Protein AF-0000000084958353 (afdb_homodimer)

Structure (mmCIF, N/CA/C/O backbone):
data_AF-0000000084958353-model_v1
#
loop_
_entity.id
_entity.type
_entity.pdbx_description
1 polymer 'ABC transporter domain-containing protein'
#
loop_
_atom_site.group_PDB
_atom_site.id
_atom_site.type_symbol
_atom_site.label_atom_id
_atom_site.label_alt_id
_atom_site.label_comp_id
_atom_site.label_asym_id
_atom_site.label_entity_id
_atom_site.label_seq_id
_atom_site.pdbx_PDB_ins_code
_atom_site.Cartn_x
_atom_site.Cartn_y
_atom_site.Cartn_z
_atom_site.occupancy
_atom_site.B_iso_or_equiv
_atom_site.auth_seq_id
_atom_site.auth_comp_id
_atom_site.auth_asym_id
_atom_site.auth_atom_id
_atom_site.pdbx_PDB_model_num
ATOM 1 N N . MET A 1 1 ? 24.359 51.625 -3.945 1 32.47 1 MET A N 1
ATOM 2 C CA . MET A 1 1 ? 23 51.406 -3.453 1 32.47 1 MET A CA 1
ATOM 3 C C . MET A 1 1 ? 22.641 49.906 -3.5 1 32.47 1 MET A C 1
ATOM 5 O O . MET A 1 1 ? 21.969 49.406 -2.605 1 32.47 1 MET A O 1
ATOM 9 N N . VAL A 1 2 ? 22.938 49.281 -4.781 1 44.91 2 VAL A N 1
ATOM 10 C CA . VAL A 1 2 ? 22.734 47.844 -4.957 1 44.91 2 VAL A CA 1
ATOM 11 C C . VAL A 1 2 ? 23.562 47.094 -3.928 1 44.91 2 VAL A C 1
ATOM 13 O O . VAL A 1 2 ? 23.188 46 -3.502 1 44.91 2 VAL A O 1
ATOM 16 N N . GLN A 1 3 ? 24.656 47.688 -3.506 1 50.81 3 GLN A N 1
ATOM 17 C CA . GLN A 1 3 ? 25.547 47.062 -2.529 1 50.81 3 GLN A CA 1
ATOM 18 C C . GLN A 1 3 ? 24.938 47.094 -1.131 1 50.81 3 GLN A C 1
ATOM 20 O O . GLN A 1 3 ? 25.344 46.344 -0.255 1 50.81 3 GLN A O 1
ATOM 25 N N . GLN A 1 4 ? 23.719 47.781 -1.031 1 69.06 4 GLN A N 1
ATOM 26 C CA . GLN A 1 4 ? 23.266 48 0.332 1 69.06 4 GLN A CA 1
ATOM 27 C C . GLN A 1 4 ? 21.984 47.219 0.619 1 69.06 4 GLN A C 1
ATOM 29 O O . GLN A 1 4 ? 21.578 47.062 1.776 1 69.06 4 GLN A O 1
ATOM 34 N N . GLU A 1 5 ? 21.469 46.5 -0.441 1 89.44 5 GLU A N 1
ATOM 35 C CA . GLU A 1 5 ? 20.219 45.812 -0.2 1 89.44 5 GLU A CA 1
ATOM 36 C C . GLU A 1 5 ? 20.406 44.281 -0.247 1 89.44 5 GLU A C 1
ATOM 38 O O . GLU A 1 5 ? 21.188 43.781 -1.059 1 89.44 5 GLU A O 1
ATOM 43 N N . ALA A 1 6 ? 19.812 43.656 0.636 1 93.81 6 ALA A N 1
ATOM 44 C CA . ALA A 1 6 ? 19.922 42.188 0.728 1 93.81 6 ALA A CA 1
ATOM 45 C C . ALA A 1 6 ? 18.953 41.5 -0.22 1 93.81 6 ALA A C 1
ATOM 47 O O . ALA A 1 6 ? 19.281 40.5 -0.832 1 93.81 6 ALA A O 1
ATOM 48 N N . VAL A 1 7 ? 17.719 42.031 -0.412 1 95.75 7 VAL A N 1
ATOM 49 C CA . VAL A 1 7 ? 16.703 41.469 -1.285 1 95.75 7 VAL A CA 1
ATOM 50 C C . VAL A 1 7 ? 16 42.594 -2.064 1 95.75 7 VAL A C 1
ATOM 52 O O . VAL A 1 7 ? 15.609 43.594 -1.487 1 95.75 7 VAL A O 1
ATOM 55 N N . ILE A 1 8 ? 15.977 42.469 -3.389 1 94.56 8 ILE A N 1
ATOM 56 C CA . ILE A 1 8 ? 15.297 43.438 -4.254 1 94.56 8 ILE A CA 1
ATOM 57 C C . ILE A 1 8 ? 14.336 42.688 -5.184 1 94.56 8 ILE A C 1
ATOM 59 O O . ILE A 1 8 ? 14.734 41.781 -5.914 1 94.56 8 ILE A O 1
ATOM 63 N N . VAL A 1 9 ? 13.086 43.031 -5.066 1 94.25 9 VAL A N 1
ATOM 64 C CA . VAL A 1 9 ? 12.055 42.5 -5.953 1 94.25 9 VAL A CA 1
ATOM 65 C C . VAL A 1 9 ? 11.445 43.625 -6.777 1 94.25 9 VAL A C 1
ATOM 67 O O . VAL A 1 9 ? 11.023 44.656 -6.23 1 94.25 9 VAL A O 1
ATOM 70 N N . ARG A 1 10 ? 11.453 43.438 -8.102 1 93.25 10 ARG A N 1
ATOM 71 C CA . ARG A 1 10 ? 10.922 44.469 -8.977 1 93.25 10 ARG A CA 1
ATOM 72 C C . ARG A 1 10 ? 9.906 43.906 -9.953 1 93.25 10 ARG A C 1
ATOM 74 O O . ARG A 1 10 ? 10.211 42.969 -10.703 1 93.25 10 ARG A O 1
ATOM 81 N N . ASN A 1 11 ? 8.727 44.469 -9.914 1 92.69 11 ASN A N 1
ATOM 82 C CA . ASN A 1 11 ? 7.637 44.156 -10.82 1 92.69 11 ASN A CA 1
ATOM 83 C C . ASN A 1 11 ? 7.422 42.656 -10.922 1 92.69 11 ASN A C 1
ATOM 85 O O . ASN A 1 11 ? 7.402 42.094 -12.023 1 92.69 11 ASN A O 1
ATOM 89 N N . ALA A 1 12 ? 7.367 42.031 -9.836 1 92.94 12 ALA A N 1
ATOM 90 C CA . ALA A 1 12 ? 7.242 40.594 -9.797 1 92.94 12 ALA A CA 1
ATOM 91 C C . ALA A 1 12 ? 5.824 40.156 -10.156 1 92.94 12 ALA A C 1
ATOM 93 O O . ALA A 1 12 ? 4.848 40.688 -9.617 1 92.94 12 ALA A O 1
ATOM 94 N N . ILE A 1 13 ? 5.703 39.219 -11.141 1 92.38 13 ILE A N 1
ATOM 95 C CA . ILE A 1 13 ? 4.434 38.625 -11.539 1 92.38 13 ILE A CA 1
ATOM 96 C C . ILE A 1 13 ? 4.539 37.094 -11.445 1 92.38 13 ILE A C 1
ATOM 98 O O . ILE A 1 13 ? 5.496 36.5 -11.945 1 92.38 13 ILE A O 1
ATOM 102 N N . LYS A 1 14 ? 3.691 36.469 -10.727 1 91.06 14 LYS A N 1
ATOM 103 C CA . LYS A 1 14 ? 3.643 35.031 -10.594 1 91.06 14 LYS A CA 1
ATOM 104 C C . LYS A 1 14 ? 2.217 34.5 -10.75 1 91.06 14 LYS A C 1
ATOM 106 O O . LYS A 1 14 ? 1.288 35.031 -10.125 1 91.06 14 LYS A O 1
ATOM 111 N N . ARG A 1 15 ? 1.996 33.5 -11.68 1 87.06 15 ARG A N 1
ATOM 112 C CA . ARG A 1 15 ? 0.717 32.844 -11.922 1 87.06 15 ARG A CA 1
ATOM 113 C C . ARG A 1 15 ? 0.838 31.328 -11.734 1 87.06 15 ARG A C 1
ATOM 115 O O . ARG A 1 15 ? 1.839 30.719 -12.133 1 87.06 15 ARG A O 1
ATOM 122 N N . TYR A 1 16 ? -0.049 30.766 -10.945 1 77.56 16 TYR A N 1
ATOM 123 C CA . TYR A 1 16 ? -0.088 29.297 -10.867 1 77.56 16 TYR A CA 1
ATOM 124 C C . TYR A 1 16 ? -0.883 28.719 -12.023 1 77.56 16 TYR A C 1
ATOM 126 O O . TYR A 1 16 ? -1.568 29.438 -12.75 1 77.56 16 TYR A O 1
ATOM 134 N N . GLU A 1 17 ? -0.631 27.422 -12.461 1 63.28 17 GLU A N 1
ATOM 135 C CA . GLU A 1 17 ? -1.143 26.719 -13.625 1 63.28 17 GLU A CA 1
ATOM 136 C C . GLU A 1 17 ? -2.635 26.969 -13.82 1 63.28 17 GLU A C 1
ATOM 138 O O . GLU A 1 17 ? -3.113 27.062 -14.953 1 63.28 17 GLU A O 1
ATOM 143 N N . LYS A 1 18 ? -3.357 27.125 -12.828 1 56.97 18 LYS A N 1
ATOM 144 C CA . LYS A 1 18 ? -4.789 27.266 -13.086 1 56.97 18 LYS A CA 1
ATOM 145 C C . LYS A 1 18 ? -5.184 28.734 -13.227 1 56.97 18 LYS A C 1
ATOM 147 O O . LYS A 1 18 ? -6.359 29.078 -13.102 1 56.97 18 LYS A O 1
ATOM 152 N N . GLY A 1 19 ? -4.266 29.453 -13.305 1 66.12 19 GLY A N 1
ATOM 153 C CA . GLY A 1 19 ? -4.504 30.844 -13.688 1 66.12 19 GLY A CA 1
ATOM 154 C C . GLY A 1 19 ? -4.648 31.781 -12.5 1 66.12 19 GLY A C 1
ATOM 155 O O . GLY A 1 19 ? -5.082 32.906 -12.648 1 66.12 19 GLY A O 1
ATOM 156 N N . GLN A 1 20 ? -4.297 31.312 -11.375 1 73.06 20 GLN A N 1
ATOM 157 C CA . GLN A 1 20 ? -4.465 32.219 -10.234 1 73.06 20 GLN A CA 1
ATOM 158 C C . GLN A 1 20 ? -3.277 33.156 -10.094 1 73.06 20 GLN A C 1
ATOM 160 O O . GLN A 1 20 ? -2.133 32.719 -9.961 1 73.06 20 GLN A O 1
ATOM 165 N N . LEU A 1 21 ? -3.59 34.406 -10.328 1 81.81 21 LEU A N 1
ATOM 166 C CA . LEU A 1 21 ? -2.574 35.438 -10.195 1 81.81 21 LEU A CA 1
ATOM 167 C C . LEU A 1 21 ? -2.199 35.656 -8.734 1 81.81 21 LEU A C 1
ATOM 169 O O . LEU A 1 21 ? -3.062 35.969 -7.902 1 81.81 21 LEU A O 1
ATOM 173 N N . VAL A 1 22 ? -0.914 35.438 -8.359 1 84.06 22 VAL A N 1
ATOM 174 C CA . VAL A 1 22 ? -0.455 35.594 -6.984 1 84.06 22 VAL A CA 1
ATOM 175 C C . VAL A 1 22 ? 0.117 37 -6.777 1 84.06 22 VAL A C 1
ATOM 177 O O . VAL A 1 22 ? -0.26 37.688 -5.836 1 84.06 22 VAL A O 1
ATOM 180 N N . PHE A 1 23 ? 1.04 37.375 -7.707 1 87.44 23 PHE A N 1
ATOM 181 C CA . PHE A 1 23 ? 1.626 38.688 -7.688 1 87.44 23 PHE A CA 1
ATOM 182 C C . PHE A 1 23 ? 1.262 39.469 -8.953 1 87.44 23 PHE A C 1
ATOM 184 O O . PHE A 1 23 ? 1.26 38.906 -10.047 1 87.44 23 PHE A O 1
ATOM 191 N N . ASP A 1 24 ? 0.924 40.719 -8.703 1 86.25 24 ASP A N 1
ATOM 192 C CA . ASP A 1 24 ? 0.658 41.594 -9.828 1 86.25 24 ASP A CA 1
ATOM 193 C C . ASP A 1 24 ? 1.523 42.844 -9.758 1 86.25 24 ASP A C 1
ATOM 195 O O . ASP A 1 24 ? 1.037 43.938 -9.398 1 86.25 24 ASP A O 1
ATOM 199 N N . GLY A 1 25 ? 2.756 42.688 -10.148 1 88.56 25 GLY A N 1
ATOM 200 C CA . GLY A 1 25 ? 3.678 43.812 -10.148 1 88.56 25 GLY A CA 1
ATOM 201 C C . GLY A 1 25 ? 4.156 44.188 -8.758 1 88.56 25 GLY A C 1
ATOM 202 O O . GLY A 1 25 ? 4.086 45.375 -8.367 1 88.56 25 GLY A O 1
ATOM 203 N N . LEU A 1 26 ? 4.652 43.219 -7.98 1 91.75 26 LEU A N 1
ATOM 204 C CA . LEU A 1 26 ? 5.07 43.438 -6.598 1 91.75 26 LEU A CA 1
ATOM 205 C C . LEU A 1 26 ? 6.492 43.969 -6.535 1 91.75 26 LEU A C 1
ATOM 207 O O . LEU A 1 26 ? 7.375 43.5 -7.262 1 91.75 26 LEU A O 1
ATOM 211 N N . ASN A 1 27 ? 6.676 45.094 -5.746 1 91.88 27 ASN A N 1
ATOM 212 C CA . ASN A 1 27 ? 7.988 45.688 -5.484 1 91.88 27 ASN A CA 1
ATOM 213 C C . ASN A 1 27 ? 8.336 45.625 -4 1 91.88 27 ASN A C 1
ATOM 215 O O . ASN A 1 27 ? 7.496 45.906 -3.148 1 91.88 27 ASN A O 1
ATOM 219 N N . MET A 1 28 ? 9.508 45.094 -3.697 1 93.62 28 MET A N 1
ATOM 220 C CA . MET A 1 28 ? 9.938 44.969 -2.309 1 93.62 28 MET A CA 1
ATOM 221 C C . MET A 1 28 ? 11.445 45.156 -2.188 1 93.62 28 MET A C 1
ATOM 223 O O . MET A 1 28 ? 12.203 44.656 -3.039 1 93.62 28 MET A O 1
ATOM 227 N N . THR A 1 29 ? 11.867 45.844 -1.175 1 93.44 29 THR A N 1
ATOM 228 C CA . THR A 1 29 ? 13.297 46.062 -0.946 1 93.44 29 THR A CA 1
ATOM 229 C C . THR A 1 29 ? 13.648 45.812 0.52 1 93.44 29 THR A C 1
ATOM 231 O O . THR A 1 29 ? 13.055 46.406 1.414 1 93.44 29 THR A O 1
ATOM 234 N N . VAL A 1 30 ? 14.602 44.938 0.783 1 95.44 30 VAL A N 1
ATOM 235 C CA . VAL A 1 30 ? 15.086 44.625 2.125 1 95.44 30 VAL A CA 1
ATOM 236 C C . VAL A 1 30 ? 16.531 45.094 2.268 1 95.44 30 VAL A C 1
ATOM 238 O O . VAL A 1 30 ? 17.406 44.656 1.511 1 95.44 30 VAL A O 1
ATOM 241 N N . SER A 1 31 ? 16.797 45.906 3.23 1 93.88 31 SER A N 1
ATOM 242 C CA . SER A 1 31 ? 18.141 46.438 3.439 1 93.88 31 SER A CA 1
ATOM 243 C C . SER A 1 31 ? 19.031 45.438 4.176 1 93.88 31 SER A C 1
ATOM 245 O O . SER A 1 31 ? 18.547 44.656 4.996 1 93.88 31 SER A O 1
ATOM 247 N N . LYS A 1 32 ? 20.312 45.5 3.92 1 94 32 LYS A N 1
ATOM 248 C CA . LYS A 1 32 ? 21.266 44.625 4.594 1 94 32 LYS A CA 1
ATOM 249 C C . LYS A 1 32 ? 21.375 45 6.078 1 94 32 LYS A C 1
ATOM 251 O O . LYS A 1 32 ? 21.344 46.156 6.449 1 94 32 LYS A O 1
ATOM 256 N N . GLY A 1 33 ? 21.438 43.969 6.863 1 93.44 33 GLY A N 1
ATOM 257 C CA . GLY A 1 33 ? 21.656 44.125 8.289 1 93.44 33 GLY A CA 1
ATOM 258 C C . GLY A 1 33 ? 20.438 44.719 9.008 1 93.44 33 GLY A C 1
ATOM 259 O O . GLY A 1 33 ? 20.578 45.5 9.953 1 93.44 33 GLY A O 1
ATOM 260 N N . SER A 1 34 ? 19.297 44.438 8.469 1 94.88 34 SER A N 1
ATOM 261 C CA . SER A 1 34 ? 18.062 44.938 9.078 1 94.88 34 SER A CA 1
ATOM 262 C C . SER A 1 34 ? 17.031 43.812 9.211 1 94.88 34 SER A C 1
ATOM 264 O O . SER A 1 34 ? 17.172 42.75 8.602 1 94.88 34 SER A O 1
ATOM 266 N N . ILE A 1 35 ? 16.109 44.094 10.086 1 96.44 35 ILE A N 1
ATOM 267 C CA . ILE A 1 35 ? 14.977 43.188 10.242 1 96.44 35 ILE A CA 1
ATOM 268 C C . ILE A 1 35 ? 13.789 43.688 9.414 1 96.44 35 ILE A C 1
ATOM 270 O O . ILE A 1 35 ? 13.32 44.812 9.625 1 96.44 35 ILE A O 1
ATOM 274 N N . TYR A 1 36 ? 13.406 42.938 8.406 1 96.69 36 TYR A N 1
ATOM 275 C CA . TYR A 1 36 ? 12.242 43.25 7.574 1 96.69 36 TYR A CA 1
ATOM 276 C C . TYR A 1 36 ? 11.07 42.344 7.926 1 96.69 36 TYR A C 1
ATOM 278 O O . TYR A 1 36 ? 11.203 41.094 7.914 1 96.69 36 TYR A O 1
ATOM 286 N N . GLY A 1 37 ? 9.93 42.875 8.273 1 95.69 37 GLY A N 1
ATOM 287 C CA . GLY A 1 37 ? 8.719 42.125 8.555 1 95.69 37 GLY A CA 1
ATOM 288 C C . GLY A 1 37 ? 7.715 42.156 7.422 1 95.69 37 GLY A C 1
ATOM 289 O O . GLY A 1 37 ? 7.266 43.25 7.016 1 95.69 37 GLY A O 1
ATOM 290 N N . LEU A 1 38 ? 7.512 41 6.844 1 94.25 38 LEU A N 1
ATOM 291 C CA . LEU A 1 38 ? 6.488 40.875 5.816 1 94.25 38 LEU A CA 1
ATOM 292 C C . LEU A 1 38 ? 5.172 40.375 6.422 1 94.25 38 LEU A C 1
ATOM 294 O O . LEU A 1 38 ? 5.09 39.25 6.922 1 94.25 38 LEU A O 1
ATOM 298 N N . LEU A 1 39 ? 4.18 41.25 6.332 1 92.06 39 LEU A N 1
ATOM 299 C CA . LEU A 1 39 ? 2.902 40.969 6.98 1 92.06 39 LEU A CA 1
ATOM 300 C C . LEU A 1 39 ? 1.801 40.781 5.949 1 92.06 39 LEU A C 1
ATOM 302 O O . LEU A 1 39 ? 1.854 41.344 4.855 1 92.06 39 LEU A O 1
ATOM 306 N N . GLY A 1 40 ? 0.872 39.938 6.254 1 86.94 40 GLY A N 1
ATOM 307 C CA . GLY A 1 40 ? -0.268 39.656 5.387 1 86.94 40 GLY A CA 1
ATOM 308 C C . GLY A 1 40 ? -1.071 38.469 5.812 1 86.94 40 GLY A C 1
ATOM 309 O O . GLY A 1 40 ? -0.608 37.656 6.621 1 86.94 40 GLY A O 1
ATOM 310 N N . ALA A 1 41 ? -2.199 38.375 5.207 1 82.94 41 ALA A N 1
ATOM 311 C CA . ALA A 1 41 ? -3.09 37.25 5.496 1 82.94 41 ALA A CA 1
ATOM 312 C C . ALA A 1 41 ? -2.582 35.969 4.844 1 82.94 41 ALA A C 1
ATOM 314 O O . ALA A 1 41 ? -1.673 36 4.012 1 82.94 41 ALA A O 1
ATOM 315 N N . SER A 1 42 ? -3.172 34.875 5.363 1 78.38 42 SER A N 1
ATOM 316 C CA . SER A 1 42 ? -2.828 33.594 4.75 1 78.38 42 SER A CA 1
ATOM 317 C C . SER A 1 42 ? -3.293 33.531 3.297 1 78.38 42 SER A C 1
ATOM 319 O O . SER A 1 42 ? -4.395 33.969 2.975 1 78.38 42 SER A O 1
ATOM 321 N N . GLY A 1 43 ? -2.445 33.094 2.375 1 77.12 43 GLY A N 1
ATOM 322 C CA . GLY A 1 43 ? -2.803 32.938 0.977 1 77.12 43 GLY A CA 1
ATOM 323 C C . GLY A 1 43 ? -2.506 34.156 0.131 1 77.12 43 GLY A C 1
ATOM 324 O O . GLY A 1 43 ? -2.775 34.156 -1.071 1 77.12 43 GLY A O 1
ATOM 325 N N . CYS A 1 44 ? -1.983 35.125 0.797 1 81.62 44 CYS A N 1
ATOM 326 C CA . CYS A 1 44 ? -1.748 36.344 0.045 1 81.62 44 CYS A CA 1
ATOM 327 C C . CYS A 1 44 ? -0.495 36.219 -0.814 1 81.62 44 CYS A C 1
ATOM 329 O O . CYS A 1 44 ? -0.238 37.094 -1.666 1 81.62 44 CYS A O 1
ATOM 331 N N . GLY A 1 45 ? 0.296 35.188 -0.566 1 86.44 45 GLY A N 1
ATOM 332 C CA . GLY A 1 45 ? 1.44 34.969 -1.435 1 86.44 45 GLY A CA 1
ATOM 333 C C . GLY A 1 45 ? 2.77 35.062 -0.714 1 86.44 45 GLY A C 1
ATOM 334 O O . GLY A 1 45 ? 3.828 35.062 -1.346 1 86.44 45 GLY A O 1
ATOM 335 N N . LYS A 1 46 ? 2.803 35.219 0.596 1 89.12 46 LYS A N 1
ATOM 336 C CA . LYS A 1 46 ? 4.039 35.375 1.355 1 89.12 46 LYS A CA 1
ATOM 337 C C . LYS A 1 46 ? 4.98 34.188 1.132 1 89.12 46 LYS A C 1
ATOM 339 O O . LYS A 1 46 ? 6.16 34.406 0.824 1 89.12 46 LYS A O 1
ATOM 344 N N . THR A 1 47 ? 4.391 32.969 1.244 1 86.44 47 THR A N 1
ATOM 345 C CA . THR A 1 47 ? 5.195 31.766 1.103 1 86.44 47 THR A CA 1
ATOM 346 C C . THR A 1 47 ? 5.707 31.625 -0.327 1 86.44 47 THR A C 1
ATOM 348 O O . THR A 1 47 ? 6.832 31.156 -0.544 1 86.44 47 THR A O 1
ATOM 351 N N . THR A 1 48 ? 4.902 31.984 -1.314 1 89.06 48 THR A N 1
ATOM 352 C CA . THR A 1 48 ? 5.324 31.953 -2.709 1 89.06 48 THR A CA 1
ATOM 353 C C . THR A 1 48 ? 6.477 32.938 -2.949 1 89.06 48 THR A C 1
ATOM 355 O O . THR A 1 48 ? 7.434 32.594 -3.654 1 89.06 48 THR A O 1
ATOM 358 N N . LEU A 1 49 ? 6.328 34.062 -2.359 1 92.94 49 LEU A N 1
ATOM 359 C CA . LEU A 1 49 ? 7.391 35.062 -2.49 1 92.94 49 LEU A CA 1
ATOM 360 C C . LEU A 1 49 ? 8.688 34.531 -1.869 1 92.94 49 LEU A C 1
ATOM 362 O O . LEU A 1 49 ? 9.758 34.688 -2.465 1 92.94 49 LEU A O 1
ATOM 366 N N . LEU A 1 50 ? 8.578 33.969 -0.689 1 93.25 50 LEU A N 1
ATOM 367 C CA . LEU A 1 50 ? 9.75 33.438 -0.013 1 93.25 50 LEU A CA 1
ATOM 368 C C . LEU A 1 50 ? 10.383 32.312 -0.836 1 93.25 50 LEU A C 1
ATOM 370 O O . LEU A 1 50 ? 11.609 32.219 -0.913 1 93.25 50 LEU A O 1
ATOM 374 N N . SER A 1 51 ? 9.523 31.547 -1.439 1 91 51 SER A N 1
ATOM 375 C CA . SER A 1 51 ? 10.031 30.438 -2.256 1 91 51 SER A CA 1
ATOM 376 C C . SER A 1 51 ? 10.789 30.969 -3.473 1 91 51 SER A C 1
ATOM 378 O O . SER A 1 51 ? 11.742 30.328 -3.938 1 91 51 SER A O 1
ATOM 380 N N . CYS A 1 52 ? 10.383 32.062 -3.977 1 91.88 52 CYS A N 1
ATOM 381 C CA . CYS A 1 52 ? 11.07 32.688 -5.094 1 91.88 52 CYS A CA 1
ATOM 382 C C . CYS A 1 52 ? 12.391 33.312 -4.645 1 91.88 52 CYS A C 1
ATOM 384 O O . CYS A 1 52 ? 13.383 33.25 -5.371 1 91.88 52 CYS A O 1
ATOM 386 N N . ILE A 1 53 ? 12.352 33.812 -3.477 1 93.75 53 ILE A N 1
ATOM 387 C CA . ILE A 1 53 ? 13.539 34.469 -2.938 1 93.75 53 ILE A CA 1
ATOM 388 C C . ILE A 1 53 ? 14.625 33.406 -2.684 1 93.75 53 ILE A C 1
ATOM 390 O O . ILE A 1 53 ? 15.805 33.656 -2.936 1 93.75 53 ILE A O 1
ATOM 394 N N . VAL A 1 54 ? 14.219 32.219 -2.229 1 92.25 54 VAL A N 1
ATOM 395 C CA . VAL A 1 54 ? 15.203 31.203 -1.904 1 92.25 54 VAL A CA 1
ATOM 396 C C . VAL A 1 54 ? 15.531 30.391 -3.156 1 92.25 54 VAL A C 1
ATOM 398 O O . VAL A 1 54 ? 16.359 29.484 -3.115 1 92.25 54 VAL A O 1
ATOM 401 N N . GLY A 1 55 ? 14.867 30.641 -4.285 1 87.81 55 GLY A N 1
ATOM 402 C CA . GLY A 1 55 ? 15.227 30.062 -5.57 1 87.81 55 GLY A CA 1
ATOM 403 C C . GLY A 1 55 ? 14.586 28.703 -5.805 1 87.81 55 GLY A C 1
ATOM 404 O O . GLY A 1 55 ? 15.086 27.906 -6.605 1 87.81 55 GLY A O 1
ATOM 405 N N . VAL A 1 56 ? 13.625 28.344 -5.059 1 84.88 56 VAL A N 1
ATOM 406 C CA . VAL A 1 56 ? 12.922 27.078 -5.25 1 84.88 56 VAL A CA 1
ATOM 407 C C . VAL A 1 56 ? 11.859 27.234 -6.344 1 84.88 56 VAL A C 1
ATOM 409 O O . VAL A 1 56 ? 11.594 26.312 -7.098 1 84.88 56 VAL A O 1
ATOM 412 N N . ARG A 1 57 ? 11.297 28.422 -6.402 1 86.88 57 ARG A N 1
ATOM 413 C CA . ARG A 1 57 ? 10.344 28.766 -7.449 1 86.88 57 ARG A CA 1
ATOM 414 C C . ARG A 1 57 ? 10.82 29.984 -8.234 1 86.88 57 ARG A C 1
ATOM 416 O O . ARG A 1 57 ? 11.625 30.781 -7.734 1 86.88 57 ARG A O 1
ATOM 423 N N . TYR A 1 58 ? 10.266 30.094 -9.469 1 88.38 58 TYR A N 1
ATOM 424 C CA . TYR A 1 58 ? 10.68 31.203 -10.32 1 88.38 58 TYR A CA 1
ATOM 425 C C . TYR A 1 58 ? 9.492 32.094 -10.703 1 88.38 58 TYR A C 1
ATOM 427 O O . TYR A 1 58 ? 8.359 31.594 -10.805 1 88.38 58 TYR A O 1
ATOM 435 N N . LEU A 1 59 ? 9.852 33.312 -10.883 1 90.81 59 LEU A N 1
ATOM 436 C CA . LEU A 1 59 ? 8.836 34.281 -11.289 1 90.81 59 LEU A CA 1
ATOM 437 C C . LEU A 1 59 ? 8.492 34.094 -12.766 1 90.81 59 LEU A C 1
ATOM 439 O O . LEU A 1 59 ? 9.328 33.656 -13.555 1 90.81 59 LEU A O 1
ATOM 443 N N . ASP A 1 60 ? 7.246 34.406 -13.117 1 91.19 60 ASP A N 1
ATOM 444 C CA . ASP A 1 60 ? 6.855 34.406 -14.523 1 91.19 60 ASP A CA 1
ATOM 445 C C . ASP A 1 60 ? 7.371 35.656 -15.234 1 91.19 60 ASP A C 1
ATOM 447 O O . ASP A 1 60 ? 7.762 35.594 -16.406 1 91.19 60 ASP A O 1
ATOM 451 N N . SER A 1 61 ? 7.285 36.719 -14.609 1 91.75 61 SER A N 1
ATOM 452 C CA . SER A 1 61 ? 7.816 37.969 -15.094 1 91.75 61 SER A CA 1
ATOM 453 C C . SER A 1 61 ? 8.336 38.844 -13.945 1 91.75 61 SER A C 1
ATOM 455 O O . SER A 1 61 ? 7.891 38.688 -12.805 1 91.75 61 SER A O 1
ATOM 457 N N . GLY A 1 62 ? 9.367 39.656 -14.188 1 92.69 62 GLY A N 1
ATOM 458 C CA . GLY A 1 62 ? 9.992 40.469 -13.172 1 92.69 62 GLY A CA 1
ATOM 459 C C . GLY A 1 62 ? 11.367 40 -12.766 1 92.69 62 GLY A C 1
ATOM 460 O O . GLY A 1 62 ? 11.938 39.125 -13.422 1 92.69 62 GLY A O 1
ATOM 461 N N . GLU A 1 63 ? 11.898 40.719 -11.742 1 91.69 63 GLU A N 1
ATOM 462 C CA . GLU A 1 63 ? 13.258 40.375 -11.336 1 91.69 63 GLU A CA 1
ATOM 463 C C . GLU A 1 63 ? 13.383 40.312 -9.82 1 91.69 63 GLU A C 1
ATOM 465 O O . GLU A 1 63 ? 12.719 41.062 -9.102 1 91.69 63 GLU A O 1
ATOM 470 N N . ILE A 1 64 ? 14.195 39.375 -9.367 1 93.25 64 ILE A N 1
ATOM 471 C CA . ILE A 1 64 ? 14.516 39.219 -7.953 1 93.25 64 ILE A CA 1
ATOM 472 C C . ILE A 1 64 ? 16.031 39.156 -7.77 1 93.25 64 ILE A C 1
ATOM 474 O O . ILE A 1 64 ? 16.719 38.469 -8.508 1 93.25 64 ILE A O 1
ATOM 478 N N . TRP A 1 65 ? 16.516 39.969 -6.949 1 92.19 65 TRP A N 1
ATOM 479 C CA . TRP A 1 65 ? 17.922 39.938 -6.582 1 92.19 65 TRP A CA 1
ATOM 480 C C . TRP A 1 65 ? 18.094 39.688 -5.09 1 92.19 65 TRP A C 1
ATOM 482 O O . TRP A 1 65 ? 17.469 40.344 -4.258 1 92.19 65 TRP A O 1
ATOM 492 N N . VAL A 1 66 ? 18.906 38.75 -4.781 1 93.62 66 VAL A N 1
ATOM 493 C CA . VAL A 1 66 ? 19.172 38.375 -3.393 1 93.62 66 VAL A CA 1
ATOM 494 C C . VAL A 1 66 ? 20.688 38.375 -3.141 1 93.62 66 VAL A C 1
ATOM 496 O O . VAL A 1 66 ? 21.422 37.656 -3.814 1 93.62 66 VAL A O 1
ATOM 499 N N . LEU A 1 67 ? 21.094 39.125 -2.221 1 91.94 67 LEU A N 1
ATOM 500 C CA . LEU A 1 67 ? 22.5 39.25 -1.843 1 91.94 67 LEU A CA 1
ATOM 501 C C . LEU A 1 67 ? 23.375 39.469 -3.07 1 91.94 67 LEU A C 1
ATOM 503 O O . LEU A 1 67 ? 24.406 38.812 -3.23 1 91.94 67 LEU A O 1
ATOM 507 N N . GLY A 1 68 ? 22.859 40.156 -3.99 1 85.56 68 GLY A N 1
ATOM 508 C CA . GLY A 1 68 ? 23.641 40.594 -5.129 1 85.56 68 GLY A CA 1
ATOM 509 C C . GLY A 1 68 ? 23.484 39.688 -6.344 1 85.56 68 GLY A C 1
ATOM 510 O O . GLY A 1 68 ? 24 40 -7.422 1 85.56 68 GLY A O 1
ATOM 511 N N . GLY A 1 69 ? 22.766 38.688 -6.18 1 86.94 69 GLY A N 1
ATOM 512 C CA . GLY A 1 69 ? 22.594 37.781 -7.297 1 86.94 69 GLY A CA 1
ATOM 513 C C . GLY A 1 69 ? 21.156 37.375 -7.512 1 86.94 69 GLY A C 1
ATOM 514 O O . GLY A 1 69 ? 20.297 37.625 -6.668 1 86.94 69 GLY A O 1
ATOM 515 N N . ASN A 1 70 ? 21 36.75 -8.75 1 88.94 70 ASN A N 1
ATOM 516 C CA . ASN A 1 70 ? 19.688 36.156 -9.047 1 88.94 70 ASN A CA 1
ATOM 517 C C . ASN A 1 70 ? 19.562 34.75 -8.5 1 88.94 70 ASN A C 1
ATOM 519 O O . ASN A 1 70 ? 20.359 33.875 -8.844 1 88.94 70 ASN A O 1
ATOM 523 N N . PRO A 1 71 ? 18.578 34.594 -7.691 1 89.88 71 PRO A N 1
ATOM 524 C CA . PRO A 1 71 ? 18.406 33.25 -7.145 1 89.88 71 PRO A CA 1
ATOM 525 C C . PRO A 1 71 ? 18.297 32.188 -8.234 1 89.88 71 PRO A C 1
ATOM 527 O O . PRO A 1 71 ? 17.609 32.406 -9.234 1 89.88 71 PRO A O 1
ATOM 530 N N . GLY A 1 72 ? 18.953 31.031 -8.055 1 82.5 72 GLY A N 1
ATOM 531 C CA . GLY A 1 72 ? 18.922 29.938 -9.008 1 82.5 72 GLY A CA 1
ATOM 532 C C . GLY A 1 72 ? 20.031 30 -10.039 1 82.5 72 GLY A C 1
ATOM 533 O O . GLY A 1 72 ? 20.359 29 -10.664 1 82.5 72 GLY A O 1
ATOM 534 N N . SER A 1 73 ? 20.547 31.156 -10.227 1 81.19 73 SER A N 1
ATOM 535 C CA . SER A 1 73 ? 21.625 31.312 -11.195 1 81.19 73 SER A CA 1
ATOM 536 C C . SER A 1 73 ? 22.938 30.797 -10.648 1 81.19 73 SER A C 1
ATOM 538 O O . SER A 1 73 ? 23.109 30.656 -9.438 1 81.19 73 SER A O 1
ATOM 540 N N . LYS A 1 74 ? 23.75 30.516 -11.656 1 76.56 74 LYS A N 1
ATOM 541 C CA . LYS A 1 74 ? 25.062 29.984 -11.297 1 76.56 74 LYS A CA 1
ATOM 542 C C . LYS A 1 74 ? 25.906 31.031 -10.578 1 76.56 74 LYS A C 1
ATOM 544 O O . LYS A 1 74 ? 26.016 32.156 -11.047 1 76.56 74 LYS A O 1
ATOM 549 N N . GLY A 1 75 ? 26.266 30.781 -9.461 1 75 75 GLY A N 1
ATOM 550 C CA . GLY A 1 75 ? 27.172 31.672 -8.773 1 75 75 GLY A CA 1
ATOM 551 C C . GLY A 1 75 ? 26.5 32.5 -7.703 1 75 75 GLY A C 1
ATOM 552 O O . GLY A 1 75 ? 27.172 33.188 -6.926 1 75 75 GLY A O 1
ATOM 553 N N . SER A 1 76 ? 25.219 32.594 -7.707 1 80.81 76 SER A N 1
ATOM 554 C CA . SER A 1 76 ? 24.516 33.438 -6.727 1 80.81 76 SER A CA 1
ATOM 555 C C . SER A 1 76 ? 24.656 32.844 -5.32 1 80.81 76 SER A C 1
ATOM 557 O O . SER A 1 76 ? 24.609 33.594 -4.336 1 80.81 76 SER A O 1
ATOM 559 N N . GLY A 1 77 ? 24.828 31.547 -5.254 1 84 77 GLY A N 1
ATOM 560 C CA . GLY A 1 77 ? 24.922 30.891 -3.959 1 84 77 GLY A CA 1
ATOM 561 C C . GLY A 1 77 ? 23.562 30.641 -3.324 1 84 77 GLY A C 1
ATOM 562 O O . GLY A 1 77 ? 23.469 30.172 -2.191 1 84 77 GLY A O 1
ATOM 563 N N . ILE A 1 78 ? 22.547 31 -4.113 1 89 78 ILE A N 1
ATOM 564 C CA . ILE A 1 78 ? 21.188 30.766 -3.664 1 89 78 ILE A CA 1
ATOM 565 C C . ILE A 1 78 ? 20.453 29.859 -4.656 1 89 78 ILE A C 1
ATOM 567 O O . ILE A 1 78 ? 20.297 30.219 -5.828 1 89 78 ILE A O 1
ATOM 571 N N . PRO A 1 79 ? 20.016 28.734 -4.242 1 89.75 79 PRO A N 1
ATOM 572 C CA . PRO A 1 79 ? 20.047 28.156 -2.898 1 89.75 79 PRO A CA 1
ATOM 573 C C . PRO A 1 79 ? 21.469 27.844 -2.422 1 89.75 79 PRO A C 1
ATOM 575 O O . PRO A 1 79 ? 22.359 27.625 -3.238 1 89.75 79 PRO A O 1
ATOM 578 N N . GLY A 1 80 ? 21.594 27.812 -1.02 1 91.06 80 GLY A N 1
ATOM 579 C CA . GLY A 1 80 ? 22.906 27.562 -0.437 1 91.06 80 GLY A CA 1
ATOM 580 C C . GLY A 1 80 ? 23 28 1.013 1 91.06 80 GLY A C 1
ATOM 581 O O . GLY A 1 80 ? 22.016 28.453 1.6 1 91.06 80 GLY A O 1
ATOM 582 N N . PRO A 1 81 ? 24.156 27.891 1.553 1 92 81 PRO A N 1
ATOM 583 C CA . PRO A 1 81 ? 24.344 28.156 2.98 1 92 81 PRO A CA 1
ATOM 584 C C . PRO A 1 81 ? 24.281 29.641 3.322 1 92 81 PRO A C 1
ATOM 586 O O . PRO A 1 81 ? 24.25 30.016 4.5 1 92 81 PRO A O 1
ATOM 589 N N . ARG A 1 82 ? 24.156 30.5 2.328 1 92.69 82 ARG A N 1
ATOM 590 C CA . ARG A 1 82 ? 24.078 31.938 2.576 1 92.69 82 ARG A CA 1
ATOM 591 C C . ARG A 1 82 ? 22.734 32.312 3.178 1 92.69 82 ARG A C 1
ATOM 593 O O . ARG A 1 82 ? 22.578 33.406 3.758 1 92.69 82 ARG A O 1
ATOM 600 N N . VAL A 1 83 ? 21.891 31.375 3.023 1 94.12 83 VAL A N 1
ATOM 601 C CA . VAL A 1 83 ? 20.531 31.656 3.496 1 94.12 83 VAL A CA 1
ATOM 602 C C . VAL A 1 83 ? 20.156 30.641 4.578 1 94.12 83 VAL A C 1
ATOM 604 O O . VAL A 1 83 ? 20.484 29.453 4.48 1 94.12 83 VAL A O 1
ATOM 607 N N . GLY A 1 84 ? 19.672 31.078 5.684 1 95.12 84 GLY A N 1
ATOM 608 C CA . GLY A 1 84 ? 18.969 30.266 6.656 1 95.12 84 GLY A CA 1
ATOM 609 C C . GLY A 1 84 ? 17.453 30.312 6.488 1 95.12 84 GLY A C 1
ATOM 610 O O . GLY A 1 84 ? 16.875 31.391 6.316 1 95.12 84 GLY A O 1
ATOM 611 N N . TYR A 1 85 ? 16.875 29.109 6.441 1 94.75 85 TYR A N 1
ATOM 612 C CA . TYR A 1 85 ? 15.453 29.078 6.105 1 94.75 85 TYR A CA 1
ATOM 613 C C . TYR A 1 85 ? 14.664 28.25 7.121 1 94.75 85 TYR A C 1
ATOM 615 O O . TYR A 1 85 ? 15.023 27.109 7.41 1 94.75 85 TYR A O 1
ATOM 623 N N . MET A 1 86 ? 13.695 28.859 7.695 1 94.5 86 MET A N 1
ATOM 624 C CA . MET A 1 86 ? 12.719 28.188 8.547 1 94.5 86 MET A CA 1
ATOM 625 C C . MET A 1 86 ? 11.336 28.203 7.902 1 94.5 86 MET A C 1
ATOM 627 O O . MET A 1 86 ? 10.672 29.234 7.879 1 94.5 86 MET A O 1
ATOM 631 N N . PRO A 1 87 ? 10.867 27.062 7.441 1 91.31 87 PRO A N 1
ATOM 632 C CA . PRO A 1 87 ? 9.547 27 6.812 1 91.31 87 PRO A CA 1
ATOM 633 C C . PRO A 1 87 ? 8.406 27.078 7.828 1 91.31 87 PRO A C 1
ATOM 635 O O . PRO A 1 87 ? 8.641 26.984 9.031 1 91.31 87 PRO A O 1
ATOM 638 N N . GLN A 1 88 ? 7.289 27.344 7.266 1 84.56 88 GLN A N 1
ATOM 639 C CA . GLN A 1 88 ? 6.098 27.438 8.102 1 84.56 88 GLN A CA 1
ATOM 640 C C . GLN A 1 88 ? 5.812 26.109 8.805 1 84.56 88 GLN A C 1
ATOM 642 O O . GLN A 1 88 ? 5.477 26.078 9.984 1 84.56 88 GLN A O 1
ATOM 647 N N . GLU A 1 89 ? 5.945 25.125 7.996 1 82.5 89 GLU A N 1
ATOM 648 C CA . GLU A 1 89 ? 5.828 23.812 8.602 1 82.5 89 GLU A CA 1
ATOM 649 C C . GLU A 1 89 ? 7.113 23.422 9.328 1 82.5 89 GLU A C 1
ATOM 651 O O . GLU A 1 89 ? 8.195 23.906 8.984 1 82.5 89 GLU A O 1
ATOM 656 N N . ILE A 1 90 ? 7.105 22.703 10.406 1 79.94 90 ILE A N 1
ATOM 657 C CA . ILE A 1 90 ? 8.242 22.359 11.25 1 79.94 90 ILE A CA 1
ATOM 658 C C . ILE A 1 90 ? 9.336 21.719 10.398 1 79.94 90 ILE A C 1
ATOM 660 O O . ILE A 1 90 ? 10.516 22.031 10.547 1 79.94 90 ILE A O 1
ATOM 664 N N . SER A 1 91 ? 9.062 21 9.406 1 86.62 91 SER A N 1
ATOM 665 C CA . SER A 1 91 ? 9.938 20.375 8.422 1 86.62 91 SER A CA 1
ATOM 666 C C . SER A 1 91 ? 11.156 19.734 9.078 1 86.62 91 SER A C 1
ATOM 668 O O . SER A 1 91 ? 12.297 20.016 8.695 1 86.62 91 SER A O 1
ATOM 670 N N . LEU A 1 92 ? 11.023 18.953 10.07 1 91.44 92 LEU A N 1
ATOM 671 C CA . LEU A 1 92 ? 12.039 18.141 10.734 1 91.44 92 LEU A CA 1
ATOM 672 C C . LEU A 1 92 ? 11.727 16.656 10.594 1 91.44 92 LEU A C 1
ATOM 674 O O . LEU A 1 92 ? 10.562 16.281 10.43 1 91.44 92 LEU A O 1
ATOM 678 N N . VAL A 1 93 ? 12.805 15.977 10.625 1 91.5 93 VAL A N 1
ATOM 679 C CA . VAL A 1 93 ? 12.625 14.523 10.594 1 91.5 93 VAL A CA 1
ATOM 680 C C . VAL A 1 93 ? 12.141 14.031 11.953 1 91.5 93 VAL A C 1
ATOM 682 O O . VAL A 1 93 ? 12.773 14.297 12.977 1 91.5 93 VAL A O 1
ATOM 685 N N . GLY A 1 94 ? 11.086 13.344 11.922 1 90.88 94 GLY A N 1
ATOM 686 C CA . GLY A 1 94 ? 10.477 12.867 13.156 1 90.88 94 GLY A CA 1
ATOM 687 C C . GLY A 1 94 ? 11.367 11.922 13.938 1 90.88 94 GLY A C 1
ATOM 688 O O . GLY A 1 94 ? 11.344 11.914 15.172 1 90.88 94 GLY A O 1
ATOM 689 N N . GLU A 1 95 ? 12.164 11.227 13.289 1 92.44 95 GLU A N 1
ATOM 690 C CA . GLU A 1 95 ? 13 10.203 13.906 1 92.44 95 GLU A CA 1
ATOM 691 C C . GLU A 1 95 ? 14.297 10.805 14.453 1 92.44 95 GLU A C 1
ATOM 693 O O . GLU A 1 95 ? 15.039 10.133 15.172 1 92.44 95 GLU A O 1
ATOM 698 N N . PHE A 1 96 ? 14.469 12.047 14.211 1 94.38 96 PHE A N 1
ATOM 699 C CA . PHE A 1 96 ? 15.672 12.719 14.695 1 94.38 96 PHE A CA 1
ATOM 700 C C . PHE A 1 96 ? 15.539 13.062 16.172 1 94.38 96 PHE A C 1
ATOM 702 O O . PHE A 1 96 ? 14.438 13.328 16.656 1 94.38 96 PHE A O 1
ATOM 709 N N . SER A 1 97 ? 16.672 13.008 16.797 1 95.94 97 SER A N 1
ATOM 710 C CA . SER A 1 97 ? 16.797 13.711 18.062 1 95.94 97 SER A CA 1
ATOM 711 C C . SER A 1 97 ? 17.125 15.188 17.844 1 95.94 97 SER A C 1
ATOM 713 O O . SER A 1 97 ? 17.391 15.609 16.719 1 95.94 97 SER A O 1
ATOM 715 N N . VAL A 1 98 ? 17.031 15.969 18.922 1 96.25 98 VAL A N 1
ATOM 716 C CA . VAL A 1 98 ? 17.406 17.375 18.812 1 96.25 98 VAL A CA 1
ATOM 717 C C . VAL A 1 98 ? 18.828 17.5 18.297 1 96.25 98 VAL A C 1
ATOM 719 O O . VAL A 1 98 ? 19.094 18.281 17.391 1 96.25 98 VAL A O 1
ATOM 722 N N . ASN A 1 99 ? 19.609 16.641 18.797 1 95.69 99 ASN A N 1
ATOM 723 C CA . ASN A 1 99 ? 21.016 16.625 18.406 1 95.69 99 ASN A CA 1
ATOM 724 C C . ASN A 1 99 ? 21.188 16.25 16.938 1 95.69 99 ASN A C 1
ATOM 726 O O . ASN A 1 99 ? 21.906 16.922 16.203 1 95.69 99 ASN A O 1
ATOM 730 N N . SER A 1 100 ? 20.562 15.211 16.531 1 95.69 100 SER A N 1
ATOM 731 C CA . SER A 1 100 ? 20.688 14.742 15.148 1 95.69 100 SER A CA 1
ATOM 732 C C . SER A 1 100 ? 20.172 15.789 14.164 1 95.69 100 SER A C 1
ATOM 734 O O . SER A 1 100 ? 20.719 15.93 13.062 1 95.69 100 SER A O 1
ATOM 736 N N . ALA A 1 101 ? 19.141 16.453 14.555 1 96.12 101 ALA A N 1
ATOM 737 C CA . ALA A 1 101 ? 18.578 17.484 13.688 1 96.12 101 ALA A CA 1
ATOM 738 C C . ALA A 1 101 ? 19.578 18.625 13.484 1 96.12 101 ALA A C 1
ATOM 740 O O . ALA A 1 101 ? 19.812 19.047 12.352 1 96.12 101 ALA A O 1
ATOM 741 N N . LEU A 1 102 ? 20.172 19.078 14.547 1 96.88 102 LEU A N 1
ATOM 742 C CA . LEU A 1 102 ? 21.109 20.203 14.469 1 96.88 102 LEU A CA 1
ATOM 743 C C . LEU A 1 102 ? 22.391 19.781 13.758 1 96.88 102 LEU A C 1
ATOM 745 O O . LEU A 1 102 ? 22.984 20.562 13.016 1 96.88 102 LEU A O 1
ATOM 749 N N . TYR A 1 103 ? 22.812 18.547 13.977 1 96.12 103 TYR A N 1
ATOM 750 C CA . TYR A 1 103 ? 23.984 18.047 13.289 1 96.12 103 TYR A CA 1
ATOM 751 C C . TYR A 1 103 ? 23.75 17.938 11.789 1 96.12 103 TYR A C 1
ATOM 753 O O . TYR A 1 103 ? 24.625 18.281 10.992 1 96.12 103 TYR A O 1
ATOM 761 N N . TYR A 1 104 ? 22.656 17.469 11.398 1 96.5 104 TYR A N 1
ATOM 762 C CA . TYR A 1 104 ? 22.328 17.328 9.977 1 96.5 104 TYR A CA 1
ATOM 763 C C . TYR A 1 104 ? 22.391 18.688 9.273 1 96.5 104 TYR A C 1
ATOM 765 O O . TYR A 1 104 ? 23.109 18.844 8.281 1 96.5 104 TYR A O 1
ATOM 773 N N . PHE A 1 105 ? 21.641 19.688 9.828 1 96.25 105 PHE A N 1
ATOM 774 C CA . PHE A 1 105 ? 21.578 21 9.18 1 96.25 105 PHE A CA 1
ATOM 775 C C . PHE A 1 105 ? 22.906 21.734 9.32 1 96.25 105 PHE A C 1
ATOM 777 O O . PHE A 1 105 ? 23.281 22.531 8.453 1 96.25 105 PHE A O 1
ATOM 784 N N . GLY A 1 106 ? 23.609 21.484 10.375 1 96.44 106 GLY A N 1
ATOM 785 C CA . GLY A 1 106 ? 24.953 22.031 10.492 1 96.44 106 GLY A CA 1
ATOM 786 C C . GLY A 1 106 ? 25.922 21.484 9.469 1 96.44 106 GLY A C 1
ATOM 787 O O . GLY A 1 106 ? 26.656 22.25 8.844 1 96.44 106 GLY A O 1
ATOM 788 N N . ARG A 1 107 ? 25.844 20.219 9.219 1 95.44 107 ARG A N 1
ATOM 789 C CA . ARG A 1 107 ? 26.766 19.531 8.328 1 95.44 107 ARG A CA 1
ATOM 790 C C . ARG A 1 107 ? 26.484 19.891 6.871 1 95.44 107 ARG A C 1
ATOM 792 O O . ARG A 1 107 ? 27.406 20.094 6.082 1 95.44 107 ARG A O 1
ATOM 799 N N . ILE A 1 108 ? 25.234 19.984 6.488 1 95.12 108 ILE A N 1
ATOM 800 C CA . ILE A 1 108 ? 24.922 20.281 5.094 1 95.12 108 ILE A CA 1
ATOM 801 C C . ILE A 1 108 ? 25.297 21.719 4.77 1 95.12 108 ILE A C 1
ATOM 803 O O . ILE A 1 108 ? 25.422 22.094 3.598 1 95.12 108 ILE A O 1
ATOM 807 N N . ASN A 1 109 ? 25.438 22.531 5.824 1 94.38 109 ASN A N 1
ATOM 808 C CA . ASN A 1 109 ? 25.844 23.922 5.629 1 94.38 109 ASN A CA 1
ATOM 809 C C . ASN A 1 109 ? 27.328 24.109 5.891 1 94.38 109 ASN A C 1
ATOM 811 O O . ASN A 1 109 ? 27.797 25.234 6.043 1 94.38 109 ASN A O 1
ATOM 815 N N . GLY A 1 110 ? 28.109 23.062 6.098 1 91.44 110 GLY A N 1
ATOM 816 C CA . GLY A 1 110 ? 29.562 23.078 6.059 1 91.44 110 GLY A CA 1
ATOM 817 C C . GLY A 1 110 ? 30.188 23.234 7.43 1 91.44 110 GLY A C 1
ATOM 818 O O . GLY A 1 110 ? 31.391 23.484 7.539 1 91.44 110 GLY A O 1
ATOM 819 N N . LEU A 1 111 ? 29.438 23.078 8.445 1 94.44 111 LEU A N 1
ATOM 820 C CA . LEU A 1 111 ? 30 23.219 9.789 1 94.44 111 LEU A CA 1
ATOM 821 C C . LEU A 1 111 ? 30.688 21.938 10.234 1 94.44 111 LEU A C 1
ATOM 823 O O . LEU A 1 111 ? 30.297 20.844 9.82 1 94.44 111 LEU A O 1
ATOM 827 N N . ASP A 1 112 ? 31.672 22.109 11.023 1 93.69 112 ASP A N 1
ATOM 828 C CA . ASP A 1 112 ? 32.312 20.953 11.641 1 93.69 112 ASP A CA 1
ATOM 829 C C . ASP A 1 112 ? 31.609 20.562 12.945 1 93.69 112 ASP A C 1
ATOM 831 O O . ASP A 1 112 ? 30.828 21.344 13.492 1 93.69 112 ASP A O 1
ATOM 835 N N . ASP A 1 113 ? 31.922 19.438 13.43 1 94.31 113 ASP A N 1
ATOM 836 C CA . ASP A 1 113 ? 31.234 18.875 14.586 1 94.31 113 ASP A CA 1
ATOM 837 C C . ASP A 1 113 ? 31.484 19.719 15.836 1 94.31 113 ASP A C 1
ATOM 839 O O . ASP A 1 113 ? 30.578 19.875 16.672 1 94.31 113 ASP A O 1
ATOM 843 N N . GLU A 1 114 ? 32.625 20.188 15.945 1 95.19 114 GLU A N 1
ATOM 844 C CA . GLU A 1 114 ? 32.938 21 17.109 1 95.19 114 GLU A CA 1
ATOM 845 C C . GLU A 1 114 ? 32.156 22.312 17.125 1 95.19 114 GLU A C 1
ATOM 847 O O . GLU A 1 114 ? 31.688 22.75 18.172 1 95.19 114 GLU A O 1
ATOM 852 N N . GLU A 1 115 ? 32.062 22.859 15.969 1 94.94 115 GLU A N 1
ATOM 853 C CA . GLU A 1 115 ? 31.281 24.078 15.852 1 94.94 115 GLU A CA 1
ATOM 854 C C . GLU A 1 115 ? 29.812 23.828 16.125 1 94.94 115 GLU A C 1
ATOM 856 O O . GLU A 1 115 ? 29.141 24.656 16.766 1 94.94 115 GLU A O 1
ATOM 861 N N . ILE A 1 116 ? 29.344 22.781 15.672 1 96.25 116 ILE A N 1
ATOM 862 C CA . ILE A 1 116 ? 27.938 22.438 15.867 1 96.25 116 ILE A CA 1
ATOM 863 C C . ILE A 1 116 ? 27.656 22.234 17.359 1 96.25 116 ILE A C 1
ATOM 865 O O . ILE A 1 116 ? 26.625 22.688 17.859 1 96.25 116 ILE A O 1
ATOM 869 N N . GLU A 1 117 ? 28.578 21.547 18.031 1 95.44 117 GLU A N 1
ATOM 870 C CA . GLU A 1 117 ? 28.406 21.297 19.469 1 95.44 117 GLU A CA 1
ATOM 871 C C . GLU A 1 117 ? 28.375 22.609 20.25 1 95.44 117 GLU A C 1
ATOM 873 O O . GLU A 1 117 ? 27.562 22.766 21.172 1 95.44 117 GLU A O 1
ATOM 878 N N . THR A 1 118 ? 29.203 23.484 19.875 1 95.06 118 THR A N 1
ATOM 879 C CA . THR A 1 118 ? 29.266 24.781 20.547 1 95.06 118 THR A CA 1
ATOM 880 C C . THR A 1 118 ? 27.984 25.562 20.312 1 95.06 118 THR A C 1
ATOM 882 O O . THR A 1 118 ? 27.422 26.141 21.234 1 95.06 118 THR A O 1
ATOM 885 N N . ARG A 1 119 ? 27.531 25.609 19.156 1 94.19 119 ARG A N 1
ATOM 886 C CA . ARG A 1 119 ? 26.328 26.344 18.812 1 94.19 119 ARG A CA 1
ATOM 887 C C . ARG A 1 119 ? 25.094 25.672 19.406 1 94.19 119 ARG A C 1
ATOM 889 O O . ARG A 1 119 ? 24.125 26.359 19.781 1 94.19 119 ARG A O 1
ATOM 896 N N . HIS A 1 120 ? 25.188 24.359 19.422 1 95.12 120 HIS A N 1
ATOM 897 C CA . HIS A 1 120 ? 24.094 23.609 20.047 1 95.12 120 HIS A CA 1
ATOM 898 C C . HIS A 1 120 ? 23.922 24.031 21.5 1 95.12 120 HIS A C 1
ATOM 900 O O . HIS A 1 120 ? 22.797 24.266 21.953 1 95.12 120 HIS A O 1
ATOM 906 N N . LYS A 1 121 ? 24.938 24.109 22.219 1 94.12 121 LYS A N 1
ATOM 907 C CA . LYS A 1 121 ? 24.875 24.516 23.609 1 94.12 121 LYS A CA 1
ATOM 908 C C . LYS A 1 121 ? 24.344 25.938 23.75 1 94.12 121 LYS A C 1
ATOM 910 O O . LYS A 1 121 ? 23.531 26.219 24.625 1 94.12 121 LYS A O 1
ATOM 915 N N . PHE A 1 122 ? 24.781 26.781 22.875 1 91.88 122 PHE A N 1
ATOM 916 C CA . PHE A 1 122 ? 24.328 28.156 22.891 1 91.88 122 PHE A CA 1
ATOM 917 C C . PHE A 1 122 ? 22.828 28.25 22.672 1 91.88 122 PHE A C 1
ATOM 919 O O . PHE A 1 122 ? 22.125 28.906 23.438 1 91.88 122 PHE A O 1
ATOM 926 N N . PHE A 1 123 ? 22.359 27.562 21.609 1 93.19 123 PHE A N 1
ATOM 927 C CA . PHE A 1 123 ? 20.938 27.656 21.266 1 93.19 123 PHE A CA 1
ATOM 928 C C . PHE A 1 123 ? 20.094 26.922 22.297 1 93.19 123 PHE A C 1
ATOM 930 O O . PHE A 1 123 ? 18.938 27.266 22.531 1 93.19 123 PHE A O 1
ATOM 937 N N . SER A 1 124 ? 20.641 25.859 22.891 1 93.62 124 SER A N 1
ATOM 938 C CA . SER A 1 124 ? 19.906 25.156 23.938 1 93.62 124 SER A CA 1
ATOM 939 C C . SER A 1 124 ? 19.578 26.078 25.109 1 93.62 124 SER A C 1
ATOM 941 O O . SER A 1 124 ? 18.5 25.984 25.688 1 93.62 124 SER A O 1
ATOM 943 N N . ASP A 1 125 ? 20.422 26.922 25.375 1 89.69 125 ASP A N 1
ATOM 944 C CA . ASP A 1 125 ? 20.219 27.859 26.469 1 89.69 125 ASP A CA 1
ATOM 945 C C . ASP A 1 125 ? 19.312 29.016 26.047 1 89.69 125 ASP A C 1
ATOM 947 O O . ASP A 1 125 ? 18.406 29.406 26.781 1 89.69 125 ASP A O 1
ATOM 951 N N . LEU A 1 126 ? 19.531 29.516 24.906 1 86.12 126 LEU A N 1
ATOM 952 C CA . LEU A 1 126 ? 18.797 30.672 24.406 1 86.12 126 LEU A CA 1
ATOM 953 C C . LEU A 1 126 ? 17.328 30.312 24.203 1 86.12 126 LEU A C 1
ATOM 955 O O . LEU A 1 126 ? 16.438 31.094 24.578 1 86.12 126 LEU A O 1
ATOM 959 N N . LEU A 1 127 ? 17.078 29.141 23.594 1 89.06 127 LEU A N 1
ATOM 960 C CA . LEU A 1 127 ? 15.734 28.766 23.172 1 89.06 127 LEU A CA 1
ATOM 961 C C . LEU A 1 127 ? 15.133 27.734 24.125 1 89.06 127 LEU A C 1
ATOM 963 O O . LEU A 1 127 ? 14.008 27.281 23.906 1 89.06 127 LEU A O 1
ATOM 967 N N . GLN A 1 128 ? 15.906 27.375 25.125 1 87.06 128 GLN A N 1
ATOM 968 C CA . GLN A 1 128 ? 15.43 26.344 26.047 1 87.06 128 GLN A CA 1
ATOM 969 C C . GLN A 1 128 ? 15 25.094 25.297 1 87.06 128 GLN A C 1
ATOM 971 O O . GLN A 1 128 ? 13.883 24.609 25.469 1 87.06 128 GLN A O 1
ATOM 976 N N . LEU A 1 129 ? 15.867 24.594 24.562 1 92.5 129 LEU A N 1
ATOM 977 C CA . LEU A 1 129 ? 15.586 23.391 23.766 1 92.5 129 LEU A CA 1
ATOM 978 C C . LEU A 1 129 ? 15.43 22.172 24.672 1 92.5 129 LEU A C 1
ATOM 980 O O . LEU A 1 129 ? 15.992 22.125 25.766 1 92.5 129 LEU A O 1
ATOM 984 N N . PRO A 1 130 ? 14.656 21.219 24.266 1 90.94 130 PRO A N 1
ATOM 985 C CA . PRO A 1 130 ? 14.57 19.953 25 1 90.94 130 PRO A CA 1
ATOM 986 C C . PRO A 1 130 ? 15.914 19.219 25.047 1 90.94 130 PRO A C 1
ATOM 988 O O . PRO A 1 130 ? 16.859 19.594 24.359 1 90.94 130 PRO A O 1
ATOM 991 N N . PRO A 1 131 ? 15.906 18.172 25.875 1 92.69 131 PRO A N 1
ATOM 992 C CA . PRO A 1 131 ? 17.141 17.406 25.953 1 92.69 131 PRO A CA 1
ATOM 993 C C . PRO A 1 131 ? 17.625 16.922 24.594 1 92.69 131 PRO A C 1
ATOM 995 O O . PRO A 1 131 ? 16.812 16.609 23.719 1 92.69 131 PRO A O 1
ATOM 998 N N . ALA A 1 132 ? 18.844 16.781 24.484 1 94.44 132 ALA A N 1
ATOM 999 C CA . ALA A 1 132 ? 19.516 16.5 23.219 1 94.44 132 ALA A CA 1
ATOM 1000 C C . ALA A 1 132 ? 19.062 15.148 22.656 1 94.44 132 ALA A C 1
ATOM 1002 O O . ALA A 1 132 ? 19.016 14.961 21.438 1 94.44 132 ALA A O 1
ATOM 1003 N N . ASP A 1 133 ? 18.656 14.258 23.469 1 93.81 133 ASP A N 1
ATOM 1004 C CA . ASP A 1 133 ? 18.344 12.898 23.031 1 93.81 133 ASP A CA 1
ATOM 1005 C C . ASP A 1 133 ? 16.844 12.734 22.797 1 93.81 133 ASP A C 1
ATOM 1007 O O . ASP A 1 133 ? 16.391 11.688 22.312 1 93.81 133 ASP A O 1
ATOM 1011 N N . ARG A 1 134 ? 16.156 13.773 22.969 1 93.62 134 ARG A N 1
ATOM 1012 C CA . ARG A 1 134 ? 14.711 13.68 22.781 1 93.62 134 ARG A CA 1
ATOM 1013 C C . ARG A 1 134 ? 14.359 13.641 21.297 1 93.62 134 ARG A C 1
ATOM 1015 O O . ARG A 1 134 ? 14.922 14.398 20.5 1 93.62 134 ARG A O 1
ATOM 1022 N N . LEU A 1 135 ? 13.477 12.742 20.953 1 94 135 LEU A N 1
ATOM 1023 C CA . LEU A 1 135 ? 13.07 12.609 19.547 1 94 135 LEU A CA 1
ATOM 1024 C C . LEU A 1 135 ? 12.07 13.695 19.172 1 94 135 LEU A C 1
ATOM 1026 O O . LEU A 1 135 ? 11.195 14.047 19.953 1 94 135 LEU A O 1
ATOM 1030 N N . VAL A 1 136 ? 12.141 14.156 17.938 1 92.88 136 VAL A N 1
ATOM 1031 C CA . VAL A 1 136 ? 11.305 15.234 17.422 1 92.88 136 VAL A CA 1
ATOM 1032 C C . VAL A 1 136 ? 9.844 14.797 17.422 1 92.88 136 VAL A C 1
ATOM 1034 O O . VAL A 1 136 ? 8.953 15.586 17.734 1 92.88 136 VAL A O 1
ATOM 1037 N N . LYS A 1 137 ? 9.562 13.617 17.109 1 88.5 137 LYS A N 1
ATOM 1038 C CA . LYS A 1 137 ? 8.195 13.117 17.031 1 88.5 137 LYS A CA 1
ATOM 1039 C C . LYS A 1 137 ? 7.527 13.117 18.391 1 88.5 137 LYS A C 1
ATOM 1041 O O . LYS A 1 137 ? 6.297 13.141 18.5 1 88.5 137 LYS A O 1
ATOM 1046 N N . ASN A 1 138 ? 8.336 13.133 19.469 1 87.12 138 ASN A N 1
ATOM 1047 C CA . ASN A 1 138 ? 7.816 13.102 20.828 1 87.12 138 ASN A CA 1
ATOM 1048 C C . ASN A 1 138 ? 7.758 14.5 21.438 1 87.12 138 ASN A C 1
ATOM 1050 O O . ASN A 1 138 ? 7.457 14.656 22.625 1 87.12 138 ASN A O 1
ATOM 1054 N N . MET A 1 139 ? 7.977 15.5 20.625 1 87.25 139 MET A N 1
ATOM 1055 C CA . MET A 1 139 ? 7.988 16.891 21.094 1 87.25 139 MET A CA 1
ATOM 1056 C C . MET A 1 139 ? 6.668 17.578 20.781 1 87.25 139 MET A C 1
ATOM 1058 O O . MET A 1 139 ? 5.938 17.156 19.875 1 87.25 139 MET A O 1
ATOM 1062 N N . SER A 1 140 ? 6.414 18.547 21.609 1 78.56 140 SER A N 1
ATOM 1063 C CA . SER A 1 140 ? 5.258 19.391 21.328 1 78.56 140 SER A CA 1
ATOM 1064 C C . SER A 1 140 ? 5.512 20.312 20.141 1 78.56 140 SER A C 1
ATOM 1066 O O . SER A 1 140 ? 6.652 20.453 19.703 1 78.56 140 SER A O 1
ATOM 1068 N N . GLY A 1 141 ? 4.508 20.859 19.562 1 81.44 141 GLY A N 1
ATOM 1069 C CA . GLY A 1 141 ? 4.648 21.75 18.422 1 81.44 141 GLY A CA 1
ATOM 1070 C C . GLY A 1 141 ? 5.566 22.922 18.703 1 81.44 141 GLY A C 1
ATOM 1071 O O . GLY A 1 141 ? 6.355 23.328 17.844 1 81.44 141 GLY A O 1
ATOM 1072 N N . GLY A 1 142 ? 5.461 23.453 19.906 1 80.81 142 GLY A N 1
ATOM 1073 C CA . GLY A 1 142 ? 6.32 24.562 20.297 1 80.81 142 GLY A CA 1
ATOM 1074 C C . GLY A 1 142 ? 7.785 24.188 20.391 1 80.81 142 GLY A C 1
ATOM 1075 O O . GLY A 1 142 ? 8.656 24.953 20 1 80.81 142 GLY A O 1
ATOM 1076 N N . GLN A 1 143 ? 7.984 23.016 20.953 1 85.31 143 GLN A N 1
ATOM 1077 C CA . GLN A 1 143 ? 9.359 22.531 21.062 1 85.31 143 GLN A CA 1
ATOM 1078 C C . GLN A 1 143 ? 9.961 22.281 19.672 1 85.31 143 GLN A C 1
ATOM 1080 O O . GLN A 1 143 ? 11.125 22.609 19.438 1 85.31 143 GLN A O 1
ATOM 1085 N N . GLN A 1 144 ? 9.164 21.734 18.828 1 91.5 144 GLN A N 1
ATOM 1086 C CA . GLN A 1 144 ? 9.625 21.469 17.469 1 91.5 144 GLN A CA 1
ATOM 1087 C C . GLN A 1 144 ? 9.977 22.781 16.75 1 91.5 144 GLN A C 1
ATOM 1089 O O . GLN A 1 144 ? 10.961 22.844 16.016 1 91.5 144 GLN A O 1
ATOM 1094 N N . ARG A 1 145 ? 9.211 23.703 17 1 89.62 145 ARG A N 1
ATOM 1095 C CA . ARG A 1 145 ? 9.438 25 16.359 1 89.62 145 ARG A CA 1
ATOM 1096 C C . ARG A 1 145 ? 10.742 25.625 16.844 1 89.62 145 ARG A C 1
ATOM 1098 O O . ARG A 1 145 ? 11.469 26.234 16.062 1 89.62 145 ARG A O 1
ATOM 1105 N N . ARG A 1 146 ? 11.008 25.516 18.094 1 90.94 146 ARG A N 1
ATOM 1106 C CA . ARG A 1 146 ? 12.25 26.047 18.641 1 90.94 146 ARG A CA 1
ATOM 1107 C C . ARG A 1 146 ? 13.461 25.344 18.031 1 90.94 146 ARG A C 1
ATOM 1109 O O . ARG A 1 146 ? 14.461 26 17.719 1 90.94 146 ARG A O 1
ATOM 1116 N N . VAL A 1 147 ? 13.281 24.047 17.875 1 94.19 147 VAL A N 1
ATOM 1117 C CA . VAL A 1 147 ? 14.367 23.281 17.25 1 94.19 147 VAL A CA 1
ATOM 1118 C C . VAL A 1 147 ? 14.523 23.703 15.789 1 94.19 147 VAL A C 1
ATOM 1120 O O . VAL A 1 147 ? 15.648 23.844 15.297 1 94.19 147 VAL A O 1
ATOM 1123 N N . SER A 1 148 ? 13.43 23.859 15.133 1 94.56 148 SER A N 1
ATOM 1124 C CA . SER A 1 148 ? 13.461 24.297 13.734 1 94.56 148 SER A CA 1
ATOM 1125 C C . SER A 1 148 ? 14.117 25.656 13.602 1 94.56 148 SER A C 1
ATOM 1127 O O . SER A 1 148 ? 14.836 25.922 12.633 1 94.56 148 SER A O 1
ATOM 1129 N N . PHE A 1 149 ? 13.891 26.516 14.547 1 93.56 149 PHE A N 1
ATOM 1130 C CA . PHE A 1 149 ? 14.492 27.844 14.586 1 93.56 149 PHE A CA 1
ATOM 1131 C C . PHE A 1 149 ? 16 27.75 14.742 1 93.56 149 PHE A C 1
ATOM 1133 O O . PHE A 1 149 ? 16.75 28.406 14.016 1 93.56 149 PHE A O 1
ATOM 1140 N N . ALA A 1 150 ? 16.375 26.953 15.672 1 94.88 150 ALA A N 1
ATOM 1141 C CA . ALA A 1 150 ? 17.812 26.75 15.906 1 94.88 150 ALA A CA 1
ATOM 1142 C C . ALA A 1 150 ? 18.5 26.203 14.656 1 94.88 150 ALA A C 1
ATOM 1144 O O . ALA A 1 150 ? 19.609 26.594 14.328 1 94.88 150 ALA A O 1
ATOM 1145 N N . ALA A 1 151 ? 17.828 25.328 13.984 1 95.56 151 ALA A N 1
ATOM 1146 C CA . ALA A 1 151 ? 18.375 24.703 12.781 1 95.56 151 ALA A CA 1
ATOM 1147 C C . ALA A 1 151 ? 18.578 25.734 11.664 1 95.56 151 ALA A C 1
ATOM 1149 O O . ALA A 1 151 ? 19.5 25.609 10.867 1 95.56 151 ALA A O 1
ATOM 1150 N N . ALA A 1 152 ? 17.75 26.703 11.602 1 95.31 152 ALA A N 1
ATOM 1151 C CA . ALA A 1 152 ? 17.828 27.734 10.57 1 95.31 152 ALA A CA 1
ATOM 1152 C C . ALA A 1 152 ? 19.016 28.672 10.82 1 95.31 152 ALA A C 1
ATOM 1154 O O . ALA A 1 152 ? 19.562 29.25 9.883 1 95.31 152 ALA A O 1
ATOM 1155 N N . LEU A 1 153 ? 19.453 28.766 12.047 1 94.62 153 LEU A N 1
ATOM 1156 C CA . LEU A 1 153 ? 20.438 29.766 12.43 1 94.62 153 LEU A CA 1
ATOM 1157 C C . LEU A 1 153 ? 21.781 29.109 12.719 1 94.62 153 LEU A C 1
ATOM 1159 O O . LEU A 1 153 ? 22.781 29.812 12.922 1 94.62 153 LEU A O 1
ATOM 1163 N N . ILE A 1 154 ? 21.797 27.891 12.68 1 94.5 154 ILE A N 1
ATOM 1164 C CA . ILE A 1 154 ? 22.938 27.141 13.211 1 94.5 154 ILE A CA 1
ATOM 1165 C C . ILE A 1 154 ? 24.203 27.516 12.445 1 94.5 154 ILE A C 1
ATOM 1167 O O . ILE A 1 154 ? 25.297 27.547 13.023 1 94.5 154 ILE A O 1
ATOM 1171 N N . HIS A 1 155 ? 24.188 27.828 11.148 1 93.44 155 HIS A N 1
ATOM 1172 C CA . HIS A 1 155 ? 25.375 28.078 10.336 1 93.44 155 HIS A CA 1
ATOM 1173 C C . HIS A 1 155 ? 25.641 29.562 10.148 1 93.44 155 HIS A C 1
ATOM 1175 O O . HIS A 1 155 ? 26.469 29.969 9.336 1 93.44 155 HIS A O 1
ATOM 1181 N N . LYS A 1 156 ? 24.953 30.453 10.789 1 91.75 156 LYS A N 1
ATOM 1182 C CA . LYS A 1 156 ? 25.125 31.906 10.75 1 91.75 156 LYS A CA 1
ATOM 1183 C C . LYS A 1 156 ? 25.031 32.438 9.32 1 91.75 156 LYS A C 1
ATOM 1185 O O . LYS A 1 156 ? 26 32.969 8.789 1 91.75 156 LYS A O 1
ATOM 1190 N N . PRO A 1 157 ? 23.906 32.438 8.758 1 94.56 157 PRO A N 1
ATOM 1191 C CA . PRO A 1 157 ? 23.719 32.875 7.371 1 94.56 157 PRO A CA 1
ATOM 1192 C C . PRO A 1 157 ? 23.734 34.406 7.234 1 94.56 157 PRO A C 1
ATOM 1194 O O . PRO A 1 157 ? 23.672 35.125 8.234 1 94.56 157 PRO A O 1
ATOM 1197 N N . GLU A 1 158 ? 23.859 34.844 6 1 94 158 GLU A N 1
ATOM 1198 C CA . GLU A 1 158 ? 23.797 36.281 5.707 1 94 158 GLU A CA 1
ATOM 1199 C C . GLU A 1 158 ? 22.359 36.781 5.68 1 94 158 GLU A C 1
ATOM 1201 O O . GLU A 1 158 ? 22.094 37.906 6.047 1 94 158 GLU A O 1
ATOM 1206 N N . LEU A 1 159 ? 21.578 35.906 5.246 1 95.88 159 LEU A N 1
ATOM 1207 C CA . LEU A 1 159 ? 20.156 36.219 5.168 1 95.88 159 LEU A CA 1
ATOM 1208 C C . LEU A 1 159 ? 19.344 35.125 5.875 1 95.88 159 LEU A C 1
ATOM 1210 O O . LEU A 1 159 ? 19.469 33.938 5.57 1 95.88 159 LEU A O 1
ATOM 1214 N N . LEU A 1 160 ? 18.656 35.531 6.855 1 96.69 160 LEU A N 1
ATOM 1215 C CA . LEU A 1 160 ? 17.797 34.625 7.609 1 96.69 160 LEU A CA 1
ATOM 1216 C C . LEU A 1 160 ? 16.328 34.844 7.234 1 96.69 160 LEU A C 1
ATOM 1218 O O . LEU A 1 160 ? 15.82 35.938 7.328 1 96.69 160 LEU A O 1
ATOM 1222 N N . ILE A 1 161 ? 15.703 33.844 6.707 1 96.75 161 ILE A N 1
ATOM 1223 C CA . ILE A 1 161 ? 14.297 33.906 6.332 1 96.75 161 ILE A CA 1
ATOM 1224 C C . ILE A 1 161 ? 13.477 33.031 7.285 1 96.75 161 ILE A C 1
ATOM 1226 O O . ILE A 1 161 ? 13.68 31.812 7.355 1 96.75 161 ILE A O 1
ATOM 1230 N N . LEU A 1 162 ? 12.617 33.594 7.984 1 95.56 162 LEU A N 1
ATOM 1231 C CA . LEU A 1 162 ? 11.789 32.906 8.969 1 95.56 162 LEU A CA 1
ATOM 1232 C C . LEU A 1 162 ? 10.312 33.031 8.609 1 95.56 162 LEU A C 1
ATOM 1234 O O . LEU A 1 162 ? 9.758 34.125 8.602 1 95.56 162 LEU A O 1
ATOM 1238 N N . ASP A 1 163 ? 9.742 31.922 8.25 1 92.88 163 ASP A N 1
ATOM 1239 C CA . ASP A 1 163 ? 8.32 31.906 7.902 1 92.88 163 ASP A CA 1
ATOM 1240 C C . ASP A 1 163 ? 7.465 31.562 9.125 1 92.88 163 ASP A C 1
ATOM 1242 O O . ASP A 1 163 ? 7.258 30.391 9.438 1 92.88 163 ASP A O 1
ATOM 1246 N N . GLU A 1 164 ? 6.949 32.5 9.789 1 88.69 164 GLU A N 1
ATOM 1247 C CA . GLU A 1 164 ? 6.078 32.438 10.961 1 88.69 164 GLU A CA 1
ATOM 1248 C C . GLU A 1 164 ? 6.766 31.688 12.102 1 88.69 164 GLU A C 1
ATOM 1250 O O . GLU A 1 164 ? 6.215 30.734 12.648 1 88.69 164 GLU A O 1
ATOM 1255 N N . PRO A 1 165 ? 7.867 32.219 12.57 1 89.69 165 PRO A N 1
ATOM 1256 C CA . PRO A 1 165 ? 8.68 31.516 13.562 1 89.69 165 PRO A CA 1
ATOM 1257 C C . PRO A 1 165 ? 8.078 31.562 14.961 1 89.69 165 PRO A C 1
ATOM 1259 O O . PRO A 1 165 ? 8.391 30.703 15.805 1 89.69 165 PRO A O 1
ATOM 1262 N N . THR A 1 166 ? 7.242 32.562 15.242 1 86.25 166 THR A N 1
ATOM 1263 C CA . THR A 1 166 ? 6.84 32.781 16.625 1 86.25 166 THR A CA 1
ATOM 1264 C C . THR A 1 166 ? 5.422 32.25 16.875 1 86.25 166 THR A C 1
ATOM 1266 O O . THR A 1 166 ? 4.879 32.406 17.969 1 86.25 166 THR A O 1
ATOM 1269 N N . VAL A 1 167 ? 4.895 31.656 15.898 1 79.88 167 VAL A N 1
ATOM 1270 C CA . VAL A 1 167 ? 3.523 31.172 16.031 1 79.88 167 VAL A CA 1
ATOM 1271 C C . VAL A 1 167 ? 3.451 30.141 17.156 1 79.88 167 VAL A C 1
ATOM 1273 O O . VAL A 1 167 ? 4.254 29.203 17.188 1 79.88 167 VAL A O 1
ATOM 1276 N N . GLY A 1 168 ? 2.621 30.406 18.094 1 78.31 168 GLY A N 1
ATOM 1277 C CA . GLY A 1 168 ? 2.346 29.422 19.125 1 78.31 168 GLY A CA 1
ATOM 1278 C C . GLY A 1 168 ? 3.383 29.406 20.234 1 78.31 168 GLY A C 1
ATOM 1279 O O . GLY A 1 168 ? 3.35 28.531 21.109 1 78.31 168 GLY A O 1
ATOM 1280 N N . LEU A 1 169 ? 4.301 30.328 20.234 1 83.31 169 LEU A N 1
ATOM 1281 C CA . LEU A 1 169 ? 5.344 30.359 21.266 1 83.31 169 LEU A CA 1
ATOM 1282 C C . LEU A 1 169 ? 4.914 31.188 22.453 1 83.31 169 LEU A C 1
ATOM 1284 O O . LEU A 1 169 ? 4.027 32.031 22.344 1 83.31 169 LEU A O 1
ATOM 1288 N N . ASP A 1 170 ? 5.602 30.891 23.562 1 82.5 170 ASP A N 1
ATOM 1289 C CA . ASP A 1 170 ? 5.41 31.641 24.812 1 82.5 170 ASP A CA 1
ATOM 1290 C C . ASP A 1 170 ? 5.914 33.062 24.656 1 82.5 170 ASP A C 1
ATOM 1292 O O . ASP A 1 170 ? 6.926 33.312 24 1 82.5 170 ASP A O 1
ATOM 1296 N N . PRO A 1 171 ? 5.164 34.031 25.297 1 82.44 171 PRO A N 1
ATOM 1297 C CA . PRO A 1 171 ? 5.535 35.438 25.172 1 82.44 171 PRO A CA 1
ATOM 1298 C C . PRO A 1 171 ? 6.977 35.719 25.594 1 82.44 171 PRO A C 1
ATOM 1300 O O . PRO A 1 171 ? 7.648 36.562 25 1 82.44 171 PRO A O 1
ATOM 1303 N N . ILE A 1 172 ? 7.375 34.969 26.594 1 84.19 172 ILE A N 1
ATOM 1304 C CA . ILE A 1 172 ? 8.742 35.156 27.062 1 84.19 172 ILE A CA 1
ATOM 1305 C C . ILE A 1 172 ? 9.727 34.719 25.984 1 84.19 172 ILE A C 1
ATOM 1307 O O . ILE A 1 172 ? 10.695 35.406 25.688 1 84.19 172 ILE A O 1
ATOM 1311 N N . LEU A 1 173 ? 9.422 33.625 25.484 1 85.31 173 LEU A N 1
ATOM 1312 C CA . LEU A 1 173 ? 10.289 33.094 24.438 1 85.31 173 LEU A CA 1
ATOM 1313 C C . LEU A 1 173 ? 10.25 33.969 23.203 1 85.31 173 LEU A C 1
ATOM 1315 O O . LEU A 1 173 ? 11.266 34.125 22.516 1 85.31 173 LEU A O 1
ATOM 1319 N N . ARG A 1 174 ? 9.117 34.438 22.844 1 87.44 174 ARG A N 1
ATOM 1320 C CA . ARG A 1 174 ? 8.984 35.344 21.703 1 87.44 174 ARG A CA 1
ATOM 1321 C C . ARG A 1 174 ? 9.859 36.594 21.875 1 87.44 174 ARG A C 1
ATOM 1323 O O . ARG A 1 174 ? 10.531 37.031 20.938 1 87.44 174 ARG A O 1
ATOM 1330 N N . GLU A 1 175 ? 9.812 37.094 23.047 1 86.12 175 GLU A N 1
ATOM 1331 C CA . GLU A 1 175 ? 10.617 38.281 23.344 1 86.12 175 GLU A CA 1
ATOM 1332 C C . GLU A 1 175 ? 12.109 37.969 23.25 1 86.12 175 GLU A C 1
ATOM 1334 O O . GLU A 1 175 ? 12.891 38.812 22.781 1 86.12 175 GLU A O 1
ATOM 1339 N N . ASN A 1 176 ? 12.422 36.844 23.766 1 86.44 176 ASN A N 1
ATOM 1340 C CA . ASN A 1 176 ? 13.812 36.406 23.703 1 86.44 176 ASN A CA 1
ATOM 1341 C C . ASN A 1 176 ? 14.281 36.25 22.25 1 86.44 176 ASN A C 1
ATOM 1343 O O . ASN A 1 176 ? 15.414 36.625 21.922 1 86.44 176 ASN A O 1
ATOM 1347 N N . ILE A 1 177 ? 13.484 35.75 21.453 1 88.75 177 ILE A N 1
ATOM 1348 C CA . ILE A 1 177 ? 13.82 35.531 20.047 1 88.75 177 ILE A CA 1
ATOM 1349 C C . ILE A 1 177 ? 14.008 36.875 19.344 1 88.75 177 ILE A C 1
ATOM 1351 O O . ILE A 1 177 ? 14.984 37.062 18.609 1 88.75 177 ILE A O 1
ATOM 1355 N N . TRP A 1 178 ? 13.125 37.781 19.609 1 90.69 178 TRP A N 1
ATOM 1356 C CA . TRP A 1 178 ? 13.211 39.094 18.969 1 90.69 178 TRP A CA 1
ATOM 1357 C C . TRP A 1 178 ? 14.445 39.844 19.453 1 90.69 178 TRP A C 1
ATOM 1359 O O . TRP A 1 178 ? 15.102 40.531 18.672 1 90.69 178 TRP A O 1
ATOM 1369 N N . ALA A 1 179 ? 14.695 39.688 20.75 1 89.88 179 ALA A N 1
ATOM 1370 C CA . ALA A 1 179 ? 15.898 40.312 21.297 1 89.88 179 ALA A CA 1
ATOM 1371 C C . ALA A 1 179 ? 17.156 39.75 20.625 1 89.88 179 ALA A C 1
ATOM 1373 O O . ALA A 1 179 ? 18.078 40.5 20.312 1 89.88 179 ALA A O 1
ATOM 1374 N N . TYR A 1 180 ? 17.109 38.531 20.453 1 89.88 180 TYR A N 1
ATOM 1375 C CA . TYR A 1 180 ? 18.25 37.906 19.828 1 89.88 180 TYR A CA 1
ATOM 1376 C C . TYR A 1 180 ? 18.375 38.312 18.359 1 89.88 180 TYR A C 1
ATOM 1378 O O . TYR A 1 180 ? 19.469 38.562 17.875 1 89.88 180 TYR A O 1
ATOM 1386 N N . LEU A 1 181 ? 17.281 38.344 17.641 1 93 181 LEU A N 1
ATOM 1387 C CA . LEU A 1 181 ? 17.297 38.781 16.25 1 93 181 LEU A CA 1
ATOM 1388 C C . LEU A 1 181 ? 17.844 40.188 16.125 1 93 181 LEU A C 1
ATOM 1390 O O . LEU A 1 181 ? 18.609 40.5 15.203 1 93 181 LEU A O 1
ATOM 1394 N N . SER A 1 182 ? 17.469 41.031 17.016 1 93.19 182 SER A N 1
ATOM 1395 C CA . SER A 1 182 ? 17.969 42.406 17.016 1 93.19 182 SER A CA 1
ATOM 1396 C C . SER A 1 182 ? 19.469 42.438 17.266 1 93.19 182 SER A C 1
ATOM 1398 O O . SER A 1 182 ? 20.188 43.219 16.641 1 93.19 182 SER A O 1
ATOM 1400 N N . GLN A 1 183 ? 19.844 41.594 18.156 1 91.94 183 GLN A N 1
ATOM 1401 C CA . GLN A 1 183 ? 21.25 41.531 18.5 1 91.94 183 GLN A CA 1
ATOM 1402 C C . GLN A 1 183 ? 22.094 41.062 17.312 1 91.94 183 GLN A C 1
ATOM 1404 O O . GLN A 1 183 ? 23.141 41.656 17.016 1 91.94 183 GLN A O 1
ATOM 1409 N N . ILE A 1 184 ? 21.688 40.125 16.625 1 91.38 184 ILE A N 1
ATOM 1410 C CA . ILE A 1 184 ? 22.484 39.531 15.547 1 91.38 184 ILE A CA 1
ATOM 1411 C C . ILE A 1 184 ? 22.484 40.5 14.344 1 91.38 184 ILE A C 1
ATOM 1413 O O . ILE A 1 184 ? 23.453 40.531 13.586 1 91.38 184 ILE A O 1
ATOM 1417 N N . THR A 1 185 ? 21.438 41.125 14.125 1 93.12 185 THR A N 1
ATOM 1418 C CA . THR A 1 185 ? 21.391 42.094 13.039 1 93.12 185 THR A CA 1
ATOM 1419 C C . THR A 1 185 ? 22.328 43.281 13.312 1 93.12 185 THR A C 1
ATOM 1421 O O . THR A 1 185 ? 23 43.75 12.406 1 93.12 185 THR A O 1
ATOM 1424 N N . GLU A 1 186 ? 22.406 43.719 14.523 1 91.12 186 GLU A N 1
ATOM 1425 C CA . GLU A 1 186 ? 23.234 44.875 14.898 1 91.12 186 GLU A CA 1
ATOM 1426 C C . GLU A 1 186 ? 24.703 44.5 15.008 1 91.12 186 GLU A C 1
ATOM 1428 O O . GLU A 1 186 ? 25.578 45.219 14.531 1 91.12 186 GLU A O 1
ATOM 1433 N N . LYS A 1 187 ? 24.891 43.312 15.57 1 90.5 187 LYS A N 1
ATOM 1434 C CA . LYS A 1 187 ? 26.266 42.969 15.883 1 90.5 187 LYS A CA 1
ATOM 1435 C C . LYS A 1 187 ? 26.906 42.188 14.727 1 90.5 187 LYS A C 1
ATOM 1437 O O . LYS A 1 187 ? 28.094 42.312 14.461 1 90.5 187 LYS A O 1
ATOM 1442 N N . GLU A 1 188 ? 26.141 41.375 14.109 1 90.12 188 GLU A N 1
ATOM 1443 C CA . GLU A 1 188 ? 26.719 40.469 13.109 1 90.12 188 GLU A CA 1
ATOM 1444 C C . GLU A 1 188 ? 26.266 40.875 11.703 1 90.12 188 GLU A C 1
ATOM 1446 O O . GLU A 1 188 ? 26.672 40.25 10.727 1 90.12 188 GLU A O 1
ATOM 1451 N N . ASN A 1 189 ? 25.469 41.844 11.492 1 91.44 189 ASN A N 1
ATOM 1452 C CA . ASN A 1 189 ? 25.016 42.375 10.211 1 91.44 189 ASN A CA 1
ATOM 1453 C C . ASN A 1 189 ? 24.219 41.344 9.422 1 91.44 189 ASN A C 1
ATOM 1455 O O . ASN A 1 189 ? 24.359 41.25 8.203 1 91.44 189 ASN A O 1
ATOM 1459 N N . ILE A 1 190 ? 23.594 40.469 10.125 1 94.5 190 ILE A N 1
ATOM 1460 C CA . ILE A 1 190 ? 22.719 39.469 9.5 1 94.5 190 ILE A CA 1
ATOM 1461 C C . ILE A 1 190 ? 21.391 40.125 9.125 1 94.5 190 ILE A C 1
ATOM 1463 O O . ILE A 1 190 ? 20.859 40.938 9.891 1 94.5 190 ILE A O 1
ATOM 1467 N N . THR A 1 191 ? 20.938 39.875 7.891 1 96.69 191 THR A N 1
ATOM 1468 C CA . THR A 1 191 ? 19.641 40.375 7.457 1 96.69 191 THR A CA 1
ATOM 1469 C C . THR A 1 191 ? 18.531 39.375 7.789 1 96.69 191 THR A C 1
ATOM 1471 O O . THR A 1 191 ? 18.688 38.156 7.543 1 96.69 191 THR A O 1
ATOM 1474 N N . VAL A 1 192 ? 17.5 39.844 8.383 1 96.62 192 VAL A N 1
ATOM 1475 C CA . VAL A 1 192 ? 16.422 38.969 8.805 1 96.62 192 VAL A CA 1
ATOM 1476 C C . VAL A 1 192 ? 15.133 39.312 8.07 1 96.62 192 VAL A C 1
ATOM 1478 O O . VAL A 1 192 ? 14.727 40.5 8.062 1 96.62 192 VAL A O 1
ATOM 1481 N N . LEU A 1 193 ? 14.578 38.406 7.34 1 96.69 193 LEU A N 1
ATOM 1482 C CA . LEU A 1 193 ? 13.258 38.5 6.738 1 96.69 193 LEU A CA 1
ATOM 1483 C C . LEU A 1 193 ? 12.258 37.625 7.465 1 96.69 193 LEU A C 1
ATOM 1485 O O . LEU A 1 193 ? 12.391 36.375 7.445 1 96.69 193 LEU A O 1
ATOM 1489 N N . ILE A 1 194 ? 11.297 38.188 8.125 1 95.44 194 ILE A N 1
ATOM 1490 C CA . ILE A 1 194 ? 10.359 37.438 8.953 1 95.44 194 ILE A CA 1
ATOM 1491 C C . ILE A 1 194 ? 8.938 37.656 8.453 1 95.44 194 ILE A C 1
ATOM 1493 O O . ILE A 1 194 ? 8.555 38.781 8.125 1 95.44 194 ILE A O 1
ATOM 1497 N N . THR A 1 195 ? 8.25 36.562 8.234 1 93.06 195 THR A N 1
ATOM 1498 C CA . THR A 1 195 ? 6.828 36.625 7.938 1 93.06 195 THR A CA 1
ATOM 1499 C C . THR A 1 195 ? 5.996 36.312 9.172 1 93.06 195 THR A C 1
ATOM 1501 O O . THR A 1 195 ? 6.371 35.438 9.969 1 93.06 195 THR A O 1
ATOM 1504 N N . THR A 1 196 ? 4.938 37 9.438 1 86.94 196 THR A N 1
ATOM 1505 C CA . THR A 1 196 ? 4.055 36.75 10.562 1 86.94 196 THR A CA 1
ATOM 1506 C C . THR A 1 196 ? 2.65 37.281 10.281 1 86.94 196 THR A C 1
ATOM 1508 O O . THR A 1 196 ? 2.473 38.188 9.461 1 86.94 196 THR A O 1
ATOM 1511 N N . HIS A 1 197 ? 1.765 36.719 10.836 1 78.94 197 HIS A N 1
ATOM 1512 C CA . HIS A 1 197 ? 0.401 37.219 10.82 1 78.94 197 HIS A CA 1
ATOM 1513 C C . HIS A 1 197 ? 0.107 38.062 12.062 1 78.94 197 HIS A C 1
ATOM 1515 O O . HIS A 1 197 ? -0.946 38.688 12.164 1 78.94 197 HIS A O 1
ATOM 1521 N N . TYR A 1 198 ? 1.034 38.094 12.93 1 79.12 198 TYR A N 1
ATOM 1522 C CA . TYR A 1 198 ? 0.909 38.906 14.133 1 79.12 198 TYR A CA 1
ATOM 1523 C C . TYR A 1 198 ? 1.56 40.281 13.938 1 79.12 198 TYR A C 1
ATOM 1525 O O . TYR A 1 198 ? 2.736 40.469 14.258 1 79.12 198 TYR A O 1
ATOM 1533 N N . ILE A 1 199 ? 0.803 41.219 13.672 1 80.38 199 ILE A N 1
ATOM 1534 C CA . ILE A 1 199 ? 1.27 42.5 13.203 1 80.38 199 ILE A CA 1
ATOM 1535 C C . ILE A 1 199 ? 2.059 43.219 14.305 1 80.38 199 ILE A C 1
ATOM 1537 O O . ILE A 1 199 ? 3.115 43.781 14.047 1 80.38 199 ILE A O 1
ATOM 1541 N N . GLU A 1 200 ? 1.634 43 15.492 1 79.56 200 GLU A N 1
ATOM 1542 C CA . GLU A 1 200 ? 2.207 43.781 16.594 1 79.56 200 GLU A CA 1
ATOM 1543 C C . GLU A 1 200 ? 3.604 43.281 16.938 1 79.56 200 GLU A C 1
ATOM 1545 O O . GLU A 1 200 ? 4.402 44.031 17.516 1 79.56 200 GLU A O 1
ATOM 1550 N N . GLU A 1 201 ? 3.891 42.125 16.578 1 83.19 201 GLU A N 1
ATOM 1551 C CA . GLU A 1 201 ? 5.199 41.562 16.906 1 83.19 201 GLU A CA 1
ATOM 1552 C C . GLU A 1 201 ? 6.305 42.25 16.109 1 83.19 201 GLU A C 1
ATOM 1554 O O . GLU A 1 201 ? 7.477 42.188 16.484 1 83.19 201 GLU A O 1
ATOM 1559 N N . THR A 1 202 ? 5.957 42.938 15.07 1 88.88 202 THR A N 1
ATOM 1560 C CA . THR A 1 202 ? 6.957 43.531 14.188 1 88.88 202 THR A CA 1
ATOM 1561 C C . THR A 1 202 ? 7.219 45 14.57 1 88.88 202 THR A C 1
ATOM 1563 O O . THR A 1 202 ? 7.758 45.75 13.773 1 88.88 202 THR A O 1
ATOM 1566 N N . LYS A 1 203 ? 6.871 45.344 15.742 1 86.5 203 LYS A N 1
ATOM 1567 C CA . LYS A 1 203 ? 7.07 46.719 16.203 1 86.5 203 LYS A CA 1
ATOM 1568 C C . LYS A 1 203 ? 8.555 47.062 16.25 1 86.5 203 LYS A C 1
ATOM 1570 O O . LYS A 1 203 ? 8.93 48.219 16.047 1 86.5 203 LYS A O 1
ATOM 1575 N N . ASP A 1 204 ? 9.352 46.031 16.516 1 87.25 204 ASP A N 1
ATOM 1576 C CA . ASP A 1 204 ? 10.789 46.25 16.672 1 87.25 204 ASP A CA 1
ATOM 1577 C C . ASP A 1 204 ? 11.531 46.031 15.359 1 87.25 204 ASP A C 1
ATOM 1579 O O . ASP A 1 204 ? 12.758 46.094 15.32 1 87.25 204 ASP A O 1
ATOM 1583 N N . ALA A 1 205 ? 10.797 45.781 14.281 1 94.06 205 ALA A N 1
ATOM 1584 C CA . ALA A 1 205 ? 11.438 45.625 12.984 1 94.06 205 ALA A CA 1
ATOM 1585 C C . ALA A 1 205 ? 11.883 46.969 12.414 1 94.06 205 ALA A C 1
ATOM 1587 O O . ALA A 1 205 ? 11.383 48.031 12.82 1 94.06 205 ALA A O 1
ATOM 1588 N N . ASN A 1 206 ? 12.867 46.969 11.531 1 94.38 206 ASN A N 1
ATOM 1589 C CA . ASN A 1 206 ? 13.344 48.188 10.891 1 94.38 206 ASN A CA 1
ATOM 1590 C C . ASN A 1 206 ? 12.383 48.656 9.805 1 94.38 206 ASN A C 1
ATOM 1592 O O . ASN A 1 206 ? 12.148 49.844 9.656 1 94.38 206 ASN A O 1
ATOM 1596 N N . LYS A 1 207 ? 11.914 47.75 9.078 1 95 207 LYS A N 1
ATOM 1597 C CA . LYS A 1 207 ? 10.953 48 8.008 1 95 207 LYS A CA 1
ATOM 1598 C C . LYS A 1 207 ? 9.891 46.906 7.945 1 95 207 LYS A C 1
ATOM 1600 O O . LYS A 1 207 ? 10.172 45.75 8.242 1 95 207 LYS A O 1
ATOM 1605 N N . ILE A 1 208 ? 8.68 47.344 7.652 1 95.25 208 ILE A N 1
ATOM 1606 C CA . ILE A 1 208 ? 7.617 46.344 7.527 1 95.25 208 ILE A CA 1
ATOM 1607 C C . ILE A 1 208 ? 6.895 46.531 6.191 1 95.25 208 ILE A C 1
ATOM 1609 O O . ILE A 1 208 ? 6.789 47.656 5.688 1 95.25 208 ILE A O 1
ATOM 1613 N N . GLY A 1 209 ? 6.574 45.438 5.535 1 93.69 209 GLY A N 1
ATOM 1614 C CA . GLY A 1 209 ? 5.75 45.406 4.336 1 93.69 209 GLY A CA 1
ATOM 1615 C C . GLY A 1 209 ? 4.402 44.75 4.562 1 93.69 209 GLY A C 1
ATOM 1616 O O . GLY A 1 209 ? 4.332 43.625 5.078 1 93.69 209 GLY A O 1
ATOM 1617 N N . LEU A 1 210 ? 3.389 45.5 4.234 1 92.19 210 LEU A N 1
ATOM 1618 C CA . LEU A 1 210 ? 2.037 44.969 4.375 1 92.19 210 LEU A CA 1
ATOM 1619 C C . LEU A 1 210 ? 1.498 44.469 3.031 1 92.19 210 LEU A C 1
ATOM 1621 O O . LEU A 1 210 ? 1.195 45.281 2.152 1 92.19 210 LEU A O 1
ATOM 1625 N N . MET A 1 211 ? 1.349 43.188 3.002 1 90.75 211 MET A N 1
ATOM 1626 C CA . MET A 1 211 ? 0.945 42.562 1.744 1 90.75 211 MET A CA 1
ATOM 1627 C C . MET A 1 211 ? -0.533 42.188 1.771 1 90.75 211 MET A C 1
ATOM 1629 O O . MET A 1 211 ? -1.021 41.656 2.758 1 90.75 211 MET A O 1
ATOM 1633 N N . ARG A 1 212 ? -1.234 42.531 0.774 1 86.88 212 ARG A N 1
ATOM 1634 C CA . ARG A 1 212 ? -2.645 42.188 0.618 1 86.88 212 ARG A CA 1
ATOM 1635 C C . ARG A 1 212 ? -3.014 42.062 -0.855 1 86.88 212 ARG A C 1
ATOM 1637 O O . ARG A 1 212 ? -2.682 42.906 -1.671 1 86.88 212 ARG A O 1
ATOM 1644 N N . CYS A 1 213 ? -3.639 40.969 -1.273 1 80.94 213 CYS A N 1
ATOM 1645 C CA . CYS A 1 213 ? -4.125 40.719 -2.621 1 80.94 213 CYS A CA 1
ATOM 1646 C C . CYS A 1 213 ? -2.99 40.781 -3.637 1 80.94 213 CYS A C 1
ATOM 1648 O O . CYS A 1 213 ? -3.137 41.406 -4.688 1 80.94 213 CYS A O 1
ATOM 1650 N N . GLY A 1 214 ? -1.817 40.375 -3.285 1 82.25 214 GLY A N 1
ATOM 1651 C CA . GLY A 1 214 ? -0.697 40.25 -4.203 1 82.25 214 GLY A CA 1
ATOM 1652 C C . GLY A 1 214 ? 0.068 41.531 -4.387 1 82.25 214 GLY A C 1
ATOM 1653 O O . GLY A 1 214 ? 0.942 41.625 -5.25 1 82.25 214 GLY A O 1
ATOM 1654 N N . LYS A 1 215 ? -0.304 42.531 -3.609 1 86.62 215 LYS A N 1
ATOM 1655 C CA . LYS A 1 215 ? 0.377 43.812 -3.676 1 86.62 215 LYS A CA 1
ATOM 1656 C C . LYS A 1 215 ? 0.854 44.25 -2.295 1 86.62 215 LYS A C 1
ATOM 1658 O O . LYS A 1 215 ? 0.353 43.781 -1.275 1 86.62 215 LYS A O 1
ATOM 1663 N N . LEU A 1 216 ? 1.827 45.125 -2.293 1 90.44 216 LEU A N 1
ATOM 1664 C CA . LEU A 1 216 ? 2.287 45.719 -1.048 1 90.44 216 LEU A CA 1
ATOM 1665 C C . LEU A 1 216 ? 1.578 47.031 -0.793 1 90.44 216 LEU A C 1
ATOM 1667 O O . LEU A 1 216 ? 1.787 48.031 -1.525 1 90.44 216 LEU A O 1
ATOM 1671 N N . LEU A 1 217 ? 0.833 47.094 0.19 1 88.25 217 LEU A N 1
ATOM 1672 C CA . LEU A 1 217 ? 0.057 48.312 0.507 1 88.25 217 LEU A CA 1
ATOM 1673 C C . LEU A 1 217 ? 0.957 49.406 1.054 1 88.25 217 LEU A C 1
ATOM 1675 O O . LEU A 1 217 ? 0.691 50.594 0.843 1 88.25 217 LEU A O 1
ATOM 1679 N N . ALA A 1 218 ? 1.857 49 1.845 1 90.56 218 ALA A N 1
ATOM 1680 C CA . ALA A 1 218 ? 2.799 49.969 2.441 1 90.56 218 ALA A CA 1
ATOM 1681 C C . ALA A 1 218 ? 4.117 49.281 2.785 1 90.56 218 ALA A C 1
ATOM 1683 O O . ALA A 1 218 ? 4.148 48.062 3.07 1 90.56 218 ALA A O 1
ATOM 1684 N N . GLU A 1 219 ? 5.109 50 2.67 1 92.44 219 GLU A N 1
ATOM 1685 C CA . GLU A 1 219 ? 6.453 49.594 3.064 1 92.44 219 GLU A CA 1
ATOM 1686 C C . GLU A 1 219 ? 7.176 50.719 3.803 1 92.44 219 GLU A C 1
ATOM 1688 O O . GLU A 1 219 ? 7.539 51.719 3.201 1 92.44 219 GLU A O 1
ATOM 1693 N N . SER A 1 220 ? 7.25 50.594 5.102 1 92.19 220 SER A N 1
ATOM 1694 C CA . SER A 1 220 ? 7.836 51.656 5.898 1 92.19 220 SER A CA 1
ATOM 1695 C C . SER A 1 220 ? 8.219 51.156 7.293 1 92.19 220 SER A C 1
ATOM 1697 O O . SER A 1 220 ? 7.91 50.031 7.66 1 92.19 220 SER A O 1
ATOM 1699 N N . ALA A 1 221 ? 8.953 51.938 7.992 1 94.12 221 ALA A N 1
ATOM 1700 C CA . ALA A 1 221 ? 9.242 51.656 9.391 1 94.12 221 ALA A CA 1
ATOM 1701 C C . ALA A 1 221 ? 7.965 51.688 10.234 1 94.12 221 ALA A C 1
ATOM 1703 O O . ALA A 1 221 ? 7.078 52.5 10 1 94.12 221 ALA A O 1
ATOM 1704 N N . PRO A 1 222 ? 7.867 50.812 11.164 1 93.56 222 PRO A N 1
ATOM 1705 C CA . PRO A 1 222 ? 6.656 50.719 11.984 1 93.56 222 PRO A CA 1
ATOM 1706 C C . PRO A 1 222 ? 6.285 52.062 12.625 1 93.56 222 PRO A C 1
ATOM 1708 O O . PRO A 1 222 ? 5.113 52.438 12.617 1 93.56 222 PRO A O 1
ATOM 1711 N N . GLN A 1 223 ? 7.207 52.844 13.117 1 91.31 223 GLN A N 1
ATOM 1712 C CA . GLN A 1 223 ? 6.949 54.125 13.797 1 91.31 223 GLN A CA 1
ATOM 1713 C C . GLN A 1 223 ? 6.395 55.156 12.828 1 91.31 223 GLN A C 1
ATOM 1715 O O . GLN A 1 223 ? 5.516 55.938 13.188 1 91.31 223 GLN A O 1
ATOM 1720 N N . LYS A 1 224 ? 6.926 55.125 11.617 1 92.44 224 LYS A N 1
ATOM 1721 C CA . LYS A 1 224 ? 6.457 56.062 10.609 1 92.44 224 LYS A CA 1
ATOM 1722 C C . LYS A 1 224 ? 5.008 55.781 10.219 1 92.44 224 LYS A C 1
ATOM 1724 O O . LYS A 1 224 ? 4.238 56.719 9.953 1 92.44 224 LYS A O 1
ATOM 1729 N N . LEU A 1 225 ? 4.727 54.562 10.195 1 91 225 LEU A N 1
ATOM 1730 C CA . LEU A 1 225 ? 3.359 54.188 9.867 1 91 225 LEU A CA 1
ATOM 1731 C C . LEU A 1 225 ? 2.393 54.594 10.969 1 91 225 LEU A C 1
ATOM 1733 O O . LEU A 1 225 ? 1.269 55.031 10.688 1 91 225 LEU A O 1
ATOM 1737 N N . LEU A 1 226 ? 2.781 54.406 12.203 1 91.69 226 LEU A N 1
ATOM 1738 C CA . LEU A 1 226 ? 1.957 54.781 13.336 1 91.69 226 LEU A CA 1
ATOM 1739 C C . LEU A 1 226 ? 1.723 56.281 13.352 1 91.69 226 LEU A C 1
ATOM 1741 O O . LEU A 1 226 ? 0.621 56.75 13.664 1 91.69 226 LEU A O 1
ATOM 1745 N N . GLU A 1 227 ? 2.686 57.094 12.992 1 92.31 227 GLU A N 1
ATOM 1746 C CA . GLU A 1 227 ? 2.578 58.562 12.953 1 92.31 227 GLU A CA 1
ATOM 1747 C C . GLU A 1 227 ? 1.689 59 11.805 1 92.31 227 GLU A C 1
ATOM 1749 O O . GLU A 1 227 ? 0.866 59.906 11.969 1 92.31 227 GLU A O 1
ATOM 1754 N N . ARG A 1 228 ? 1.907 58.375 10.766 1 90.81 228 ARG A N 1
ATOM 1755 C CA . ARG A 1 228 ? 1.164 58.719 9.562 1 90.81 228 ARG A CA 1
ATOM 1756 C C . ARG A 1 228 ? -0.335 58.531 9.766 1 90.81 228 ARG A C 1
ATOM 1758 O O . ARG A 1 228 ? -1.139 59.375 9.344 1 90.81 228 ARG A O 1
ATOM 1765 N N . PHE A 1 229 ? -0.703 57.531 10.414 1 91.19 229 PHE A N 1
ATOM 1766 C CA . PHE A 1 229 ? -2.117 57.219 10.562 1 91.19 229 PHE A CA 1
ATOM 1767 C C . PHE A 1 229 ? -2.611 57.562 11.961 1 91.19 229 PHE A C 1
ATOM 1769 O O . PHE A 1 229 ? -3.77 57.312 12.297 1 91.19 229 PHE A O 1
ATOM 1776 N N . GLN A 1 230 ? -1.799 58.094 12.828 1 89.69 230 GLN A N 1
ATOM 1777 C CA . GLN A 1 230 ? -2.139 58.531 14.18 1 89.69 230 GLN A CA 1
ATOM 1778 C C . GLN A 1 230 ? -2.797 57.406 14.969 1 89.69 230 GLN A C 1
ATOM 1780 O O . GLN A 1 230 ? -3.883 57.562 15.523 1 89.69 230 GLN A O 1
ATOM 1785 N N . CYS A 1 231 ? -2.109 56.281 14.836 1 87.62 231 CYS A N 1
ATOM 1786 C CA . CYS A 1 231 ? -2.59 55.125 15.562 1 87.62 231 CYS A CA 1
ATOM 1787 C C . CYS A 1 231 ? -1.607 54.719 16.656 1 87.62 231 CYS A C 1
ATOM 1789 O O . CYS A 1 231 ? -0.428 55.062 16.594 1 87.62 231 CYS A O 1
ATOM 1791 N N . SER A 1 232 ? -2.117 54.031 17.641 1 78.75 232 SER A N 1
ATOM 1792 C CA . SER A 1 232 ? -1.273 53.562 18.734 1 78.75 232 SER A CA 1
ATOM 1793 C C . SER A 1 232 ? -0.763 52.156 18.469 1 78.75 232 SER A C 1
ATOM 1795 O O . SER A 1 232 ? 0.215 51.719 19.078 1 78.75 232 SER A O 1
ATOM 1797 N N . TYR A 1 233 ? -1.486 51.5 17.5 1 83.06 233 TYR A N 1
ATOM 1798 C CA . TYR A 1 233 ? -1.132 50.125 17.203 1 83.06 233 TYR A CA 1
ATOM 1799 C C . TYR A 1 233 ? -1.02 49.875 15.711 1 83.06 233 TYR A C 1
ATOM 1801 O O . TYR A 1 233 ? -1.745 50.5 14.922 1 83.06 233 TYR A O 1
ATOM 1809 N N . LEU A 1 234 ? -0.091 49.031 15.414 1 86.69 234 LEU A N 1
ATOM 1810 C CA . LEU A 1 234 ? 0.158 48.719 14.008 1 86.69 234 LEU A CA 1
ATOM 1811 C C . LEU A 1 234 ? -1.052 48.062 13.367 1 86.69 234 LEU A C 1
ATOM 1813 O O . LEU A 1 234 ? -1.315 48.25 12.18 1 86.69 234 LEU A O 1
ATOM 1817 N N . GLU A 1 235 ? -1.77 47.312 14.133 1 84.25 235 GLU A N 1
ATOM 1818 C CA . GLU A 1 235 ? -2.947 46.594 13.625 1 84.25 235 GLU A CA 1
ATOM 1819 C C . GLU A 1 235 ? -3.996 47.594 13.125 1 84.25 235 GLU A C 1
ATOM 1821 O O . GLU A 1 235 ? -4.668 47.344 12.117 1 84.25 235 GLU A O 1
ATOM 1826 N N . GLU A 1 236 ? -4.152 48.594 13.789 1 84.88 236 GLU A N 1
ATOM 1827 C CA . GLU A 1 236 ? -5.109 49.625 13.391 1 84.88 236 GLU A CA 1
ATOM 1828 C C . GLU A 1 236 ? -4.676 50.312 12.094 1 84.88 236 GLU A C 1
ATOM 1830 O O . GLU A 1 236 ? -5.512 50.656 11.25 1 84.88 236 GLU A O 1
ATOM 1835 N N . ALA A 1 237 ? -3.381 50.531 12.047 1 88.06 237 ALA A N 1
ATOM 1836 C CA . ALA A 1 237 ? -2.854 51.156 10.82 1 88.06 237 ALA A CA 1
ATOM 1837 C C . ALA A 1 237 ? -3.084 50.25 9.617 1 88.06 237 ALA A C 1
ATOM 1839 O O . ALA A 1 237 ? -3.43 50.719 8.531 1 88.06 237 ALA A O 1
ATOM 1840 N N . PHE A 1 238 ? -2.828 49.031 9.836 1 88.38 238 PHE A N 1
ATOM 1841 C CA . PHE A 1 238 ? -3.033 48.062 8.766 1 88.38 238 PHE A CA 1
ATOM 1842 C C . PHE A 1 238 ? -4.5 48 8.359 1 88.38 238 PHE A C 1
ATOM 1844 O O . PHE A 1 238 ? -4.82 47.875 7.176 1 88.38 238 PHE A O 1
ATOM 1851 N N . LEU A 1 239 ? -5.367 48 9.289 1 87.44 239 LEU A N 1
ATOM 1852 C CA . LEU A 1 239 ? -6.797 47.969 9.023 1 87.44 239 LEU A CA 1
ATOM 1853 C C . LEU A 1 239 ? -7.199 49.188 8.172 1 87.44 239 LEU A C 1
ATOM 1855 O O . LEU A 1 239 ? -7.98 49.031 7.227 1 87.44 239 LEU A O 1
ATOM 1859 N N . LYS A 1 240 ? -6.699 50.281 8.523 1 89.56 240 LYS A N 1
ATOM 1860 C CA . LYS A 1 240 ? -6.992 51.5 7.77 1 89.56 240 LYS A CA 1
ATOM 1861 C C . LYS A 1 240 ? -6.48 51.406 6.336 1 89.56 240 LYS A C 1
ATOM 1863 O O . LYS A 1 240 ? -7.141 51.844 5.398 1 89.56 240 LYS A O 1
ATOM 1868 N N . LEU A 1 241 ? -5.34 50.844 6.254 1 89.75 241 LEU A N 1
ATOM 1869 C CA . LEU A 1 241 ? -4.762 50.656 4.93 1 89.75 241 LEU A CA 1
ATOM 1870 C C . LEU A 1 241 ? -5.621 49.688 4.094 1 89.75 241 LEU A C 1
ATOM 1872 O O . LEU A 1 241 ? -5.777 49.906 2.889 1 89.75 241 LEU A O 1
ATOM 1876 N N . CYS A 1 242 ? -6.109 48.688 4.695 1 87.88 242 CYS A N 1
ATOM 1877 C CA . CYS A 1 242 ? -6.973 47.719 4.008 1 87.88 242 CYS A CA 1
ATOM 1878 C C . CYS A 1 242 ? -8.266 48.375 3.547 1 87.88 242 CYS A C 1
ATOM 1880 O O . CYS A 1 242 ? -8.75 48.125 2.447 1 87.88 242 CYS A O 1
ATOM 1882 N N . GLU A 1 243 ? -8.797 49.219 4.402 1 87.81 243 GLU A N 1
ATOM 1883 C CA . GLU A 1 243 ? -10.023 49.938 4.07 1 87.81 243 GLU A CA 1
ATOM 1884 C C . GLU A 1 243 ? -9.805 50.906 2.902 1 87.81 243 GLU A C 1
ATOM 1886 O O . GLU A 1 243 ? -10.672 51.031 2.031 1 87.81 243 GLU A O 1
ATOM 1891 N N . ILE A 1 244 ? -8.695 51.5 2.896 1 87.31 244 ILE A N 1
ATOM 1892 C CA . ILE A 1 244 ? -8.359 52.438 1.823 1 87.31 244 ILE A CA 1
ATOM 1893 C C . ILE A 1 244 ? -8.258 51.688 0.5 1 87.31 244 ILE A C 1
ATOM 1895 O O . ILE A 1 244 ? -8.727 52.156 -0.533 1 87.31 244 ILE A O 1
ATOM 1899 N N . GLN A 1 245 ? -7.617 50.625 0.59 1 84.62 245 GLN A N 1
ATOM 1900 C CA . GLN A 1 245 ? -7.484 49.812 -0.616 1 84.62 245 GLN A CA 1
ATOM 1901 C C . GLN A 1 245 ? -8.844 49.406 -1.15 1 84.62 245 GLN A C 1
ATOM 1903 O O . GLN A 1 245 ? -9.07 49.406 -2.363 1 84.62 245 GLN A O 1
ATOM 1908 N N . ASN A 1 246 ? -9.703 48.938 -0.234 1 83.38 246 ASN A N 1
ATOM 1909 C CA . ASN A 1 246 ? -11.039 48.5 -0.638 1 83.38 246 ASN A CA 1
ATOM 1910 C C . ASN A 1 246 ? -11.828 49.656 -1.267 1 83.38 246 ASN A C 1
ATOM 1912 O O . ASN A 1 246 ? -12.578 49.438 -2.219 1 83.38 246 ASN A O 1
ATOM 1916 N N . ASN A 1 247 ? -11.695 50.781 -0.703 1 79.12 247 ASN A N 1
ATOM 1917 C CA . ASN A 1 247 ? -12.383 51.938 -1.224 1 79.12 247 ASN A CA 1
ATOM 1918 C C . ASN A 1 247 ? -11.836 52.375 -2.586 1 79.12 247 ASN A C 1
ATOM 1920 O O . ASN A 1 247 ? -12.586 52.812 -3.447 1 79.12 247 ASN A O 1
ATOM 1924 N N . THR A 1 248 ? -10.523 52.281 -2.699 1 71.44 248 THR A N 1
ATOM 1925 C CA . THR A 1 248 ? -9.906 52.625 -3.975 1 71.44 248 THR A CA 1
ATOM 1926 C C . THR A 1 248 ? -10.289 51.625 -5.055 1 71.44 248 THR A C 1
ATOM 1928 O O . THR A 1 248 ? -10.469 51.969 -6.219 1 71.44 248 THR A O 1
ATOM 1931 N N . LEU A 1 249 ? -10.289 50.344 -4.762 1 62.06 249 LEU A N 1
ATOM 1932 C CA . LEU A 1 249 ? -10.703 49.281 -5.707 1 62.06 249 LEU A CA 1
ATOM 1933 C C . LEU A 1 249 ? -12.148 49.5 -6.133 1 62.06 249 LEU A C 1
ATOM 1935 O O . LEU A 1 249 ? -12.5 49.281 -7.293 1 62.06 249 LEU A O 1
ATOM 1939 N N . ASN A 1 250 ? -13.117 49.781 -5.18 1 51.88 250 ASN A N 1
ATOM 1940 C CA . ASN A 1 250 ? -14.492 50.094 -5.535 1 51.88 250 ASN A CA 1
ATOM 1941 C C . ASN A 1 250 ? -14.578 51.375 -6.359 1 51.88 250 ASN A C 1
ATOM 1943 O O . ASN A 1 250 ? -15.508 51.562 -7.156 1 51.88 250 ASN A O 1
ATOM 1947 N N . ASN A 1 251 ? -13.711 52.375 -6.125 1 44.94 251 ASN A N 1
ATOM 1948 C CA . ASN A 1 251 ? -13.68 53.562 -6.973 1 44.94 251 ASN A CA 1
ATOM 1949 C C . ASN A 1 251 ? -12.719 53.406 -8.148 1 44.94 251 ASN A C 1
ATOM 1951 O O . ASN A 1 251 ? -11.602 52.906 -7.973 1 44.94 251 ASN A O 1
ATOM 1955 N N . GLU A 1 252 ? -13.188 53.188 -9.422 1 39.12 252 GLU A N 1
ATOM 1956 C CA . GLU A 1 252 ? -12.5 52.844 -10.664 1 39.12 252 GLU A CA 1
ATOM 1957 C C . GLU A 1 252 ? -11.07 53.406 -10.664 1 39.12 252 GLU A C 1
ATOM 1959 O O . GLU A 1 252 ? -10.203 52.875 -11.367 1 39.12 252 GLU A O 1
ATOM 1964 N N . VAL A 1 253 ? -10.789 54.812 -10.734 1 31.2 253 VAL A N 1
ATOM 1965 C CA . VAL A 1 253 ? -9.836 55.625 -11.477 1 31.2 253 VAL A CA 1
ATOM 1966 C C . VAL A 1 253 ? -8.477 55.594 -10.797 1 31.2 253 VAL A C 1
ATOM 1968 O O . VAL A 1 253 ? -7.445 55.844 -11.438 1 31.2 253 VAL A O 1
ATOM 1971 N N . THR A 1 254 ? -8.188 56.062 -9.469 1 32.16 254 THR A N 1
ATOM 1972 C CA . THR A 1 254 ? -6.883 56.625 -9.148 1 32.16 254 THR A CA 1
ATOM 1973 C C . THR A 1 254 ? -5.902 55.531 -8.727 1 32.16 254 THR A C 1
ATOM 1975 O O . THR A 1 254 ? -6.203 54.719 -7.844 1 32.16 254 THR A O 1
ATOM 1978 N N . ARG A 1 255 ? -4.996 55.125 -9.516 1 36.53 255 ARG A N 1
ATOM 1979 C CA . ARG A 1 255 ? -3.77 54.375 -9.344 1 36.53 255 ARG A CA 1
ATOM 1980 C C . ARG A 1 255 ? -3.137 54.656 -7.988 1 36.53 255 ARG A C 1
ATOM 1982 O O . ARG A 1 255 ? -2.791 55.781 -7.68 1 36.53 255 ARG A O 1
ATOM 1989 N N . PHE A 1 256 ? -3.461 54 -7.027 1 35.28 256 PHE A N 1
ATOM 1990 C CA . PHE A 1 256 ? -2.717 54.125 -5.777 1 35.28 256 PHE A CA 1
ATOM 1991 C C . PHE A 1 256 ? -1.215 54.094 -6.039 1 35.28 256 PHE A C 1
ATOM 1993 O O . PHE A 1 256 ? -0.677 53.125 -6.547 1 35.28 256 PHE A O 1
ATOM 2000 N N . LYS A 1 257 ? -0.602 55.062 -6.406 1 36.59 257 LYS A N 1
ATOM 2001 C CA . LYS A 1 257 ? 0.852 55.188 -6.332 1 36.59 257 LYS A CA 1
ATOM 2002 C C . LYS A 1 257 ? 1.348 54.938 -4.906 1 36.59 257 LYS A C 1
ATOM 2004 O O . LYS A 1 257 ? 0.979 55.688 -3.988 1 36.59 257 LYS A O 1
ATOM 2009 N N . ALA A 1 258 ? 1.583 53.75 -4.535 1 40.19 258 ALA A N 1
ATOM 2010 C CA . ALA A 1 258 ? 2.34 53.531 -3.303 1 40.19 258 ALA A CA 1
ATOM 2011 C C . ALA A 1 258 ? 3.268 54.719 -3.016 1 40.19 258 ALA A C 1
ATOM 2013 O O . ALA A 1 258 ? 4.102 55.062 -3.852 1 40.19 258 ALA A O 1
ATOM 2014 N N . GLU A 1 259 ? 2.818 55.844 -2.539 1 32.84 259 GLU A N 1
ATOM 2015 C CA . GLU A 1 259 ? 3.688 56.969 -2.191 1 32.84 259 GLU A CA 1
ATOM 2016 C C . GLU A 1 259 ? 5.012 56.469 -1.606 1 32.84 259 GLU A C 1
ATOM 2018 O O . GLU A 1 259 ? 5.023 55.781 -0.593 1 32.84 259 GLU A O 1
ATOM 2023 N N . ASP A 1 260 ? 5.957 56.156 -2.441 1 35.53 260 ASP A N 1
ATOM 2024 C CA . ASP A 1 260 ? 7.348 56.062 -2.01 1 35.53 260 ASP A CA 1
ATOM 2025 C C . ASP A 1 260 ? 7.719 57.219 -1.107 1 35.53 260 ASP A C 1
ATOM 2027 O O . ASP A 1 260 ? 7.949 58.344 -1.59 1 35.53 260 ASP A O 1
ATOM 2031 N N . THR A 1 261 ? 7.02 57.594 -0.064 1 32.75 261 THR A N 1
ATOM 2032 C CA . THR A 1 261 ? 7.543 58.781 0.617 1 32.75 261 THR A CA 1
ATOM 2033 C C . THR A 1 261 ? 9.062 58.812 0.527 1 32.75 261 THR A C 1
ATOM 2035 O O . THR A 1 261 ? 9.656 59.906 0.503 1 32.75 261 THR A O 1
ATOM 2038 N N . SER A 1 262 ? 9.797 57.875 1.106 1 32.31 262 SER A N 1
ATOM 2039 C CA . SER A 1 262 ? 11.227 58.188 1.14 1 32.31 262 SER A CA 1
ATOM 2040 C C . SER A 1 262 ? 11.859 58.031 -0.241 1 32.31 262 SER A C 1
ATOM 2042 O O . SER A 1 262 ? 13.078 58.125 -0.384 1 32.31 262 SER A O 1
ATOM 2044 N N . SER A 1 263 ? 11.094 57.531 -1.248 1 32.88 263 SER A N 1
ATOM 2045 C CA . SER A 1 263 ? 11.906 57.344 -2.445 1 32.88 263 SER A CA 1
ATOM 2046 C C . SER A 1 263 ? 12.133 58.656 -3.18 1 32.88 263 SER A C 1
ATOM 2048 O O . SER A 1 263 ? 11.398 59 -4.113 1 32.88 263 SER A O 1
ATOM 2050 N N . ASP A 1 264 ? 12.141 59.875 -2.676 1 31.7 264 ASP A N 1
ATOM 2051 C CA . ASP A 1 264 ? 12.492 60.906 -3.637 1 31.7 264 ASP A CA 1
ATOM 2052 C C . ASP A 1 264 ? 13.547 60.406 -4.625 1 31.7 264 ASP A C 1
ATOM 2054 O O . ASP A 1 264 ? 13.578 60.844 -5.777 1 31.7 264 ASP A O 1
ATOM 2058 N N . VAL A 1 265 ? 14.844 60.188 -4.203 1 30.97 265 VAL A N 1
ATOM 2059 C CA . VAL A 1 265 ? 16.047 60.469 -4.973 1 30.97 265 VAL A CA 1
ATOM 2060 C C . VAL A 1 265 ? 16.266 59.375 -6.02 1 30.97 265 VAL A C 1
ATOM 2062 O O . VAL A 1 265 ? 17.25 59.406 -6.754 1 30.97 265 VAL A O 1
ATOM 2065 N N . PHE A 1 266 ? 15.875 58.094 -5.918 1 30.61 266 PHE A N 1
ATOM 2066 C CA . PHE A 1 266 ? 16.609 57.281 -6.883 1 30.61 266 PHE A CA 1
ATOM 2067 C C . PHE A 1 266 ? 16.016 57.438 -8.281 1 30.61 266 PHE A C 1
ATOM 2069 O O . PHE A 1 266 ? 14.875 57.031 -8.523 1 30.61 266 PHE A O 1
ATOM 2076 N N . SER A 1 267 ? 16.359 58.531 -9.086 1 29.34 267 SER A N 1
ATOM 2077 C CA . SER A 1 267 ? 16.141 58.781 -10.5 1 29.34 267 SER A CA 1
ATOM 2078 C C . SER A 1 267 ? 16.406 57.562 -11.336 1 29.34 267 SER A C 1
ATOM 2080 O O . SER A 1 267 ? 17.125 56.656 -10.906 1 29.34 267 SER A O 1
ATOM 2082 N N . GLU A 1 268 ? 15.781 57.375 -12.555 1 33.53 268 GLU A N 1
ATOM 2083 C CA . GLU A 1 268 ? 15.883 56.438 -13.68 1 33.53 268 GLU A CA 1
ATOM 2084 C C . GLU A 1 268 ? 17.344 56.094 -13.984 1 33.53 268 GLU A C 1
ATOM 2086 O O . GLU A 1 268 ? 17.625 55.031 -14.508 1 33.53 268 GLU A O 1
ATOM 2091 N N . ASN A 1 269 ? 18.312 57.094 -13.93 1 32.25 269 ASN A N 1
ATOM 2092 C CA . ASN A 1 269 ? 19.703 56.969 -14.367 1 32.25 269 ASN A CA 1
ATOM 2093 C C . ASN A 1 269 ? 20.453 55.938 -13.531 1 32.25 269 ASN A C 1
ATOM 2095 O O . ASN A 1 269 ? 21.547 55.5 -13.906 1 32.25 269 ASN A O 1
ATOM 2099 N N . GLU A 1 270 ? 20.125 55.75 -12.297 1 31.23 270 GLU A N 1
ATOM 2100 C CA . GLU A 1 270 ? 20.906 54.812 -11.492 1 31.23 270 GLU A CA 1
ATOM 2101 C C . GLU A 1 270 ? 20.484 53.344 -11.773 1 31.23 270 GLU A C 1
ATOM 2103 O O . GLU A 1 270 ? 21.094 52.406 -11.25 1 31.23 270 GLU A O 1
ATOM 2108 N N . TYR A 1 271 ? 19.406 53.094 -12.445 1 32.69 271 TYR A N 1
ATOM 2109 C CA . TYR A 1 271 ? 19.031 51.75 -12.938 1 32.69 271 TYR A CA 1
ATOM 2110 C C . TYR A 1 271 ? 20.094 51.188 -13.859 1 32.69 271 TYR A C 1
ATOM 2112 O O . TYR A 1 271 ? 20.406 50 -13.805 1 32.69 271 TYR A O 1
ATOM 2120 N N . GLU A 1 272 ? 20.609 51.969 -14.891 1 33.84 272 GLU A N 1
ATOM 2121 C CA . GLU A 1 272 ? 21.625 51.531 -15.844 1 33.84 272 GLU A CA 1
ATOM 2122 C C . GLU A 1 272 ? 22.922 51.156 -15.125 1 33.84 272 GLU A C 1
ATOM 2124 O O . GLU A 1 272 ? 23.75 50.406 -15.68 1 33.84 272 GLU A O 1
ATOM 2129 N N . ARG A 1 273 ? 23.297 51.844 -14.055 1 34 273 ARG A N 1
ATOM 2130 C CA . ARG A 1 273 ? 24.531 51.5 -13.336 1 34 273 ARG A CA 1
ATOM 2131 C C . ARG A 1 273 ? 24.375 50.188 -12.562 1 34 273 ARG A C 1
ATOM 2133 O O . ARG A 1 273 ? 25.359 49.625 -12.125 1 34 273 ARG A O 1
ATOM 2140 N N . THR A 1 274 ? 23.25 49.844 -12.227 1 35.22 274 THR A N 1
ATOM 2141 C CA . THR A 1 274 ? 23.094 48.562 -11.508 1 35.22 274 THR A CA 1
ATOM 2142 C C . THR A 1 274 ? 23.391 47.406 -12.43 1 35.22 274 THR A C 1
ATOM 2144 O O . THR A 1 274 ? 23.578 46.281 -11.969 1 35.22 274 THR A O 1
ATOM 2147 N N . LYS A 1 275 ? 23.25 47.531 -13.742 1 36.94 275 LYS A N 1
ATOM 2148 C CA . LYS A 1 275 ? 23.672 46.5 -14.68 1 36.94 275 LYS A CA 1
ATOM 2149 C C . LYS A 1 275 ? 25.188 46.281 -14.633 1 36.94 275 LYS A C 1
ATOM 2151 O O . LYS A 1 275 ? 25.672 45.188 -14.867 1 36.94 275 LYS A O 1
ATOM 2156 N N . VAL A 1 276 ? 26.047 47.375 -14.789 1 33.22 276 VAL A N 1
ATOM 2157 C CA . VAL A 1 276 ? 27.5 47.219 -14.922 1 33.22 276 VAL A CA 1
ATOM 2158 C C . VAL A 1 276 ? 28.062 46.469 -13.711 1 33.22 276 VAL A C 1
ATOM 2160 O O . VAL A 1 276 ? 29.219 46.062 -13.719 1 33.22 276 VAL A O 1
ATOM 2163 N N . ILE A 1 277 ? 27.562 46.719 -12.547 1 33.31 277 ILE A N 1
ATOM 2164 C CA . ILE A 1 277 ? 28.172 46.156 -11.336 1 33.31 277 ILE A CA 1
ATOM 2165 C C . ILE A 1 277 ? 28.094 44.625 -11.375 1 33.31 277 ILE A C 1
ATOM 2167 O O . ILE A 1 277 ? 28.391 43.969 -10.383 1 33.31 277 ILE A O 1
ATOM 2171 N N . SER A 1 278 ? 27.625 44.188 -12.391 1 34.88 278 SER A N 1
ATOM 2172 C CA . SER A 1 278 ? 27.641 42.719 -12.344 1 34.88 278 SER A CA 1
ATOM 2173 C C . SER A 1 278 ? 29.062 42.188 -12.148 1 34.88 278 SER A C 1
ATOM 2175 O O . SER A 1 278 ? 29.375 41.094 -12.578 1 34.88 278 SER A O 1
ATOM 2177 N N . GLU A 1 279 ? 30 43.156 -12.234 1 34.22 279 GLU A N 1
ATOM 2178 C CA . GLU A 1 279 ? 31.188 42.344 -11.984 1 34.22 279 GLU A CA 1
ATOM 2179 C C . GLU A 1 279 ? 31.094 41.625 -10.656 1 34.22 279 GLU A C 1
ATOM 2181 O O . GLU A 1 279 ? 31.188 42.219 -9.586 1 34.22 279 GLU A O 1
ATOM 2186 N N . TYR A 1 280 ? 30.234 40.656 -10.508 1 37.19 280 TYR A N 1
ATOM 2187 C CA . TYR A 1 280 ? 29.984 39.656 -9.461 1 37.19 280 TYR A CA 1
ATOM 2188 C C . TYR A 1 280 ? 31.281 39.312 -8.719 1 37.19 280 TYR A C 1
ATOM 2190 O O . TYR A 1 280 ? 32.25 38.812 -9.312 1 37.19 280 TYR A O 1
ATOM 2198 N N . LYS A 1 281 ? 31.797 40.281 -7.977 1 35.06 281 LYS A N 1
ATOM 2199 C CA . LYS A 1 281 ? 32.875 39.688 -7.18 1 35.06 281 LYS A CA 1
ATOM 2200 C C . LYS A 1 281 ? 32.5 38.281 -6.762 1 35.06 281 LYS A C 1
ATOM 2202 O O . LYS A 1 281 ? 31.422 38.031 -6.211 1 35.06 281 LYS A O 1
ATOM 2207 N N . GLU A 1 282 ? 32.969 37.344 -7.414 1 39.53 282 GLU A N 1
ATOM 2208 C CA . GLU A 1 282 ? 32.969 35.938 -7.047 1 39.53 282 GLU A CA 1
ATOM 2209 C C . GLU A 1 282 ? 33.062 35.75 -5.535 1 39.53 282 GLU A C 1
ATOM 2211 O O . GLU A 1 282 ? 34.094 36.031 -4.926 1 39.53 282 GLU A O 1
ATOM 2216 N N . VAL A 1 283 ? 32.25 36.344 -4.688 1 39.12 283 VAL A N 1
ATOM 2217 C CA . VAL A 1 283 ? 32.281 36.031 -3.268 1 39.12 283 VAL A CA 1
ATOM 2218 C C . VAL A 1 283 ? 32.812 34.594 -3.082 1 39.12 283 VAL A C 1
ATOM 2220 O O . VAL A 1 283 ? 32.562 33.719 -3.91 1 39.12 283 VAL A O 1
ATOM 2223 N N . SER A 1 284 ? 33.812 34.5 -2.291 1 43.31 284 SER A N 1
ATOM 2224 C CA . SER A 1 284 ? 34.5 33.281 -1.861 1 43.31 284 SER A CA 1
ATOM 2225 C C . SER A 1 284 ? 33.5 32.156 -1.653 1 43.31 284 SER A C 1
ATOM 2227 O O . SER A 1 284 ? 32.562 32.25 -0.857 1 43.31 284 SER A O 1
ATOM 2229 N N . LYS A 1 285 ? 33.156 31.469 -2.666 1 47.47 285 LYS A N 1
ATOM 2230 C CA . LYS A 1 285 ? 32.406 30.234 -2.824 1 47.47 285 LYS A CA 1
ATOM 2231 C C . LYS A 1 285 ? 32.75 29.234 -1.717 1 47.47 285 LYS A C 1
ATOM 2233 O O . LYS A 1 285 ? 33.781 28.547 -1.788 1 47.47 285 LYS A O 1
ATOM 2238 N N . HIS A 1 286 ? 32.625 29.531 -0.502 1 53.16 286 HIS A N 1
ATOM 2239 C CA . HIS A 1 286 ? 32.812 28.391 0.369 1 53.16 286 HIS A CA 1
ATOM 2240 C C . HIS A 1 286 ? 31.984 27.188 -0.081 1 53.16 286 HIS A C 1
ATOM 2242 O O . HIS A 1 286 ? 30.797 27.094 0.255 1 53.16 286 HIS A O 1
ATOM 2248 N N . GLN A 1 287 ? 32.312 26.766 -1.233 1 65.69 287 GLN A N 1
ATOM 2249 C CA . GLN A 1 287 ? 31.672 25.578 -1.762 1 65.69 287 GLN A CA 1
ATOM 2250 C C . GLN A 1 287 ? 31.844 24.391 -0.811 1 65.69 287 GLN A C 1
ATOM 2252 O O . GLN A 1 287 ? 32.969 24.047 -0.44 1 65.69 287 GLN A O 1
ATOM 2257 N N . ILE A 1 288 ? 30.859 24.094 -0.12 1 81.44 288 ILE A N 1
ATOM 2258 C CA . ILE A 1 288 ? 30.859 22.938 0.753 1 81.44 288 ILE A CA 1
ATOM 2259 C C . ILE A 1 288 ? 31.078 21.672 -0.077 1 81.44 288 ILE A C 1
ATOM 2261 O O . ILE A 1 288 ? 30.547 21.547 -1.186 1 81.44 288 ILE A O 1
ATOM 2265 N N . SER A 1 289 ? 31.953 20.859 0.417 1 87.69 289 SER A N 1
ATOM 2266 C CA . SER A 1 289 ? 32.25 19.594 -0.263 1 87.69 289 SER A CA 1
ATOM 2267 C C . SER A 1 289 ? 30.969 18.766 -0.458 1 87.69 289 SER A C 1
ATOM 2269 O O . SER A 1 289 ? 30.203 18.578 0.481 1 87.69 289 SER A O 1
ATOM 2271 N N . ARG A 1 290 ? 30.828 18.375 -1.677 1 89.81 290 ARG A N 1
ATOM 2272 C CA . ARG A 1 290 ? 29.688 17.531 -2.016 1 89.81 290 ARG A CA 1
ATOM 2273 C C . ARG A 1 290 ? 29.703 16.234 -1.215 1 89.81 290 ARG A C 1
ATOM 2275 O O . ARG A 1 290 ? 28.656 15.711 -0.855 1 89.81 290 ARG A O 1
ATOM 2282 N N . LEU A 1 291 ? 30.797 15.812 -0.878 1 91.94 291 LEU A N 1
ATOM 2283 C CA . LEU A 1 291 ? 30.938 14.57 -0.122 1 91.94 291 LEU A CA 1
ATOM 2284 C C . LEU A 1 291 ? 30.453 14.758 1.312 1 91.94 291 LEU A C 1
ATOM 2286 O O . LEU A 1 291 ? 29.875 13.836 1.896 1 91.94 291 LEU A O 1
ATOM 2290 N N . LYS A 1 292 ? 30.734 15.906 1.828 1 92.56 292 LYS A N 1
ATOM 2291 C CA . LYS A 1 292 ? 30.281 16.188 3.189 1 92.56 292 LYS A CA 1
ATOM 2292 C C . LYS A 1 292 ? 28.766 16.234 3.266 1 92.56 292 LYS A C 1
ATOM 2294 O O . LYS A 1 292 ? 28.172 15.711 4.207 1 92.56 292 LYS A O 1
ATOM 2299 N N . ILE A 1 293 ? 28.219 16.797 2.307 1 94.94 293 ILE A N 1
ATOM 2300 C CA . ILE A 1 293 ? 26.766 16.875 2.232 1 94.94 293 ILE A CA 1
ATOM 2301 C C . ILE A 1 293 ? 26.188 15.484 2.074 1 94.94 293 ILE A C 1
ATOM 2303 O O . ILE A 1 293 ? 25.219 15.125 2.754 1 94.94 293 ILE A O 1
ATOM 2307 N N . PHE A 1 294 ? 26.797 14.711 1.22 1 95.88 294 PHE A N 1
ATOM 2308 C CA . PHE A 1 294 ? 26.312 13.359 0.956 1 95.88 294 PHE A CA 1
ATOM 2309 C C . PHE A 1 294 ? 26.406 12.5 2.207 1 95.88 294 PHE A C 1
ATOM 2311 O O . PHE A 1 294 ? 25.5 11.719 2.502 1 95.88 294 PHE A O 1
ATOM 2318 N N . LYS A 1 295 ? 27.469 12.664 2.912 1 95.88 295 LYS A N 1
ATOM 2319 C CA . LYS A 1 295 ? 27.625 11.914 4.152 1 95.88 295 LYS A CA 1
ATOM 2320 C C . LYS A 1 295 ? 26.547 12.297 5.172 1 95.88 295 LYS A C 1
ATOM 2322 O O . LYS A 1 295 ? 26.062 11.453 5.926 1 95.88 295 LYS A O 1
ATOM 2327 N N . ALA A 1 296 ? 26.203 13.57 5.215 1 96.19 296 ALA A N 1
ATOM 2328 C CA . ALA A 1 296 ? 25.141 14.031 6.109 1 96.19 296 ALA A CA 1
ATOM 2329 C C . ALA A 1 296 ? 23.797 13.43 5.723 1 96.19 296 ALA A C 1
ATOM 2331 O O . ALA A 1 296 ? 23.016 13.047 6.59 1 96.19 296 ALA A O 1
ATOM 2332 N N . LEU A 1 297 ? 23.609 13.359 4.438 1 96.94 297 LEU A N 1
ATOM 2333 C CA . LEU A 1 297 ? 22.375 12.766 3.938 1 96.94 297 LEU A CA 1
ATOM 2334 C C . LEU A 1 297 ? 22.297 11.281 4.273 1 96.94 297 LEU A C 1
ATOM 2336 O O . LEU A 1 297 ? 21.234 10.781 4.656 1 96.94 297 LEU A O 1
ATOM 2340 N N . LEU A 1 298 ? 23.406 10.602 4.133 1 96.81 298 LEU A N 1
ATOM 2341 C CA . LEU A 1 298 ? 23.469 9.18 4.457 1 96.81 298 LEU A CA 1
ATOM 2342 C C . LEU A 1 298 ? 23.172 8.945 5.938 1 96.81 298 LEU A C 1
ATOM 2344 O O . LEU A 1 298 ? 22.469 8.008 6.301 1 96.81 298 LEU A O 1
ATOM 2348 N N . THR A 1 299 ? 23.734 9.789 6.707 1 96.06 299 THR A N 1
ATOM 2349 C CA . THR A 1 299 ? 23.5 9.664 8.141 1 96.06 299 THR A CA 1
ATOM 2350 C C . THR A 1 299 ? 22.031 9.898 8.477 1 96.06 299 THR A C 1
ATOM 2352 O O . THR A 1 299 ? 21.453 9.18 9.297 1 96.06 299 THR A O 1
ATOM 2355 N N . LYS A 1 300 ? 21.453 10.898 7.855 1 95.81 300 LYS A N 1
ATOM 2356 C CA . LYS A 1 300 ? 20.047 11.203 8.07 1 95.81 300 LYS A CA 1
ATOM 2357 C C . LYS A 1 300 ? 19.156 10.016 7.695 1 95.81 300 LYS A C 1
ATOM 2359 O O . LYS A 1 300 ? 18.359 9.547 8.508 1 95.81 300 LYS A O 1
ATOM 2364 N N . ASN A 1 301 ? 19.375 9.539 6.488 1 95.12 301 ASN A N 1
ATOM 2365 C CA . ASN A 1 301 ? 18.562 8.438 5.996 1 95.12 301 ASN A CA 1
ATOM 2366 C C . ASN A 1 301 ? 18.828 7.145 6.762 1 95.12 301 ASN A C 1
ATOM 2368 O O . ASN A 1 301 ? 17.938 6.324 6.949 1 95.12 301 ASN A O 1
ATOM 2372 N N . GLY A 1 302 ? 20.078 6.977 7.18 1 94.75 302 GLY A N 1
ATOM 2373 C CA . GLY A 1 302 ? 20.406 5.824 8.008 1 94.75 302 GLY A CA 1
ATOM 2374 C C . GLY A 1 302 ? 19.703 5.832 9.352 1 94.75 302 GLY A C 1
ATOM 2375 O O . GLY A 1 302 ? 19.156 4.812 9.781 1 94.75 302 GLY A O 1
ATOM 2376 N N . ILE A 1 303 ? 19.625 6.992 9.977 1 94.31 303 ILE A N 1
ATOM 2377 C CA . ILE A 1 303 ? 18.969 7.137 11.273 1 94.31 303 ILE A CA 1
ATOM 2378 C C . ILE A 1 303 ? 17.469 6.898 11.109 1 94.31 303 ILE A C 1
ATOM 2380 O O . ILE A 1 303 ? 16.859 6.191 11.922 1 94.31 303 ILE A O 1
ATOM 2384 N N . GLN A 1 304 ? 16.922 7.465 10.117 1 92.12 304 GLN A N 1
ATOM 2385 C CA . GLN A 1 304 ? 15.508 7.277 9.852 1 92.12 304 GLN A CA 1
ATOM 2386 C C . GLN A 1 304 ? 15.18 5.805 9.617 1 92.12 304 GLN A C 1
ATOM 2388 O O . GLN A 1 304 ? 14.164 5.305 10.109 1 92.12 304 GLN A O 1
ATOM 2393 N N . TYR A 1 305 ? 16.047 5.164 8.875 1 90.31 305 TYR A N 1
ATOM 2394 C CA . TYR A 1 305 ? 15.836 3.76 8.531 1 90.31 305 TYR A CA 1
ATOM 2395 C C . TYR A 1 305 ? 15.898 2.887 9.781 1 90.31 305 TYR A C 1
ATOM 2397 O O . TYR A 1 305 ? 15.031 2.031 9.992 1 90.31 305 TYR A O 1
ATOM 2405 N N . PHE A 1 306 ? 16.828 3.104 10.695 1 91.38 306 PHE A N 1
ATOM 2406 C CA . PHE A 1 306 ? 17.062 2.215 11.828 1 91.38 306 PHE A CA 1
ATOM 2407 C C . PHE A 1 306 ? 16.141 2.564 12.992 1 91.38 306 PHE A C 1
ATOM 2409 O O . PHE A 1 306 ? 15.945 1.749 13.891 1 91.38 306 PHE A O 1
ATOM 2416 N N . ARG A 1 307 ? 15.531 3.781 12.953 1 90.69 307 ARG A N 1
ATOM 2417 C CA . ARG A 1 307 ? 14.656 4.184 14.055 1 90.69 307 ARG A CA 1
ATOM 2418 C C . ARG A 1 307 ? 13.188 3.969 13.695 1 90.69 307 ARG A C 1
ATOM 2420 O O . ARG A 1 307 ? 12.305 4.16 14.531 1 90.69 307 ARG A O 1
ATOM 2427 N N . TYR A 1 308 ? 12.961 3.602 12.531 1 87.81 308 TYR A N 1
ATOM 2428 C CA . TYR A 1 308 ? 11.602 3.225 12.156 1 87.81 308 TYR A CA 1
ATOM 2429 C C . TYR A 1 308 ? 11.359 1.742 12.406 1 87.81 308 TYR A C 1
ATOM 2431 O O . TYR A 1 308 ? 11.352 0.939 11.469 1 87.81 308 TYR A O 1
ATOM 2439 N N . TYR A 1 309 ? 10.945 1.37 13.492 1 86.75 309 TYR A N 1
ATOM 2440 C CA . TYR A 1 309 ? 10.883 -0.004 13.977 1 86.75 309 TYR A CA 1
ATOM 2441 C C . TYR A 1 309 ? 9.797 -0.789 13.25 1 86.75 309 TYR A C 1
ATOM 2443 O O . TYR A 1 309 ? 9.984 -1.966 12.93 1 86.75 309 TYR A O 1
ATOM 2451 N N . GLY A 1 310 ? 8.664 -0.144 13.039 1 82.25 310 GLY A N 1
ATOM 2452 C CA . GLY A 1 310 ? 7.621 -0.827 12.289 1 82.25 310 GLY A CA 1
ATOM 2453 C C . GLY A 1 310 ? 8.078 -1.272 10.914 1 82.25 310 GLY A C 1
ATOM 2454 O O . GLY A 1 310 ? 7.766 -2.385 10.477 1 82.25 310 GLY A O 1
ATOM 2455 N N . GLY A 1 311 ? 8.867 -0.485 10.266 1 84.44 311 GLY A N 1
ATOM 2456 C CA . GLY A 1 311 ? 9.406 -0.822 8.953 1 84.44 311 GLY A CA 1
ATOM 2457 C C . GLY A 1 311 ? 10.438 -1.929 9 1 84.44 311 GLY A C 1
ATOM 2458 O O . GLY A 1 311 ? 10.477 -2.787 8.117 1 84.44 311 GLY A O 1
ATOM 2459 N N . LEU A 1 312 ? 11.172 -1.98 10.078 1 87.25 312 LEU A N 1
ATOM 2460 C CA . LEU A 1 312 ? 12.203 -2.998 10.234 1 87.25 312 LEU A CA 1
ATOM 2461 C C . LEU A 1 312 ? 11.586 -4.367 10.492 1 87.25 312 LEU A C 1
ATOM 2463 O O . LEU A 1 312 ? 12.047 -5.375 9.945 1 87.25 312 LEU A O 1
ATOM 2467 N N . VAL A 1 313 ? 10.578 -4.395 11.227 1 86.56 313 VAL A N 1
ATOM 2468 C CA . VAL A 1 313 ? 9.875 -5.645 11.508 1 86.56 313 VAL A CA 1
ATOM 2469 C C . VAL A 1 313 ? 9.281 -6.203 10.219 1 86.56 313 VAL A C 1
ATOM 2471 O O . VAL A 1 313 ? 9.367 -7.402 9.953 1 86.56 313 VAL A O 1
ATOM 2474 N N . PHE A 1 314 ? 8.734 -5.383 9.438 1 83.75 314 PHE A N 1
ATOM 2475 C CA . PHE A 1 314 ? 8.188 -5.801 8.148 1 83.75 314 PHE A CA 1
ATOM 2476 C C . PHE A 1 314 ? 9.281 -6.336 7.238 1 83.75 314 PHE A C 1
ATOM 2478 O O . PHE A 1 314 ? 9.109 -7.375 6.598 1 83.75 314 PHE A O 1
ATOM 2485 N N . ALA A 1 315 ? 10.359 -5.668 7.242 1 84.56 315 ALA A N 1
ATOM 2486 C CA . ALA A 1 315 ? 11.438 -6.004 6.324 1 84.56 315 ALA A CA 1
ATOM 2487 C C . ALA A 1 315 ? 12.078 -7.34 6.695 1 84.56 315 ALA A C 1
ATOM 2489 O O . ALA A 1 315 ? 12.547 -8.07 5.824 1 84.56 315 ALA A O 1
ATOM 2490 N N . ILE A 1 316 ? 12.016 -7.703 7.957 1 86.19 316 ILE A N 1
ATOM 2491 C CA . ILE A 1 316 ? 12.727 -8.898 8.391 1 86.19 316 ILE A CA 1
ATOM 2492 C C . ILE A 1 316 ? 11.75 -10.062 8.539 1 86.19 316 ILE A C 1
ATOM 2494 O O . ILE A 1 316 ? 11.992 -11.156 8.031 1 86.19 316 ILE A O 1
ATOM 2498 N N . ILE A 1 317 ? 10.664 -9.82 9.094 1 88.38 317 ILE A N 1
ATOM 2499 C CA . ILE A 1 317 ? 9.758 -10.898 9.484 1 88.38 317 ILE A CA 1
ATOM 2500 C C . ILE A 1 317 ? 8.922 -11.336 8.281 1 88.38 317 ILE A C 1
ATOM 2502 O O . ILE A 1 317 ? 8.664 -12.523 8.102 1 88.38 317 ILE A O 1
ATOM 2506 N N . PHE A 1 318 ? 8.586 -10.508 7.469 1 86.44 318 PHE A N 1
ATOM 2507 C CA . PHE A 1 318 ? 7.645 -10.812 6.402 1 86.44 318 PHE A CA 1
ATOM 2508 C C . PHE A 1 318 ? 8.266 -11.773 5.387 1 86.44 318 PHE A C 1
ATOM 2510 O O . PHE A 1 318 ? 7.652 -12.773 5.02 1 86.44 318 PHE A O 1
ATOM 2517 N N . PRO A 1 319 ? 9.453 -11.523 4.914 1 88.31 319 PRO A N 1
ATOM 2518 C CA . PRO A 1 319 ? 10.047 -12.492 3.988 1 88.31 319 PRO A CA 1
ATOM 2519 C C . PRO A 1 319 ? 10.234 -13.867 4.613 1 88.31 319 PRO A C 1
ATOM 2521 O O . PRO A 1 319 ? 10.102 -14.883 3.926 1 88.31 319 PRO A O 1
ATOM 2524 N N . ILE A 1 320 ? 10.5 -13.883 5.875 1 92.5 320 ILE A N 1
ATOM 2525 C CA . ILE A 1 320 ? 10.672 -15.164 6.562 1 92.5 320 ILE A CA 1
ATOM 2526 C C . ILE A 1 320 ? 9.352 -15.93 6.566 1 92.5 320 ILE A C 1
ATOM 2528 O O . ILE A 1 320 ? 9.312 -17.109 6.207 1 92.5 320 ILE A O 1
ATOM 2532 N N . ILE A 1 321 ? 8.305 -15.266 6.84 1 93.12 321 ILE A N 1
ATOM 2533 C CA . ILE A 1 321 ? 6.992 -15.891 6.875 1 93.12 321 ILE A CA 1
ATOM 2534 C C . ILE A 1 321 ? 6.59 -16.328 5.469 1 93.12 321 ILE A C 1
ATOM 2536 O O . ILE A 1 321 ? 6.078 -17.438 5.281 1 93.12 321 ILE A O 1
ATOM 2540 N N . GLN A 1 322 ? 6.844 -15.523 4.566 1 92.69 322 GLN A N 1
ATOM 2541 C CA . GLN A 1 322 ? 6.453 -15.812 3.191 1 92.69 322 GLN A CA 1
ATOM 2542 C C . GLN A 1 322 ? 7.211 -17.016 2.643 1 92.69 322 GLN A C 1
ATOM 2544 O O . GLN A 1 322 ? 6.625 -17.875 1.985 1 92.69 322 GLN A O 1
ATOM 2549 N N . ILE A 1 323 ? 8.477 -17.125 2.908 1 93.94 323 ILE A N 1
ATOM 2550 C CA . ILE A 1 323 ? 9.289 -18.234 2.408 1 93.94 323 ILE A CA 1
ATOM 2551 C C . ILE A 1 323 ? 8.906 -19.516 3.137 1 93.94 323 ILE A C 1
ATOM 2553 O O . ILE A 1 323 ? 8.805 -20.578 2.52 1 93.94 323 ILE A O 1
ATOM 2557 N N . PHE A 1 324 ? 8.578 -19.422 4.387 1 93.94 324 PHE A N 1
ATOM 2558 C CA . PHE A 1 324 ? 8.164 -20.594 5.152 1 93.94 324 PHE A CA 1
ATOM 2559 C C . PHE A 1 324 ? 6.836 -21.141 4.645 1 93.94 324 PHE A C 1
ATOM 2561 O O . PHE A 1 324 ? 6.676 -22.344 4.488 1 93.94 324 PHE A O 1
ATOM 2568 N N . VAL A 1 325 ? 5.953 -20.297 4.391 1 93.81 325 VAL A N 1
ATOM 2569 C CA . VAL A 1 325 ? 4.652 -20.719 3.873 1 93.81 325 VAL A CA 1
ATOM 2570 C C . VAL A 1 325 ? 4.824 -21.328 2.484 1 93.81 325 VAL A C 1
ATOM 2572 O O . VAL A 1 325 ? 4.188 -22.328 2.16 1 93.81 325 VAL A O 1
ATOM 2575 N N . PHE A 1 326 ? 5.688 -20.797 1.751 1 93 326 PHE A N 1
ATOM 2576 C CA . PHE A 1 326 ? 5.953 -21.312 0.41 1 93 326 PHE A CA 1
ATOM 2577 C C . PHE A 1 326 ? 6.5 -22.734 0.468 1 93 326 PHE A C 1
ATOM 2579 O O . PHE A 1 326 ? 6.008 -23.625 -0.234 1 93 326 PHE A O 1
ATOM 2586 N N . ILE A 1 327 ? 7.414 -22.906 1.318 1 91.62 327 ILE A N 1
ATOM 2587 C CA . ILE A 1 327 ? 8.086 -24.203 1.417 1 91.62 327 ILE A CA 1
ATOM 2588 C C . ILE A 1 327 ? 7.117 -25.25 1.955 1 91.62 327 ILE A C 1
ATOM 2590 O O . ILE A 1 327 ? 7.117 -26.391 1.5 1 91.62 327 ILE A O 1
ATOM 2594 N N . MET A 1 328 ? 6.238 -24.859 2.752 1 92.38 328 MET A N 1
ATOM 2595 C CA . MET A 1 328 ? 5.363 -25.812 3.414 1 92.38 328 MET A CA 1
ATOM 2596 C C . MET A 1 328 ? 4.102 -26.062 2.59 1 92.38 328 MET A C 1
ATOM 2598 O O . MET A 1 328 ? 3.523 -27.141 2.637 1 92.38 328 MET A O 1
ATOM 2602 N N . ALA A 1 329 ? 3.732 -25.125 1.823 1 93.5 329 ALA A N 1
ATOM 2603 C CA . ALA A 1 329 ? 2.414 -25.188 1.2 1 93.5 329 ALA A CA 1
ATOM 2604 C C . ALA A 1 329 ? 2.506 -25.75 -0.219 1 93.5 329 ALA A C 1
ATOM 2606 O O . ALA A 1 329 ? 1.522 -26.266 -0.754 1 93.5 329 ALA A O 1
ATOM 2607 N N . ILE A 1 330 ? 3.678 -25.719 -0.821 1 91.12 330 ILE A N 1
ATOM 2608 C CA . ILE A 1 330 ? 3.748 -26.047 -2.238 1 91.12 330 ILE A CA 1
ATOM 2609 C C . ILE A 1 330 ? 4.664 -27.266 -2.439 1 91.12 330 ILE A C 1
ATOM 2611 O O . ILE A 1 330 ? 5.746 -27.328 -1.856 1 91.12 330 ILE A O 1
ATOM 2615 N N . GLY A 1 331 ? 4.164 -28.234 -3.26 1 85.69 331 GLY A N 1
ATOM 2616 C CA . GLY A 1 331 ? 5.086 -29.219 -3.791 1 85.69 331 GLY A CA 1
ATOM 2617 C C . GLY A 1 331 ? 4.875 -30.609 -3.197 1 85.69 331 GLY A C 1
ATOM 2618 O O . GLY A 1 331 ? 5.051 -31.609 -3.883 1 85.69 331 GLY A O 1
ATOM 2619 N N . ASP A 1 332 ? 4.375 -30.703 -2.002 1 88.62 332 ASP A N 1
ATOM 2620 C CA . ASP A 1 332 ? 4.238 -32.031 -1.392 1 88.62 332 ASP A CA 1
ATOM 2621 C C . ASP A 1 332 ? 3.021 -32.75 -1.947 1 88.62 332 ASP A C 1
ATOM 2623 O O . ASP A 1 332 ? 2.051 -32.125 -2.379 1 88.62 332 ASP A O 1
ATOM 2627 N N . ASP A 1 333 ? 3.141 -34.062 -1.975 1 91 333 ASP A N 1
ATOM 2628 C CA . ASP A 1 333 ? 2.051 -34.875 -2.473 1 91 333 ASP A CA 1
ATOM 2629 C C . ASP A 1 333 ? 0.797 -34.719 -1.616 1 91 333 ASP A C 1
ATOM 2631 O O . ASP A 1 333 ? 0.885 -34.625 -0.39 1 91 333 ASP A O 1
ATOM 2635 N N . PRO A 1 334 ? -0.31 -34.594 -2.311 1 92.31 334 PRO A N 1
ATOM 2636 C CA . PRO A 1 334 ? -1.557 -34.531 -1.544 1 92.31 334 PRO A CA 1
ATOM 2637 C C . PRO A 1 334 ? -1.76 -35.75 -0.648 1 92.31 334 PRO A C 1
ATOM 2639 O O . PRO A 1 334 ? -1.412 -36.875 -1.035 1 92.31 334 PRO A O 1
ATOM 2642 N N . LYS A 1 335 ? -2.273 -35.531 0.498 1 91.94 335 LYS A N 1
ATOM 2643 C CA . LYS A 1 335 ? -2.469 -36.594 1.479 1 91.94 335 LYS A CA 1
ATOM 2644 C C . LYS A 1 335 ? -3.945 -36.781 1.818 1 91.94 335 LYS A C 1
ATOM 2646 O O . LYS A 1 335 ? -4.766 -35.906 1.5 1 91.94 335 LYS A O 1
ATOM 2651 N N . ASP A 1 336 ? -4.289 -37.969 2.355 1 89.94 336 ASP A N 1
ATOM 2652 C CA . ASP A 1 336 ? -5.605 -38.281 2.895 1 89.94 336 ASP A CA 1
ATOM 2653 C C . ASP A 1 336 ? -6.656 -38.344 1.786 1 89.94 336 ASP A C 1
ATOM 2655 O O . ASP A 1 336 ? -7.762 -37.812 1.951 1 89.94 336 ASP A O 1
ATOM 2659 N N . LEU A 1 337 ? -6.238 -38.844 0.636 1 93.69 337 LEU A N 1
ATOM 2660 C CA . LEU A 1 337 ? -7.172 -39.062 -0.46 1 93.69 337 LEU A CA 1
ATOM 2661 C C . LEU A 1 337 ? -7.852 -40.438 -0.331 1 93.69 337 LEU A C 1
ATOM 2663 O O . LEU A 1 337 ? -7.293 -41.344 0.273 1 93.69 337 LEU A O 1
ATOM 2667 N N . LYS A 1 338 ? -9.039 -40.531 -0.799 1 94.88 338 LYS A N 1
ATOM 2668 C CA . LYS A 1 338 ? -9.789 -41.781 -0.754 1 94.88 338 LYS A CA 1
ATOM 2669 C C . LYS A 1 338 ? -10.203 -42.219 -2.154 1 94.88 338 LYS A C 1
ATOM 2671 O O . LYS A 1 338 ? -10.578 -41.375 -2.984 1 94.88 338 LYS A O 1
ATOM 2676 N N . ILE A 1 339 ? -10.062 -43.469 -2.416 1 95.06 339 ILE A N 1
ATOM 2677 C CA . ILE A 1 339 ? -10.453 -44.031 -3.703 1 95.06 339 ILE A CA 1
ATOM 2678 C C . ILE A 1 339 ? -11.375 -45.25 -3.48 1 95.06 339 ILE A C 1
ATOM 2680 O O . ILE A 1 339 ? -11.195 -46 -2.523 1 95.06 339 ILE A O 1
ATOM 2684 N N . GLY A 1 340 ? -12.422 -45.344 -4.258 1 94.88 340 GLY A N 1
ATOM 2685 C CA . GLY A 1 340 ? -13.328 -46.469 -4.195 1 94.88 340 GLY A CA 1
ATOM 2686 C C . GLY A 1 340 ? -12.883 -47.625 -5.051 1 94.88 340 GLY A C 1
ATOM 2687 O O . GLY A 1 340 ? -12.383 -47.438 -6.164 1 94.88 340 GLY A O 1
ATOM 2688 N N . ILE A 1 341 ? -13.031 -48.906 -4.527 1 95.12 341 ILE A N 1
ATOM 2689 C CA . ILE A 1 341 ? -12.625 -50.094 -5.238 1 95.12 341 ILE A CA 1
ATOM 2690 C C . ILE A 1 341 ? -13.836 -51 -5.457 1 95.12 341 ILE A C 1
ATOM 2692 O O . ILE A 1 341 ? -14.555 -51.312 -4.508 1 95.12 341 ILE A O 1
ATOM 2696 N N . VAL A 1 342 ? -14.102 -51.25 -6.656 1 95.38 342 VAL A N 1
ATOM 2697 C CA . VAL A 1 342 ? -15.086 -52.281 -7.016 1 95.38 342 VAL A CA 1
ATOM 2698 C C . VAL A 1 342 ? -14.383 -53.438 -7.691 1 95.38 342 VAL A C 1
ATOM 2700 O O . VAL A 1 342 ? -13.992 -53.375 -8.859 1 95.38 342 VAL A O 1
ATOM 2703 N N . ASN A 1 343 ? -14.211 -54.469 -7.027 1 94.12 343 ASN A N 1
ATOM 2704 C CA . ASN A 1 343 ? -13.5 -55.656 -7.508 1 94.12 343 ASN A CA 1
ATOM 2705 C C . ASN A 1 343 ? -14.453 -56.812 -7.742 1 94.12 343 ASN A C 1
ATOM 2707 O O . ASN A 1 343 ? -14.727 -57.594 -6.828 1 94.12 343 ASN A O 1
ATOM 2711 N N . ASP A 1 344 ? -14.891 -57.094 -8.969 1 92.69 344 ASP A N 1
ATOM 2712 C CA . ASP A 1 344 ? -15.812 -58.156 -9.312 1 92.69 344 ASP A CA 1
ATOM 2713 C C . ASP A 1 344 ? -15.086 -59.5 -9.383 1 92.69 344 ASP A C 1
ATOM 2715 O O . ASP A 1 344 ? -15.719 -60.562 -9.445 1 92.69 344 ASP A O 1
ATOM 2719 N N . GLU A 1 345 ? -13.773 -59.406 -9.414 1 89.56 345 GLU A N 1
ATOM 2720 C CA . GLU A 1 345 ? -13 -60.656 -9.477 1 89.56 345 GLU A CA 1
ATOM 2721 C C . GLU A 1 345 ? -12.961 -61.344 -8.125 1 89.56 345 GLU A C 1
ATOM 2723 O O . GLU A 1 345 ? -13.273 -62.531 -8.023 1 89.56 345 GLU A O 1
ATOM 2728 N N . ALA A 1 346 ? -12.555 -60.594 -7.098 1 81.62 346 ALA A N 1
ATOM 2729 C CA . ALA A 1 346 ? -12.305 -61.219 -5.809 1 81.62 346 ALA A CA 1
ATOM 2730 C C . ALA A 1 346 ? -13.141 -60.594 -4.707 1 81.62 346 ALA A C 1
ATOM 2732 O O . ALA A 1 346 ? -13.18 -61.094 -3.578 1 81.62 346 ALA A O 1
ATOM 2733 N N . GLY A 1 347 ? -13.938 -59.625 -5.062 1 78.56 347 GLY A N 1
ATOM 2734 C CA . GLY A 1 347 ? -14.656 -58.906 -4.02 1 78.56 347 GLY A CA 1
ATOM 2735 C C . GLY A 1 347 ? -13.75 -58.125 -3.107 1 78.56 347 GLY A C 1
ATOM 2736 O O . GLY A 1 347 ? -13.039 -57.219 -3.566 1 78.56 347 GLY A O 1
ATOM 2737 N N . THR A 1 348 ? -13.812 -58.438 -1.683 1 76.31 348 THR A N 1
ATOM 2738 C CA . THR A 1 348 ? -12.922 -57.75 -0.745 1 76.31 348 THR A CA 1
ATOM 2739 C C . THR A 1 348 ? -11.625 -58.531 -0.56 1 76.31 348 THR A C 1
ATOM 2741 O O . THR A 1 348 ? -11.648 -59.781 -0.443 1 76.31 348 THR A O 1
ATOM 2744 N N . CYS A 1 349 ? -10.562 -57.875 -1.002 1 75 349 CYS A N 1
ATOM 2745 C CA . CYS A 1 349 ? -9.273 -58.562 -0.912 1 75 349 CYS A CA 1
ATOM 2746 C C . CYS A 1 349 ? -8.906 -58.844 0.54 1 75 349 CYS A C 1
ATOM 2748 O O . CYS A 1 349 ? -8.852 -57.906 1.359 1 75 349 CYS A O 1
ATOM 2750 N N . GLY A 1 350 ? -9.906 -59.656 1.424 1 59.47 350 GLY A N 1
ATOM 2751 C CA . GLY A 1 350 ? -9.734 -60.031 2.824 1 59.47 350 GLY A CA 1
ATOM 2752 C C . GLY A 1 350 ? -8.281 -60.219 3.221 1 59.47 350 GLY A C 1
ATOM 2753 O O . GLY A 1 350 ? -7.395 -60.188 2.365 1 59.47 350 GLY A O 1
ATOM 2754 N N . SER A 1 351 ? -8 -60.125 4.598 1 51.62 351 SER A N 1
ATOM 2755 C CA . SER A 1 351 ? -6.738 -60.406 5.277 1 51.62 351 SER A CA 1
ATOM 2756 C C . SER A 1 351 ? -6.016 -61.594 4.656 1 51.62 351 SER A C 1
ATOM 2758 O O . SER A 1 351 ? -4.801 -61.719 4.797 1 51.62 351 SER A O 1
ATOM 2760 N N . ASN A 1 352 ? -6.754 -62.656 4.395 1 40.09 352 ASN A N 1
ATOM 2761 C CA . ASN A 1 352 ? -6.195 -63.969 4.07 1 40.09 352 ASN A CA 1
ATOM 2762 C C . ASN A 1 352 ? -5.461 -63.938 2.73 1 40.09 352 ASN A C 1
ATOM 2764 O O . ASN A 1 352 ? -4.879 -64.938 2.322 1 40.09 352 ASN A O 1
ATOM 2768 N N . PHE A 1 353 ? -5.797 -63.25 2.045 1 43.31 353 PHE A N 1
ATOM 2769 C CA . PHE A 1 353 ? -5.129 -63.281 0.75 1 43.31 353 PHE A CA 1
ATOM 2770 C C . PHE A 1 353 ? -3.719 -62.719 0.854 1 43.31 353 PHE A C 1
ATOM 2772 O O . PHE A 1 353 ? -3.004 -62.625 -0.148 1 43.31 353 PHE A O 1
ATOM 2779 N N . GLY A 1 354 ? -3.416 -62.094 1.878 1 41 354 GLY A N 1
ATOM 2780 C CA . GLY A 1 354 ? -1.998 -62.125 2.199 1 41 354 GLY A CA 1
ATOM 2781 C C . GLY A 1 354 ? -1.36 -63.469 1.988 1 41 354 GLY A C 1
ATOM 2782 O O . GLY A 1 354 ? -0.157 -63.562 1.741 1 41 354 GLY A O 1
ATOM 2783 N N . ASN A 1 355 ? -2.059 -64.5 2.52 1 38.16 355 ASN A N 1
ATOM 2784 C CA . ASN A 1 355 ? -1.529 -65.875 2.521 1 38.16 355 ASN A CA 1
ATOM 2785 C C . ASN A 1 355 ? -1.472 -66.438 1.111 1 38.16 355 ASN A C 1
ATOM 2787 O O . ASN A 1 355 ? -0.934 -67.562 0.905 1 38.16 355 ASN A O 1
ATOM 2791 N N . VAL A 1 356 ? -2.455 -66.312 0.417 1 41.22 356 VAL A N 1
ATOM 2792 C CA . VAL A 1 356 ? -2.246 -66.812 -0.927 1 41.22 356 VAL A CA 1
ATOM 2793 C C . VAL A 1 356 ? -1.015 -66.188 -1.553 1 41.22 356 VAL A C 1
ATOM 2795 O O . VAL A 1 356 ? -0.46 -66.688 -2.527 1 41.22 356 VAL A O 1
ATOM 2798 N N . TRP A 1 357 ? -0.81 -64.812 -1.341 1 42.72 357 TRP A N 1
ATOM 2799 C CA . TRP A 1 357 ? 0.487 -64.312 -1.766 1 42.72 357 TRP A CA 1
ATOM 2800 C C . TRP A 1 357 ? 1.615 -64.938 -0.956 1 42.72 357 TRP A C 1
ATOM 2802 O O . TRP A 1 357 ? 2.086 -64.312 0.023 1 42.72 357 TRP A O 1
ATOM 2812 N N . ASN A 1 358 ? 1.365 -65.938 -0.314 1 39.16 358 ASN A N 1
ATOM 2813 C CA . ASN A 1 358 ? 2.623 -66.5 0.116 1 39.16 358 ASN A CA 1
ATOM 2814 C C . ASN A 1 358 ? 3.768 -66.125 -0.825 1 39.16 358 ASN A C 1
ATOM 2816 O O . ASN A 1 358 ? 3.568 -66 -2.035 1 39.16 358 ASN A O 1
ATOM 2820 N N . ASP A 1 359 ? 4.742 -65.562 -0.322 1 41.66 359 ASP A N 1
ATOM 2821 C CA . ASP A 1 359 ? 6.039 -65.188 -0.904 1 41.66 359 ASP A CA 1
ATOM 2822 C C . ASP A 1 359 ? 6.355 -66.125 -2.092 1 41.66 359 ASP A C 1
ATOM 2824 O O . ASP A 1 359 ? 7.441 -66.062 -2.668 1 41.66 359 ASP A O 1
ATOM 2828 N N . GLU A 1 360 ? 5.789 -67.25 -2.086 1 41.81 360 GLU A N 1
ATOM 2829 C CA . GLU A 1 360 ? 6.344 -68.062 -3.154 1 41.81 360 GLU A CA 1
ATOM 2830 C C . GLU A 1 360 ? 5.945 -67.562 -4.527 1 41.81 360 GLU A C 1
ATOM 2832 O O . GLU A 1 360 ? 4.754 -67.438 -4.836 1 41.81 360 GLU A O 1
ATOM 2837 N N . ILE A 1 361 ? 6.613 -66.562 -5.133 1 49.81 361 ILE A N 1
ATOM 2838 C CA . ILE A 1 361 ? 6.887 -66 -6.445 1 49.81 361 ILE A CA 1
ATOM 2839 C C . ILE A 1 361 ? 6.363 -66.875 -7.535 1 49.81 361 ILE A C 1
ATOM 2841 O O . ILE A 1 361 ? 7.066 -67.812 -7.973 1 49.81 361 ILE A O 1
ATOM 2845 N N . THR A 1 362 ? 5.145 -67.5 -7.422 1 57.72 362 THR A N 1
ATOM 2846 C CA . THR A 1 362 ? 4.84 -68.438 -8.539 1 57.72 362 THR A CA 1
ATOM 2847 C C . THR A 1 362 ? 4.055 -67.688 -9.617 1 57.72 362 THR A C 1
ATOM 2849 O O . THR A 1 362 ? 3.355 -66.688 -9.336 1 57.72 362 THR A O 1
ATOM 2852 N N . CYS A 1 363 ? 4.34 -67.75 -10.828 1 70.81 363 CYS A N 1
ATOM 2853 C CA . CYS A 1 363 ? 3.674 -67.375 -12.055 1 70.81 363 CYS A CA 1
ATOM 2854 C C . CYS A 1 363 ? 2.229 -67.812 -12.086 1 70.81 363 CYS A C 1
ATOM 2856 O O . CYS A 1 363 ? 1.929 -68.875 -12.656 1 70.81 363 CYS A O 1
ATOM 2858 N N . HIS A 1 364 ? 1.381 -67.5 -10.914 1 73 364 HIS A N 1
ATOM 2859 C CA . HIS A 1 364 ? -0.033 -67.812 -10.93 1 73 364 HIS A CA 1
ATOM 2860 C C . HIS A 1 364 ? -0.903 -66.625 -11.297 1 73 364 HIS A C 1
ATOM 2862 O O . HIS A 1 364 ? -0.778 -65.562 -10.695 1 73 364 HIS A O 1
ATOM 2868 N N . PHE A 1 365 ? -1.627 -66.75 -12.453 1 77.25 365 PHE A N 1
ATOM 2869 C CA . PHE A 1 365 ? -2.518 -65.688 -12.945 1 77.25 365 PHE A CA 1
ATOM 2870 C C . PHE A 1 365 ? -3.873 -65.812 -12.25 1 77.25 365 PHE A C 1
ATOM 2872 O O . PHE A 1 365 ? -4.902 -65.938 -12.906 1 77.25 365 PHE A O 1
ATOM 2879 N N . GLY A 1 366 ? -3.969 -65.812 -10.914 1 78.75 366 GLY A N 1
ATOM 2880 C CA . GLY A 1 366 ? -5.195 -65.812 -10.133 1 78.75 366 GLY A CA 1
ATOM 2881 C C . GLY A 1 366 ? -5.246 -64.625 -9.156 1 78.75 366 GLY A C 1
ATOM 2882 O O . GLY A 1 366 ? -4.25 -64.375 -8.492 1 78.75 366 GLY A O 1
ATOM 2883 N N . ASN A 1 367 ? -6.297 -63.938 -9.125 1 83.31 367 ASN A N 1
ATOM 2884 C CA . ASN A 1 367 ? -6.59 -62.844 -8.211 1 83.31 367 ASN A CA 1
ATOM 2885 C C . ASN A 1 367 ? -5.543 -61.75 -8.305 1 83.31 367 ASN A C 1
ATOM 2887 O O . ASN A 1 367 ? -5.012 -61.281 -7.285 1 83.31 367 ASN A O 1
ATOM 2891 N N . LEU A 1 368 ? -5.172 -61.406 -9.484 1 87.44 368 LEU A N 1
ATOM 2892 C CA . LEU A 1 368 ? -4.195 -60.344 -9.719 1 87.44 368 LEU A CA 1
ATOM 2893 C C . LEU A 1 368 ? -4.738 -59 -9.266 1 87.44 368 LEU A C 1
ATOM 2895 O O . LEU A 1 368 ? -3.965 -58.094 -8.945 1 87.44 368 LEU A O 1
ATOM 2899 N N . SER A 1 369 ? -6.074 -58.875 -9.203 1 89.38 369 SER A N 1
ATOM 2900 C CA . SER A 1 369 ? -6.684 -57.656 -8.703 1 89.38 369 SER A CA 1
ATOM 2901 C C . SER A 1 369 ? -6.285 -57.406 -7.25 1 89.38 369 SER A C 1
ATOM 2903 O O . SER A 1 369 ? -5.992 -56.25 -6.879 1 89.38 369 SER A O 1
ATOM 2905 N N . CYS A 1 370 ? -6.207 -58.375 -6.508 1 87.44 370 CYS A N 1
ATOM 2906 C CA . CYS A 1 370 ? -5.824 -58.219 -5.105 1 87.44 370 CYS A CA 1
ATOM 2907 C C . CYS A 1 370 ? -4.332 -57.938 -4.973 1 87.44 370 CYS A C 1
ATOM 2909 O O . CYS A 1 370 ? -3.904 -57.281 -4.035 1 87.44 370 CYS A O 1
ATOM 2911 N N . ARG A 1 371 ? -3.541 -58.406 -5.871 1 84.12 371 ARG A N 1
ATOM 2912 C CA . ARG A 1 371 ? -2.113 -58.094 -5.875 1 84.12 371 ARG A CA 1
ATOM 2913 C C . ARG A 1 371 ? -1.871 -56.594 -6.105 1 84.12 371 ARG A C 1
ATOM 2915 O O . ARG A 1 371 ? -0.973 -56 -5.504 1 84.12 371 ARG A O 1
ATOM 2922 N N . PHE A 1 372 ? -2.635 -56.156 -7.039 1 87.06 372 PHE A N 1
ATOM 2923 C CA . PHE A 1 372 ? -2.543 -54.719 -7.316 1 87.06 372 PHE A CA 1
ATOM 2924 C C . PHE A 1 372 ? -2.924 -53.906 -6.086 1 87.06 372 PHE A C 1
ATOM 2926 O O . PHE A 1 372 ? -2.34 -52.844 -5.828 1 87.06 372 PHE A O 1
ATOM 2933 N N . LEU A 1 373 ? -3.875 -54.344 -5.395 1 88.44 373 LEU A N 1
ATOM 2934 C CA . LEU A 1 373 ? -4.43 -53.594 -4.277 1 88.44 373 LEU A CA 1
ATOM 2935 C C . LEU A 1 373 ? -3.656 -53.875 -2.994 1 88.44 373 LEU A C 1
ATOM 2937 O O . LEU A 1 373 ? -3.773 -53.125 -2.018 1 88.44 373 LEU A O 1
ATOM 2941 N N . HIS A 1 374 ? -2.826 -54.875 -3.094 1 80.31 374 HIS A N 1
ATOM 2942 C CA . HIS A 1 374 ? -2.041 -55.219 -1.916 1 80.31 374 HIS A CA 1
ATOM 2943 C C . HIS A 1 374 ? -0.923 -54.219 -1.676 1 80.31 374 HIS A C 1
ATOM 2945 O O . HIS 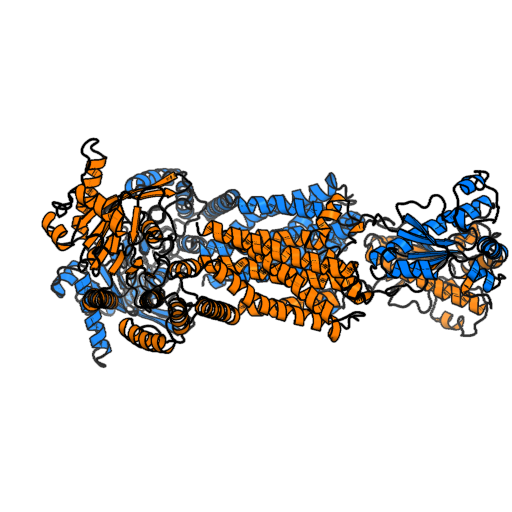A 1 374 ? -0.219 -53.844 -2.611 1 80.31 374 HIS A O 1
ATOM 2951 N N . ASN A 1 375 ? -0.689 -53.812 -0.498 1 72.25 375 ASN A N 1
ATOM 2952 C CA . ASN A 1 375 ? 0.306 -52.844 -0.069 1 72.25 375 ASN A CA 1
ATOM 2953 C C . ASN A 1 375 ? 0.146 -51.5 -0.808 1 72.25 375 ASN A C 1
ATOM 2955 O O . ASN A 1 375 ? 1.133 -50.906 -1.231 1 72.25 375 ASN A O 1
ATOM 2959 N N . PHE A 1 376 ? -1.027 -51.344 -1.236 1 74.75 376 PHE A N 1
ATOM 2960 C CA . PHE A 1 376 ? -1.387 -50.031 -1.788 1 74.75 376 PHE A CA 1
ATOM 2961 C C . PHE A 1 376 ? -0.999 -48.938 -0.831 1 74.75 376 PHE A C 1
ATOM 2963 O O . PHE A 1 376 ? -1.487 -48.875 0.299 1 74.75 376 PHE A O 1
ATOM 2970 N N . ASP A 1 377 ? 0.051 -48.281 -1.083 1 73.31 377 ASP A N 1
ATOM 2971 C CA . ASP A 1 377 ? 0.606 -47.219 -0.258 1 73.31 377 ASP A CA 1
ATOM 2972 C C . ASP A 1 377 ? -0.463 -46.188 0.098 1 73.31 377 ASP A C 1
ATOM 2974 O O . ASP A 1 377 ? -1.064 -45.562 -0.788 1 73.31 377 ASP A O 1
ATOM 2978 N N . ASN A 1 378 ? -0.72 -46.062 1.317 1 78.88 378 ASN A N 1
ATOM 2979 C CA . ASN A 1 378 ? -1.674 -45.094 1.827 1 78.88 378 ASN A CA 1
ATOM 2980 C C . ASN A 1 378 ? -1.282 -43.656 1.434 1 78.88 378 ASN A C 1
ATOM 2982 O O . ASN A 1 378 ? -2.096 -42.75 1.53 1 78.88 378 ASN A O 1
ATOM 2986 N N . SER A 1 379 ? -0.11 -43.594 0.938 1 80.12 379 SER A N 1
ATOM 2987 C CA . SER A 1 379 ? 0.331 -42.281 0.499 1 80.12 379 SER A CA 1
ATOM 2988 C C . SER A 1 379 ? -0.337 -41.906 -0.813 1 80.12 379 SER A C 1
ATOM 2990 O O . SER A 1 379 ? -0.42 -40.719 -1.139 1 80.12 379 SER A O 1
ATOM 2992 N N . ILE A 1 380 ? -0.823 -42.906 -1.53 1 86.88 380 ILE A N 1
ATOM 2993 C CA . ILE A 1 380 ? -1.553 -42.625 -2.758 1 86.88 380 ILE A CA 1
ATOM 2994 C C . ILE A 1 380 ? -3.01 -42.281 -2.428 1 86.88 380 ILE A C 1
ATOM 2996 O O . ILE A 1 380 ? -3.494 -41.188 -2.717 1 86.88 380 ILE A O 1
ATOM 3000 N N . ALA A 1 381 ? -3.697 -43.25 -1.854 1 91.31 381 ALA A N 1
ATOM 3001 C CA . ALA A 1 381 ? -5.086 -43.062 -1.439 1 91.31 381 ALA A CA 1
ATOM 3002 C C . ALA A 1 381 ? -5.539 -44.188 -0.525 1 91.31 381 ALA A C 1
ATOM 3004 O O . ALA A 1 381 ? -5.012 -45.312 -0.598 1 91.31 381 ALA A O 1
ATOM 3005 N N . THR A 1 382 ? -6.391 -43.875 0.358 1 92.44 382 THR A N 1
ATOM 3006 C CA . THR A 1 382 ? -7.008 -44.906 1.171 1 92.44 382 THR A CA 1
ATOM 3007 C C . THR A 1 382 ? -8.117 -45.594 0.395 1 92.44 382 THR A C 1
ATOM 3009 O O . THR A 1 382 ? -8.898 -44.969 -0.309 1 92.44 382 THR A O 1
ATOM 3012 N N . GLN A 1 383 ? -8.148 -46.906 0.516 1 92 383 GLN A N 1
ATOM 3013 C CA . GLN A 1 383 ? -9.07 -47.719 -0.269 1 92 383 GLN A CA 1
ATOM 3014 C C . GLN A 1 383 ? -10.375 -47.938 0.481 1 92 383 GLN A C 1
ATOM 3016 O O . GLN A 1 383 ? -10.375 -48.188 1.688 1 92 383 GLN A O 1
ATOM 3021 N N . GLU A 1 384 ? -11.453 -47.781 -0.146 1 92.75 384 GLU A N 1
ATOM 3022 C CA . GLU A 1 384 ? -12.781 -48.125 0.343 1 92.75 384 GLU A CA 1
ATOM 3023 C C . GLU A 1 384 ? -13.5 -49.062 -0.63 1 92.75 384 GLU A C 1
ATOM 3025 O O . GLU A 1 384 ? -13.656 -48.719 -1.809 1 92.75 384 GLU A O 1
ATOM 3030 N N . TYR A 1 385 ? -14.016 -50.188 -0.2 1 93.56 385 TYR A N 1
ATOM 3031 C CA . TYR A 1 385 ? -14.57 -51.219 -1.07 1 93.56 385 TYR A CA 1
ATOM 3032 C C . TYR A 1 385 ? -16.078 -51.062 -1.213 1 93.56 385 TYR A C 1
ATOM 3034 O O . TYR A 1 385 ? -16.766 -50.75 -0.242 1 93.56 385 TYR A O 1
ATOM 3042 N N . TYR A 1 386 ? -16.516 -51.25 -2.414 1 94.56 386 TYR A N 1
ATOM 3043 C CA . TYR A 1 386 ? -17.938 -51.219 -2.74 1 94.56 386 TYR A CA 1
ATOM 3044 C C . TYR A 1 386 ? -18.344 -52.406 -3.588 1 94.56 386 TYR A C 1
ATOM 3046 O O . TYR A 1 386 ? -17.484 -53.062 -4.215 1 94.56 386 TYR A O 1
ATOM 3054 N N . ASN A 1 387 ? -19.625 -52.719 -3.633 1 92.38 387 ASN A N 1
ATOM 3055 C CA . ASN A 1 387 ? -20.109 -53.875 -4.355 1 92.38 387 ASN A CA 1
ATOM 3056 C C . ASN A 1 387 ? -20.453 -53.562 -5.805 1 92.38 387 ASN A C 1
ATOM 3058 O O . ASN A 1 387 ? -20.344 -54.406 -6.684 1 92.38 387 ASN A O 1
ATOM 3062 N N . LYS A 1 388 ? -20.922 -52.312 -5.988 1 94.75 388 LYS A N 1
ATOM 3063 C CA . LYS A 1 388 ? -21.344 -51.906 -7.324 1 94.75 388 LYS A CA 1
ATOM 3064 C C . LYS A 1 388 ? -20.656 -50.594 -7.746 1 94.75 388 LYS A C 1
ATOM 3066 O O . LYS A 1 388 ? -20.406 -49.719 -6.91 1 94.75 388 LYS A O 1
ATOM 3071 N N . VAL A 1 389 ? -20.391 -50.531 -9.07 1 94.56 389 VAL A N 1
ATOM 3072 C CA . VAL A 1 389 ? -19.766 -49.344 -9.641 1 94.56 389 VAL A CA 1
ATOM 3073 C C . VAL A 1 389 ? -20.672 -48.125 -9.445 1 94.56 389 VAL A C 1
ATOM 3075 O O . VAL A 1 389 ? -20.203 -47 -9.203 1 94.56 389 VAL A O 1
ATOM 3078 N N . SER A 1 390 ? -21.969 -48.281 -9.547 1 95 390 SER A N 1
ATOM 3079 C CA . SER A 1 390 ? -22.922 -47.188 -9.414 1 95 390 SER A CA 1
ATOM 3080 C C . SER A 1 390 ? -22.875 -46.594 -8.016 1 95 390 SER A C 1
ATOM 3082 O O . SER A 1 390 ? -22.953 -45.375 -7.855 1 95 390 SER A O 1
ATOM 3084 N N . GLU A 1 391 ? -22.75 -47.438 -7.035 1 95 391 GLU A N 1
ATOM 3085 C CA . GLU A 1 391 ? -22.656 -46.969 -5.66 1 95 391 GLU A CA 1
ATOM 3086 C C . GLU A 1 391 ? -21.375 -46.156 -5.438 1 95 391 GLU A C 1
ATOM 3088 O O . GLU A 1 391 ? -21.422 -45.094 -4.828 1 95 391 GLU A O 1
ATOM 3093 N N . ALA A 1 392 ? -20.266 -46.719 -5.891 1 94.38 392 ALA A N 1
ATOM 3094 C CA . ALA A 1 392 ? -19 -46.031 -5.758 1 94.38 392 ALA A CA 1
ATOM 3095 C C . ALA A 1 392 ? -19.016 -44.688 -6.527 1 94.38 392 ALA A C 1
ATOM 3097 O O . ALA A 1 392 ? -18.469 -43.688 -6.062 1 94.38 392 ALA A O 1
ATOM 3098 N N . SER A 1 393 ? -19.594 -44.75 -7.699 1 94.81 393 SER A N 1
ATOM 3099 C CA . SER A 1 393 ? -19.688 -43.531 -8.523 1 94.81 393 SER A CA 1
ATOM 3100 C C . SER A 1 393 ? -20.5 -42.469 -7.832 1 94.81 393 SER A C 1
ATOM 3102 O O . SER A 1 393 ? -20.188 -41.281 -7.957 1 94.81 393 SER A O 1
ATOM 3104 N N . HIS A 1 394 ? -21.547 -42.812 -7.148 1 93.62 394 HIS A N 1
ATOM 3105 C CA . HIS A 1 394 ? -22.375 -41.844 -6.41 1 93.62 394 HIS A CA 1
ATOM 3106 C C . HIS A 1 394 ? -21.578 -41.219 -5.273 1 93.62 394 HIS A C 1
ATOM 3108 O O . HIS A 1 394 ? -21.734 -40.031 -4.996 1 93.62 394 HIS A O 1
ATOM 3114 N N . VAL A 1 395 ? -20.75 -41.938 -4.641 1 93.56 395 VAL A N 1
ATOM 3115 C CA . VAL A 1 395 ? -19.938 -41.438 -3.537 1 93.56 395 VAL A CA 1
ATOM 3116 C C . VAL A 1 395 ? -18.891 -40.469 -4.07 1 93.56 395 VAL A C 1
ATOM 3118 O O . VAL A 1 395 ? -18.531 -39.5 -3.398 1 93.56 395 VAL A O 1
ATOM 3121 N N . VAL A 1 396 ? -18.359 -40.719 -5.246 1 92.81 396 VAL A N 1
ATOM 3122 C CA . VAL A 1 396 ? -17.453 -39.781 -5.895 1 92.81 396 VAL A CA 1
ATOM 3123 C C . VAL A 1 396 ? -18.188 -38.5 -6.219 1 92.81 396 VAL A C 1
ATOM 3125 O O . VAL A 1 396 ? -17.641 -37.406 -6.035 1 92.81 396 VAL A O 1
ATOM 3128 N N . GLN A 1 397 ? -19.391 -38.656 -6.668 1 90.25 397 GLN A N 1
ATOM 3129 C CA . GLN A 1 397 ? -20.188 -37.469 -7.035 1 90.25 397 GLN A CA 1
ATOM 3130 C C . GLN A 1 397 ? -20.484 -36.625 -5.82 1 90.25 397 GLN A C 1
ATOM 3132 O O . GLN A 1 397 ? -20.609 -35.375 -5.938 1 90.25 397 GLN A O 1
ATOM 3137 N N . ASN A 1 398 ? -20.578 -37.25 -4.699 1 87.19 398 ASN A N 1
ATOM 3138 C CA . ASN A 1 398 ? -20.859 -36.531 -3.473 1 87.19 398 ASN A CA 1
ATOM 3139 C C . ASN A 1 398 ? -19.578 -35.906 -2.887 1 87.19 398 ASN A C 1
ATOM 3141 O O . ASN A 1 398 ? -19.625 -35.25 -1.86 1 87.19 398 ASN A O 1
ATOM 3145 N N . GLY A 1 399 ? -18.484 -36.188 -3.502 1 85.94 399 GLY A N 1
ATOM 3146 C CA . GLY A 1 399 ? -17.25 -35.531 -3.107 1 85.94 399 GLY A CA 1
ATOM 3147 C C . GLY A 1 399 ? -16.5 -36.281 -2.016 1 85.94 399 GLY A C 1
ATOM 3148 O O . GLY A 1 399 ? -15.5 -35.781 -1.496 1 85.94 399 GLY A O 1
ATOM 3149 N N . LYS A 1 400 ? -16.875 -37.406 -1.655 1 89.56 400 LYS A N 1
ATOM 3150 C CA . LYS A 1 400 ? -16.25 -38.156 -0.57 1 89.56 400 LYS A CA 1
ATOM 3151 C C . LYS A 1 400 ? -15.078 -39 -1.087 1 89.56 400 LYS A C 1
ATOM 3153 O O . LYS A 1 400 ? -14.18 -39.344 -0.324 1 89.56 400 LYS A O 1
ATOM 3158 N N . LEU A 1 401 ? -15.164 -39.438 -2.373 1 94.12 401 LEU A N 1
ATOM 3159 C CA . LEU A 1 401 ? -14.094 -40.188 -3.031 1 94.12 401 LEU A CA 1
ATOM 3160 C C . LEU A 1 401 ? -13.484 -39.375 -4.164 1 94.12 401 LEU A C 1
ATOM 3162 O O . LEU A 1 401 ? -14.172 -38.562 -4.785 1 94.12 401 LEU A O 1
ATOM 3166 N N . SER A 1 402 ? -12.242 -39.531 -4.359 1 93.88 402 SER A N 1
ATOM 3167 C CA . SER A 1 402 ? -11.547 -38.844 -5.43 1 93.88 402 SER A CA 1
ATOM 3168 C C . SER A 1 402 ? -11.609 -39.625 -6.738 1 93.88 402 SER A C 1
ATOM 3170 O O . SER A 1 402 ? -11.297 -39.062 -7.801 1 93.88 402 SER A O 1
ATOM 3172 N N . GLY A 1 403 ? -11.977 -40.844 -6.66 1 94.81 403 GLY A N 1
ATOM 3173 C CA . GLY A 1 403 ? -12.078 -41.719 -7.828 1 94.81 403 GLY A CA 1
ATOM 3174 C C . GLY A 1 403 ? -12.477 -43.125 -7.488 1 94.81 403 GLY A C 1
ATOM 3175 O O . GLY A 1 403 ? -12.797 -43.438 -6.336 1 94.81 403 GLY A O 1
ATOM 3176 N N . LEU A 1 404 ? -12.617 -43.938 -8.547 1 95.81 404 LEU A N 1
ATOM 3177 C CA . LEU A 1 404 ? -12.984 -45.312 -8.336 1 95.81 404 LEU A CA 1
ATOM 3178 C C . LEU A 1 404 ? -12.227 -46.25 -9.297 1 95.81 404 LEU A C 1
ATOM 3180 O O . LEU A 1 404 ? -11.93 -45.844 -10.43 1 95.81 404 LEU A O 1
ATOM 3184 N N . LEU A 1 405 ? -11.836 -47.344 -8.812 1 95.25 405 LEU A N 1
ATOM 3185 C CA . LEU A 1 405 ? -11.188 -48.406 -9.562 1 95.25 405 LEU A CA 1
ATOM 3186 C C . LEU A 1 405 ? -12.117 -49.625 -9.742 1 95.25 405 LEU A C 1
ATOM 3188 O O . LEU A 1 405 ? -12.805 -50 -8.797 1 95.25 405 LEU A O 1
ATOM 3192 N N . TYR A 1 406 ? -12.203 -50.125 -10.953 1 95.75 406 TYR A N 1
ATOM 3193 C CA . TYR A 1 406 ? -13.062 -51.281 -11.227 1 95.75 406 TYR A CA 1
ATOM 3194 C C . TYR A 1 406 ? -12.266 -52.406 -11.867 1 95.75 406 TYR A C 1
ATOM 3196 O O . TYR A 1 406 ? -11.508 -52.188 -12.812 1 95.75 406 TYR A O 1
ATOM 3204 N N . PHE A 1 407 ? -12.375 -53.594 -11.32 1 94.56 407 PHE A N 1
ATOM 3205 C CA . PHE A 1 407 ? -11.797 -54.812 -11.852 1 94.56 407 PHE A CA 1
ATOM 3206 C C . PHE A 1 407 ? -12.891 -55.75 -12.344 1 94.56 407 PHE A C 1
ATOM 3208 O O . PHE A 1 407 ? -13.805 -56.094 -11.594 1 94.56 407 PHE A O 1
ATOM 3215 N N . SER A 1 408 ? -12.742 -56.188 -13.562 1 94.19 408 SER A N 1
ATOM 3216 C CA . SER A 1 408 ? -13.719 -57.094 -14.141 1 94.19 408 SER A CA 1
ATOM 3217 C C . SER A 1 408 ? -13.633 -58.469 -13.484 1 94.19 408 SER A C 1
ATOM 3219 O O . SER A 1 408 ? -12.648 -58.781 -12.812 1 94.19 408 SER A O 1
ATOM 3221 N N . GLN A 1 409 ? -14.609 -59.344 -13.68 1 92.12 409 GLN A N 1
ATOM 3222 C CA . GLN A 1 409 ? -14.711 -60.656 -13.047 1 92.12 409 GLN A CA 1
ATOM 3223 C C . GLN A 1 409 ? -13.578 -61.594 -13.5 1 92.12 409 GLN A C 1
ATOM 3225 O O . GLN A 1 409 ? -13.055 -62.375 -12.711 1 92.12 409 GLN A O 1
ATOM 3230 N N . ASN A 1 410 ? -13.234 -61.5 -14.742 1 93.38 410 ASN A N 1
ATOM 3231 C CA . ASN A 1 410 ? -12.172 -62.344 -15.281 1 93.38 410 ASN A CA 1
ATOM 3232 C C . ASN A 1 410 ? -10.906 -61.531 -15.57 1 93.38 410 ASN A C 1
ATOM 3234 O O . ASN A 1 410 ? -10.227 -61.781 -16.578 1 93.38 410 ASN A O 1
ATOM 3238 N N . PHE A 1 411 ? -10.609 -60.594 -14.727 1 93.44 411 PHE A N 1
ATOM 3239 C CA . PHE A 1 411 ? -9.484 -59.688 -14.93 1 93.44 411 PHE A CA 1
ATOM 3240 C C . PHE A 1 411 ? -8.18 -60.469 -15.055 1 93.44 411 PHE A C 1
ATOM 3242 O O . PHE A 1 411 ? -7.418 -60.25 -16 1 93.44 411 PHE A O 1
ATOM 3249 N N . SER A 1 412 ? -7.855 -61.406 -14.156 1 90.81 412 SER A N 1
ATOM 3250 C CA . SER A 1 412 ? -6.598 -62.125 -14.133 1 90.81 412 SER A CA 1
ATOM 3251 C C . SER A 1 412 ? -6.445 -63 -15.375 1 90.81 412 SER A C 1
ATOM 3253 O O . SER A 1 412 ? -5.379 -63.031 -16 1 90.81 412 SER A O 1
ATOM 3255 N N . GLU A 1 413 ? -7.504 -63.719 -15.703 1 91.81 413 GLU A N 1
ATOM 3256 C CA . GLU A 1 413 ? -7.48 -64.562 -16.875 1 91.81 413 GLU A CA 1
ATOM 3257 C C . GLU A 1 413 ? -7.305 -63.75 -18.156 1 91.81 413 GLU A C 1
ATOM 3259 O O . GLU A 1 413 ? -6.57 -64.125 -19.062 1 91.81 413 GLU A O 1
ATOM 3264 N N . ALA A 1 414 ? -8.047 -62.719 -18.172 1 93.06 414 ALA A N 1
ATOM 3265 C CA . ALA A 1 414 ? -7.965 -61.844 -19.344 1 93.06 414 ALA A CA 1
ATOM 3266 C C . ALA A 1 414 ? -6.57 -61.25 -19.484 1 93.06 414 ALA A C 1
ATOM 3268 O O . ALA A 1 414 ? -6.059 -61.094 -20.594 1 93.06 414 ALA A O 1
ATOM 3269 N N . LEU A 1 415 ? -5.949 -60.875 -18.406 1 90.62 415 LEU A N 1
ATOM 3270 C CA . LEU A 1 415 ? -4.602 -60.312 -18.438 1 90.62 415 LEU A CA 1
ATOM 3271 C C . LEU A 1 415 ? -3.588 -61.344 -18.906 1 90.62 415 LEU A C 1
ATOM 3273 O O . LEU A 1 415 ? -2.637 -61.031 -19.609 1 90.62 415 LEU A O 1
ATOM 3277 N N . GLN A 1 416 ? -3.781 -62.531 -18.469 1 88.19 416 GLN A N 1
ATOM 3278 C CA . GLN A 1 416 ? -2.918 -63.625 -18.922 1 88.19 416 GLN A CA 1
ATOM 3279 C C . GLN A 1 416 ? -3.025 -63.812 -20.422 1 88.19 416 GLN A C 1
ATOM 3281 O O . GLN A 1 416 ? -2.012 -64 -21.109 1 88.19 416 GLN A O 1
ATOM 3286 N N . LYS A 1 417 ? -4.254 -63.812 -20.875 1 89.75 417 LYS A N 1
ATOM 3287 C CA . LYS A 1 417 ? -4.477 -63.969 -22.312 1 89.75 417 LYS A CA 1
ATOM 3288 C C . LYS A 1 417 ? -3.844 -62.844 -23.109 1 89.75 417 LYS A C 1
ATOM 3290 O O . LYS A 1 417 ? -3.289 -63.062 -24.188 1 89.75 417 LYS A O 1
ATOM 3295 N N . ARG A 1 418 ? -3.963 -61.688 -22.531 1 88.38 418 ARG A N 1
ATOM 3296 C CA . ARG A 1 418 ? -3.355 -60.531 -23.188 1 88.38 418 ARG A CA 1
ATOM 3297 C C . ARG A 1 418 ? -1.842 -60.688 -23.281 1 88.38 418 ARG A C 1
ATOM 3299 O O . ARG A 1 418 ? -1.24 -60.344 -24.297 1 88.38 418 ARG A O 1
ATOM 3306 N N . MET A 1 419 ? -1.216 -61.188 -22.312 1 83.62 419 MET A N 1
ATOM 3307 C CA . MET A 1 419 ? 0.237 -61.344 -22.25 1 83.62 419 MET A CA 1
ATOM 3308 C C . MET A 1 419 ? 0.709 -62.469 -23.172 1 83.62 419 MET A C 1
ATOM 3310 O O . MET A 1 419 ? 1.723 -62.312 -23.859 1 83.62 419 MET A O 1
ATOM 3314 N N . GLU A 1 420 ? -0.053 -63.469 -23.234 1 82.75 420 GLU A N 1
ATOM 3315 C CA . GLU A 1 420 ? 0.41 -64.688 -23.922 1 82.75 420 GLU A CA 1
ATOM 3316 C C . GLU A 1 420 ? 0.02 -64.688 -25.391 1 82.75 420 GLU A C 1
ATOM 3318 O O . GLU A 1 420 ? 0.785 -65.125 -26.25 1 82.75 420 GLU A O 1
ATOM 3323 N N . GLU A 1 421 ? -1.213 -64.188 -25.656 1 84.44 421 GLU A N 1
ATOM 3324 C CA . GLU A 1 421 ? -1.702 -64.25 -27.031 1 84.44 421 GLU A CA 1
ATOM 3325 C C . GLU A 1 421 ? -1.321 -62.969 -27.797 1 84.44 421 GLU A C 1
ATOM 3327 O O . GLU A 1 421 ? -1.305 -62.969 -29.031 1 84.44 421 GLU A O 1
ATOM 3332 N N . GLY A 1 422 ? -0.977 -61.938 -27.016 1 79.25 422 GLY A N 1
ATOM 3333 C CA . GLY A 1 422 ? -0.53 -60.688 -27.641 1 79.25 422 GLY A CA 1
ATOM 3334 C C . GLY A 1 422 ? -1.538 -60.125 -28.625 1 79.25 422 GLY A C 1
ATOM 3335 O O . GLY A 1 422 ? -2.703 -59.906 -28.281 1 79.25 422 GLY A O 1
ATOM 3336 N N . VAL A 1 423 ? -1.24 -60.094 -29.953 1 81.19 423 VAL A N 1
ATOM 3337 C CA . VAL A 1 423 ? -2.037 -59.469 -30.984 1 81.19 423 VAL A CA 1
ATOM 3338 C C . VAL A 1 423 ? -3.256 -60.344 -31.312 1 81.19 423 VAL A C 1
ATOM 3340 O O . VAL A 1 423 ? -4.242 -59.844 -31.875 1 81.19 423 VAL A O 1
ATOM 3343 N N . PHE A 1 424 ? -3.297 -61.5 -30.812 1 82.81 424 PHE A N 1
ATOM 3344 C CA . PHE A 1 424 ? -4.387 -62.406 -31.188 1 82.81 424 PHE A CA 1
ATOM 3345 C C . PHE A 1 424 ? -5.461 -62.406 -30.094 1 82.81 424 PHE A C 1
ATOM 3347 O O . PHE A 1 424 ? -6.465 -63.125 -30.219 1 82.81 424 PHE A O 1
ATOM 3354 N N . THR A 1 425 ? -5.293 -61.625 -29.109 1 88.19 425 THR A N 1
ATOM 3355 C CA . THR A 1 425 ? -6.266 -61.562 -28.031 1 88.19 425 THR A CA 1
ATOM 3356 C C . THR A 1 425 ? -7.57 -60.938 -28.516 1 88.19 425 THR A C 1
ATOM 3358 O O . THR A 1 425 ? -7.555 -59.969 -29.281 1 88.19 425 THR A O 1
ATOM 3361 N N . LYS A 1 426 ? -8.75 -61.438 -28.062 1 90.62 426 LYS A N 1
ATOM 3362 C CA . LYS A 1 426 ? -10.07 -60.938 -28.422 1 90.62 426 LYS A CA 1
ATOM 3363 C C . LYS A 1 426 ? -10.352 -59.594 -27.719 1 90.62 426 LYS A C 1
ATOM 3365 O O . LYS A 1 426 ? -9.82 -59.344 -26.641 1 90.62 426 LYS A O 1
ATOM 3370 N N . ASP A 1 427 ? -11.141 -58.844 -28.328 1 90.62 427 ASP A N 1
ATOM 3371 C CA . ASP A 1 427 ? -11.477 -57.5 -27.828 1 90.62 427 ASP A CA 1
ATOM 3372 C C . ASP A 1 427 ? -12.109 -57.594 -26.438 1 90.62 427 ASP A C 1
ATOM 3374 O O . ASP A 1 427 ? -11.867 -56.75 -25.578 1 90.62 427 ASP A O 1
ATOM 3378 N N . SER A 1 428 ? -12.898 -58.531 -26.203 1 91.38 428 SER A N 1
ATOM 3379 C CA . SER A 1 428 ? -13.57 -58.688 -24.906 1 91.38 428 SER A CA 1
ATOM 3380 C C . SER A 1 428 ? -12.562 -58.938 -23.797 1 91.38 428 SER A C 1
ATOM 3382 O O . SER A 1 428 ? -12.688 -58.375 -22.703 1 91.38 428 SER A O 1
ATOM 3384 N N . ASP A 1 429 ? -11.57 -59.75 -24.125 1 92.12 429 ASP A N 1
ATOM 3385 C CA . ASP A 1 429 ? -10.539 -60.031 -23.141 1 92.12 429 ASP A CA 1
ATOM 3386 C C . ASP A 1 429 ? -9.633 -58.844 -22.906 1 92.12 429 ASP A C 1
ATOM 3388 O O . ASP A 1 429 ? -9.148 -58.625 -21.797 1 92.12 429 ASP A O 1
ATOM 3392 N N . LEU A 1 430 ? -9.438 -58.094 -23.938 1 90.88 430 LEU A N 1
ATOM 3393 C CA . LEU A 1 430 ? -8.625 -56.906 -23.797 1 90.88 430 LEU A CA 1
ATOM 3394 C C . LEU A 1 430 ? -9.305 -55.906 -22.875 1 90.88 430 LEU A C 1
ATOM 3396 O O . LEU A 1 430 ? -8.648 -55.281 -22.047 1 90.88 430 LEU A O 1
ATOM 3400 N N . LEU A 1 431 ? -10.578 -55.75 -23.078 1 90.44 431 LEU A N 1
ATOM 3401 C CA . LEU A 1 431 ? -11.32 -54.812 -22.234 1 90.44 431 LEU A CA 1
ATOM 3402 C C . LEU A 1 431 ? -11.352 -55.312 -20.797 1 90.44 431 LEU A C 1
ATOM 3404 O O . LEU A 1 431 ? -11.25 -54.5 -19.859 1 90.44 431 LEU A O 1
ATOM 3408 N N . ALA A 1 432 ? -11.453 -56.562 -20.609 1 92.25 432 ALA A N 1
ATOM 3409 C CA . ALA A 1 432 ? -11.539 -57.156 -19.281 1 92.25 432 ALA A CA 1
ATOM 3410 C C . ALA A 1 432 ? -10.18 -57.125 -18.578 1 92.25 432 ALA A C 1
ATOM 3412 O O . ALA A 1 432 ? -10.102 -57.219 -17.359 1 92.25 432 ALA A O 1
ATOM 3413 N N . SER A 1 433 ? -9.117 -57.062 -19.328 1 91.62 433 SER A N 1
ATOM 3414 C CA . SER A 1 433 ? -7.77 -57.062 -18.766 1 91.62 433 SER A CA 1
ATOM 3415 C C . SER A 1 433 ? -7.352 -55.688 -18.266 1 91.62 433 SER A C 1
ATOM 3417 O O . SER A 1 433 ? -6.285 -55.531 -17.672 1 91.62 433 SER A O 1
ATOM 3419 N N . GLN A 1 434 ? -8.188 -54.75 -18.516 1 92.12 434 GLN A N 1
ATOM 3420 C CA . GLN A 1 434 ? -7.836 -53.375 -18.156 1 92.12 434 GLN A CA 1
ATOM 3421 C C . GLN A 1 434 ? -8.484 -52.969 -16.844 1 92.12 434 GLN A C 1
ATOM 3423 O O . GLN A 1 434 ? -9.641 -53.312 -16.578 1 92.12 434 GLN A O 1
ATOM 3428 N N . ILE A 1 435 ? -7.668 -52.312 -15.984 1 93.5 435 ILE A N 1
ATOM 3429 C CA . ILE A 1 435 ? -8.211 -51.688 -14.797 1 93.5 435 ILE A CA 1
ATOM 3430 C C . ILE A 1 435 ? -8.922 -50.375 -15.188 1 93.5 435 ILE A C 1
ATOM 3432 O O . ILE A 1 435 ? -8.312 -49.5 -15.766 1 93.5 435 ILE A O 1
ATOM 3436 N N . GLN A 1 436 ? -10.148 -50.312 -14.969 1 94 436 GLN A N 1
ATOM 3437 C CA . GLN A 1 436 ? -10.906 -49.094 -15.281 1 94 436 GLN A CA 1
ATOM 3438 C C . GLN A 1 436 ? -10.836 -48.094 -14.125 1 94 436 GLN A C 1
ATOM 3440 O O . GLN A 1 436 ? -11.148 -48.438 -12.984 1 94 436 GLN A O 1
ATOM 3445 N N . VAL A 1 437 ? -10.375 -46.906 -14.43 1 94.06 437 VAL A N 1
ATOM 3446 C CA . VAL A 1 437 ? -10.211 -45.875 -13.422 1 94.06 437 VAL A CA 1
ATOM 3447 C C . VAL A 1 437 ? -11.07 -44.656 -13.781 1 94.06 437 VAL A C 1
ATOM 3449 O O . VAL A 1 437 ? -10.977 -44.125 -14.891 1 94.06 437 VAL A O 1
ATOM 3452 N N . SER A 1 438 ? -11.977 -44.25 -12.977 1 94.06 438 SER A N 1
ATOM 3453 C CA . SER A 1 438 ? -12.766 -43.031 -13.102 1 94.06 438 SER A CA 1
ATOM 3454 C C . SER A 1 438 ? -12.43 -42.031 -11.992 1 94.06 438 SER A C 1
ATOM 3456 O O . SER A 1 438 ? -12.688 -42.312 -10.812 1 94.06 438 SER A O 1
ATOM 3458 N N . LEU A 1 439 ? -11.93 -40.938 -12.406 1 93.5 439 LEU A N 1
ATOM 3459 C CA . LEU A 1 439 ? -11.445 -39.969 -11.438 1 93.5 439 LEU A CA 1
ATOM 3460 C C . LEU A 1 439 ? -12.312 -38.719 -11.445 1 93.5 439 LEU A C 1
ATOM 3462 O O . LEU A 1 439 ? -13.078 -38.5 -12.391 1 93.5 439 LEU A O 1
ATOM 3466 N N . ASP A 1 440 ? -12.305 -38 -10.359 1 91.31 440 ASP A N 1
ATOM 3467 C CA . ASP A 1 440 ? -12.836 -36.656 -10.289 1 91.31 440 ASP A CA 1
ATOM 3468 C C . ASP A 1 440 ? -11.805 -35.625 -10.758 1 91.31 440 ASP A C 1
ATOM 3470 O O . ASP A 1 440 ? -10.883 -35.281 -10.023 1 91.31 440 ASP A O 1
ATOM 3474 N N . MET A 1 441 ? -11.992 -35.031 -11.914 1 89.19 441 MET A N 1
ATOM 3475 C CA . MET A 1 441 ? -11 -34.125 -12.492 1 89.19 441 MET A CA 1
ATOM 3476 C C . MET A 1 441 ? -11.398 -32.688 -12.281 1 89.19 441 MET A C 1
ATOM 3478 O O . MET A 1 441 ? -10.883 -31.781 -12.953 1 89.19 441 MET A O 1
ATOM 3482 N N . SER A 1 442 ? -12.391 -32.562 -11.336 1 86.25 442 SER A N 1
ATOM 3483 C CA . SER A 1 442 ? -12.719 -31.172 -10.992 1 86.25 442 SER A CA 1
ATOM 3484 C C . SER A 1 442 ? -11.531 -30.453 -10.359 1 86.25 442 SER A C 1
ATOM 3486 O O . SER A 1 442 ? -11.406 -29.234 -10.461 1 86.25 442 SER A O 1
ATOM 3488 N N . ASP A 1 443 ? -10.781 -31.188 -9.609 1 86.75 443 ASP A N 1
ATOM 3489 C CA . ASP A 1 443 ? -9.461 -30.734 -9.172 1 86.75 443 ASP A CA 1
ATOM 3490 C C . ASP A 1 443 ? -8.359 -31.375 -10.016 1 86.75 443 ASP A C 1
ATOM 3492 O O . ASP A 1 443 ? -7.93 -32.5 -9.75 1 86.75 443 ASP A O 1
ATOM 3496 N N . ARG A 1 444 ? -7.91 -30.594 -10.836 1 85.69 444 ARG A N 1
ATOM 3497 C CA . ARG A 1 444 ? -6.988 -31.094 -11.852 1 85.69 444 ARG A CA 1
ATOM 3498 C C . ARG A 1 444 ? -5.707 -31.625 -11.219 1 85.69 444 ARG A C 1
ATOM 3500 O O . ARG A 1 444 ? -5.184 -32.656 -11.633 1 85.69 444 ARG A O 1
ATOM 3507 N N . GLN A 1 445 ? -5.215 -30.984 -10.242 1 85.81 445 GLN A N 1
ATOM 3508 C CA . GLN A 1 445 ? -3.943 -31.375 -9.648 1 85.81 445 GLN A CA 1
ATOM 3509 C C . GLN A 1 445 ? -4.078 -32.688 -8.883 1 85.81 445 GLN A C 1
ATOM 3511 O O . GLN A 1 445 ? -3.203 -33.562 -8.961 1 85.81 445 GLN A O 1
ATOM 3516 N N . ILE A 1 446 ? -5.152 -32.906 -8.227 1 89.12 446 ILE A N 1
ATOM 3517 C CA . ILE A 1 446 ? -5.391 -34.156 -7.508 1 89.12 446 ILE A CA 1
ATOM 3518 C C . ILE A 1 446 ? -5.652 -35.281 -8.5 1 89.12 446 ILE A C 1
ATOM 3520 O O . ILE A 1 446 ? -5.152 -36.406 -8.328 1 89.12 446 ILE A O 1
ATOM 3524 N N . GLY A 1 447 ? -6.438 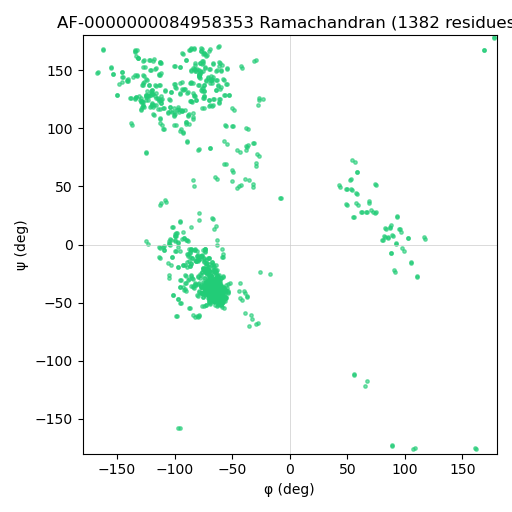-34.906 -9.484 1 88.44 447 GLY A N 1
ATOM 3525 C CA . GLY A 1 447 ? -6.691 -35.906 -10.516 1 88.44 447 GLY A CA 1
ATOM 3526 C C . GLY A 1 447 ? -5.43 -36.375 -11.211 1 88.44 447 GLY A C 1
ATOM 3527 O O . GLY A 1 447 ? -5.227 -37.562 -11.383 1 88.44 447 GLY A O 1
ATOM 3528 N N . LEU A 1 448 ? -4.59 -35.469 -11.555 1 85.88 448 LEU A N 1
ATOM 3529 C CA . LEU A 1 448 ? -3.344 -35.812 -12.234 1 85.88 448 LEU A CA 1
ATOM 3530 C C . LEU A 1 448 ? -2.41 -36.594 -11.305 1 85.88 448 LEU A C 1
ATOM 3532 O O . LEU A 1 448 ? -1.701 -37.5 -11.742 1 85.88 448 LEU A O 1
ATOM 3536 N N . PHE A 1 449 ? -2.402 -36.219 -10.086 1 88.5 449 PHE A N 1
ATOM 3537 C CA . PHE A 1 449 ? -1.608 -36.906 -9.086 1 88.5 449 PHE A CA 1
ATOM 3538 C C . PHE A 1 449 ? -2.025 -38.375 -8.984 1 88.5 449 PHE A C 1
ATOM 3540 O O . PHE A 1 449 ? -1.181 -39.281 -9.031 1 88.5 449 PHE A O 1
ATOM 3547 N N . LEU A 1 450 ? -3.303 -38.594 -8.883 1 91.25 450 LEU A N 1
ATOM 3548 C CA . LEU A 1 450 ? -3.818 -39.969 -8.773 1 91.25 450 LEU A CA 1
ATOM 3549 C C . LEU A 1 450 ? -3.562 -40.75 -10.055 1 91.25 450 LEU A C 1
ATOM 3551 O O . LEU A 1 450 ? -3.211 -41.938 -10.008 1 91.25 450 LEU A O 1
ATOM 3555 N N . GLN A 1 451 ? -3.748 -40.062 -11.156 1 88.94 451 GLN A N 1
ATOM 3556 C CA . GLN A 1 451 ? -3.488 -40.719 -12.43 1 88.94 451 GLN A CA 1
ATOM 3557 C C . GLN A 1 451 ? -2.039 -41.188 -12.523 1 88.94 451 GLN A C 1
ATOM 3559 O O . GLN A 1 451 ? -1.774 -42.312 -12.898 1 88.94 451 GLN A O 1
ATOM 3564 N N . MET A 1 452 ? -1.17 -40.375 -12.156 1 86.31 452 MET A N 1
ATOM 3565 C CA . MET A 1 452 ? 0.253 -40.688 -12.258 1 86.31 452 MET A CA 1
ATOM 3566 C C . MET A 1 452 ? 0.646 -41.75 -11.258 1 86.31 452 MET A C 1
ATOM 3568 O O . MET A 1 452 ? 1.356 -42.719 -11.602 1 86.31 452 MET A O 1
ATOM 3572 N N . LYS A 1 453 ? 0.208 -41.656 -10.031 1 89.94 453 LYS A N 1
ATOM 3573 C CA . LYS A 1 453 ? 0.592 -42.594 -8.992 1 89.94 453 LYS A CA 1
ATOM 3574 C C . LYS A 1 453 ? -0.024 -43.969 -9.25 1 89.94 453 LYS A C 1
ATOM 3576 O O . LYS A 1 453 ? 0.607 -45 -8.992 1 89.94 453 LYS A O 1
ATOM 3581 N N . LEU A 1 454 ? -1.27 -44 -9.75 1 91.25 454 LEU A N 1
ATOM 3582 C CA . LEU A 1 454 ? -1.922 -45.25 -10.062 1 91.25 454 LEU A CA 1
ATOM 3583 C C . LEU A 1 454 ? -1.253 -45.938 -11.258 1 91.25 454 LEU A C 1
ATOM 3585 O O . LEU A 1 454 ? -1.09 -47.156 -11.273 1 91.25 454 LEU A O 1
ATOM 3589 N N . PHE A 1 455 ? -0.948 -45.094 -12.203 1 88.44 455 PHE A N 1
ATOM 3590 C CA . PHE A 1 455 ? -0.245 -45.625 -13.359 1 88.44 455 PHE A CA 1
ATOM 3591 C C . PHE A 1 455 ? 1.104 -46.219 -12.953 1 88.44 455 PHE A C 1
ATOM 3593 O O . PHE A 1 455 ? 1.471 -47.312 -13.391 1 88.44 455 PHE A O 1
ATOM 3600 N N . LYS A 1 456 ? 1.88 -45.5 -12.18 1 86.88 456 LYS A N 1
ATOM 3601 C CA . LYS A 1 456 ? 3.176 -45.969 -11.703 1 86.88 456 LYS A CA 1
ATOM 3602 C C . LYS A 1 456 ? 3.031 -47.281 -10.898 1 86.88 456 LYS A C 1
ATOM 3604 O O . LYS A 1 456 ? 3.85 -48.188 -11.023 1 86.88 456 LYS A O 1
ATOM 3609 N N . ARG A 1 457 ? 2.062 -47.344 -10.062 1 88.88 457 ARG A N 1
ATOM 3610 C CA . ARG A 1 457 ? 1.808 -48.531 -9.273 1 88.88 457 ARG A CA 1
ATOM 3611 C C . ARG A 1 457 ? 1.481 -49.719 -10.164 1 88.88 457 ARG A C 1
ATOM 3613 O O . ARG A 1 457 ? 1.949 -50.844 -9.922 1 88.88 457 ARG A O 1
ATOM 3620 N N . PHE A 1 458 ? 0.692 -49.5 -11.117 1 89.19 458 PHE A N 1
ATOM 3621 C CA . PHE A 1 458 ? 0.343 -50.562 -12.047 1 89.19 458 PHE A CA 1
ATOM 3622 C C . PHE A 1 458 ? 1.588 -51.094 -12.742 1 89.19 458 PHE A C 1
ATOM 3624 O O . PHE A 1 458 ? 1.758 -52.312 -12.859 1 89.19 458 PHE A O 1
ATOM 3631 N N . LEU A 1 459 ? 2.4 -50.188 -13.234 1 87.69 459 LEU A N 1
ATOM 3632 C CA . LEU A 1 459 ? 3.615 -50.625 -13.922 1 87.69 459 LEU A CA 1
ATOM 3633 C C . LEU A 1 459 ? 4.512 -51.438 -13 1 87.69 459 LEU A C 1
ATOM 3635 O O . LEU A 1 459 ? 5.148 -52.406 -13.438 1 87.69 459 LEU A O 1
ATOM 3639 N N . GLU A 1 460 ? 4.594 -51.062 -11.797 1 88.06 460 GLU A N 1
ATOM 3640 C CA . GLU A 1 460 ? 5.406 -51.781 -10.82 1 88.06 460 GLU A CA 1
ATOM 3641 C C . GLU A 1 460 ? 4.891 -53.188 -10.609 1 88.06 460 GLU A C 1
ATOM 3643 O O . GLU A 1 460 ? 5.676 -54.156 -10.594 1 88.06 460 GLU A O 1
ATOM 3648 N N . ILE A 1 461 ? 3.629 -53.344 -10.461 1 87.25 461 ILE A N 1
ATOM 3649 C CA . ILE A 1 461 ? 3.025 -54.656 -10.227 1 87.25 461 ILE A CA 1
ATOM 3650 C C . ILE A 1 461 ? 3.137 -55.5 -11.492 1 87.25 461 ILE A C 1
ATOM 3652 O O . ILE A 1 461 ? 3.389 -56.688 -11.414 1 87.25 461 ILE A O 1
ATOM 3656 N N . TYR A 1 462 ? 2.879 -54.844 -12.586 1 87.81 462 TYR A N 1
ATOM 3657 C CA . TYR A 1 462 ? 2.996 -55.531 -13.859 1 87.81 462 TYR A CA 1
ATOM 3658 C C . TYR A 1 462 ? 4.41 -56.062 -14.055 1 87.81 462 TYR A C 1
ATOM 3660 O O . TYR A 1 462 ? 4.59 -57.188 -14.516 1 87.81 462 TYR A O 1
ATOM 3668 N N . LYS A 1 463 ? 5.398 -55.281 -13.758 1 89 463 LYS A N 1
ATOM 3669 C CA . LYS A 1 463 ? 6.793 -55.719 -13.828 1 89 463 LYS A CA 1
ATOM 3670 C C . LYS A 1 463 ? 7.055 -56.906 -12.883 1 89 463 LYS A C 1
ATOM 3672 O O . LYS A 1 463 ? 7.785 -57.812 -13.227 1 89 463 LYS A O 1
ATOM 3677 N N . ASP A 1 464 ? 6.496 -56.844 -11.734 1 86.88 464 ASP A N 1
ATOM 3678 C CA . ASP A 1 464 ? 6.656 -57.938 -10.758 1 86.88 464 ASP A CA 1
ATOM 3679 C C . ASP A 1 464 ? 6.035 -59.219 -11.266 1 86.88 464 ASP A C 1
ATOM 3681 O O . ASP A 1 464 ? 6.59 -60.312 -11.055 1 86.88 464 ASP A O 1
ATOM 3685 N N . ILE A 1 465 ? 4.895 -59.125 -11.883 1 86 465 ILE A N 1
ATOM 3686 C CA . ILE A 1 465 ? 4.219 -60.281 -12.438 1 86 465 ILE A CA 1
ATOM 3687 C C . ILE A 1 465 ? 5.078 -60.906 -13.539 1 86 465 ILE A C 1
ATOM 3689 O O . ILE A 1 465 ? 5.227 -62.125 -13.609 1 86 465 ILE A O 1
ATOM 3693 N N . MET A 1 466 ? 5.602 -60.062 -14.383 1 86.81 466 MET A N 1
ATOM 3694 C CA . MET A 1 466 ? 6.453 -60.531 -15.469 1 86.81 466 MET A CA 1
ATOM 3695 C C . MET A 1 466 ? 7.695 -61.219 -14.922 1 86.81 466 MET A C 1
ATOM 3697 O O . MET A 1 466 ? 8.102 -62.281 -15.43 1 86.81 466 MET A O 1
ATOM 3701 N N . LYS A 1 467 ? 8.266 -60.719 -13.93 1 87.5 467 LYS A N 1
ATOM 3702 C CA . LYS A 1 467 ? 9.445 -61.312 -13.312 1 87.5 467 LYS A CA 1
ATOM 3703 C C . LYS A 1 467 ? 9.117 -62.656 -12.688 1 87.5 467 LYS A C 1
ATOM 3705 O O . LYS A 1 467 ? 9.883 -63.625 -12.82 1 87.5 467 LYS A O 1
ATOM 3710 N N . ASP A 1 468 ? 8.016 -62.719 -12.07 1 84.75 468 ASP A N 1
ATOM 3711 C CA . ASP A 1 468 ? 7.59 -63.938 -11.414 1 84.75 468 ASP A CA 1
ATOM 3712 C C . ASP A 1 468 ? 7.34 -65.062 -12.445 1 84.75 468 ASP A C 1
ATOM 3714 O O . ASP A 1 468 ? 7.57 -66.25 -12.164 1 84.75 468 ASP A O 1
ATOM 3718 N N . CYS A 1 469 ? 6.883 -64.688 -13.602 1 85.12 469 CYS A N 1
ATOM 3719 C CA . CYS A 1 469 ? 6.594 -65.688 -14.656 1 85.12 469 CYS A CA 1
ATOM 3720 C C . CYS A 1 469 ? 7.809 -65.875 -15.539 1 85.12 469 CYS A C 1
ATOM 3722 O O . CYS A 1 469 ? 7.707 -66.5 -16.594 1 85.12 469 CYS A O 1
ATOM 3724 N N . LYS A 1 470 ? 8.984 -65.25 -15.234 1 85.31 470 LYS A N 1
ATOM 3725 C CA . LYS A 1 470 ? 10.266 -65.375 -15.922 1 85.31 470 LYS A CA 1
ATOM 3726 C C . LYS A 1 470 ? 10.203 -64.812 -17.328 1 85.31 470 LYS A C 1
ATOM 3728 O O . LYS A 1 470 ? 10.75 -65.375 -18.266 1 85.31 470 LYS A O 1
ATOM 3733 N N . TYR A 1 471 ? 9.297 -63.875 -17.391 1 86.19 471 TYR A N 1
ATOM 3734 C CA . TYR A 1 471 ? 9.297 -63.062 -18.609 1 86.19 471 TYR A CA 1
ATOM 3735 C C . TYR A 1 471 ? 10.156 -61.812 -18.422 1 86.19 471 TYR A C 1
ATOM 3737 O O . TYR A 1 471 ? 10.547 -61.469 -17.297 1 86.19 471 TYR A O 1
ATOM 3745 N N . SER A 1 472 ? 10.492 -61.188 -19.5 1 87.44 472 SER A N 1
ATOM 3746 C CA . SER A 1 472 ? 11.289 -59.969 -19.406 1 87.44 472 SER A CA 1
ATOM 3747 C C . SER A 1 472 ? 10.469 -58.812 -18.812 1 87.44 472 SER A C 1
ATOM 3749 O O . SER A 1 472 ? 9.383 -58.531 -19.297 1 87.44 472 SER A O 1
ATOM 3751 N N . SER A 1 473 ? 10.945 -58.25 -17.781 1 85.94 473 SER A N 1
ATOM 3752 C CA . SER A 1 473 ? 10.266 -57.125 -17.109 1 85.94 473 SER A CA 1
ATOM 3753 C C . SER A 1 473 ? 10.188 -55.906 -18 1 85.94 473 SER A C 1
ATOM 3755 O O . SER A 1 473 ? 9.375 -55 -17.781 1 85.94 473 SER A O 1
ATOM 3757 N N . LYS A 1 474 ? 10.961 -55.844 -19.016 1 84 474 LYS A N 1
ATOM 3758 C CA . LYS A 1 474 ? 11.008 -54.688 -19.922 1 84 474 LYS A CA 1
ATOM 3759 C C . LYS A 1 474 ? 9.773 -54.656 -20.828 1 84 474 LYS A C 1
ATOM 3761 O O . LYS A 1 474 ? 9.461 -53.625 -21.422 1 84 474 LYS A O 1
ATOM 3766 N N . LEU A 1 475 ? 9.117 -55.75 -20.844 1 81.69 475 LEU A N 1
ATOM 3767 C CA . LEU A 1 475 ? 7.914 -55.812 -21.672 1 81.69 475 LEU A CA 1
ATOM 3768 C C . LEU A 1 475 ? 6.781 -55 -21.047 1 81.69 475 LEU A C 1
ATOM 3770 O O . LEU A 1 475 ? 5.848 -54.594 -21.75 1 81.69 475 LEU A O 1
ATOM 3774 N N . ALA A 1 476 ? 6.91 -54.781 -19.75 1 78.25 476 ALA A N 1
ATOM 3775 C CA . ALA A 1 476 ? 5.867 -54.031 -19.047 1 78.25 476 ALA A CA 1
ATOM 3776 C C . ALA A 1 476 ? 5.895 -52.562 -19.422 1 78.25 476 ALA A C 1
ATOM 3778 O O . ALA A 1 476 ? 4.887 -51.875 -19.312 1 78.25 476 ALA A O 1
ATOM 3779 N N . ASN A 1 477 ? 6.945 -52.125 -19.891 1 79.69 477 ASN A N 1
ATOM 3780 C CA . ASN A 1 477 ? 7.078 -50.719 -20.25 1 79.69 477 ASN A CA 1
ATOM 3781 C C . ASN A 1 477 ? 6.527 -50.438 -21.656 1 79.69 477 ASN A C 1
ATOM 3783 O O . ASN A 1 477 ? 6.676 -51.281 -22.562 1 79.69 477 ASN A O 1
ATOM 3787 N N . PRO A 1 478 ? 5.852 -49.312 -21.734 1 80.44 478 PRO A N 1
ATOM 3788 C CA . PRO A 1 478 ? 5.445 -48.938 -23.078 1 80.44 478 PRO A CA 1
ATOM 3789 C C . PRO A 1 478 ? 6.633 -48.719 -24.016 1 80.44 478 PRO A C 1
ATOM 3791 O O . PRO A 1 478 ? 7.758 -48.5 -23.562 1 80.44 478 PRO A O 1
ATOM 3794 N N . PRO A 1 479 ? 6.398 -48.906 -25.281 1 83.69 479 PRO A N 1
ATOM 3795 C CA . PRO A 1 479 ? 7.492 -48.781 -26.25 1 83.69 479 PRO A CA 1
ATOM 3796 C C . PRO A 1 479 ? 8.031 -47.344 -26.359 1 83.69 479 PRO A C 1
ATOM 3798 O O . PRO A 1 479 ? 8.359 -46.906 -27.453 1 83.69 479 PRO A O 1
ATOM 3801 N N . ILE A 1 480 ? 7.832 -46.562 -25.406 1 86.5 480 ILE A N 1
ATOM 3802 C CA . ILE A 1 480 ? 8.453 -45.25 -25.25 1 86.5 480 ILE A CA 1
ATOM 3803 C C . ILE A 1 480 ? 9.07 -45.125 -23.859 1 86.5 480 ILE A C 1
ATOM 3805 O O . ILE A 1 480 ? 8.391 -45.344 -22.844 1 86.5 480 ILE A O 1
ATOM 3809 N N . ARG A 1 481 ? 10.289 -45 -23.875 1 84.94 481 ARG A N 1
ATOM 3810 C CA . ARG A 1 481 ? 11.008 -44.938 -22.609 1 84.94 481 ARG A CA 1
ATOM 3811 C C . ARG A 1 481 ? 11.594 -43.562 -22.375 1 84.94 481 ARG A C 1
ATOM 3813 O O . ARG A 1 481 ? 12.398 -43.062 -23.188 1 84.94 481 ARG A O 1
ATOM 3820 N N . PHE A 1 482 ? 11.195 -43.031 -21.328 1 84.62 482 PHE A N 1
ATOM 3821 C CA . PHE A 1 482 ? 11.773 -41.75 -20.922 1 84.62 482 PHE A CA 1
ATOM 3822 C C . PHE A 1 482 ? 13.016 -41.969 -20.078 1 84.62 482 PHE A C 1
ATOM 3824 O O . PHE A 1 482 ? 12.938 -42.469 -18.953 1 84.62 482 PHE A O 1
ATOM 3831 N N . GLU A 1 483 ? 14.094 -41.625 -20.625 1 85.31 483 GLU A N 1
ATOM 3832 C CA . GLU A 1 483 ? 15.398 -41.781 -19.984 1 85.31 483 GLU A CA 1
ATOM 3833 C C . GLU A 1 483 ? 15.641 -40.719 -18.922 1 85.31 483 GLU A C 1
ATOM 3835 O O . GLU A 1 483 ? 14.805 -39.844 -18.719 1 85.31 483 GLU A O 1
ATOM 3840 N N . GLU A 1 484 ? 16.656 -41 -18.219 1 85.06 484 GLU A N 1
ATOM 3841 C CA . GLU A 1 484 ? 17.078 -39.969 -17.281 1 85.06 484 GLU A CA 1
ATOM 3842 C C . GLU A 1 484 ? 17.266 -38.625 -18 1 85.06 484 GLU A C 1
ATOM 3844 O O . GLU A 1 484 ? 17.922 -38.562 -19.031 1 85.06 484 GLU A O 1
ATOM 3849 N N . PRO A 1 485 ? 16.656 -37.656 -17.453 1 88.12 485 PRO A N 1
ATOM 3850 C CA . PRO A 1 485 ? 16.719 -36.344 -18.125 1 88.12 485 PRO A CA 1
ATOM 3851 C C . PRO A 1 485 ? 18.141 -35.781 -18.203 1 88.12 485 PRO A C 1
ATOM 3853 O O . PRO A 1 485 ? 19 -36.156 -17.391 1 88.12 485 PRO A O 1
ATOM 3856 N N . ILE A 1 486 ? 18.359 -35.031 -19.219 1 86.75 486 ILE A N 1
ATOM 3857 C CA . ILE A 1 486 ? 19.656 -34.406 -19.391 1 86.75 486 ILE A CA 1
ATOM 3858 C C . ILE A 1 486 ? 19.906 -33.438 -18.25 1 86.75 486 ILE A C 1
ATOM 3860 O O . ILE A 1 486 ? 21 -33.375 -17.688 1 86.75 486 ILE A O 1
ATOM 3864 N N . TYR A 1 487 ? 18.938 -32.688 -18 1 86.06 487 TYR A N 1
ATOM 3865 C CA . TYR A 1 487 ? 18.953 -31.797 -16.844 1 86.06 487 TYR A CA 1
ATOM 3866 C C . TYR A 1 487 ? 17.734 -32.031 -15.945 1 86.06 487 TYR A C 1
ATOM 3868 O O . TYR A 1 487 ? 16.656 -32.375 -16.438 1 86.06 487 TYR A O 1
ATOM 3876 N N . GLY A 1 488 ? 18 -31.938 -14.656 1 78.19 488 GLY A N 1
ATOM 3877 C CA . GLY A 1 488 ? 16.906 -32.094 -13.711 1 78.19 488 GLY A CA 1
ATOM 3878 C C . GLY A 1 488 ? 16.672 -33.531 -13.305 1 78.19 488 GLY A C 1
ATOM 3879 O O . GLY A 1 488 ? 17.547 -34.406 -13.477 1 78.19 488 GLY A O 1
ATOM 3880 N N . THR A 1 489 ? 15.609 -33.656 -12.594 1 76.94 489 THR A N 1
ATOM 3881 C CA . THR A 1 489 ? 15.219 -35 -12.172 1 76.94 489 THR A CA 1
ATOM 3882 C C . THR A 1 489 ? 13.766 -35.281 -12.547 1 76.94 489 THR A C 1
ATOM 3884 O O . THR A 1 489 ? 13 -34.375 -12.828 1 76.94 489 THR A O 1
ATOM 3887 N N . THR A 1 490 ? 13.508 -36.469 -12.719 1 70.75 490 THR A N 1
ATOM 3888 C CA . THR A 1 490 ? 12.156 -36.875 -13.102 1 70.75 490 THR A CA 1
ATOM 3889 C C . THR A 1 490 ? 11.164 -36.531 -11.992 1 70.75 490 THR A C 1
ATOM 3891 O O . THR A 1 490 ? 9.961 -36.375 -12.25 1 70.75 490 THR A O 1
ATOM 3894 N N . ASP A 1 491 ? 11.68 -36.406 -10.852 1 68.62 491 ASP A N 1
ATOM 3895 C CA . ASP A 1 491 ? 10.766 -36.156 -9.742 1 68.62 491 ASP A CA 1
ATOM 3896 C C . ASP A 1 491 ? 10.945 -34.75 -9.18 1 68.62 491 ASP A C 1
ATOM 3898 O O . ASP A 1 491 ? 10.844 -34.531 -7.969 1 68.62 491 ASP A O 1
ATOM 3902 N N . LEU A 1 492 ? 11.219 -33.938 -10.117 1 70.75 492 LEU A N 1
ATOM 3903 C CA . LEU A 1 492 ? 11.359 -32.562 -9.609 1 70.75 492 LEU A CA 1
ATOM 3904 C C . LEU A 1 492 ? 10.062 -32.094 -8.977 1 70.75 492 LEU A C 1
ATOM 3906 O O . LEU A 1 492 ? 9.008 -32.094 -9.617 1 70.75 492 LEU A O 1
ATOM 3910 N N . ASN A 1 493 ? 10.266 -31.688 -7.77 1 82.44 493 ASN A N 1
ATOM 3911 C CA . ASN A 1 493 ? 9.133 -31.172 -7.008 1 82.44 493 ASN A CA 1
ATOM 3912 C C . ASN A 1 493 ? 8.68 -29.812 -7.547 1 82.44 493 ASN A C 1
ATOM 3914 O O . ASN A 1 493 ? 9.5 -29.016 -8.023 1 82.44 493 ASN A O 1
ATOM 3918 N N . TYR A 1 494 ? 7.434 -29.578 -7.547 1 86.25 494 TYR A N 1
ATOM 3919 C CA . TYR A 1 494 ? 6.867 -28.328 -8.062 1 86.25 494 TYR A CA 1
ATOM 3920 C C . TYR A 1 494 ? 7.445 -27.125 -7.328 1 86.25 494 TYR A C 1
ATOM 3922 O O . TYR A 1 494 ? 7.699 -26.094 -7.938 1 86.25 494 TYR A O 1
ATOM 3930 N N . ALA A 1 495 ? 7.66 -27.297 -6.043 1 88.5 495 ALA A N 1
ATOM 3931 C CA . ALA A 1 495 ? 8.234 -26.203 -5.262 1 88.5 495 ALA A CA 1
ATOM 3932 C C . ALA A 1 495 ? 9.633 -25.844 -5.754 1 88.5 495 ALA A C 1
ATOM 3934 O O . ALA A 1 495 ? 9.984 -24.672 -5.848 1 88.5 495 ALA A O 1
ATOM 3935 N N . ASP A 1 496 ? 10.352 -26.828 -6.066 1 88.69 496 ASP A N 1
ATOM 3936 C CA . ASP A 1 496 ? 11.703 -26.594 -6.578 1 88.69 496 ASP A CA 1
ATOM 3937 C C . ASP A 1 496 ? 11.664 -25.922 -7.941 1 88.69 496 ASP A C 1
ATOM 3939 O O . ASP A 1 496 ? 12.516 -25.078 -8.25 1 88.69 496 ASP A O 1
ATOM 3943 N N . TYR A 1 497 ? 10.68 -26.25 -8.688 1 88.19 497 TYR A N 1
ATOM 3944 C CA . TYR A 1 497 ? 10.523 -25.656 -10.008 1 88.19 497 TYR A CA 1
ATOM 3945 C C . TYR A 1 497 ? 10.211 -24.172 -9.898 1 88.19 497 TYR A C 1
ATOM 3947 O O . TYR A 1 497 ? 10.75 -23.359 -10.648 1 88.19 497 TYR A O 1
ATOM 3955 N N . VAL A 1 498 ? 9.391 -23.797 -8.961 1 92.25 498 VAL A N 1
ATOM 3956 C CA . VAL A 1 498 ? 8.891 -22.438 -8.852 1 92.25 498 VAL A CA 1
ATOM 3957 C C . VAL A 1 498 ? 9.875 -21.578 -8.047 1 92.25 498 VAL A C 1
ATOM 3959 O O . VAL A 1 498 ? 9.852 -20.359 -8.125 1 92.25 498 VAL A O 1
ATOM 3962 N N . ALA A 1 499 ? 10.766 -22.172 -7.277 1 93.88 499 ALA A N 1
ATOM 3963 C CA . ALA A 1 499 ? 11.602 -21.531 -6.262 1 93.88 499 ALA A CA 1
ATOM 3964 C C . ALA A 1 499 ? 12.414 -20.375 -6.859 1 93.88 499 ALA A C 1
ATOM 3966 O O . ALA A 1 499 ? 12.422 -19.266 -6.324 1 93.88 499 ALA A O 1
ATOM 3967 N N . PRO A 1 500 ? 13.047 -20.562 -8.023 1 94.69 500 PRO A N 1
ATOM 3968 C CA . PRO A 1 500 ? 13.859 -19.469 -8.555 1 94.69 500 PRO A CA 1
ATOM 3969 C C . PRO A 1 500 ? 13.031 -18.234 -8.883 1 94.69 500 PRO A C 1
ATOM 3971 O O . PRO A 1 500 ? 13.43 -17.109 -8.539 1 94.69 500 PRO A O 1
ATOM 3974 N N . THR A 1 501 ? 11.922 -18.406 -9.539 1 95 501 THR A N 1
ATOM 3975 C CA . THR A 1 501 ? 11.07 -17.266 -9.883 1 95 501 THR A CA 1
ATOM 3976 C C . THR A 1 501 ? 10.477 -16.641 -8.625 1 95 501 THR A C 1
ATOM 3978 O O . THR A 1 501 ? 10.336 -15.422 -8.539 1 95 501 THR A O 1
ATOM 3981 N N . TYR A 1 502 ? 10.109 -17.5 -7.672 1 94.5 502 TYR A N 1
ATOM 3982 C CA . TYR A 1 502 ? 9.539 -17 -6.422 1 94.5 502 TYR A CA 1
ATOM 3983 C C . TYR A 1 502 ? 10.547 -16.141 -5.672 1 94.5 502 TYR A C 1
ATOM 3985 O O . TYR A 1 502 ? 10.195 -15.094 -5.129 1 94.5 502 TYR A O 1
ATOM 3993 N N . MET A 1 503 ? 11.789 -16.578 -5.609 1 96.44 503 MET A N 1
ATOM 3994 C CA . MET A 1 503 ? 12.836 -15.82 -4.938 1 96.44 503 MET A CA 1
ATOM 3995 C C . MET A 1 503 ? 12.961 -14.422 -5.527 1 96.44 503 MET A C 1
ATOM 3997 O O . MET A 1 503 ? 12.992 -13.43 -4.789 1 96.44 503 MET A O 1
ATOM 4001 N N . LEU A 1 504 ? 12.969 -14.383 -6.828 1 97.38 504 LEU A N 1
ATOM 4002 C CA . LEU A 1 504 ? 13.203 -13.109 -7.508 1 97.38 504 LEU A CA 1
ATOM 4003 C C . LEU A 1 504 ? 11.977 -12.211 -7.41 1 97.38 504 LEU A C 1
ATOM 4005 O O . LEU A 1 504 ? 12.109 -11 -7.211 1 97.38 504 LEU A O 1
ATOM 4009 N N . THR A 1 505 ? 10.781 -12.758 -7.531 1 95.06 505 THR A N 1
ATOM 4010 C CA . THR A 1 505 ? 9.578 -11.938 -7.418 1 95.06 505 THR A CA 1
ATOM 4011 C C . THR A 1 505 ? 9.391 -11.445 -5.984 1 95.06 505 THR A C 1
ATOM 4013 O O . THR A 1 505 ? 8.922 -10.328 -5.762 1 95.06 505 THR A O 1
ATOM 4016 N N . LEU A 1 506 ? 9.758 -12.273 -5.051 1 94.88 506 LEU A N 1
ATOM 4017 C CA . LEU A 1 506 ? 9.641 -11.898 -3.645 1 94.88 506 LEU A CA 1
ATOM 4018 C C . LEU A 1 506 ? 10.5 -10.688 -3.33 1 94.88 506 LEU A C 1
ATOM 4020 O O . LEU A 1 506 ? 10.023 -9.711 -2.746 1 94.88 506 LEU A O 1
ATOM 4024 N N . ILE A 1 507 ? 11.742 -10.734 -3.697 1 96.44 507 ILE A N 1
ATOM 4025 C CA . ILE A 1 507 ? 12.648 -9.633 -3.369 1 96.44 507 ILE A CA 1
ATOM 4026 C C . ILE A 1 507 ? 12.25 -8.391 -4.164 1 96.44 507 ILE A C 1
ATOM 4028 O O . ILE A 1 507 ? 12.375 -7.266 -3.674 1 96.44 507 ILE A O 1
ATOM 4032 N N . PHE A 1 508 ? 11.836 -8.539 -5.434 1 96.5 508 PHE A N 1
ATOM 4033 C CA . PHE A 1 508 ? 11.391 -7.426 -6.254 1 96.5 508 PHE A CA 1
ATOM 4034 C C . PHE A 1 508 ? 10.242 -6.684 -5.582 1 96.5 508 PHE A C 1
ATOM 4036 O O . PHE A 1 508 ? 10.266 -5.457 -5.477 1 96.5 508 PHE A O 1
ATOM 4043 N N . PHE A 1 509 ? 9.281 -7.445 -5.09 1 94 509 PHE A N 1
ATOM 4044 C CA . PHE A 1 509 ? 8.078 -6.836 -4.527 1 94 509 PHE A CA 1
ATOM 4045 C C . PHE A 1 509 ? 8.359 -6.262 -3.145 1 94 509 PHE A C 1
ATOM 4047 O O . PHE A 1 509 ? 7.781 -5.242 -2.766 1 94 509 PHE A O 1
ATOM 4054 N N . LEU A 1 510 ? 9.164 -6.938 -2.402 1 93.38 510 LEU A N 1
ATOM 4055 C CA . LEU A 1 510 ? 9.555 -6.402 -1.103 1 93.38 510 LEU A CA 1
ATOM 4056 C C . LEU A 1 510 ? 10.234 -5.047 -1.253 1 93.38 510 LEU A C 1
ATOM 4058 O O . LEU A 1 510 ? 9.898 -4.094 -0.548 1 93.38 510 LEU A O 1
ATOM 4062 N N . ALA A 1 511 ? 11.148 -5 -2.176 1 94.94 511 ALA A N 1
ATOM 4063 C CA . ALA A 1 511 ? 11.883 -3.764 -2.424 1 94.94 511 ALA A CA 1
ATOM 4064 C C . ALA A 1 511 ? 10.961 -2.668 -2.945 1 94.94 511 ALA A C 1
ATOM 4066 O O . ALA A 1 511 ? 11.078 -1.507 -2.547 1 94.94 511 ALA A O 1
ATOM 4067 N N . THR A 1 512 ? 10.062 -3.004 -3.82 1 95.06 512 THR A N 1
ATOM 4068 C CA . THR A 1 512 ? 9.125 -2.039 -4.387 1 95.06 512 THR A CA 1
ATOM 4069 C C . THR A 1 512 ? 8.234 -1.447 -3.299 1 95.06 512 THR A C 1
ATOM 4071 O O . THR A 1 512 ? 8.016 -0.235 -3.26 1 95.06 512 THR A O 1
ATOM 4074 N N . THR A 1 513 ? 7.723 -2.281 -2.412 1 92.12 513 THR A N 1
ATOM 4075 C CA . THR A 1 513 ? 6.809 -1.844 -1.364 1 92.12 513 THR A CA 1
ATOM 4076 C C . THR A 1 513 ? 7.484 -0.834 -0.442 1 92.12 513 THR A C 1
ATOM 4078 O O . THR A 1 513 ? 6.887 0.18 -0.076 1 92.12 513 THR A O 1
ATOM 4081 N N . VAL A 1 514 ? 8.68 -1.017 -0.124 1 91.12 514 VAL A N 1
ATOM 4082 C CA . VAL A 1 514 ? 9.398 -0.153 0.81 1 91.12 514 VAL A CA 1
ATOM 4083 C C . VAL A 1 514 ? 9.766 1.159 0.122 1 91.12 514 VAL A C 1
ATOM 4085 O O . VAL A 1 514 ? 9.57 2.238 0.684 1 91.12 514 VAL A O 1
ATOM 4088 N N . SER A 1 515 ? 10.266 1.094 -1.079 1 93.94 515 SER A N 1
ATOM 4089 C CA . SER A 1 515 ? 10.781 2.281 -1.756 1 93.94 515 SER A CA 1
ATOM 4090 C C . SER A 1 515 ? 9.641 3.176 -2.242 1 93.94 515 SER A C 1
ATOM 4092 O O . SER A 1 515 ? 9.836 4.379 -2.436 1 93.94 515 SER A O 1
ATOM 4094 N N . THR A 1 516 ? 8.461 2.691 -2.408 1 94.19 516 THR A N 1
ATOM 4095 C CA . THR A 1 516 ? 7.316 3.447 -2.904 1 94.19 516 THR A CA 1
ATOM 4096 C C . THR A 1 516 ? 6.957 4.582 -1.946 1 94.19 516 THR A C 1
ATOM 4098 O O . THR A 1 516 ? 6.492 5.637 -2.375 1 94.19 516 THR A O 1
ATOM 4101 N N . THR A 1 517 ? 7.254 4.469 -0.688 1 91.88 517 THR A N 1
ATOM 4102 C CA . THR A 1 517 ? 6.785 5.434 0.3 1 91.88 517 THR A CA 1
ATOM 4103 C C . THR A 1 517 ? 7.898 6.402 0.681 1 91.88 517 THR A C 1
ATOM 4105 O O . THR A 1 517 ? 7.641 7.453 1.271 1 91.88 517 THR A O 1
ATOM 4108 N N . LEU A 1 518 ? 9.078 6.203 0.327 1 92.38 518 LEU A N 1
ATOM 4109 C CA . LEU A 1 518 ? 10.227 6.891 0.922 1 92.38 518 LEU A CA 1
ATOM 4110 C C . LEU A 1 518 ? 10.281 8.344 0.47 1 92.38 518 LEU A C 1
ATOM 4112 O O . LEU A 1 518 ? 10.336 9.258 1.301 1 92.38 518 LEU A O 1
ATOM 4116 N N . ILE A 1 519 ? 10.227 8.57 -0.815 1 93 519 ILE A N 1
ATOM 4117 C CA . ILE A 1 519 ? 10.367 9.93 -1.321 1 93 519 ILE A CA 1
ATOM 4118 C C . ILE A 1 519 ? 9.133 10.75 -0.966 1 93 519 ILE A C 1
ATOM 4120 O O . ILE A 1 519 ? 9.234 11.93 -0.635 1 93 519 ILE A O 1
ATOM 4124 N N . ILE A 1 520 ? 7.988 10.172 -0.968 1 92.88 520 ILE A N 1
ATOM 4125 C CA . ILE A 1 520 ? 6.742 10.852 -0.619 1 92.88 520 ILE A CA 1
ATOM 4126 C C . ILE A 1 520 ? 6.785 11.289 0.843 1 92.88 520 ILE A C 1
ATOM 4128 O O . ILE A 1 520 ? 6.395 12.414 1.172 1 92.88 520 ILE A O 1
ATOM 4132 N N . THR A 1 521 ? 7.281 10.438 1.646 1 90.88 521 THR A N 1
ATOM 4133 C CA . THR A 1 521 ? 7.383 10.75 3.066 1 90.88 521 THR A CA 1
ATOM 4134 C C . THR A 1 521 ? 8.328 11.93 3.291 1 90.88 521 THR A C 1
ATOM 4136 O O . THR A 1 521 ? 8.039 12.828 4.078 1 90.88 521 THR A O 1
ATOM 4139 N N . ASP A 1 522 ? 9.391 11.938 2.633 1 90.5 522 ASP A N 1
ATOM 4140 C CA . ASP A 1 522 ? 10.359 13.023 2.76 1 90.5 522 ASP A CA 1
ATOM 4141 C C . ASP A 1 522 ? 9.766 14.344 2.281 1 90.5 522 ASP A C 1
ATOM 4143 O O . ASP A 1 522 ? 10.039 15.398 2.857 1 90.5 522 ASP A O 1
ATOM 4147 N N . ARG A 1 523 ? 9.039 14.273 1.341 1 88.88 523 ARG A N 1
ATOM 4148 C CA . ARG A 1 523 ? 8.422 15.477 0.804 1 88.88 523 ARG A CA 1
ATOM 4149 C C . ARG A 1 523 ? 7.312 15.977 1.726 1 88.88 523 ARG A C 1
ATOM 4151 O O . ARG A 1 523 ? 7.188 17.188 1.955 1 88.88 523 ARG A O 1
ATOM 4158 N N . MET A 1 524 ? 6.629 15.078 2.213 1 86.69 524 MET A N 1
ATOM 4159 C CA . MET A 1 524 ? 5.504 15.445 3.068 1 86.69 524 MET A CA 1
ATOM 4160 C C . MET A 1 524 ? 5.992 16.031 4.391 1 86.69 524 MET A C 1
ATOM 4162 O O . MET A 1 524 ? 5.348 16.922 4.957 1 86.69 524 MET A O 1
ATOM 4166 N N . GLN A 1 525 ? 7.137 15.617 4.824 1 84.75 525 GLN A N 1
ATOM 4167 C CA . GLN A 1 525 ? 7.695 16.125 6.066 1 84.75 525 GLN A CA 1
ATOM 4168 C C . GLN A 1 525 ? 8.375 17.484 5.848 1 84.75 525 GLN A C 1
ATOM 4170 O O . GLN A 1 525 ? 8.711 18.172 6.809 1 84.75 525 GLN A O 1
ATOM 4175 N N . GLY A 1 526 ? 8.633 17.891 4.699 1 87.81 526 GLY A N 1
ATOM 4176 C CA . GLY A 1 526 ? 9.164 19.203 4.375 1 87.81 526 GLY A CA 1
ATOM 4177 C C . GLY A 1 526 ? 10.68 19.266 4.406 1 87.81 526 GLY A C 1
ATOM 4178 O O . GLY A 1 526 ? 11.273 20.297 4.07 1 87.81 526 GLY A O 1
ATOM 4179 N N . VAL A 1 527 ? 11.297 18.203 4.848 1 90.06 527 VAL A N 1
ATOM 4180 C CA . VAL A 1 527 ? 12.75 18.188 4.969 1 90.06 527 VAL A CA 1
ATOM 4181 C C . VAL A 1 527 ? 13.391 18.234 3.584 1 90.06 527 VAL A C 1
ATOM 4183 O O . VAL A 1 527 ? 14.461 18.828 3.406 1 90.06 527 VAL A O 1
ATOM 4186 N N . TRP A 1 528 ? 12.672 17.672 2.66 1 90.31 528 TRP A N 1
ATOM 4187 C CA . TRP A 1 528 ? 13.125 17.672 1.274 1 90.31 528 TRP A CA 1
ATOM 4188 C C . TRP A 1 528 ? 13.328 19.094 0.769 1 90.31 528 TRP A C 1
ATOM 4190 O O . TRP A 1 528 ? 14.414 19.453 0.321 1 90.31 528 TRP A O 1
ATOM 4200 N N . ASP A 1 529 ? 12.398 19.922 0.929 1 89.5 529 ASP A N 1
ATOM 4201 C CA . ASP A 1 529 ? 12.445 21.297 0.442 1 89.5 529 ASP A CA 1
ATOM 4202 C C . ASP A 1 529 ? 13.438 22.141 1.248 1 89.5 529 ASP A C 1
ATOM 4204 O O . ASP A 1 529 ? 14.156 22.969 0.689 1 89.5 529 ASP A O 1
ATOM 4208 N N . ARG A 1 530 ? 13.383 21.922 2.506 1 93.12 530 ARG A N 1
ATOM 4209 C CA . ARG A 1 530 ? 14.289 22.656 3.371 1 93.12 530 ARG A CA 1
ATOM 4210 C C . ARG A 1 530 ? 15.75 22.359 3.02 1 93.12 530 ARG A C 1
ATOM 4212 O O . ARG A 1 530 ? 16.594 23.266 3.045 1 93.12 530 ARG A O 1
ATOM 4219 N N . SER A 1 531 ? 16.031 21.125 2.701 1 94.19 531 SER A N 1
ATOM 4220 C CA . SER A 1 531 ? 17.391 20.75 2.32 1 94.19 531 SER A CA 1
ATOM 4221 C C . SER A 1 531 ? 17.766 21.359 0.973 1 94.19 531 SER A C 1
ATOM 4223 O O . SER A 1 531 ? 18.906 21.766 0.772 1 94.19 531 SER A O 1
ATOM 4225 N N . ILE A 1 532 ? 16.875 21.453 0.102 1 91.69 532 ILE A N 1
ATOM 4226 C CA . ILE A 1 532 ? 17.141 22.016 -1.218 1 91.69 532 ILE A CA 1
ATOM 4227 C C . ILE A 1 532 ? 17.453 23.5 -1.088 1 91.69 532 ILE A C 1
ATOM 4229 O O . ILE A 1 532 ? 18.344 24.016 -1.778 1 91.69 532 ILE A O 1
ATOM 4233 N N . VAL A 1 533 ? 16.734 24.141 -0.211 1 92.5 533 VAL A N 1
ATOM 4234 C CA . VAL A 1 533 ? 16.969 25.562 0.017 1 92.5 533 VAL A CA 1
ATOM 4235 C C . VAL A 1 533 ? 18.375 25.797 0.527 1 92.5 533 VAL A C 1
ATOM 4237 O O . VAL A 1 533 ? 18.984 26.844 0.268 1 92.5 533 VAL A O 1
ATOM 4240 N N . GLN A 1 534 ? 18.891 24.828 1.149 1 92.75 534 GLN A N 1
ATOM 4241 C CA . GLN A 1 534 ? 20.234 24.953 1.704 1 92.75 534 GLN A CA 1
ATOM 4242 C C . GLN A 1 534 ? 21.281 24.531 0.687 1 92.75 534 GLN A C 1
ATOM 4244 O O . GLN A 1 534 ? 22.469 24.422 1.018 1 92.75 534 GLN A O 1
ATOM 4249 N N . GLY A 1 535 ? 20.875 24.203 -0.498 1 90.44 535 GLY A N 1
ATOM 4250 C CA . GLY A 1 535 ? 21.812 23.953 -1.582 1 90.44 535 GLY A CA 1
ATOM 4251 C C . GLY A 1 535 ? 22.031 22.484 -1.874 1 90.44 535 GLY A C 1
ATOM 4252 O O . GLY A 1 535 ? 22.891 22.125 -2.678 1 90.44 535 GLY A O 1
ATOM 4253 N N . VAL A 1 536 ? 21.312 21.641 -1.244 1 93.19 536 VAL A N 1
ATOM 4254 C CA . VAL A 1 536 ? 21.422 20.219 -1.501 1 93.19 536 VAL A CA 1
ATOM 4255 C C . VAL A 1 536 ? 20.766 19.875 -2.838 1 93.19 536 VAL A C 1
ATOM 4257 O O . VAL A 1 536 ? 19.656 20.312 -3.115 1 93.19 536 VAL A O 1
ATOM 4260 N N . LYS A 1 537 ? 21.453 19.141 -3.615 1 91.44 537 LYS A N 1
ATOM 4261 C CA . LYS A 1 537 ? 20.906 18.75 -4.91 1 91.44 537 LYS A CA 1
ATOM 4262 C C . LYS A 1 537 ? 19.906 17.609 -4.754 1 91.44 537 LYS A C 1
ATOM 4264 O O . LYS A 1 537 ? 20.109 16.703 -3.939 1 91.44 537 LYS A O 1
ATOM 4269 N N . THR A 1 538 ? 18.906 17.672 -5.555 1 91.31 538 THR A N 1
ATOM 4270 C CA . THR A 1 538 ? 17.859 16.656 -5.5 1 91.31 538 THR A CA 1
ATOM 4271 C C . THR A 1 538 ? 18.422 15.289 -5.852 1 91.31 538 THR A C 1
ATOM 4273 O O . THR A 1 538 ? 17.984 14.273 -5.305 1 91.31 538 THR A O 1
ATOM 4276 N N . GLU A 1 539 ? 19.375 15.227 -6.762 1 91.94 539 GLU A N 1
ATOM 4277 C CA . GLU A 1 539 ? 20 13.961 -7.152 1 91.94 539 GLU A CA 1
ATOM 4278 C C . GLU A 1 539 ? 20.719 13.312 -5.977 1 91.94 539 GLU A C 1
ATOM 4280 O O . GLU A 1 539 ? 20.719 12.086 -5.84 1 91.94 539 GLU A O 1
ATOM 4285 N N . ASP A 1 540 ? 21.312 14.156 -5.16 1 93.69 540 ASP A N 1
ATOM 4286 C CA . ASP A 1 540 ? 22.047 13.641 -4.004 1 93.69 540 ASP A CA 1
ATOM 4287 C C . ASP A 1 540 ? 21.094 13.07 -2.963 1 93.69 540 ASP A C 1
ATOM 4289 O O . ASP A 1 540 ? 21.406 12.086 -2.285 1 93.69 540 ASP A O 1
ATOM 4293 N N . ILE A 1 541 ? 20 13.711 -2.852 1 94.06 541 ILE A N 1
ATOM 4294 C CA . ILE A 1 541 ? 18.984 13.195 -1.933 1 94.06 541 ILE A CA 1
ATOM 4295 C C . ILE A 1 541 ? 18.516 11.82 -2.402 1 94.06 541 ILE A C 1
ATOM 4297 O O . ILE A 1 541 ? 18.453 10.875 -1.615 1 94.06 541 ILE A O 1
ATOM 4301 N N . LEU A 1 542 ? 18.25 11.734 -3.666 1 94 542 LEU A N 1
ATOM 4302 C CA . LEU A 1 542 ? 17.797 10.477 -4.246 1 94 542 LEU A CA 1
ATOM 4303 C C . LEU A 1 542 ? 18.859 9.398 -4.102 1 94 542 LEU A C 1
ATOM 4305 O O . LEU A 1 542 ? 18.547 8.273 -3.693 1 94 542 LEU A O 1
ATOM 4309 N N . LEU A 1 543 ? 20.094 9.719 -4.418 1 94.88 543 LEU A N 1
ATOM 4310 C CA . LEU A 1 543 ? 21.188 8.766 -4.363 1 94.88 543 LEU A CA 1
ATOM 4311 C C . LEU A 1 543 ? 21.422 8.281 -2.934 1 94.88 543 LEU A C 1
ATOM 4313 O O . LEU A 1 543 ? 21.781 7.125 -2.715 1 94.88 543 LEU A O 1
ATOM 4317 N N . SER A 1 544 ? 21.234 9.188 -1.996 1 95.94 544 SER A N 1
ATOM 4318 C CA . SER A 1 544 ? 21.406 8.789 -0.603 1 95.94 544 SER A CA 1
ATOM 4319 C C . SER A 1 544 ? 20.344 7.773 -0.184 1 95.94 544 SER A C 1
ATOM 4321 O O . SER A 1 544 ? 20.641 6.832 0.558 1 95.94 544 SER A O 1
ATOM 4323 N N . HIS A 1 545 ? 19.141 7.957 -0.654 1 95.44 545 HIS A N 1
ATOM 4324 C CA . HIS A 1 545 ? 18.094 6.98 -0.389 1 95.44 545 HIS A CA 1
ATOM 4325 C C . HIS A 1 545 ? 18.406 5.641 -1.052 1 95.44 545 HIS A C 1
ATOM 4327 O O . HIS A 1 545 ? 18.219 4.586 -0.447 1 95.44 545 HIS A O 1
ATOM 4333 N N . ILE A 1 546 ? 18.844 5.715 -2.27 1 95.81 546 ILE A N 1
ATOM 4334 C CA . ILE A 1 546 ? 19.172 4.504 -3.018 1 95.81 546 ILE A CA 1
ATOM 4335 C C . ILE A 1 546 ? 20.281 3.736 -2.307 1 95.81 546 ILE A C 1
ATOM 4337 O O . ILE A 1 546 ? 20.219 2.514 -2.174 1 95.81 546 ILE A O 1
ATOM 4341 N N . PHE A 1 547 ? 21.234 4.445 -1.796 1 95.81 547 PHE A N 1
ATOM 4342 C CA . PHE A 1 547 ? 22.359 3.814 -1.133 1 95.81 547 PHE A CA 1
ATOM 4343 C C . PHE A 1 547 ? 21.922 3.105 0.141 1 95.81 547 PHE A C 1
ATOM 4345 O O . PHE A 1 547 ? 22.281 1.947 0.369 1 95.81 547 PHE A O 1
ATOM 4352 N N . ILE A 1 548 ? 21.188 3.742 0.948 1 95.12 548 ILE A N 1
ATOM 4353 C CA . ILE A 1 548 ? 20.766 3.146 2.207 1 95.12 548 ILE A CA 1
ATOM 4354 C C . ILE A 1 548 ? 19.859 1.945 1.927 1 95.12 548 ILE A C 1
ATOM 4356 O O . ILE A 1 548 ? 19.984 0.907 2.582 1 95.12 548 ILE A O 1
ATOM 4360 N N . GLN A 1 549 ? 19 2.094 0.992 1 94.38 549 GLN A N 1
ATOM 4361 C CA . GLN A 1 549 ? 18.094 0.999 0.671 1 94.38 549 GLN A CA 1
ATOM 4362 C C . GLN A 1 549 ? 18.844 -0.163 0.019 1 94.38 549 GLN A C 1
ATOM 4364 O O . GLN A 1 549 ? 18.375 -1.307 0.071 1 94.38 549 GLN A O 1
ATOM 4369 N N . SER A 1 550 ? 19.953 0.131 -0.64 1 94.88 550 SER A N 1
ATOM 4370 C CA . SER A 1 550 ? 20.766 -0.941 -1.198 1 94.88 550 SER A CA 1
ATOM 4371 C C . SER A 1 550 ? 21.281 -1.871 -0.105 1 94.88 550 SER A C 1
ATOM 4373 O O . SER A 1 550 ? 21.422 -3.076 -0.323 1 94.88 550 SER A O 1
ATOM 4375 N N . ILE A 1 551 ? 21.484 -1.314 1.028 1 93.12 551 ILE A N 1
ATOM 4376 C CA . ILE A 1 551 ? 21.922 -2.129 2.162 1 93.12 551 ILE A CA 1
ATOM 4377 C C . ILE A 1 551 ? 20.781 -3.053 2.588 1 93.12 551 ILE A C 1
ATOM 4379 O O . ILE A 1 551 ? 21 -4.227 2.891 1 93.12 551 ILE A O 1
ATOM 4383 N N . SER A 1 552 ? 19.625 -2.523 2.6 1 91.5 552 SER A N 1
ATOM 4384 C CA . SER A 1 552 ? 18.469 -3.332 2.936 1 91.5 552 SER A CA 1
ATOM 4385 C C . SER A 1 552 ? 18.281 -4.473 1.941 1 91.5 552 SER A C 1
ATOM 4387 O O . SER A 1 552 ? 17.969 -5.602 2.334 1 91.5 552 SER A O 1
ATOM 4389 N N . ILE A 1 553 ? 18.469 -4.219 0.674 1 95.56 553 ILE A N 1
ATOM 4390 C CA . ILE A 1 553 ? 18.312 -5.238 -0.358 1 95.56 553 ILE A CA 1
ATOM 4391 C C . ILE A 1 553 ? 19.406 -6.305 -0.193 1 95.56 553 ILE A C 1
ATOM 4393 O O . ILE A 1 553 ? 19.156 -7.488 -0.434 1 95.56 553 ILE A O 1
ATOM 4397 N N . ALA A 1 554 ? 20.562 -5.855 0.178 1 95.94 554 ALA A N 1
ATOM 4398 C CA . ALA A 1 554 ? 21.641 -6.809 0.432 1 95.94 554 ALA A CA 1
ATOM 4399 C C . ALA A 1 554 ? 21.281 -7.754 1.573 1 95.94 554 ALA A C 1
ATOM 4401 O O . ALA A 1 554 ? 21.484 -8.969 1.473 1 95.94 554 ALA A O 1
ATOM 4402 N N . ILE A 1 555 ? 20.703 -7.219 2.549 1 92.94 555 ILE A N 1
ATOM 4403 C CA . ILE A 1 555 ? 20.297 -8.023 3.691 1 92.94 555 ILE A CA 1
ATOM 4404 C C . ILE A 1 555 ? 19.203 -8.992 3.266 1 92.94 555 ILE A C 1
ATOM 4406 O O . ILE A 1 555 ? 19.234 -10.18 3.604 1 92.94 555 ILE A O 1
ATOM 4410 N N . HIS A 1 556 ? 18.25 -8.555 2.525 1 95.12 556 HIS A N 1
ATOM 4411 C CA . HIS A 1 556 ? 17.172 -9.398 2.033 1 95.12 556 HIS A CA 1
ATOM 4412 C C . HIS A 1 556 ? 17.719 -10.508 1.135 1 95.12 556 HIS A C 1
ATOM 4414 O O . HIS A 1 556 ? 17.234 -11.648 1.189 1 95.12 556 HIS A O 1
ATOM 4420 N N . THR A 1 557 ? 18.672 -10.133 0.315 1 97.19 557 THR A N 1
ATOM 4421 C CA . THR A 1 557 ? 19.281 -11.117 -0.574 1 97.19 557 THR A CA 1
ATOM 4422 C C . THR A 1 557 ? 19.922 -12.242 0.227 1 97.19 557 THR A C 1
ATOM 4424 O O . THR A 1 557 ? 19.703 -13.422 -0.061 1 97.19 557 THR A O 1
ATOM 4427 N N . VAL A 1 558 ? 20.641 -11.875 1.229 1 95.5 558 VAL A N 1
ATOM 4428 C CA . VAL A 1 558 ? 21.297 -12.859 2.074 1 95.5 558 VAL A CA 1
ATOM 4429 C C . VAL A 1 558 ? 20.266 -13.719 2.789 1 95.5 558 VAL A C 1
ATOM 4431 O O . VAL A 1 558 ? 20.406 -14.938 2.857 1 95.5 558 VAL A O 1
ATOM 4434 N N . MET A 1 559 ? 19.297 -13.109 3.234 1 95.25 559 MET A N 1
ATOM 4435 C CA . MET A 1 559 ? 18.234 -13.828 3.949 1 95.25 559 MET A CA 1
ATOM 4436 C C . MET A 1 559 ? 17.531 -14.82 3.033 1 95.25 559 MET A C 1
ATOM 4438 O O . MET A 1 559 ? 17.328 -15.977 3.402 1 95.25 559 MET A O 1
ATOM 4442 N N . ILE A 1 560 ? 17.172 -14.445 1.863 1 96.38 560 ILE A N 1
ATOM 4443 C CA . ILE A 1 560 ? 16.469 -15.297 0.907 1 96.38 560 ILE A CA 1
ATOM 4444 C C . ILE A 1 560 ? 17.344 -16.469 0.504 1 96.38 560 ILE A C 1
ATOM 4446 O O . ILE A 1 560 ? 16.906 -17.625 0.491 1 96.38 560 ILE A O 1
ATOM 4450 N N . VAL A 1 561 ? 18.641 -16.203 0.228 1 96.88 561 VAL A N 1
ATOM 4451 C CA . VAL A 1 561 ? 19.562 -17.234 -0.185 1 96.88 561 VAL A CA 1
ATOM 4452 C C . VAL A 1 561 ? 19.797 -18.219 0.968 1 96.88 561 VAL A C 1
ATOM 4454 O O . VAL A 1 561 ? 19.828 -19.438 0.764 1 96.88 561 VAL A O 1
ATOM 4457 N N . LEU A 1 562 ? 19.859 -17.766 2.188 1 95.94 562 LEU A N 1
ATOM 4458 C CA . LEU A 1 562 ? 20.078 -18.609 3.352 1 95.94 562 LEU A CA 1
ATOM 4459 C C . LEU A 1 562 ? 18.859 -19.5 3.611 1 95.94 562 LEU A C 1
ATOM 4461 O O . LEU A 1 562 ? 19.016 -20.656 3.984 1 95.94 562 LEU A O 1
ATOM 4465 N N . LEU A 1 563 ? 17.75 -19.031 3.391 1 95.62 563 LEU A N 1
ATOM 4466 C CA . LEU A 1 563 ? 16.531 -19.781 3.676 1 95.62 563 LEU A CA 1
ATOM 4467 C C . LEU A 1 563 ? 16.281 -20.844 2.6 1 95.62 563 LEU A C 1
ATOM 4469 O O . LEU A 1 563 ? 15.867 -21.953 2.908 1 95.62 563 LEU A O 1
ATOM 4473 N N . PHE A 1 564 ? 16.578 -20.562 1.352 1 96.12 564 PHE A N 1
ATOM 4474 C CA . PHE A 1 564 ? 16.234 -21.484 0.268 1 96.12 564 PHE A CA 1
ATOM 4475 C C . PHE A 1 564 ? 17.312 -22.562 0.113 1 96.12 564 PHE A C 1
ATOM 4477 O O . PHE A 1 564 ? 17 -23.703 -0.189 1 96.12 564 PHE A O 1
ATOM 4484 N N . PHE A 1 565 ? 18.516 -22.219 0.308 1 95.81 565 PHE A N 1
ATOM 4485 C CA . PHE A 1 565 ? 19.562 -23.188 -0.03 1 95.81 565 PHE A CA 1
ATOM 4486 C C . PHE A 1 565 ? 20.016 -23.938 1.209 1 95.81 565 PHE A C 1
ATOM 4488 O O . PHE A 1 565 ? 19.703 -25.125 1.377 1 95.81 565 PHE A O 1
ATOM 4495 N N . PRO A 1 566 ? 20.578 -23.312 2.268 1 93.88 566 PRO A N 1
ATOM 4496 C CA . PRO A 1 566 ? 21.016 -24.094 3.422 1 93.88 566 PRO A CA 1
ATOM 4497 C C . PRO A 1 566 ? 19.859 -24.594 4.281 1 93.88 566 PRO A C 1
ATOM 4499 O O . PRO A 1 566 ? 19.906 -25.703 4.812 1 93.88 566 PRO A O 1
ATOM 4502 N N . ILE A 1 567 ? 18.844 -23.891 4.418 1 91.81 567 ILE A N 1
ATOM 4503 C CA . ILE A 1 567 ? 17.781 -24.25 5.348 1 91.81 567 ILE A CA 1
ATOM 4504 C C . ILE A 1 567 ? 16.781 -25.188 4.66 1 91.81 567 ILE A C 1
ATOM 4506 O O . ILE A 1 567 ? 16.516 -26.281 5.148 1 91.81 567 ILE A O 1
ATOM 4510 N N . TRP A 1 568 ? 16.25 -24.797 3.557 1 89.75 568 TRP A N 1
ATOM 4511 C CA . TRP A 1 568 ? 15.32 -25.641 2.812 1 89.75 568 TRP A CA 1
ATOM 4512 C C . TRP A 1 568 ? 16.062 -26.797 2.143 1 89.75 568 TRP A C 1
ATOM 4514 O O . TRP A 1 568 ? 15.5 -27.875 1.934 1 89.75 568 TRP A O 1
ATOM 4524 N N . GLY A 1 569 ? 17.25 -26.531 1.745 1 90.88 569 GLY A N 1
ATOM 4525 C CA . GLY A 1 569 ? 18.062 -27.594 1.162 1 90.88 569 GLY A CA 1
ATOM 4526 C C . GLY A 1 569 ? 17.953 -27.656 -0.349 1 90.88 569 GLY A C 1
ATOM 4527 O O . GLY A 1 569 ? 18.062 -28.734 -0.937 1 90.88 569 GLY A O 1
ATOM 4528 N N . LEU A 1 570 ? 17.609 -26.578 -0.959 1 91.69 570 LEU A N 1
ATOM 4529 C CA . LEU A 1 570 ? 17.609 -26.547 -2.418 1 91.69 570 LEU A CA 1
ATOM 4530 C C . LEU A 1 570 ? 19.031 -26.688 -2.953 1 91.69 570 LEU A C 1
ATOM 4532 O O . LEU A 1 570 ? 19.953 -25.984 -2.492 1 91.69 570 LEU A O 1
ATOM 4536 N N . GLU A 1 571 ? 19.266 -27.609 -3.787 1 91.62 571 GLU A N 1
ATOM 4537 C CA . GLU A 1 571 ? 20.594 -27.828 -4.336 1 91.62 571 GLU A CA 1
ATOM 4538 C C . GLU A 1 571 ? 20.891 -26.875 -5.484 1 91.62 571 GLU A C 1
ATOM 4540 O O . GLU A 1 571 ? 20.109 -26.766 -6.422 1 91.62 571 GLU A O 1
ATOM 4545 N N . CYS A 1 572 ? 21.891 -26.188 -5.367 1 94.12 572 CYS A N 1
ATOM 4546 C CA . CYS A 1 572 ? 22.359 -25.297 -6.426 1 94.12 572 CYS A CA 1
ATOM 4547 C C . CYS A 1 572 ? 23.516 -25.922 -7.199 1 94.12 572 CYS A C 1
ATOM 4549 O O . CYS A 1 572 ? 24.625 -26.062 -6.676 1 94.12 572 CYS A O 1
ATOM 4551 N N . LYS A 1 573 ? 23.297 -26.281 -8.43 1 94 573 LYS A N 1
ATOM 4552 C CA . LYS A 1 573 ? 24.312 -26.953 -9.242 1 94 573 LYS A CA 1
ATOM 4553 C C . LYS A 1 573 ? 25.344 -25.953 -9.75 1 94 573 LYS A C 1
ATOM 4555 O O . LYS A 1 573 ? 26.5 -26.312 -9.992 1 94 573 LYS A O 1
ATOM 4560 N N . GLY A 1 574 ? 24.969 -24.734 -9.867 1 95.06 574 GLY A N 1
ATOM 4561 C CA . GLY A 1 574 ? 25.875 -23.703 -10.336 1 95.06 574 GLY A CA 1
ATOM 4562 C C . GLY A 1 574 ? 26.516 -22.922 -9.203 1 95.06 574 GLY A C 1
ATOM 4563 O O . GLY A 1 574 ? 26.656 -23.438 -8.094 1 95.06 574 GLY A O 1
ATOM 4564 N N . SER A 1 575 ? 26.953 -21.734 -9.555 1 96.06 575 SER A N 1
ATOM 4565 C CA . SER A 1 575 ? 27.641 -20.891 -8.594 1 96.06 575 SER A CA 1
ATOM 4566 C C . SER A 1 575 ? 26.641 -20.125 -7.719 1 96.06 575 SER A C 1
ATOM 4568 O O . SER A 1 575 ? 25.812 -19.359 -8.227 1 96.06 575 SER A O 1
ATOM 4570 N N . ILE A 1 576 ? 26.859 -20.266 -6.398 1 96.31 576 ILE A N 1
ATOM 4571 C CA . ILE A 1 576 ? 25.984 -19.562 -5.453 1 96.31 576 ILE A CA 1
ATOM 4572 C C . ILE A 1 576 ? 26.234 -18.062 -5.555 1 96.31 576 ILE A C 1
ATOM 4574 O O . ILE A 1 576 ? 25.328 -17.266 -5.332 1 96.31 576 ILE A O 1
ATOM 4578 N N . PHE A 1 577 ? 27.391 -17.719 -5.895 1 96.44 577 PHE A N 1
ATOM 4579 C CA . PHE A 1 577 ? 27.734 -16.312 -6.051 1 96.44 577 PHE A CA 1
ATOM 4580 C C . PHE A 1 577 ? 26.922 -15.672 -7.168 1 96.44 577 PHE A C 1
ATOM 4582 O O . PHE A 1 577 ? 26.438 -14.547 -7.023 1 96.44 577 PHE A O 1
ATOM 4589 N N . THR A 1 578 ? 26.766 -16.406 -8.258 1 97.06 578 THR A N 1
ATOM 4590 C CA . THR A 1 578 ? 25.969 -15.914 -9.375 1 97.06 578 THR A CA 1
ATOM 4591 C C . THR A 1 578 ? 24.516 -15.727 -8.953 1 97.06 578 THR A C 1
ATOM 4593 O O . THR A 1 578 ? 23.875 -14.758 -9.359 1 97.06 578 THR A O 1
ATOM 4596 N N . VAL A 1 579 ? 24.031 -16.641 -8.125 1 97.75 579 VAL A N 1
ATOM 4597 C CA . VAL A 1 579 ? 22.656 -16.562 -7.629 1 97.75 579 VAL A CA 1
ATOM 4598 C C . VAL A 1 579 ? 22.5 -15.32 -6.746 1 97.75 579 VAL A C 1
ATOM 4600 O O . VAL A 1 579 ? 21.531 -14.578 -6.875 1 97.75 579 VAL A O 1
ATOM 4603 N N . ILE A 1 580 ? 23.484 -15.047 -5.914 1 98.06 580 ILE A N 1
ATOM 4604 C CA . ILE A 1 580 ? 23.438 -13.922 -4.984 1 98.06 580 ILE A CA 1
ATOM 4605 C C . ILE A 1 580 ? 23.438 -12.609 -5.766 1 98.06 580 ILE A C 1
ATOM 4607 O O . ILE A 1 580 ? 22.625 -11.719 -5.5 1 98.06 580 ILE A O 1
ATOM 4611 N N . VAL A 1 581 ? 24.25 -12.508 -6.746 1 97.81 581 VAL A N 1
ATOM 4612 C CA . VAL A 1 581 ? 24.406 -11.266 -7.492 1 97.81 581 VAL A CA 1
ATOM 4613 C C . VAL A 1 581 ? 23.125 -10.992 -8.297 1 97.81 581 VAL A C 1
ATOM 4615 O O . VAL A 1 581 ? 22.656 -9.859 -8.336 1 97.81 581 VAL A O 1
ATOM 4618 N N . LEU A 1 582 ? 22.625 -12.016 -8.922 1 98.19 582 LEU A N 1
ATOM 4619 C CA . LEU A 1 582 ? 21.422 -11.812 -9.727 1 98.19 582 LEU A CA 1
ATOM 4620 C C . LEU A 1 582 ? 20.234 -11.461 -8.844 1 98.19 582 LEU A C 1
ATOM 4622 O O . LEU A 1 582 ? 19.422 -10.602 -9.203 1 98.19 582 LEU A O 1
ATOM 4626 N N . THR A 1 583 ? 20.109 -12.164 -7.703 1 98.38 583 THR A N 1
ATOM 4627 C CA . THR A 1 583 ? 19.031 -11.852 -6.77 1 98.38 583 THR A CA 1
ATOM 4628 C C . THR A 1 583 ? 19.156 -10.414 -6.281 1 98.38 583 THR A C 1
ATOM 4630 O O . THR A 1 583 ? 18.141 -9.703 -6.191 1 98.38 583 THR A O 1
ATOM 4633 N N . PHE A 1 584 ? 20.328 -9.977 -6.012 1 98.31 584 PHE A N 1
ATOM 4634 C CA . PHE A 1 584 ? 20.562 -8.609 -5.586 1 98.31 584 PHE A CA 1
ATOM 4635 C C . PHE A 1 584 ? 20.172 -7.621 -6.684 1 98.31 584 PHE A C 1
ATOM 4637 O O . PHE A 1 584 ? 19.547 -6.598 -6.41 1 98.31 584 PHE A O 1
ATOM 4644 N N . LEU A 1 585 ? 20.562 -7.938 -7.902 1 98.38 585 LEU A N 1
ATOM 4645 C CA . LEU A 1 585 ? 20.266 -7.051 -9.023 1 98.38 585 LEU A CA 1
ATOM 4646 C C . LEU A 1 585 ? 18.766 -6.926 -9.234 1 98.38 585 LEU A C 1
ATOM 4648 O O . LEU A 1 585 ? 18.25 -5.832 -9.508 1 98.38 585 LEU A O 1
ATOM 4652 N N . VAL A 1 586 ? 18.047 -8.023 -9.125 1 98.38 586 VAL A N 1
ATOM 4653 C CA . VAL A 1 586 ? 16.609 -7.977 -9.32 1 98.38 586 VAL A CA 1
ATOM 4654 C C . VAL A 1 586 ? 15.953 -7.219 -8.164 1 98.38 586 VAL A C 1
ATOM 4656 O O . VAL A 1 586 ? 14.977 -6.488 -8.359 1 98.38 586 VAL A O 1
ATOM 4659 N N . GLY A 1 587 ? 16.484 -7.453 -6.961 1 97.94 587 GLY A N 1
ATOM 4660 C CA . GLY A 1 587 ? 16.047 -6.629 -5.848 1 97.94 587 GLY A CA 1
ATOM 4661 C C . GLY A 1 587 ? 16.234 -5.145 -6.09 1 97.94 587 GLY A C 1
ATOM 4662 O O . GLY A 1 587 ? 15.367 -4.336 -5.746 1 97.94 587 GLY A O 1
ATOM 4663 N N . PHE A 1 588 ? 17.312 -4.812 -6.695 1 98.06 588 PHE A N 1
ATOM 4664 C CA . PHE A 1 588 ? 17.609 -3.422 -7.02 1 98.06 588 PHE A CA 1
ATOM 4665 C C . PHE A 1 588 ? 16.641 -2.898 -8.078 1 98.06 588 PHE A C 1
ATOM 4667 O O . PHE A 1 588 ? 16.266 -1.725 -8.055 1 98.06 588 PHE A O 1
ATOM 4674 N N . CYS A 1 589 ? 16.281 -3.762 -9.023 1 97.88 589 CYS A N 1
ATOM 4675 C CA . CYS A 1 589 ? 15.258 -3.385 -9.992 1 97.88 589 CYS A CA 1
ATOM 4676 C C . CYS A 1 589 ? 13.953 -3.039 -9.289 1 97.88 589 CYS A C 1
ATOM 4678 O O . CYS A 1 589 ? 13.289 -2.062 -9.641 1 97.88 589 CYS A O 1
ATOM 4680 N N . GLY A 1 590 ? 13.617 -3.902 -8.336 1 97.31 590 GLY A N 1
ATOM 4681 C CA . GLY A 1 590 ? 12.422 -3.613 -7.555 1 97.31 590 GLY A CA 1
ATOM 4682 C C . GLY A 1 590 ? 12.5 -2.295 -6.812 1 97.31 590 GLY A C 1
ATOM 4683 O O . GLY A 1 590 ? 11.523 -1.551 -6.75 1 97.31 590 GLY A O 1
ATOM 4684 N N . LEU A 1 591 ? 13.641 -2.023 -6.254 1 97.19 591 LEU A N 1
ATOM 4685 C CA . LEU A 1 591 ? 13.883 -0.769 -5.547 1 97.19 591 LEU A CA 1
ATOM 4686 C C . LEU A 1 591 ? 13.664 0.425 -6.473 1 97.19 591 LEU A C 1
ATOM 4688 O O . LEU A 1 591 ? 12.977 1.38 -6.105 1 97.19 591 LEU A O 1
ATOM 4692 N N . MET A 1 592 ? 14.203 0.333 -7.625 1 97.31 592 MET A N 1
ATOM 4693 C CA . MET A 1 592 ? 14.102 1.431 -8.586 1 97.31 592 MET A CA 1
ATOM 4694 C C . MET A 1 592 ? 12.664 1.587 -9.078 1 97.31 592 MET A C 1
ATOM 4696 O O . MET A 1 592 ? 12.203 2.705 -9.312 1 97.31 592 MET A O 1
ATOM 4700 N N . HIS A 1 593 ? 12.023 0.486 -9.258 1 96.44 593 HIS A N 1
ATOM 4701 C CA . HIS A 1 593 ? 10.617 0.535 -9.625 1 96.44 59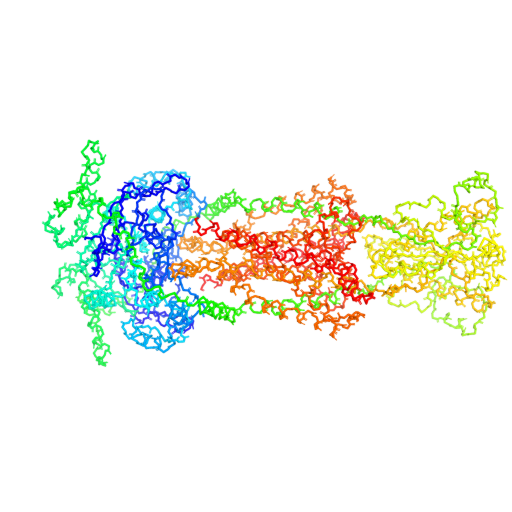3 HIS A CA 1
ATOM 4702 C C . HIS A 1 593 ? 9.797 1.268 -8.57 1 96.44 593 HIS A C 1
ATOM 4704 O O . HIS A 1 593 ? 8.922 2.07 -8.906 1 96.44 593 HIS A O 1
ATOM 4710 N N . GLY A 1 594 ? 10.039 1.004 -7.359 1 96.25 594 GLY A N 1
ATOM 4711 C CA . GLY A 1 594 ? 9.367 1.708 -6.273 1 96.25 594 GLY A CA 1
ATOM 4712 C C . GLY A 1 594 ? 9.664 3.197 -6.262 1 96.25 594 GLY A C 1
ATOM 4713 O O . GLY A 1 594 ? 8.766 4.008 -6 1 96.25 594 GLY A O 1
ATOM 4714 N N . PHE A 1 595 ? 10.859 3.566 -6.539 1 96.62 595 PHE A N 1
ATOM 4715 C CA . PHE A 1 595 ? 11.227 4.977 -6.555 1 96.62 595 PHE A CA 1
ATOM 4716 C C . PHE A 1 595 ? 10.523 5.707 -7.691 1 96.62 595 PHE A C 1
ATOM 4718 O O . PHE A 1 595 ? 10.164 6.879 -7.555 1 96.62 595 PHE A O 1
ATOM 4725 N N . ILE A 1 596 ? 10.375 5.039 -8.828 1 96.25 596 ILE A N 1
ATOM 4726 C CA . ILE A 1 596 ? 9.625 5.645 -9.922 1 96.25 596 ILE A CA 1
ATOM 4727 C C . ILE A 1 596 ? 8.203 5.969 -9.461 1 96.25 596 ILE A C 1
ATOM 4729 O O . ILE A 1 596 ? 7.703 7.07 -9.711 1 96.25 596 ILE A O 1
ATOM 4733 N N . ILE A 1 597 ? 7.594 5.031 -8.773 1 95.56 597 ILE A N 1
ATOM 4734 C CA . ILE A 1 597 ? 6.238 5.234 -8.281 1 95.56 597 ILE A CA 1
ATOM 4735 C C . ILE A 1 597 ? 6.223 6.363 -7.25 1 95.56 597 ILE A C 1
ATOM 4737 O O . ILE A 1 597 ? 5.352 7.23 -7.285 1 95.56 597 ILE A O 1
ATOM 4741 N N . SER A 1 598 ? 7.18 6.391 -6.398 1 94.94 598 SER A N 1
ATOM 4742 C CA . SER A 1 598 ? 7.266 7.367 -5.32 1 94.94 598 SER A CA 1
ATOM 4743 C C . SER A 1 598 ? 7.395 8.789 -5.871 1 94.94 598 SER A C 1
ATOM 4745 O O . SER A 1 598 ? 6.867 9.734 -5.285 1 94.94 598 SER A O 1
ATOM 4747 N N . VAL A 1 599 ? 8.086 8.922 -6.992 1 93.25 599 VAL A N 1
ATOM 4748 C CA . VAL A 1 599 ? 8.328 10.25 -7.543 1 93.25 599 VAL A CA 1
ATOM 4749 C C . VAL A 1 599 ? 7.145 10.664 -8.414 1 93.25 599 VAL A C 1
ATOM 4751 O O . VAL A 1 599 ? 6.816 11.852 -8.5 1 93.25 599 VAL A O 1
ATOM 4754 N N . MET A 1 600 ? 6.445 9.75 -8.977 1 92.44 600 MET A N 1
ATOM 4755 C CA . MET A 1 600 ? 5.363 10.047 -9.914 1 92.44 600 MET A CA 1
ATOM 4756 C C . MET A 1 600 ? 4.066 10.336 -9.164 1 92.44 600 MET A C 1
ATOM 4758 O O . MET A 1 600 ? 3.225 11.102 -9.641 1 92.44 600 MET A O 1
ATOM 4762 N N . CYS A 1 601 ? 3.902 9.75 -8.016 1 91.25 601 CYS A N 1
ATOM 4763 C CA . CYS A 1 601 ? 2.654 9.898 -7.273 1 91.25 601 CYS A CA 1
ATOM 4764 C C . CYS A 1 601 ? 2.762 11.023 -6.246 1 91.25 601 CYS A C 1
ATOM 4766 O O . CYS A 1 601 ? 3.846 11.289 -5.723 1 91.25 601 CYS A O 1
ATOM 4768 N N . LYS A 1 602 ? 1.617 11.617 -5.941 1 86.5 602 LYS A N 1
ATOM 4769 C CA . LYS A 1 602 ? 1.602 12.766 -5.039 1 86.5 602 LYS A CA 1
ATOM 4770 C C . LYS A 1 602 ? 1.329 12.336 -3.602 1 86.5 602 LYS A C 1
ATOM 4772 O O . LYS A 1 602 ? 1.758 13 -2.656 1 86.5 602 LYS A O 1
ATOM 4777 N N . ASP A 1 603 ? 0.552 11.227 -3.486 1 90.5 603 ASP A N 1
ATOM 4778 C CA . ASP A 1 603 ? 0.213 10.805 -2.131 1 90.5 603 ASP A CA 1
ATOM 4779 C C . ASP A 1 603 ? 0.404 9.297 -1.959 1 90.5 603 ASP A C 1
ATOM 4781 O O . ASP A 1 603 ? 0.656 8.586 -2.932 1 90.5 603 ASP A O 1
ATOM 4785 N N . HIS A 1 604 ? 0.392 8.898 -0.67 1 92.44 604 HIS A N 1
ATOM 4786 C CA . HIS A 1 604 ? 0.634 7.5 -0.321 1 92.44 604 HIS A CA 1
ATOM 4787 C C . HIS A 1 604 ? -0.463 6.598 -0.874 1 92.44 604 HIS A C 1
ATOM 4789 O O . HIS A 1 604 ? -0.204 5.445 -1.226 1 92.44 604 HIS A O 1
ATOM 4795 N N . ILE A 1 605 ? -1.696 7.109 -1.037 1 91.69 605 ILE A N 1
ATOM 4796 C CA . ILE A 1 605 ? -2.832 6.297 -1.459 1 91.69 605 ILE A CA 1
ATOM 4797 C C . ILE A 1 605 ? -2.658 5.887 -2.918 1 91.69 605 ILE A C 1
ATOM 4799 O O . ILE A 1 605 ? -2.709 4.695 -3.244 1 91.69 605 ILE A O 1
ATOM 4803 N N . MET A 1 606 ? -2.354 6.867 -3.725 1 92.06 606 MET A N 1
ATOM 4804 C CA . MET A 1 606 ? -2.156 6.586 -5.145 1 92.06 606 MET A CA 1
ATOM 4805 C C . MET A 1 606 ? -0.919 5.723 -5.359 1 92.06 606 MET A C 1
ATOM 4807 O O . MET A 1 606 ? -0.914 4.844 -6.227 1 92.06 606 MET A O 1
ATOM 4811 N N . ALA A 1 607 ? 0.117 5.98 -4.594 1 94.12 607 ALA A N 1
ATOM 4812 C CA . ALA A 1 607 ? 1.336 5.184 -4.703 1 94.12 607 ALA A CA 1
ATOM 4813 C C . ALA A 1 607 ? 1.067 3.723 -4.344 1 94.12 607 ALA A C 1
ATOM 4815 O O . ALA A 1 607 ? 1.581 2.814 -5 1 94.12 607 ALA A O 1
ATOM 4816 N N . ASN A 1 608 ? 0.275 3.492 -3.348 1 91.69 608 ASN A N 1
ATOM 4817 C CA . ASN A 1 608 ? -0.072 2.137 -2.932 1 91.69 608 ASN A CA 1
ATOM 4818 C C . ASN A 1 608 ? -0.912 1.425 -3.988 1 91.69 608 ASN A C 1
ATOM 4820 O O . ASN A 1 608 ? -0.738 0.228 -4.223 1 91.69 608 ASN A O 1
ATOM 4824 N N . TYR A 1 609 ? -1.844 2.156 -4.586 1 91.44 609 TYR A N 1
ATOM 4825 C CA . TYR A 1 609 ? -2.648 1.57 -5.652 1 91.44 609 TYR A CA 1
ATOM 4826 C C . TYR A 1 609 ? -1.774 1.136 -6.82 1 91.44 609 TYR A C 1
ATOM 4828 O O . TYR A 1 609 ? -1.943 0.038 -7.359 1 91.44 609 TYR A O 1
ATOM 4836 N N . CYS A 1 610 ? -0.799 1.961 -7.137 1 91.81 610 CYS A N 1
ATOM 4837 C CA . CYS A 1 610 ? 0.086 1.651 -8.25 1 91.81 610 CYS A CA 1
ATOM 4838 C C . CYS A 1 610 ? 0.998 0.477 -7.918 1 91.81 610 CYS A C 1
ATOM 4840 O O . CYS A 1 610 ? 1.218 -0.402 -8.75 1 91.81 610 CYS A O 1
ATOM 4842 N N . SER A 1 611 ? 1.545 0.514 -6.719 1 92.75 611 SER A N 1
ATOM 4843 C CA . SER A 1 611 ? 2.422 -0.571 -6.293 1 92.75 611 SER A CA 1
ATOM 4844 C C . SER A 1 611 ? 1.666 -1.895 -6.215 1 92.75 611 SER A C 1
ATOM 4846 O O . SER A 1 611 ? 2.111 -2.902 -6.77 1 92.75 611 SER A O 1
ATOM 4848 N N . ALA A 1 612 ? 0.479 -1.921 -5.574 1 89.31 612 ALA A N 1
ATOM 4849 C CA . ALA A 1 612 ? -0.327 -3.133 -5.438 1 89.31 612 ALA A CA 1
ATOM 4850 C C . ALA A 1 612 ? -0.84 -3.604 -6.797 1 89.31 612 ALA A C 1
ATOM 4852 O O . ALA A 1 612 ? -0.923 -4.805 -7.055 1 89.31 612 ALA A O 1
ATOM 4853 N N . GLY A 1 613 ? -1.184 -2.666 -7.629 1 87.31 613 GLY A N 1
ATOM 4854 C CA . GLY A 1 613 ? -1.716 -2.992 -8.945 1 87.31 613 GLY A CA 1
ATOM 4855 C C . GLY A 1 613 ? -0.701 -3.664 -9.844 1 87.31 613 GLY A C 1
ATOM 4856 O O . GLY A 1 613 ? -1.068 -4.434 -10.742 1 87.31 613 GLY A O 1
ATOM 4857 N N . SER A 1 614 ? 0.549 -3.504 -9.602 1 88.81 614 SER A N 1
ATOM 4858 C CA . SER A 1 614 ? 1.576 -4.07 -10.477 1 88.81 614 SER A CA 1
ATOM 4859 C C . SER A 1 614 ? 1.949 -5.484 -10.047 1 88.81 614 SER A C 1
ATOM 4861 O O . SER A 1 614 ? 2.582 -6.223 -10.797 1 88.81 614 SER A O 1
ATOM 4863 N N . PHE A 1 615 ? 1.503 -5.949 -8.961 1 88.19 615 PHE A N 1
ATOM 4864 C CA . PHE A 1 615 ? 1.938 -7.211 -8.375 1 88.19 615 PHE A CA 1
ATOM 4865 C C . PHE A 1 615 ? 1.455 -8.391 -9.211 1 88.19 615 PHE A C 1
ATOM 4867 O O . PHE A 1 615 ? 2.262 -9.188 -9.703 1 88.19 615 PHE A O 1
ATOM 4874 N N . TYR A 1 616 ? 0.168 -8.414 -9.539 1 87.25 616 TYR A N 1
ATOM 4875 C CA . TYR A 1 616 ? -0.421 -9.586 -10.18 1 87.25 616 TYR A CA 1
ATOM 4876 C C . TYR A 1 616 ? 0.081 -9.734 -11.609 1 87.25 616 TYR A C 1
ATOM 4878 O O . TYR A 1 616 ? 0.564 -10.805 -11.992 1 87.25 616 TYR A O 1
ATOM 4886 N N . PRO A 1 617 ? 0.054 -8.695 -12.305 1 88.69 617 PRO A N 1
ATOM 4887 C CA . PRO A 1 617 ? 0.529 -8.852 -13.68 1 88.69 617 PRO A CA 1
ATOM 4888 C C . PRO A 1 617 ? 1.995 -9.273 -13.758 1 88.69 617 PRO A C 1
ATOM 4890 O O . PRO A 1 617 ? 2.359 -10.117 -14.578 1 88.69 617 PRO A O 1
ATOM 4893 N N . LEU A 1 618 ? 2.797 -8.758 -12.898 1 91.5 618 LEU A N 1
ATOM 4894 C CA . LEU A 1 618 ? 4.215 -9.102 -12.906 1 91.5 618 LEU A CA 1
ATOM 4895 C C . LEU A 1 618 ? 4.434 -10.539 -12.453 1 91.5 618 LEU A C 1
ATOM 4897 O O . LEU A 1 618 ? 5.289 -11.242 -12.992 1 91.5 618 LEU A O 1
ATOM 4901 N N . LEU A 1 619 ? 3.631 -10.953 -11.539 1 91.56 619 LEU A N 1
ATOM 4902 C CA . LEU A 1 619 ? 3.746 -12.312 -11.031 1 91.56 619 LEU A CA 1
ATOM 4903 C C . LEU A 1 619 ? 3.318 -13.32 -12.094 1 91.56 619 LEU A C 1
ATOM 4905 O O . LEU A 1 619 ? 4.027 -14.297 -12.344 1 91.56 619 LEU A O 1
ATOM 4909 N N . ILE A 1 620 ? 2.213 -13.023 -12.727 1 91.94 620 ILE A N 1
ATOM 4910 C CA . ILE A 1 620 ? 1.642 -13.953 -13.695 1 91.94 620 ILE A CA 1
ATOM 4911 C C . ILE A 1 620 ? 2.512 -14 -14.945 1 91.94 620 ILE A C 1
ATOM 4913 O O . ILE A 1 620 ? 2.74 -15.07 -15.516 1 91.94 620 ILE A O 1
ATOM 4917 N N . MET A 1 621 ? 3.096 -12.914 -15.305 1 94.38 621 MET A N 1
ATOM 4918 C CA . MET A 1 621 ? 3.846 -12.836 -16.547 1 94.38 621 MET A CA 1
ATOM 4919 C C . MET A 1 621 ? 5.289 -13.289 -16.359 1 94.38 621 MET A C 1
ATOM 4921 O O . MET A 1 621 ? 6.027 -13.469 -17.328 1 94.38 621 MET A O 1
ATOM 4925 N N . SER A 1 622 ? 5.711 -13.555 -15.141 1 92.88 622 SER A N 1
ATOM 4926 C CA . SER A 1 622 ? 7.082 -13.961 -14.859 1 92.88 622 SER A CA 1
ATOM 4927 C C . SER A 1 622 ? 7.316 -15.422 -15.234 1 92.88 622 SER A C 1
ATOM 4929 O O . SER A 1 622 ? 8.461 -15.867 -15.312 1 92.88 622 SER A O 1
ATOM 4931 N N . GLY A 1 623 ? 6.293 -16.156 -15.555 1 87.5 623 GLY A N 1
ATOM 4932 C CA . GLY A 1 623 ? 6.438 -17.562 -15.891 1 87.5 623 GLY A CA 1
ATOM 4933 C C . GLY A 1 623 ? 6.496 -18.469 -14.672 1 87.5 623 GLY A C 1
ATOM 4934 O O . GLY A 1 623 ? 6.879 -19.641 -14.766 1 87.5 623 GLY A O 1
ATOM 4935 N N . CYS A 1 624 ? 6.105 -17.875 -13.484 1 84.81 624 CYS A N 1
ATOM 4936 C CA . CYS A 1 624 ? 6.125 -18.625 -12.234 1 84.81 624 CYS A CA 1
ATOM 4937 C C . CYS A 1 624 ? 5.051 -19.719 -12.234 1 84.81 624 CYS A C 1
ATOM 4939 O O . CYS A 1 624 ? 5.32 -20.859 -11.867 1 84.81 624 CYS A O 1
ATOM 4941 N N . ILE A 1 625 ? 3.922 -19.406 -12.758 1 85.31 625 ILE A N 1
ATOM 4942 C CA . ILE A 1 625 ? 2.768 -20.297 -12.672 1 85.31 625 ILE A CA 1
ATOM 4943 C C . ILE A 1 625 ? 2.674 -21.141 -13.93 1 85.31 625 ILE A C 1
ATOM 4945 O O . ILE A 1 625 ? 2.369 -22.328 -13.867 1 85.31 625 ILE A O 1
ATOM 4949 N N . TRP A 1 626 ? 3.004 -20.531 -15.008 1 90 626 TRP A N 1
ATOM 4950 C CA . TRP A 1 626 ? 2.939 -21.172 -16.328 1 90 626 TRP A CA 1
ATOM 4951 C C . TRP A 1 626 ? 4.074 -20.688 -17.219 1 90 626 TRP A C 1
ATOM 4953 O O . TRP A 1 626 ? 4.48 -19.516 -17.141 1 90 626 TRP A O 1
ATOM 4963 N N . PRO A 1 627 ? 4.562 -21.609 -18.016 1 91.56 627 PRO A N 1
ATOM 4964 C CA . PRO A 1 627 ? 5.695 -21.219 -18.859 1 91.56 627 PRO A CA 1
ATOM 4965 C C . PRO A 1 627 ? 5.355 -20.047 -19.797 1 91.56 627 PRO A C 1
ATOM 4967 O O . PRO A 1 627 ? 4.23 -19.969 -20.297 1 91.56 627 PRO A O 1
ATOM 4970 N N . VAL A 1 628 ? 6.332 -19.297 -20.078 1 93.25 628 VAL A N 1
ATOM 4971 C CA . VAL A 1 628 ? 6.168 -18.094 -20.875 1 93.25 628 VAL A CA 1
ATOM 4972 C C . VAL A 1 628 ? 5.848 -18.469 -22.328 1 93.25 628 VAL A C 1
ATOM 4974 O O . VAL A 1 628 ? 5.176 -17.719 -23.047 1 93.25 628 VAL A O 1
ATOM 4977 N N . GLU A 1 629 ? 6.281 -19.641 -22.75 1 92.69 629 GLU A N 1
ATOM 4978 C CA . GLU A 1 629 ? 6.082 -20.125 -24.109 1 92.69 629 GLU A CA 1
ATOM 4979 C C . GLU A 1 629 ? 4.605 -20.391 -24.391 1 92.69 629 GLU A C 1
ATOM 4981 O O . GLU A 1 629 ? 4.207 -20.547 -25.547 1 92.69 629 GLU A O 1
ATOM 4986 N N . GLY A 1 630 ? 3.82 -20.453 -23.312 1 92.19 630 GLY A N 1
ATOM 4987 C CA . GLY A 1 630 ? 2.389 -20.656 -23.469 1 92.19 630 GLY A CA 1
ATOM 4988 C C . GLY A 1 630 ? 1.647 -19.375 -23.812 1 92.19 630 GLY A C 1
ATOM 4989 O O . GLY A 1 630 ? 0.501 -19.406 -24.266 1 92.19 630 GLY A O 1
ATOM 4990 N N . MET A 1 631 ? 2.324 -18.281 -23.719 1 93.81 631 MET A N 1
ATOM 4991 C CA . MET A 1 631 ? 1.712 -16.969 -24 1 93.81 631 MET A CA 1
ATOM 4992 C C . MET A 1 631 ? 1.711 -16.672 -25.484 1 93.81 631 MET A C 1
ATOM 4994 O O . MET A 1 631 ? 2.564 -17.172 -26.234 1 93.81 631 MET A O 1
ATOM 4998 N N . PRO A 1 632 ? 0.655 -15.852 -25.891 1 94.06 632 PRO A N 1
ATOM 4999 C CA . PRO A 1 632 ? 0.728 -15.383 -27.281 1 94.06 632 PRO A CA 1
ATOM 5000 C C . PRO A 1 632 ? 1.979 -14.547 -27.547 1 94.06 632 PRO A C 1
ATOM 5002 O O . PRO A 1 632 ? 2.553 -13.961 -26.625 1 94.06 632 PRO A O 1
ATOM 5005 N N . LYS A 1 633 ? 2.396 -14.477 -28.75 1 93.31 633 LYS A N 1
ATOM 5006 C CA . LYS A 1 633 ? 3.674 -13.883 -29.141 1 93.31 633 LYS A CA 1
ATOM 5007 C C . LYS A 1 633 ? 3.789 -12.445 -28.625 1 93.31 633 LYS A C 1
ATOM 5009 O O . LYS A 1 633 ? 4.816 -12.062 -28.062 1 93.31 633 LYS A O 1
ATOM 5014 N N . GLY A 1 634 ? 2.795 -11.656 -28.766 1 94 634 GLY A N 1
ATOM 5015 C CA . GLY A 1 634 ? 2.844 -10.281 -28.297 1 94 634 GLY A CA 1
ATOM 5016 C C . GLY A 1 634 ? 3.055 -10.172 -26.797 1 94 634 GLY A C 1
ATOM 5017 O O . GLY A 1 634 ? 3.918 -9.422 -26.344 1 94 634 GLY A O 1
ATOM 5018 N N . LEU A 1 635 ? 2.326 -10.891 -26.047 1 95.19 635 LEU A N 1
ATOM 5019 C CA . LEU A 1 635 ? 2.43 -10.867 -24.594 1 95.19 635 LEU A CA 1
ATOM 5020 C C . LEU A 1 635 ? 3.746 -11.484 -24.141 1 95.19 635 LEU A C 1
ATOM 5022 O O . LEU A 1 635 ? 4.316 -11.055 -23.125 1 95.19 635 LEU A O 1
ATOM 5026 N N . ARG A 1 636 ? 4.172 -12.484 -24.875 1 95.06 636 ARG A N 1
ATOM 5027 C CA . ARG A 1 636 ? 5.438 -13.141 -24.562 1 95.06 636 ARG A CA 1
ATOM 5028 C C . ARG A 1 636 ? 6.598 -12.156 -24.641 1 95.06 636 ARG A C 1
ATOM 5030 O O . ARG A 1 636 ? 7.445 -12.117 -23.734 1 95.06 636 ARG A O 1
ATOM 5037 N N . TRP A 1 637 ? 6.59 -11.367 -25.672 1 95.19 637 TRP A N 1
ATOM 5038 C CA . TRP A 1 637 ? 7.656 -10.383 -25.828 1 95.19 637 TRP A CA 1
ATOM 5039 C C . TRP A 1 637 ? 7.578 -9.312 -24.75 1 95.19 637 TRP A C 1
ATOM 5041 O O . TRP A 1 637 ? 8.609 -8.844 -24.25 1 95.19 637 TRP A O 1
ATOM 5051 N N . PHE A 1 638 ? 6.406 -8.961 -24.438 1 95.38 638 PHE A N 1
ATOM 5052 C CA . PHE A 1 638 ? 6.227 -8.008 -23.344 1 95.38 638 PHE A CA 1
ATOM 5053 C C . PHE A 1 638 ? 6.723 -8.602 -22.031 1 95.38 638 PHE A C 1
ATOM 5055 O O . PHE A 1 638 ? 7.352 -7.906 -21.219 1 95.38 638 PHE A O 1
ATOM 5062 N N . SER A 1 639 ? 6.422 -9.859 -21.828 1 95.81 639 SER A N 1
ATOM 5063 C CA . SER A 1 639 ? 6.855 -10.547 -20.609 1 95.81 639 SER A CA 1
ATOM 5064 C C . SER A 1 639 ? 8.375 -10.602 -20.531 1 95.81 639 SER A C 1
ATOM 5066 O O . SER A 1 639 ? 8.953 -10.406 -19.453 1 95.81 639 SER A O 1
ATOM 5068 N N . TYR A 1 640 ? 9.047 -10.812 -21.672 1 95.62 640 TYR A N 1
ATOM 5069 C CA . TYR A 1 640 ? 10.508 -10.883 -21.703 1 95.62 640 TYR A CA 1
ATOM 5070 C C . TYR A 1 640 ? 11.125 -9.539 -21.344 1 95.62 640 TYR A C 1
ATOM 5072 O O . TYR A 1 640 ? 12.242 -9.484 -20.812 1 95.62 640 TYR A O 1
ATOM 5080 N N . ALA A 1 641 ? 10.375 -8.547 -21.531 1 95.31 641 ALA A N 1
ATOM 5081 C CA . ALA A 1 641 ? 10.883 -7.199 -21.281 1 95.31 641 ALA A CA 1
ATOM 5082 C C . ALA A 1 641 ? 10.734 -6.828 -19.797 1 95.31 641 ALA A C 1
ATOM 5084 O O . ALA A 1 641 ? 11.352 -5.867 -19.328 1 95.31 641 ALA A O 1
ATOM 5085 N N . LEU A 1 642 ? 10.031 -7.574 -19.109 1 95.62 642 LEU A N 1
ATOM 5086 C CA . LEU A 1 642 ? 9.797 -7.273 -17.703 1 95.62 642 LEU A CA 1
ATOM 5087 C C . LEU A 1 642 ? 11.016 -7.656 -16.859 1 95.62 642 LEU A C 1
ATOM 5089 O O . LEU A 1 642 ? 11.781 -8.547 -17.234 1 95.62 642 LEU A O 1
ATOM 5093 N N . PRO A 1 643 ? 11.18 -7.078 -15.766 1 95.31 643 PRO A N 1
ATOM 5094 C CA . PRO A 1 643 ? 12.422 -7.223 -15 1 95.31 643 PRO A CA 1
ATOM 5095 C C . PRO A 1 643 ? 12.531 -8.578 -14.305 1 95.31 643 PRO A C 1
ATOM 5097 O O . PRO A 1 643 ? 13.602 -8.945 -13.828 1 95.31 643 PRO A O 1
ATOM 5100 N N . THR A 1 644 ? 11.516 -9.375 -14.234 1 95.62 644 THR A N 1
ATOM 5101 C CA . THR A 1 644 ? 11.594 -10.594 -13.43 1 95.62 644 THR A CA 1
ATOM 5102 C C . THR A 1 644 ? 11.539 -11.828 -14.32 1 95.62 644 THR A C 1
ATOM 5104 O O . THR A 1 644 ? 11.883 -12.93 -13.883 1 95.62 644 THR A O 1
ATOM 5107 N N . THR A 1 645 ? 11.219 -11.734 -15.594 1 96.5 645 THR A N 1
ATOM 5108 C CA . THR A 1 645 ? 10.977 -12.898 -16.438 1 96.5 645 THR A CA 1
ATOM 5109 C C . THR A 1 645 ? 12.297 -13.523 -16.875 1 96.5 645 THR A C 1
ATOM 5111 O O . THR A 1 645 ? 12.617 -14.656 -16.516 1 96.5 645 THR A O 1
ATOM 5114 N N . LEU A 1 646 ? 13.109 -12.781 -17.594 1 96.88 646 LEU A N 1
ATOM 5115 C CA . LEU A 1 646 ? 14.367 -13.32 -18.109 1 96.88 646 LEU A CA 1
ATOM 5116 C C . LEU A 1 646 ? 15.32 -13.656 -16.969 1 96.88 646 LEU A C 1
ATOM 5118 O O . LEU A 1 646 ? 16 -14.68 -17.016 1 96.88 646 LEU A O 1
ATOM 5122 N N . PRO A 1 647 ? 15.375 -12.859 -15.938 1 97.69 647 PRO A N 1
ATOM 5123 C CA . PRO A 1 647 ? 16.219 -13.242 -14.805 1 97.69 647 PRO A CA 1
ATOM 5124 C C . PRO A 1 647 ? 15.773 -14.555 -14.164 1 97.69 647 PRO A C 1
ATOM 5126 O O . PRO A 1 647 ? 16.609 -15.32 -13.664 1 97.69 647 PRO A O 1
ATOM 5129 N N . SER A 1 648 ? 14.508 -14.805 -14.141 1 96.44 648 SER A N 1
ATOM 5130 C CA . SER A 1 648 ? 14.016 -16.062 -13.609 1 96.44 648 SER A CA 1
ATOM 5131 C C . SER A 1 648 ? 14.492 -17.25 -14.445 1 96.44 648 SER A C 1
ATOM 5133 O O . SER A 1 648 ? 14.883 -18.281 -13.898 1 96.44 648 SER A O 1
ATOM 5135 N N . ILE A 1 649 ? 14.453 -17.094 -15.727 1 94.19 649 ILE A N 1
ATOM 5136 C CA . ILE A 1 649 ? 14.953 -18.125 -16.625 1 94.19 649 ILE A CA 1
ATOM 5137 C C . ILE A 1 649 ? 16.453 -18.312 -16.406 1 94.19 649 ILE A C 1
ATOM 5139 O O . ILE A 1 649 ? 16.938 -19.453 -16.359 1 94.19 649 ILE A O 1
ATOM 5143 N N . SER A 1 650 ? 17.156 -17.234 -16.219 1 96.69 650 SER A N 1
ATOM 5144 C CA . SER A 1 650 ? 18.578 -17.281 -15.969 1 96.69 650 SER A CA 1
ATOM 5145 C C . SER A 1 650 ? 18.891 -18 -14.656 1 96.69 650 SER A C 1
ATOM 5147 O O . SER A 1 650 ? 19.797 -18.844 -14.594 1 96.69 650 SER A O 1
ATOM 5149 N N . LEU A 1 651 ? 18.141 -17.672 -13.711 1 96.75 651 LEU A N 1
ATOM 5150 C CA . LEU A 1 651 ? 18.375 -18.266 -12.398 1 96.75 651 LEU A CA 1
ATOM 5151 C C . LEU A 1 651 ? 18.078 -19.766 -12.43 1 96.75 651 LEU A C 1
ATOM 5153 O O . LEU A 1 651 ? 18.781 -20.547 -11.789 1 96.75 651 LEU A O 1
ATOM 5157 N N . ARG A 1 652 ? 17.094 -20.188 -13.109 1 93.56 652 ARG A N 1
ATOM 5158 C CA . ARG A 1 652 ? 16.797 -21.609 -13.289 1 93.56 652 ARG A CA 1
ATOM 5159 C C . ARG A 1 652 ? 17.969 -22.328 -13.953 1 93.56 652 ARG A C 1
ATOM 5161 O O . ARG A 1 652 ? 18.297 -23.453 -13.578 1 93.56 652 ARG A O 1
ATOM 5168 N N . GLY A 1 653 ? 18.516 -21.656 -14.922 1 93.56 653 GLY A N 1
ATOM 5169 C CA . GLY A 1 653 ? 19.672 -22.234 -15.594 1 93.56 653 GLY A CA 1
ATOM 5170 C C . GLY A 1 653 ? 20.859 -22.422 -14.664 1 93.56 653 GLY A C 1
ATOM 5171 O O . GLY A 1 653 ? 21.547 -23.438 -14.742 1 93.56 653 GLY A O 1
ATOM 5172 N N . VAL A 1 654 ? 21.062 -21.516 -13.781 1 96.25 654 VAL A N 1
ATOM 5173 C CA . VAL A 1 654 ? 22.188 -21.594 -12.859 1 96.25 654 VAL A CA 1
ATOM 5174 C C . VAL A 1 654 ? 21.938 -22.656 -11.797 1 96.25 654 VAL A C 1
ATOM 5176 O O . VAL A 1 654 ? 22.797 -23.5 -11.523 1 96.25 654 VAL A O 1
ATOM 5179 N N . ILE A 1 655 ? 20.766 -22.719 -11.281 1 94.81 655 ILE A N 1
ATOM 5180 C CA . ILE A 1 655 ? 20.453 -23.562 -10.133 1 94.81 655 ILE A CA 1
ATOM 5181 C C . ILE A 1 655 ? 20.328 -25.016 -10.594 1 94.81 655 ILE A C 1
ATOM 5183 O O . ILE A 1 655 ? 20.891 -25.922 -9.969 1 94.81 655 ILE A O 1
ATOM 5187 N N . TYR A 1 656 ? 19.688 -25.297 -11.742 1 91.69 656 TYR A N 1
ATOM 5188 C CA . TYR A 1 656 ? 19.328 -26.656 -12.094 1 91.69 656 TYR A CA 1
ATOM 5189 C C . TYR A 1 656 ? 20.266 -27.203 -13.172 1 91.69 656 TYR A C 1
ATOM 5191 O O . TYR A 1 656 ? 20.484 -28.422 -13.25 1 91.69 656 TYR A O 1
ATOM 5199 N N . LYS A 1 657 ? 20.797 -26.375 -13.984 1 91.75 657 LYS A N 1
ATOM 5200 C CA . LYS A 1 657 ? 21.672 -26.844 -15.062 1 91.75 657 LYS A CA 1
ATOM 5201 C C . LYS A 1 657 ? 23.141 -26.594 -14.742 1 91.75 657 LYS A C 1
ATOM 5203 O O . LYS A 1 657 ? 24.016 -27.156 -15.383 1 91.75 657 LYS A O 1
ATOM 5208 N N . GLY A 1 658 ? 23.406 -25.734 -13.797 1 93.5 658 GLY A N 1
ATOM 5209 C CA . GLY A 1 658 ? 24.781 -25.438 -13.43 1 93.5 658 GLY A CA 1
ATOM 5210 C C . GLY A 1 658 ? 25.484 -24.562 -14.445 1 93.5 658 GLY A C 1
ATOM 5211 O O . GLY A 1 658 ? 26.703 -24.641 -14.594 1 93.5 658 GLY A O 1
ATOM 5212 N N . TYR A 1 659 ? 24.672 -23.75 -15.125 1 93.5 659 TYR A N 1
ATOM 5213 C CA . TYR A 1 659 ? 25.234 -22.875 -16.141 1 93.5 659 TYR A CA 1
ATOM 5214 C C . TYR A 1 659 ? 26.109 -21.797 -15.5 1 93.5 659 TYR A C 1
ATOM 5216 O O . TYR A 1 659 ? 25.828 -21.328 -14.398 1 93.5 659 TYR A O 1
ATOM 5224 N N . SER A 1 660 ? 27.141 -21.484 -16.219 1 93.31 660 SER A N 1
ATOM 5225 C CA . SER A 1 660 ? 27.984 -20.359 -15.797 1 93.31 660 SER A CA 1
ATOM 5226 C C . SER A 1 660 ? 27.438 -19.031 -16.328 1 93.31 660 SER A C 1
ATOM 5228 O O . SER A 1 660 ? 26.547 -19.016 -17.172 1 93.31 660 SER A O 1
ATOM 5230 N N . ILE A 1 661 ? 27.953 -17.938 -15.859 1 93.81 661 ILE A N 1
ATOM 5231 C CA . ILE A 1 661 ? 27.484 -16.594 -16.203 1 93.81 661 ILE A CA 1
ATOM 5232 C C . ILE A 1 661 ? 27.781 -16.312 -17.672 1 93.81 661 ILE A C 1
ATOM 5234 O O . ILE A 1 661 ? 27.141 -15.469 -18.297 1 93.81 661 ILE A O 1
ATOM 5238 N N . SER A 1 662 ? 28.672 -17.062 -18.297 1 92.38 662 SER A N 1
ATOM 5239 C CA . SER A 1 662 ? 29.094 -16.828 -19.688 1 92.38 662 SER A CA 1
ATOM 5240 C C . SER A 1 662 ? 28.094 -17.406 -20.672 1 92.38 662 SER A C 1
ATOM 5242 O O . SER A 1 662 ? 28.109 -17.062 -21.859 1 92.38 662 SER A O 1
ATOM 5244 N N . GLU A 1 663 ? 27.219 -18.25 -20.125 1 92.38 663 GLU A N 1
ATOM 5245 C CA . GLU A 1 663 ? 26.203 -18.828 -21 1 92.38 663 GLU A CA 1
ATOM 5246 C C . GLU A 1 663 ? 25.141 -17.797 -21.391 1 92.38 663 GLU A C 1
ATOM 5248 O O . GLU A 1 663 ? 24.75 -16.984 -20.562 1 92.38 663 GLU A O 1
ATOM 5253 N N . SER A 1 664 ? 24.719 -17.828 -22.562 1 90.56 664 SER A N 1
ATOM 5254 C CA . SER A 1 664 ? 23.797 -16.844 -23.125 1 90.56 664 SER A CA 1
ATOM 5255 C C . SER A 1 664 ? 22.469 -16.828 -22.359 1 90.56 664 SER A C 1
ATOM 5257 O O . SER A 1 664 ? 21.875 -15.766 -22.156 1 90.56 664 SER A O 1
ATOM 5259 N N . GLN A 1 665 ? 22.031 -17.922 -21.906 1 90.88 665 GLN A N 1
ATOM 5260 C CA . GLN A 1 665 ? 20.766 -18 -21.172 1 90.88 665 GLN A CA 1
ATOM 5261 C C . GLN A 1 665 ? 20.875 -17.328 -19.812 1 90.88 665 GLN A C 1
ATOM 5263 O O . GLN A 1 665 ? 19.875 -16.922 -19.234 1 90.88 665 GLN A O 1
ATOM 5268 N N . VAL A 1 666 ? 22.062 -17.219 -19.312 1 94.94 666 VAL A N 1
ATOM 5269 C CA . VAL A 1 666 ? 22.25 -16.672 -17.984 1 94.94 666 VAL A CA 1
ATOM 5270 C C . VAL A 1 666 ? 22.609 -15.188 -18.062 1 94.94 666 VAL A C 1
ATOM 5272 O O . VAL A 1 666 ? 21.969 -14.352 -17.422 1 94.94 666 VAL A O 1
ATOM 5275 N N . TYR A 1 667 ? 23.531 -14.805 -18.922 1 95.75 667 TYR A N 1
ATOM 5276 C CA . TYR A 1 667 ? 23.984 -13.414 -18.906 1 95.75 667 TYR A CA 1
ATOM 5277 C C . TYR A 1 667 ? 22.891 -12.484 -19.422 1 95.75 667 TYR A C 1
ATOM 5279 O O . TYR A 1 667 ? 22.922 -11.281 -19.156 1 95.75 667 TYR A O 1
ATOM 5287 N N . ILE A 1 668 ? 21.906 -12.898 -20.203 1 95.75 668 ILE A N 1
ATOM 5288 C CA . ILE A 1 668 ? 20.812 -12.055 -20.688 1 95.75 668 ILE A CA 1
ATOM 5289 C C . ILE A 1 668 ? 20 -11.539 -19.516 1 95.75 668 ILE A C 1
ATOM 5291 O O . ILE A 1 668 ? 19.484 -10.414 -19.547 1 95.75 668 ILE A O 1
ATOM 5295 N N . GLY A 1 669 ? 19.797 -12.414 -18.547 1 97 669 GLY A N 1
ATOM 5296 C CA . GLY A 1 669 ? 19.109 -11.969 -17.359 1 97 669 GLY A CA 1
ATOM 5297 C C . GLY A 1 669 ? 19.812 -10.852 -16.625 1 97 669 GLY A C 1
ATOM 5298 O O . GLY A 1 669 ? 19.188 -9.922 -16.125 1 97 669 GLY A O 1
ATOM 5299 N N . PHE A 1 670 ? 21.125 -10.922 -16.594 1 97.81 670 PHE A N 1
ATOM 5300 C CA . PHE A 1 670 ? 21.922 -9.883 -15.961 1 97.81 670 PHE A CA 1
ATOM 5301 C C . PHE A 1 670 ? 21.859 -8.586 -16.766 1 97.81 670 PHE A C 1
ATOM 5303 O O . PHE A 1 670 ? 21.688 -7.508 -16.188 1 97.81 670 PHE A O 1
ATOM 5310 N N . LEU A 1 671 ? 21.891 -8.75 -18.062 1 97.69 671 LEU A N 1
ATOM 5311 C CA . LEU A 1 671 ? 21.875 -7.578 -18.922 1 97.69 671 LEU A CA 1
ATOM 5312 C C . LEU A 1 671 ? 20.531 -6.855 -18.844 1 97.69 671 LEU A C 1
ATOM 5314 O O . LEU A 1 671 ? 20.484 -5.625 -18.797 1 97.69 671 LEU A O 1
ATOM 5318 N N . LEU A 1 672 ? 19.531 -7.617 -18.812 1 97.62 672 LEU A N 1
ATOM 5319 C CA . LEU A 1 672 ? 18.219 -7.008 -18.719 1 97.62 672 LEU A CA 1
ATOM 5320 C C . LEU A 1 672 ? 18.031 -6.309 -17.359 1 97.62 672 LEU A C 1
ATOM 5322 O O . LEU A 1 672 ? 17.453 -5.223 -17.297 1 97.62 672 LEU A O 1
ATOM 5326 N N . SER A 1 673 ? 18.484 -6.945 -16.312 1 97.88 673 SER A N 1
ATOM 5327 C CA . SER A 1 673 ? 18.375 -6.34 -14.984 1 97.88 673 SER A CA 1
ATOM 5328 C C . SER A 1 673 ? 19.156 -5.027 -14.914 1 97.88 673 SER A C 1
ATOM 5330 O O . SER A 1 673 ? 18.641 -4.027 -14.406 1 97.88 673 SER A O 1
ATOM 5332 N N . ILE A 1 674 ? 20.328 -5.02 -15.453 1 97.75 674 ILE A N 1
ATOM 5333 C CA . ILE A 1 674 ? 21.141 -3.816 -15.461 1 97.75 674 ILE A CA 1
ATOM 5334 C C . ILE A 1 674 ? 20.5 -2.748 -16.328 1 97.75 674 ILE A C 1
ATOM 5336 O O . ILE A 1 674 ? 20.484 -1.568 -15.977 1 97.75 674 ILE A O 1
ATOM 5340 N N . GLY A 1 675 ? 19.969 -3.217 -17.453 1 97.5 675 GLY A N 1
ATOM 5341 C CA . GLY A 1 675 ? 19.25 -2.285 -18.312 1 97.5 675 GLY A CA 1
ATOM 5342 C C . GLY A 1 675 ? 18.062 -1.638 -17.625 1 97.5 675 GLY A C 1
ATOM 5343 O O . GLY A 1 675 ? 17.844 -0.43 -17.75 1 97.5 675 GLY A O 1
ATOM 5344 N N . TRP A 1 676 ? 17.328 -2.389 -16.891 1 97.25 676 TRP A N 1
ATOM 5345 C CA . TRP A 1 676 ? 16.172 -1.876 -16.172 1 97.25 676 TRP A CA 1
ATOM 5346 C C . TRP A 1 676 ? 16.594 -0.908 -15.078 1 97.25 676 TRP A C 1
ATOM 5348 O O . TRP A 1 676 ? 15.93 0.104 -14.844 1 97.25 676 TRP A O 1
ATOM 5358 N N . ILE A 1 677 ? 17.672 -1.232 -14.359 1 97.62 677 ILE A N 1
ATOM 5359 C CA . ILE A 1 677 ? 18.172 -0.378 -13.297 1 97.62 677 ILE A CA 1
ATOM 5360 C C . ILE A 1 677 ? 18.594 0.972 -13.875 1 97.62 677 ILE A C 1
ATOM 5362 O O . ILE A 1 677 ? 18.219 2.023 -13.352 1 97.62 677 ILE A O 1
ATOM 5366 N N . LEU A 1 678 ? 19.266 0.992 -15 1 96.81 678 LEU A N 1
ATOM 5367 C CA . LEU A 1 678 ? 19.766 2.221 -15.609 1 96.81 678 LEU A CA 1
ATOM 5368 C C . LEU A 1 678 ? 18.609 3.051 -16.156 1 96.81 678 LEU A C 1
ATOM 5370 O O . LEU A 1 678 ? 18.562 4.27 -15.969 1 96.81 678 LEU A O 1
ATOM 5374 N N . CYS A 1 679 ? 17.688 2.371 -16.766 1 96.62 679 CYS A N 1
ATOM 5375 C CA . CYS A 1 679 ? 16.531 3.07 -17.328 1 96.62 679 CYS A CA 1
ATOM 5376 C C . CYS A 1 679 ? 15.695 3.697 -16.219 1 96.62 679 CYS A C 1
ATOM 5378 O O . CYS A 1 679 ? 15.297 4.859 -16.312 1 96.62 679 CYS A O 1
ATOM 5380 N N . SER A 1 680 ? 15.453 2.896 -15.234 1 96.25 680 SER A N 1
ATOM 5381 C CA . SER A 1 680 ? 14.648 3.4 -14.125 1 96.25 680 SER A CA 1
ATOM 5382 C C . SER A 1 680 ? 15.375 4.523 -13.383 1 96.25 680 SER A C 1
ATOM 5384 O O . SER A 1 680 ? 14.742 5.48 -12.93 1 96.25 680 SER A O 1
ATOM 5386 N N . PHE A 1 681 ? 16.625 4.379 -13.242 1 95.31 681 PHE A N 1
ATOM 5387 C CA . PHE A 1 681 ? 17.422 5.414 -12.609 1 95.31 681 PHE A CA 1
ATOM 5388 C C . PHE A 1 681 ? 17.344 6.719 -13.391 1 95.31 681 PHE A C 1
ATOM 5390 O O . PHE A 1 681 ? 17.125 7.789 -12.812 1 95.31 681 PHE A O 1
ATOM 5397 N N . MET A 1 682 ? 17.469 6.656 -14.68 1 95.12 682 MET A N 1
ATOM 5398 C CA . MET A 1 682 ? 17.422 7.836 -15.539 1 95.12 682 MET A CA 1
ATOM 5399 C C . MET A 1 682 ? 16.031 8.484 -15.484 1 95.12 682 MET A C 1
ATOM 5401 O O . MET A 1 682 ? 15.922 9.711 -15.391 1 95.12 682 MET A O 1
ATOM 5405 N N . MET A 1 683 ? 15.055 7.68 -15.406 1 94.56 683 MET A N 1
ATOM 5406 C CA . MET A 1 683 ? 13.695 8.195 -15.344 1 94.56 683 MET A CA 1
ATOM 5407 C C . MET A 1 683 ? 13.438 8.898 -14.016 1 94.56 683 MET A C 1
ATOM 5409 O O . MET A 1 683 ? 12.789 9.945 -13.977 1 94.56 683 MET A O 1
ATOM 5413 N N . THR A 1 684 ? 13.914 8.297 -13 1 94.06 684 THR A N 1
ATOM 5414 C CA . THR A 1 684 ? 13.719 8.867 -11.672 1 94.06 684 THR A CA 1
ATOM 5415 C C . THR A 1 684 ? 14.461 10.195 -11.539 1 94.06 684 THR A C 1
ATOM 5417 O O . THR A 1 684 ? 13.914 11.172 -11.023 1 94.06 684 THR A O 1
ATOM 5420 N N . ILE A 1 685 ? 15.641 10.289 -12.07 1 91.81 685 ILE A N 1
ATOM 5421 C CA . ILE A 1 685 ? 16.438 11.508 -12 1 91.81 685 ILE A CA 1
ATOM 5422 C C . ILE A 1 685 ? 15.789 12.602 -12.844 1 91.81 685 ILE A C 1
ATOM 5424 O O . ILE A 1 685 ? 15.703 13.75 -12.414 1 91.81 685 ILE A O 1
ATOM 5428 N N . LEU A 1 686 ? 15.297 12.266 -13.953 1 91.38 686 LEU A N 1
ATOM 5429 C CA . LEU A 1 686 ? 14.672 13.242 -14.836 1 91.38 686 LEU A CA 1
ATOM 5430 C C . LEU A 1 686 ? 13.391 13.797 -14.219 1 91.38 686 LEU A C 1
ATOM 5432 O O . LEU A 1 686 ? 13.117 14.992 -14.32 1 91.38 686 LEU A O 1
ATOM 5436 N N . ARG A 1 687 ? 12.688 12.969 -13.555 1 90.12 687 ARG A N 1
ATOM 5437 C CA . ARG A 1 687 ? 11.438 13.406 -12.945 1 90.12 687 ARG A CA 1
ATOM 5438 C C . ARG A 1 687 ? 11.703 14.297 -11.734 1 90.12 687 ARG A C 1
ATOM 5440 O O . ARG A 1 687 ? 10.969 15.258 -11.492 1 90.12 687 ARG A O 1
ATOM 5447 N N . VAL A 1 688 ? 12.664 13.953 -10.984 1 86.94 688 VAL A N 1
ATOM 5448 C CA . VAL A 1 688 ? 13 14.742 -9.805 1 86.94 688 VAL A CA 1
ATOM 5449 C C . VAL A 1 688 ? 13.539 16.109 -10.219 1 86.94 688 VAL A C 1
ATOM 5451 O O . VAL A 1 688 ? 13.242 17.125 -9.586 1 86.94 688 VAL A O 1
ATOM 5454 N N . ARG A 1 689 ? 14.242 16.156 -11.32 1 81.5 689 ARG A N 1
ATOM 5455 C CA . ARG A 1 689 ? 14.773 17.422 -11.82 1 81.5 689 ARG A CA 1
ATOM 5456 C C . ARG A 1 689 ? 13.656 18.297 -12.398 1 81.5 689 ARG A C 1
ATOM 5458 O O . ARG A 1 689 ? 13.68 19.516 -12.25 1 81.5 689 ARG A O 1
ATOM 5465 N N . SER A 1 690 ? 12.695 17.641 -12.945 1 77.88 690 SER A N 1
ATOM 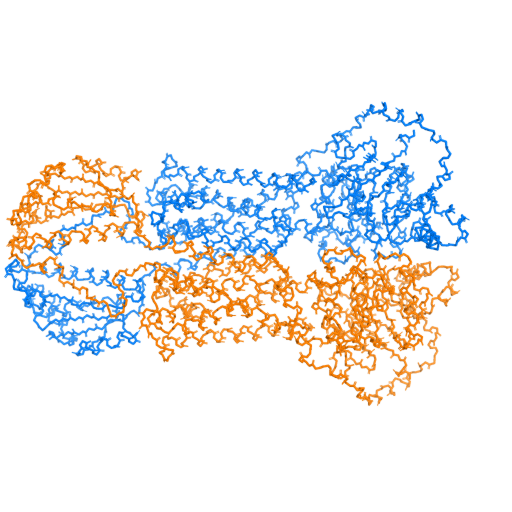5466 C CA . SER A 1 690 ? 11.602 18.391 -13.555 1 77.88 690 SER A CA 1
ATOM 5467 C C . SER A 1 690 ? 10.68 18.969 -12.484 1 77.88 690 SER A C 1
ATOM 5469 O O . SER A 1 690 ? 10.141 20.078 -12.664 1 77.88 690 SER A O 1
ATOM 5471 N N . LYS A 1 691 ? 10.477 18.375 -11.398 1 64.75 691 LYS A N 1
ATOM 5472 C CA . LYS A 1 691 ? 9.586 18.859 -10.344 1 64.75 691 LYS A CA 1
ATOM 5473 C C . LYS A 1 691 ? 10.266 19.938 -9.508 1 64.75 691 LYS A C 1
ATOM 5475 O O . LYS A 1 691 ? 9.586 20.75 -8.875 1 64.75 691 LYS A O 1
ATOM 5480 N N . SER A 1 692 ? 11.555 19.922 -9.406 1 55.25 692 SER A N 1
ATOM 5481 C CA . SER A 1 692 ? 12.258 21 -8.695 1 55.25 692 SER A CA 1
ATOM 5482 C C . SER A 1 692 ? 12.219 22.297 -9.484 1 55.25 692 SER A C 1
ATOM 5484 O O . SER A 1 692 ? 12.375 23.375 -8.914 1 55.25 692 SER A O 1
ATOM 5486 N N . LEU A 1 693 ? 11.789 22.234 -10.797 1 43.69 693 LEU A N 1
ATOM 5487 C CA . LEU A 1 693 ? 11.641 23.453 -11.578 1 43.69 693 LEU A CA 1
ATOM 5488 C C . LEU A 1 693 ? 10.18 23.891 -11.625 1 43.69 693 LEU A C 1
ATOM 5490 O O . LEU A 1 693 ? 9.281 23.062 -11.742 1 43.69 693 LEU A O 1
ATOM 5494 N N . MET B 1 1 ? -26.656 29.922 40.406 1 32.72 1 MET B N 1
ATOM 5495 C CA . MET B 1 1 ? -25.297 30.203 39.969 1 32.72 1 MET B CA 1
ATOM 5496 C C . MET B 1 1 ? -24.859 29.219 38.875 1 32.72 1 MET B C 1
ATOM 5498 O O . MET B 1 1 ? -24.172 29.594 37.938 1 32.72 1 MET B O 1
ATOM 5502 N N . VAL B 1 2 ? -25.109 27.828 39.25 1 45.03 2 VAL B N 1
ATOM 5503 C CA . VAL B 1 2 ? -24.844 26.766 38.312 1 45.03 2 VAL B CA 1
ATOM 5504 C C . VAL B 1 2 ? -25.656 27 37.031 1 45.03 2 VAL B C 1
ATOM 5506 O O . VAL B 1 2 ? -25.234 26.609 35.938 1 45.03 2 VAL B O 1
ATOM 5509 N N . GLN B 1 3 ? -26.766 27.672 37.156 1 50.41 3 GLN B N 1
ATOM 5510 C CA . GLN B 1 3 ? -27.656 27.953 36.031 1 50.41 3 GLN B CA 1
ATOM 5511 C C . GLN B 1 3 ? -27.078 29.062 35.156 1 50.41 3 GLN B C 1
ATOM 5513 O O . GLN B 1 3 ? -27.469 29.188 34 1 50.41 3 GLN B O 1
ATOM 5518 N N . GLN B 1 4 ? -25.922 29.656 35.625 1 68.62 4 GLN B N 1
ATOM 5519 C CA . GLN B 1 4 ? -25.5 30.859 34.906 1 68.62 4 GLN B CA 1
ATOM 5520 C C . GLN B 1 4 ? -24.188 30.625 34.156 1 68.62 4 GLN B C 1
ATOM 5522 O O . GLN B 1 4 ? -23.812 31.422 33.312 1 68.62 4 GLN B O 1
ATOM 5527 N N . GLU B 1 5 ? -23.625 29.391 34.344 1 89.38 5 GLU B N 1
ATOM 5528 C CA . GLU B 1 5 ? -22.328 29.172 33.688 1 89.38 5 GLU B CA 1
ATOM 5529 C C . GLU B 1 5 ? -22.438 28.141 32.594 1 89.38 5 GLU B C 1
ATOM 5531 O O . GLU B 1 5 ? -23.172 27.156 32.719 1 89.38 5 GLU B O 1
ATOM 5536 N N . ALA B 1 6 ? -21.828 28.422 31.531 1 93.81 6 ALA B N 1
ATOM 5537 C CA . ALA B 1 6 ? -21.875 27.516 30.375 1 93.81 6 ALA B CA 1
ATOM 5538 C C . ALA B 1 6 ? -20.828 26.406 30.516 1 93.81 6 ALA B C 1
ATOM 5540 O O . ALA B 1 6 ? -21.094 25.25 30.156 1 93.81 6 ALA B O 1
ATOM 5541 N N . VAL B 1 7 ? -19.625 26.672 31.062 1 95.75 7 VAL B N 1
ATOM 5542 C CA . VAL B 1 7 ? -18.547 25.703 31.25 1 95.75 7 VAL B CA 1
ATOM 5543 C C . VAL B 1 7 ? -17.906 25.891 32.625 1 95.75 7 VAL B C 1
ATOM 5545 O O . VAL B 1 7 ? -17.578 27.016 33 1 95.75 7 VAL B O 1
ATOM 5548 N N . ILE B 1 8 ? -17.828 24.828 33.406 1 94.56 8 ILE B N 1
ATOM 5549 C CA . ILE B 1 8 ? -17.188 24.859 34.719 1 94.56 8 ILE B CA 1
ATOM 5550 C C . ILE B 1 8 ? -16.156 23.719 34.812 1 94.56 8 ILE B C 1
ATOM 5552 O O . ILE B 1 8 ? -16.5 22.562 34.594 1 94.56 8 ILE B O 1
ATOM 5556 N N . VAL B 1 9 ? -14.938 24.094 35 1 94.19 9 VAL B N 1
ATOM 5557 C CA . VAL B 1 9 ? -13.859 23.141 35.219 1 94.19 9 VAL B CA 1
ATOM 5558 C C . VAL B 1 9 ? -13.297 23.297 36.625 1 94.19 9 VAL B C 1
ATOM 5560 O O . VAL B 1 9 ? -12.938 24.406 37.031 1 94.19 9 VAL B O 1
ATOM 5563 N N . ARG B 1 10 ? -13.258 22.188 37.375 1 93.12 10 ARG B N 1
ATOM 5564 C CA . ARG B 1 10 ? -12.766 22.25 38.75 1 93.12 10 ARG B CA 1
ATOM 5565 C C . ARG B 1 10 ? -11.688 21.203 39 1 93.12 10 ARG B C 1
ATOM 5567 O O . ARG B 1 10 ? -11.93 20 38.781 1 93.12 10 ARG B O 1
ATOM 5574 N N . ASN B 1 11 ? -10.547 21.672 39.406 1 92.56 11 ASN B N 1
ATOM 5575 C CA . ASN B 1 11 ? -9.414 20.828 39.781 1 92.56 11 ASN B CA 1
ATOM 5576 C C . ASN B 1 11 ? -9.117 19.766 38.719 1 92.56 11 ASN B C 1
ATOM 5578 O O . ASN B 1 11 ? -9.039 18.578 39.031 1 92.56 11 ASN B O 1
ATOM 5582 N N . ALA B 1 12 ? -9.062 20.188 37.562 1 92.94 12 ALA B N 1
ATOM 5583 C CA . ALA B 1 12 ? -8.859 19.25 36.438 1 92.94 12 ALA B CA 1
ATOM 5584 C C . ALA B 1 12 ? -7.41 18.781 36.406 1 92.94 12 ALA B C 1
ATOM 5586 O O . ALA B 1 12 ? -6.477 19.578 36.469 1 92.94 12 ALA B O 1
ATOM 5587 N N . ILE B 1 13 ? -7.207 17.453 36.375 1 92.31 13 ILE B N 1
ATOM 5588 C CA . ILE B 1 13 ? -5.898 16.812 36.219 1 92.31 13 ILE B CA 1
ATOM 5589 C C . ILE B 1 13 ? -5.926 15.875 35 1 92.31 13 ILE B C 1
ATOM 5591 O O . ILE B 1 13 ? -6.84 15.062 34.875 1 92.31 13 ILE B O 1
ATOM 5595 N N . LYS B 1 14 ? -5.066 16.047 34.094 1 91.06 14 LYS B N 1
ATOM 5596 C CA . LYS B 1 14 ? -4.941 15.18 32.906 1 91.06 14 LYS B CA 1
ATOM 5597 C C . LYS B 1 14 ? -3.488 14.797 32.656 1 91.06 14 LYS B C 1
ATOM 5599 O O . LYS B 1 14 ? -2.604 15.656 32.656 1 91.06 14 LYS B O 1
ATOM 5604 N N . ARG B 1 15 ? -3.203 13.453 32.531 1 87.25 15 ARG B N 1
ATOM 5605 C CA . ARG B 1 15 ? -1.885 12.898 32.25 1 87.25 15 ARG B CA 1
ATOM 5606 C C . ARG B 1 15 ? -1.929 12.031 30.984 1 87.25 15 ARG B C 1
ATOM 5608 O O . ARG B 1 15 ? -2.885 11.289 30.766 1 87.25 15 ARG B O 1
ATOM 5615 N N . TYR B 1 16 ? -1.024 12.297 30.031 1 78 16 TYR B N 1
ATOM 5616 C CA . TYR B 1 16 ? -0.911 11.391 28.891 1 78 16 TYR B CA 1
ATOM 5617 C C . TYR B 1 16 ? -0.051 10.18 29.234 1 78 16 TYR B C 1
ATOM 5619 O O . TYR B 1 16 ? 0.602 10.156 30.281 1 78 16 TYR B O 1
ATOM 5627 N N . GLU B 1 17 ? -0.211 9 28.531 1 61.34 17 GLU B N 1
ATOM 5628 C CA . GLU B 1 17 ? 0.393 7.699 28.812 1 61.34 17 GLU B CA 1
ATOM 5629 C C . GLU B 1 17 ? 1.873 7.844 29.156 1 61.34 17 GLU B C 1
ATOM 5631 O O . GLU B 1 17 ? 2.387 7.137 30.031 1 61.34 17 GLU B O 1
ATOM 5636 N N . LYS B 1 18 ? 2.666 8.695 28.516 1 57.91 18 LYS B N 1
ATOM 5637 C CA . LYS B 1 18 ? 4.094 8.711 28.812 1 57.91 18 LYS B CA 1
ATOM 5638 C C . LYS B 1 18 ? 4.395 9.609 30.016 1 57.91 18 LYS B C 1
ATOM 5640 O O . LYS B 1 18 ? 5.535 10.031 30.203 1 57.91 18 LYS B O 1
ATOM 5645 N N . GLY B 1 19 ? 3.328 9.906 30.688 1 64.12 19 GLY B N 1
ATOM 5646 C CA . GLY B 1 19 ? 3.514 10.539 31.984 1 64.12 19 GLY B CA 1
ATOM 5647 C C . GLY B 1 19 ? 3.607 12.047 31.906 1 64.12 19 GLY B C 1
ATOM 5648 O O . GLY B 1 19 ? 4 12.703 32.875 1 64.12 19 GLY B O 1
ATOM 5649 N N . GLN B 1 20 ? 3.199 12.578 30.828 1 72.56 20 GLN B N 1
ATOM 5650 C CA . GLN B 1 20 ? 3.299 14.031 30.75 1 72.56 20 GLN B CA 1
ATOM 5651 C C . GLN B 1 20 ? 2.061 14.703 31.328 1 72.56 20 GLN B C 1
ATOM 5653 O O . GLN B 1 20 ? 0.94 14.453 30.891 1 72.56 20 GLN B O 1
ATOM 5658 N N . LEU B 1 21 ? 2.311 15.359 32.438 1 81.5 21 LEU B N 1
ATOM 5659 C CA . LEU B 1 21 ? 1.235 16.094 33.094 1 81.5 21 LEU B CA 1
ATOM 5660 C C . LEU B 1 21 ? 0.815 17.297 32.281 1 81.5 21 LEU B C 1
ATOM 5662 O O . LEU B 1 21 ? 1.639 18.172 31.969 1 81.5 21 LEU B O 1
ATOM 5666 N N . VAL B 1 22 ? -0.462 17.375 31.859 1 83.81 22 VAL B N 1
ATOM 5667 C CA . VAL B 1 22 ? -0.964 18.484 31.047 1 83.81 22 VAL B CA 1
ATOM 5668 C C . VAL B 1 22 ? -1.611 19.531 31.938 1 83.81 22 VAL B C 1
ATOM 5670 O O . VAL B 1 22 ? -1.298 20.719 31.828 1 83.81 22 VAL B O 1
ATOM 5673 N N . PHE B 1 23 ? -2.527 19.016 32.812 1 87.38 23 PHE B N 1
ATOM 5674 C CA . PHE B 1 23 ? -3.184 19.891 33.781 1 87.38 23 PHE B CA 1
ATOM 5675 C C . PHE B 1 23 ? -2.836 19.469 35.219 1 87.38 23 PHE B C 1
ATOM 5677 O O . PHE B 1 23 ? -2.781 18.281 35.5 1 87.38 23 PHE B O 1
ATOM 5684 N N . ASP B 1 24 ? -2.58 20.5 35.969 1 86.25 24 ASP B N 1
ATOM 5685 C CA . ASP B 1 24 ? -2.336 20.266 37.406 1 86.25 24 ASP B CA 1
ATOM 5686 C C . ASP B 1 24 ? -3.27 21.109 38.25 1 86.25 24 ASP B C 1
ATOM 5688 O O . ASP B 1 24 ? -2.852 22.125 38.844 1 86.25 24 ASP B O 1
ATOM 5692 N N 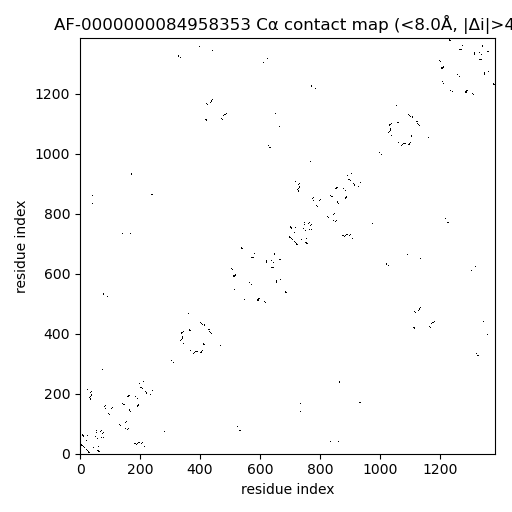. GLY B 1 25 ? -4.488 20.641 38.375 1 88.5 25 GLY B N 1
ATOM 5693 C CA . GLY B 1 25 ? -5.469 21.328 39.188 1 88.5 25 GLY B CA 1
ATOM 5694 C C . GLY B 1 25 ? -6 22.594 38.531 1 88.5 25 GLY B C 1
ATOM 5695 O O . GLY B 1 25 ? -6 23.656 39.156 1 88.5 25 GLY B O 1
ATOM 5696 N N . LEU B 1 26 ? -6.465 22.5 37.281 1 91.69 26 LEU B N 1
ATOM 5697 C CA . LEU B 1 26 ? -6.93 23.641 36.5 1 91.69 26 LEU B CA 1
ATOM 5698 C C . LEU B 1 26 ? -8.383 23.984 36.844 1 91.69 26 LEU B C 1
ATOM 5700 O O . LEU B 1 26 ? -9.211 23.078 36.969 1 91.69 26 LEU B O 1
ATOM 5704 N N . ASN B 1 27 ? -8.633 25.297 37.156 1 91.81 27 ASN B N 1
ATOM 5705 C CA . ASN B 1 27 ? -9.984 25.812 37.375 1 91.81 27 ASN B CA 1
ATOM 5706 C C . ASN B 1 27 ? -10.367 26.859 36.344 1 91.81 27 ASN B C 1
ATOM 5708 O O . ASN B 1 27 ? -9.562 27.734 36.031 1 91.81 27 ASN B O 1
ATOM 5712 N N . MET B 1 28 ? -11.516 26.703 35.75 1 93.62 28 MET B N 1
ATOM 5713 C CA . MET B 1 28 ? -11.969 27.625 34.688 1 93.62 28 MET B CA 1
ATOM 5714 C C . MET B 1 28 ? -13.492 27.75 34.719 1 93.62 28 MET B C 1
ATOM 5716 O O . MET B 1 28 ? -14.203 26.75 34.906 1 93.62 28 MET B O 1
ATOM 5720 N N . THR B 1 29 ? -13.969 28.953 34.562 1 93.38 29 THR B N 1
ATOM 5721 C CA . THR B 1 29 ? -15.414 29.172 34.531 1 93.38 29 THR B CA 1
ATOM 5722 C C . THR B 1 29 ? -15.781 30.094 33.375 1 93.38 29 THR B C 1
ATOM 5724 O O . THR B 1 29 ? -15.25 31.188 33.25 1 93.38 29 THR B O 1
ATOM 5727 N N . VAL B 1 30 ? -16.688 29.656 32.531 1 95.38 30 VAL B N 1
ATOM 5728 C CA . VAL B 1 30 ? -17.188 30.438 31.391 1 95.38 30 VAL B CA 1
ATOM 5729 C C . VAL B 1 30 ? -18.672 30.766 31.609 1 95.38 30 VAL B C 1
ATOM 5731 O O . VAL B 1 30 ? -19.5 29.859 31.766 1 95.38 30 VAL B O 1
ATOM 5734 N N . SER B 1 31 ? -19 32 31.547 1 93.81 31 SER B N 1
ATOM 5735 C CA . SER B 1 31 ? -20.375 32.438 31.781 1 93.81 31 SER B CA 1
ATOM 5736 C C . SER B 1 31 ? -21.219 32.281 30.516 1 93.81 31 SER B C 1
ATOM 5738 O O . SER B 1 31 ? -20.719 32.406 29.406 1 93.81 31 SER B O 1
ATOM 5740 N N . LYS B 1 32 ? -22.5 32.062 30.719 1 93.94 32 LYS B N 1
ATOM 5741 C CA . LYS B 1 32 ? -23.422 31.953 29.594 1 93.94 32 LYS B CA 1
ATOM 5742 C C . LYS B 1 32 ? -23.578 33.281 28.875 1 93.94 32 LYS B C 1
ATOM 5744 O O . LYS B 1 32 ? -23.625 34.344 29.516 1 93.94 32 LYS B O 1
ATOM 5749 N N . GLY B 1 33 ? -23.609 33.188 27.578 1 93.38 33 GLY B N 1
ATOM 5750 C CA . GLY B 1 33 ? -23.875 34.375 26.766 1 93.38 33 GLY B CA 1
ATOM 5751 C C . GLY B 1 33 ? -22.719 35.344 26.75 1 93.38 33 GLY B C 1
ATOM 5752 O O . GLY B 1 33 ? -22.922 36.562 26.719 1 93.38 33 GLY B O 1
ATOM 5753 N N . SER B 1 34 ? -21.547 34.812 26.922 1 94.75 34 SER B N 1
ATOM 5754 C CA . SER B 1 34 ? -20.359 35.656 26.922 1 94.75 34 SER B CA 1
ATOM 5755 C C . SER B 1 34 ? -19.266 35.094 26.031 1 94.75 34 SER B C 1
ATOM 5757 O O . SER B 1 34 ? -19.328 33.938 25.641 1 94.75 34 SER B O 1
ATOM 5759 N N . ILE B 1 35 ? -18.375 35.969 25.672 1 96.44 35 ILE B N 1
ATOM 5760 C CA . ILE B 1 35 ? -17.203 35.531 24.922 1 96.44 35 ILE B CA 1
ATOM 5761 C C . ILE B 1 35 ? -16.031 35.344 25.875 1 96.44 35 ILE B C 1
ATOM 5763 O O . ILE B 1 35 ? -15.617 36.25 26.594 1 96.44 35 ILE B O 1
ATOM 5767 N N . TYR B 1 36 ? -15.578 34.094 25.984 1 96.62 36 TYR B N 1
ATOM 5768 C CA . TYR B 1 36 ? -14.414 33.75 26.797 1 96.62 36 TYR B CA 1
ATOM 5769 C C . TYR B 1 36 ? -13.203 33.469 25.906 1 96.62 36 TYR B C 1
ATOM 5771 O O . TYR B 1 36 ? -13.266 32.625 25 1 96.62 36 TYR B O 1
ATOM 5779 N N . GLY B 1 37 ? -12.102 34.156 26.125 1 95.69 37 GLY B N 1
ATOM 5780 C CA . GLY B 1 37 ? -10.867 33.906 25.406 1 95.69 37 GLY B CA 1
ATOM 5781 C C . GLY B 1 37 ? -9.836 33.156 26.203 1 95.69 37 GLY B C 1
ATOM 5782 O O . GLY B 1 37 ? -9.445 33.594 27.297 1 95.69 37 GLY B O 1
ATOM 5783 N N . LEU B 1 38 ? -9.555 31.969 25.734 1 94.19 38 LEU B N 1
ATOM 5784 C CA . LEU B 1 38 ? -8.492 31.156 26.328 1 94.19 38 LEU B CA 1
ATOM 5785 C C . LEU B 1 38 ? -7.172 31.375 25.594 1 94.19 38 LEU B C 1
ATOM 5787 O O . LEU B 1 38 ? -7.039 31 24.422 1 94.19 38 LEU B O 1
ATOM 5791 N N . LEU B 1 39 ? -6.227 31.938 26.328 1 92.06 39 LEU B N 1
ATOM 5792 C CA . LEU B 1 39 ? -4.953 32.312 25.734 1 92.06 39 LEU B CA 1
ATOM 5793 C C . LEU B 1 39 ? -3.816 31.453 26.281 1 92.06 39 LEU B C 1
ATOM 5795 O O . LEU B 1 39 ? -3.873 31.016 27.438 1 92.06 39 LEU B O 1
ATOM 5799 N N . GLY B 1 40 ? -2.857 31.156 25.469 1 87 40 GLY B N 1
ATOM 5800 C CA . GLY B 1 40 ? -1.686 30.406 25.875 1 87 40 GLY B CA 1
ATOM 5801 C C . GLY B 1 40 ? -0.827 29.953 24.703 1 87 40 GLY B C 1
ATOM 5802 O O . GLY B 1 40 ? -1.265 30.016 23.562 1 87 40 GLY B O 1
ATOM 5803 N N . ALA B 1 41 ? 0.326 29.516 25.062 1 83.06 41 ALA B N 1
ATOM 5804 C CA . ALA B 1 41 ? 1.269 29.031 24.062 1 83.06 41 ALA B CA 1
ATOM 5805 C C . ALA B 1 41 ? 0.846 27.672 23.516 1 83.06 41 ALA B C 1
ATOM 5807 O O . ALA B 1 41 ? -0.046 27.031 24.078 1 83.06 41 ALA B O 1
ATOM 5808 N N . SER B 1 42 ? 1.477 27.359 22.375 1 78.38 42 SER B N 1
ATOM 5809 C CA . SER B 1 42 ? 1.219 26.031 21.812 1 78.38 42 SER B CA 1
ATOM 5810 C C . SER B 1 42 ? 1.722 24.938 22.75 1 78.38 42 SER B C 1
ATOM 5812 O O . SER B 1 42 ? 2.803 25.062 23.328 1 78.38 42 SER B O 1
ATOM 5814 N N . GLY B 1 43 ? 0.924 23.922 23.016 1 77 43 GLY B N 1
ATOM 5815 C CA . GLY B 1 43 ? 1.326 22.781 23.828 1 77 43 GLY B CA 1
ATOM 5816 C C . GLY B 1 43 ? 0.983 22.953 25.297 1 77 43 GLY B C 1
ATOM 5817 O O . GLY B 1 43 ? 1.287 22.078 26.109 1 77 43 GLY B O 1
ATOM 5818 N N . CYS B 1 44 ? 0.385 24.047 25.562 1 81.75 44 CYS B N 1
ATOM 5819 C CA . CYS B 1 44 ? 0.102 24.297 26.969 1 81.75 44 CYS B CA 1
ATOM 5820 C C . CYS B 1 44 ? -1.123 23.5 27.422 1 81.75 44 CYS B C 1
ATOM 5822 O O . CYS B 1 44 ? -1.408 23.422 28.609 1 81.75 44 CYS B O 1
ATOM 5824 N N . GLY B 1 45 ? -1.857 22.953 26.453 1 86.25 45 GLY B N 1
ATOM 5825 C CA . GLY B 1 45 ? -2.967 22.094 26.828 1 86.25 45 GLY B CA 1
ATOM 5826 C C . GLY B 1 45 ? -4.316 22.641 26.406 1 86.25 45 GLY B C 1
ATOM 5827 O O . GLY B 1 45 ? -5.359 22.109 26.797 1 86.25 45 GLY B O 1
ATOM 5828 N N . LYS B 1 46 ? -4.391 23.719 25.656 1 89.12 46 LYS B N 1
ATOM 5829 C CA . LYS B 1 46 ? -5.648 24.328 25.234 1 89.12 46 LYS B CA 1
ATOM 5830 C C . LYS B 1 46 ? -6.523 23.328 24.484 1 89.12 46 LYS B C 1
ATOM 5832 O O . LYS B 1 46 ? -7.703 23.156 24.812 1 89.12 46 LYS B O 1
ATOM 5837 N N . THR B 1 47 ? -5.879 22.625 23.5 1 86.44 47 THR B N 1
ATOM 5838 C CA . THR B 1 47 ? -6.609 21.672 22.672 1 86.44 47 THR B CA 1
ATOM 5839 C C . THR B 1 47 ? -7.078 20.484 23.5 1 86.44 47 THR B C 1
ATOM 5841 O O . THR B 1 47 ? -8.172 19.969 23.281 1 86.44 47 THR B O 1
ATOM 5844 N N . THR B 1 48 ? -6.266 20.031 24.453 1 89 48 THR B N 1
ATOM 5845 C CA . THR B 1 48 ? -6.652 18.953 25.344 1 89 48 THR B CA 1
ATOM 5846 C C . THR B 1 48 ? -7.848 19.344 26.203 1 89 48 THR B C 1
ATOM 5848 O O . THR B 1 48 ? -8.766 18.562 26.406 1 89 48 THR B O 1
ATOM 5851 N N . LEU B 1 49 ? -7.781 20.547 26.672 1 92.88 49 LEU B N 1
ATOM 5852 C CA . LEU B 1 49 ? -8.891 21.047 27.469 1 92.88 49 LEU B CA 1
ATOM 5853 C C . LEU B 1 49 ? -10.172 21.109 26.656 1 92.88 49 LEU B C 1
ATOM 5855 O O . LEU B 1 49 ? -11.234 20.688 27.125 1 92.88 49 LEU B O 1
ATOM 5859 N N . LEU B 1 50 ? -10.062 21.625 25.438 1 93.25 50 LEU B N 1
ATOM 5860 C CA . LEU B 1 50 ? -11.227 21.719 24.562 1 93.25 50 LEU B CA 1
ATOM 5861 C C . LEU B 1 50 ? -11.773 20.328 24.25 1 93.25 50 LEU B C 1
ATOM 5863 O O . LEU B 1 50 ? -12.992 20.125 24.203 1 93.25 50 LEU B O 1
ATOM 5867 N N . SER B 1 51 ? -10.852 19.406 24.094 1 90.94 51 SER B N 1
ATOM 5868 C CA . SER B 1 51 ? -11.281 18.031 23.812 1 90.94 51 SER B CA 1
ATOM 5869 C C . SER B 1 51 ? -12.031 17.438 24.984 1 90.94 51 SER B C 1
ATOM 5871 O O . SER B 1 51 ? -12.938 16.625 24.797 1 90.94 51 SER B O 1
ATOM 5873 N N . CYS B 1 52 ? -11.672 17.812 26.156 1 91.81 52 CYS B N 1
ATOM 5874 C CA . CYS B 1 52 ? -12.375 17.359 27.359 1 91.81 52 CYS B CA 1
ATOM 5875 C C . CYS B 1 52 ? -13.734 18.031 27.484 1 91.81 52 CYS B C 1
ATOM 5877 O O . CYS B 1 52 ? -14.703 17.406 27.906 1 91.81 52 CYS B O 1
ATOM 5879 N N . ILE B 1 53 ? -13.742 19.219 27.078 1 93.62 53 ILE B N 1
ATOM 5880 C CA . ILE B 1 53 ? -14.977 20 27.172 1 93.62 53 ILE B CA 1
ATOM 5881 C C . ILE B 1 53 ? -16.016 19.438 26.188 1 93.62 53 ILE B C 1
ATOM 5883 O O . ILE B 1 53 ? -17.203 19.344 26.516 1 93.62 53 ILE B O 1
ATOM 5887 N N . VAL B 1 54 ? -15.562 19.031 25.016 1 92.19 54 VAL B N 1
ATOM 5888 C CA . VAL B 1 54 ? -16.484 18.531 24.016 1 92.19 54 VAL B CA 1
ATOM 5889 C C . VAL B 1 54 ? -16.75 17.047 24.234 1 92.19 54 VAL B C 1
ATOM 5891 O O . VAL B 1 54 ? -17.547 16.422 23.516 1 92.19 54 VAL B O 1
ATOM 5894 N N . GLY B 1 55 ? -16.078 16.391 25.188 1 87.75 55 GLY B N 1
ATOM 5895 C CA . GLY B 1 55 ? -16.359 15.031 25.594 1 87.75 55 GLY B CA 1
ATOM 5896 C C . GLY B 1 55 ? -15.648 13.984 24.766 1 87.75 55 GLY B C 1
ATOM 5897 O O . GLY B 1 55 ? -16.078 12.836 24.688 1 87.75 55 GLY B O 1
ATOM 5898 N N . VAL B 1 56 ? -14.695 14.352 24.016 1 84.81 56 VAL B N 1
ATOM 5899 C CA . VAL B 1 56 ? -13.914 13.414 23.219 1 84.81 56 VAL B CA 1
ATOM 5900 C C . VAL B 1 56 ? -12.844 12.758 24.094 1 84.81 56 VAL B C 1
ATOM 5902 O O . VAL B 1 56 ? -12.508 11.586 23.891 1 84.81 56 VAL B O 1
ATOM 5905 N N . ARG B 1 57 ? -12.336 13.523 25.016 1 86.88 57 ARG B N 1
ATOM 5906 C CA . ARG B 1 57 ? -11.383 13.023 26 1 86.88 57 ARG B CA 1
ATOM 5907 C C . ARG B 1 57 ? -11.906 13.219 27.422 1 86.88 57 ARG B C 1
ATOM 5909 O O . ARG B 1 57 ? -12.766 14.07 27.656 1 86.88 57 ARG B O 1
ATOM 5916 N N . TYR B 1 58 ? -11.32 12.406 28.344 1 88.31 58 TYR B N 1
ATOM 5917 C CA . TYR B 1 58 ? -11.773 12.484 29.719 1 88.31 58 TYR B CA 1
ATOM 5918 C C . TYR B 1 58 ? -10.625 12.844 30.656 1 88.31 58 TYR B C 1
ATOM 5920 O O . TYR B 1 58 ? -9.469 12.5 30.375 1 88.31 58 TYR B O 1
ATOM 5928 N N . LEU B 1 59 ? -11.039 13.492 31.688 1 90.69 59 LEU B N 1
ATOM 5929 C CA . LEU B 1 59 ? -10.062 13.875 32.688 1 90.69 59 LEU B CA 1
ATOM 5930 C C . LEU B 1 59 ? -9.68 12.68 33.562 1 90.69 59 LEU B C 1
ATOM 5932 O O . LEU B 1 59 ? -10.469 11.75 33.719 1 90.69 59 LEU B O 1
ATOM 5936 N N . ASP B 1 60 ? -8.445 12.68 34.031 1 91.12 60 ASP B N 1
ATOM 5937 C CA . ASP B 1 60 ? -8.023 11.656 35 1 91.12 60 ASP B CA 1
ATOM 5938 C C . ASP B 1 60 ? -8.586 11.93 36.375 1 91.12 60 ASP B C 1
ATOM 5940 O O . ASP B 1 60 ? -8.945 11 37.094 1 91.12 60 ASP B O 1
ATOM 5944 N N . SER B 1 61 ? -8.578 13.109 36.75 1 91.75 61 SER B N 1
ATOM 5945 C CA . SER B 1 61 ? -9.156 13.562 38 1 91.75 61 SER B CA 1
ATOM 5946 C C . SER B 1 61 ? -9.75 14.961 37.875 1 91.75 61 SER B C 1
ATOM 5948 O O . SER B 1 61 ? -9.328 15.734 37 1 91.75 61 SER B O 1
ATOM 5950 N N . GLY B 1 62 ? -10.805 15.273 38.625 1 92.62 62 GLY B N 1
ATOM 5951 C CA . GLY B 1 62 ? -11.5 16.547 38.562 1 92.62 62 GLY B CA 1
ATOM 5952 C C . GLY B 1 62 ? -12.859 16.438 37.875 1 92.62 62 GLY B C 1
ATOM 5953 O O . GLY B 1 62 ? -13.367 15.344 37.656 1 92.62 62 GLY B O 1
ATOM 5954 N N . GLU B 1 63 ? -13.469 17.656 37.75 1 91.5 63 GLU B N 1
ATOM 5955 C CA . GLU B 1 63 ? -14.812 17.641 37.188 1 91.5 63 GLU B CA 1
ATOM 5956 C C . GLU B 1 63 ? -14.969 18.719 36.125 1 91.5 63 GLU B C 1
ATOM 5958 O O . GLU B 1 63 ? -14.367 19.797 36.219 1 91.5 63 GLU B O 1
ATOM 5963 N N . ILE B 1 64 ? -15.742 18.422 35.125 1 93.25 64 ILE B N 1
ATOM 5964 C CA . ILE B 1 64 ? -16.094 19.359 34.062 1 93.25 64 ILE B CA 1
ATOM 5965 C C . ILE B 1 64 ? -17.594 19.359 33.844 1 93.25 64 ILE B C 1
ATOM 5967 O O . ILE B 1 64 ? -18.234 18.312 33.781 1 93.25 64 ILE B O 1
ATOM 5971 N N . TRP B 1 65 ? -18.141 20.5 33.875 1 92.19 65 TRP B N 1
ATOM 5972 C CA . TRP B 1 65 ? -19.562 20.672 33.594 1 92.19 65 TRP B CA 1
ATOM 5973 C C . TRP B 1 65 ? -19.75 21.594 32.406 1 92.19 65 TRP B C 1
ATOM 5975 O O . TRP B 1 65 ? -19.188 22.688 32.344 1 92.19 65 TRP B O 1
ATOM 5985 N N . VAL B 1 66 ? -20.531 21.172 31.484 1 93.5 66 VAL B N 1
ATOM 5986 C CA . VAL B 1 66 ? -20.812 21.953 30.281 1 93.5 66 VAL B CA 1
ATOM 5987 C C . VAL B 1 66 ? -22.312 22.047 30.078 1 93.5 66 VAL B C 1
ATOM 5989 O O . VAL B 1 66 ? -23.016 21.031 29.969 1 93.5 66 VAL B O 1
ATOM 5992 N N . LEU B 1 67 ? -22.797 23.219 30.016 1 91.81 67 LEU B N 1
ATOM 5993 C CA . LEU B 1 67 ? -24.219 23.5 29.812 1 91.81 67 LEU B CA 1
ATOM 5994 C C . LEU B 1 67 ? -25.078 22.688 30.781 1 91.81 67 LEU B C 1
ATOM 5996 O O . LEU B 1 67 ? -26.062 22.078 30.359 1 91.81 67 LEU B O 1
ATOM 6000 N N . GLY B 1 68 ? -24.562 22.484 31.922 1 85.44 68 GLY B N 1
ATOM 6001 C CA . GLY B 1 68 ? -25.359 21.875 32.969 1 85.44 68 GLY B CA 1
ATOM 6002 C C . GLY B 1 68 ? -25.109 20.391 33.125 1 85.44 68 GLY B C 1
ATOM 6003 O O . GLY B 1 68 ? -25.609 19.75 34.062 1 85.44 68 GLY B O 1
ATOM 6004 N N . GLY B 1 69 ? -24.359 19.875 32.281 1 86.88 69 GLY B N 1
ATOM 6005 C CA . GLY B 1 69 ? -24.109 18.453 32.344 1 86.88 69 GLY B CA 1
ATOM 6006 C C . GLY B 1 69 ? -22.641 18.094 32.219 1 86.88 69 GLY B C 1
ATOM 6007 O O . GLY B 1 69 ? -21.812 18.938 31.859 1 86.88 69 GLY B O 1
ATOM 6008 N N . ASN B 1 70 ? -22.406 16.766 32.562 1 88.88 70 ASN B N 1
ATOM 6009 C CA . ASN B 1 70 ? -21.062 16.25 32.375 1 88.88 70 ASN B CA 1
ATOM 6010 C C . ASN B 1 70 ? -20.875 15.719 30.953 1 88.88 70 ASN B C 1
ATOM 6012 O O . ASN B 1 70 ? -21.609 14.836 30.5 1 88.88 70 ASN B O 1
ATOM 6016 N N . PRO B 1 71 ? -19.906 16.266 30.312 1 89.88 71 PRO B N 1
ATOM 6017 C CA . PRO B 1 71 ? -19.688 15.789 28.953 1 89.88 71 PRO B CA 1
ATOM 6018 C C . PRO B 1 71 ? -19.484 14.273 28.891 1 89.88 71 PRO B C 1
ATOM 6020 O O . PRO B 1 71 ? -18.797 13.695 29.734 1 89.88 71 PRO B O 1
ATOM 6023 N N . GLY B 1 72 ? -20.094 13.602 27.875 1 82.44 72 GLY B N 1
ATOM 6024 C CA . GLY B 1 72 ? -19.969 12.164 27.703 1 82.44 72 GLY B CA 1
ATOM 6025 C C . GLY B 1 72 ? -21.062 11.391 28.406 1 82.44 72 GLY B C 1
ATOM 6026 O O . GLY B 1 72 ? -21.328 10.234 28.078 1 82.44 72 GLY B O 1
ATOM 6027 N N . SER B 1 73 ? -21.641 11.992 29.406 1 81.12 73 SER B N 1
ATOM 6028 C CA . SER B 1 73 ? -22.703 11.32 30.141 1 81.12 73 SER B CA 1
ATOM 6029 C C . SER B 1 73 ? -24.016 11.305 29.359 1 81.12 73 SER B C 1
ATOM 6031 O O . SER B 1 73 ? -24.203 12.117 28.453 1 81.12 73 SER B O 1
ATOM 6033 N N . LYS B 1 74 ? -24.766 10.328 29.812 1 76.75 74 LYS B N 1
ATOM 6034 C CA . LYS B 1 74 ? -26.062 10.18 29.141 1 76.75 74 LYS B CA 1
ATOM 6035 C C . LYS B 1 74 ? -26.969 11.367 29.422 1 76.75 74 LYS B C 1
ATOM 6037 O O . LYS B 1 74 ? -27.125 11.773 30.578 1 76.75 74 LYS B O 1
ATOM 6042 N N . GLY B 1 75 ? -27.359 12.023 28.5 1 75.25 75 GLY B N 1
ATOM 6043 C CA . GLY B 1 75 ? -28.328 13.086 28.688 1 75.25 75 GLY B CA 1
ATOM 6044 C C . GLY B 1 75 ? -27.703 14.477 28.609 1 75.25 75 GLY B C 1
ATOM 6045 O O . GLY B 1 75 ? -28.422 15.477 28.578 1 75.25 75 GLY B O 1
ATOM 6046 N N . SER B 1 76 ? -26.422 14.586 28.688 1 80.81 76 SER B N 1
ATOM 6047 C CA . SER B 1 76 ? -25.797 15.898 28.672 1 80.81 76 SER B CA 1
ATOM 6048 C C . SER B 1 76 ? -25.938 16.562 27.297 1 80.81 76 SER B C 1
ATOM 6050 O O . SER B 1 76 ? -25.938 17.781 27.188 1 80.81 76 SER B O 1
ATOM 6052 N N . GLY B 1 77 ? -26.047 15.727 26.281 1 84.06 77 GLY B N 1
ATOM 6053 C CA . GLY B 1 77 ? -26.125 16.25 24.938 1 84.06 77 GLY B CA 1
ATOM 6054 C C . GLY B 1 77 ? -24.781 16.625 24.359 1 84.06 77 GLY B C 1
ATOM 6055 O O . GLY B 1 77 ? -24.688 17.172 23.25 1 84.06 77 GLY B O 1
ATOM 6056 N N . ILE B 1 78 ? -23.766 16.328 25.172 1 89 78 ILE B N 1
ATOM 6057 C CA . ILE B 1 78 ? -22.391 16.594 24.734 1 89 78 ILE B CA 1
ATOM 6058 C C . ILE B 1 78 ? -21.594 15.289 24.734 1 89 78 ILE B C 1
ATOM 6060 O O . ILE B 1 78 ? -21.422 14.656 25.781 1 89 78 ILE B O 1
ATOM 6064 N N . PRO B 1 79 ? -21.109 14.875 23.625 1 89.81 79 PRO B N 1
ATOM 6065 C CA . PRO B 1 79 ? -21.141 15.5 22.297 1 89.81 79 PRO B CA 1
ATOM 6066 C C . PRO B 1 79 ? -22.547 15.57 21.703 1 89.81 79 PRO B C 1
ATOM 6068 O O . PRO B 1 79 ? -23.422 14.773 22.078 1 89.81 79 PRO B O 1
ATOM 6071 N N . GLY B 1 80 ? -22.703 16.594 20.75 1 91.06 80 GLY B N 1
ATOM 6072 C CA . GLY B 1 80 ? -24.016 16.797 20.156 1 91.06 80 GLY B CA 1
ATOM 6073 C C . GLY B 1 80 ? -24.172 18.156 19.516 1 91.06 80 GLY B C 1
ATOM 6074 O O . GLY B 1 80 ? -23.234 18.953 19.484 1 91.06 80 GLY B O 1
ATOM 6075 N N . PRO B 1 81 ? -25.328 18.438 19.047 1 92 81 PRO B N 1
ATOM 6076 C CA . PRO B 1 81 ? -25.578 19.672 18.297 1 92 81 PRO B CA 1
ATOM 6077 C C . PRO B 1 81 ? -25.609 20.906 19.172 1 92 81 PRO B C 1
ATOM 6079 O O . PRO B 1 81 ? -25.625 22.031 18.672 1 92 81 PRO B O 1
ATOM 6082 N N . ARG B 1 82 ? -25.5 20.75 20.484 1 92.62 82 ARG B N 1
ATOM 6083 C CA . ARG B 1 82 ? -25.5 21.891 21.391 1 92.62 82 ARG B CA 1
ATOM 6084 C C . ARG B 1 82 ? -24.188 22.656 21.297 1 92.62 82 ARG B C 1
ATOM 6086 O O . ARG B 1 82 ? -24.109 23.812 21.734 1 92.62 82 ARG B O 1
ATOM 6093 N N . VAL B 1 83 ? -23.297 21.969 20.734 1 94.06 83 VAL B N 1
ATOM 6094 C CA . VAL B 1 83 ? -21.969 22.562 20.656 1 94.06 83 VAL B CA 1
ATOM 6095 C C . VAL B 1 83 ? -21.562 22.734 19.188 1 94.06 83 VAL B C 1
ATOM 6097 O O . VAL B 1 83 ? -21.828 21.859 18.359 1 94.06 83 VAL B O 1
ATOM 6100 N N . GLY B 1 84 ? -21.125 23.875 18.797 1 95.12 84 GLY B N 1
ATOM 6101 C CA . GLY B 1 84 ? -20.406 24.094 17.547 1 95.12 84 GLY B CA 1
ATOM 6102 C C . GLY B 1 84 ? -18.906 24.078 17.734 1 95.12 84 GLY B C 1
ATOM 6103 O O . GLY B 1 84 ? -18.375 24.688 18.672 1 95.12 84 GLY B O 1
ATOM 6104 N N . TYR B 1 85 ? -18.234 23.281 16.875 1 94.75 85 TYR B N 1
ATOM 6105 C CA . TYR B 1 85 ? -16.812 23.094 17.109 1 94.75 85 TYR B CA 1
ATOM 6106 C C . TYR B 1 85 ? -16.016 23.344 15.836 1 94.75 85 TYR B C 1
ATOM 6108 O O . TYR B 1 85 ? -16.312 22.781 14.781 1 94.75 85 TYR B O 1
ATOM 6116 N N . MET B 1 86 ? -15.094 24.234 15.938 1 94.5 86 MET B N 1
ATOM 6117 C CA . MET B 1 86 ? -14.102 24.484 14.891 1 94.5 86 MET B CA 1
ATOM 6118 C C . MET B 1 86 ? -12.711 24.078 15.359 1 94.5 86 MET B C 1
ATOM 6120 O O . MET B 1 86 ? -12.094 24.797 16.156 1 94.5 86 MET B O 1
ATOM 6124 N N . PRO B 1 87 ? -12.172 23 14.828 1 91.31 87 PRO B N 1
ATOM 6125 C CA . PRO B 1 87 ? -10.836 22.562 15.234 1 91.31 87 PRO B CA 1
ATOM 6126 C C . PRO B 1 87 ? -9.727 23.438 14.648 1 91.31 87 PRO B C 1
ATOM 6128 O O . PRO B 1 87 ? -9.984 24.266 13.766 1 91.31 87 PRO B O 1
ATOM 6131 N N . GLN B 1 88 ? -8.609 23.25 15.234 1 84.56 88 GLN B N 1
ATOM 6132 C CA . GLN B 1 88 ? -7.441 23.984 14.781 1 84.56 88 GLN B CA 1
ATOM 6133 C C . GLN B 1 88 ? -7.105 23.641 13.328 1 84.56 88 GLN B C 1
ATOM 6135 O O . GLN B 1 88 ? -6.797 24.531 12.531 1 84.56 88 GLN B O 1
ATOM 6140 N N . GLU B 1 89 ? -7.172 22.391 13.133 1 82.5 89 GLU B N 1
ATOM 6141 C CA . GLU B 1 89 ? -6.996 21.969 11.742 1 82.5 89 GLU B CA 1
ATOM 6142 C C . GLU B 1 89 ? -8.273 22.188 10.938 1 82.5 89 GLU B C 1
ATOM 6144 O O . GLU B 1 89 ? -9.375 22.203 11.492 1 82.5 89 GLU B O 1
ATOM 6149 N N . ILE B 1 90 ? -8.25 22.547 9.688 1 79.94 90 ILE B N 1
ATOM 6150 C CA . ILE B 1 90 ? -9.391 22.875 8.836 1 79.94 90 ILE B CA 1
ATOM 6151 C C . ILE B 1 90 ? -10.422 21.75 8.891 1 79.94 90 ILE B C 1
ATOM 6153 O O . ILE B 1 90 ? -11.625 22.016 8.992 1 79.94 90 ILE B O 1
ATOM 6157 N N . SER B 1 91 ? -10.109 20.547 9.031 1 86.75 91 SER B N 1
ATOM 6158 C CA . SER B 1 91 ? -10.922 19.344 9.203 1 86.75 91 SER B CA 1
ATOM 6159 C C . SER B 1 91 ? -12.117 19.359 8.258 1 86.75 91 SER B C 1
ATOM 6161 O O . SER B 1 91 ? -13.258 19.188 8.688 1 86.75 91 SER B O 1
ATOM 6163 N N . LEU B 1 92 ? -11.969 19.578 7.02 1 91.56 92 LEU B N 1
ATOM 6164 C CA . LEU B 1 92 ? -12.953 19.484 5.945 1 91.56 92 LEU B CA 1
ATOM 6165 C C . LEU B 1 92 ? -12.555 18.406 4.938 1 91.56 92 LEU B C 1
ATOM 6167 O O . LEU B 1 92 ? -11.375 18.078 4.801 1 91.56 92 LEU B O 1
ATOM 6171 N N . VAL B 1 93 ? -13.594 17.906 4.375 1 91.56 93 VAL B N 1
ATOM 6172 C CA . VAL B 1 93 ? -13.344 16.938 3.322 1 91.56 93 VAL B CA 1
ATOM 6173 C C . VAL B 1 93 ? -12.859 17.641 2.061 1 91.56 93 VAL B C 1
ATOM 6175 O O . VAL B 1 93 ? -13.523 18.547 1.558 1 91.56 93 VAL B O 1
ATOM 6178 N N . GLY B 1 94 ? -11.773 17.219 1.583 1 90.94 94 GLY B N 1
ATOM 6179 C CA . GLY B 1 94 ? -11.164 17.859 0.425 1 90.94 94 GLY B CA 1
ATOM 6180 C C . GLY B 1 94 ? -12.031 17.766 -0.821 1 90.94 94 GLY B C 1
ATOM 6181 O O . GLY B 1 94 ? -12.031 18.688 -1.644 1 90.94 94 GLY B O 1
ATOM 6182 N N . GLU B 1 95 ? -12.773 16.781 -0.921 1 92.5 95 GLU B N 1
ATOM 6183 C CA . GLU B 1 95 ? -13.57 16.531 -2.119 1 92.5 95 GLU B CA 1
ATOM 6184 C C . GLU B 1 95 ? -14.906 17.266 -2.064 1 92.5 95 GLU B C 1
ATOM 6186 O O . GLU B 1 95 ? -15.625 17.312 -3.062 1 92.5 95 GLU B O 1
ATOM 6191 N N . PHE B 1 96 ? -15.141 17.891 -0.988 1 94.44 96 PHE B N 1
ATOM 6192 C CA . PHE B 1 96 ? -16.375 18.641 -0.828 1 94.44 96 PHE B CA 1
ATOM 6193 C C . PHE B 1 96 ? -16.297 19.984 -1.547 1 94.44 96 PHE B C 1
ATOM 6195 O O . PHE B 1 96 ? -15.227 20.578 -1.648 1 94.44 96 PHE B O 1
ATOM 6202 N N . SER B 1 97 ? -17.453 20.359 -2.033 1 95.94 97 SER B N 1
ATOM 6203 C CA . SER B 1 97 ? -17.641 21.766 -2.35 1 95.94 97 SER B CA 1
ATOM 6204 C C . SER B 1 97 ? -18.031 22.562 -1.109 1 95.94 97 SER B C 1
ATOM 6206 O O . SER B 1 97 ? -18.312 21.984 -0.056 1 95.94 97 SER B O 1
ATOM 6208 N N . VAL B 1 98 ? -18 23.891 -1.229 1 96.31 98 VAL B N 1
ATOM 6209 C CA . VAL B 1 98 ? -18.438 24.719 -0.118 1 96.31 98 VAL B CA 1
ATOM 6210 C C . VAL B 1 98 ? -19.859 24.344 0.285 1 96.31 98 VAL B C 1
ATOM 6212 O O . VAL B 1 98 ? -20.156 24.172 1.472 1 96.31 98 VAL B O 1
ATOM 6215 N N . ASN B 1 99 ? -20.609 24.109 -0.717 1 95.69 99 ASN B N 1
ATOM 6216 C CA . ASN B 1 99 ? -22 23.734 -0.498 1 95.69 99 ASN B CA 1
ATOM 6217 C C . ASN B 1 99 ? -22.125 22.375 0.191 1 95.69 99 ASN B C 1
ATOM 6219 O O . ASN B 1 99 ? -22.859 22.234 1.167 1 95.69 99 ASN B O 1
ATOM 6223 N N . SER B 1 100 ? -21.438 21.406 -0.299 1 95.62 100 SER B N 1
ATOM 6224 C CA . SER B 1 100 ? -21.5 20.062 0.263 1 95.62 100 SER B CA 1
ATOM 6225 C C . SER B 1 100 ? -21.016 20.047 1.709 1 95.62 100 SER B C 1
ATOM 6227 O O . SER B 1 100 ? -21.547 19.297 2.533 1 95.62 100 SER B O 1
ATOM 6229 N N . ALA B 1 101 ? -20.031 20.844 1.976 1 96.06 101 ALA B N 1
ATOM 6230 C CA . ALA B 1 101 ? -19.516 20.906 3.338 1 96.06 101 ALA B CA 1
ATOM 6231 C C . ALA B 1 101 ? -20.562 21.453 4.301 1 96.06 101 ALA B C 1
ATOM 6233 O O . ALA B 1 101 ? -20.797 20.875 5.367 1 96.06 101 ALA B O 1
ATOM 6234 N N . LEU B 1 102 ? -21.203 22.516 3.928 1 96.88 102 LEU B N 1
ATOM 6235 C CA . LEU B 1 102 ? -22.188 23.141 4.789 1 96.88 102 LEU B CA 1
ATOM 6236 C C . LEU B 1 102 ? -23.438 22.266 4.918 1 96.88 102 LEU B C 1
ATOM 6238 O O . LEU B 1 102 ? -24.047 22.203 5.988 1 96.88 102 LEU B O 1
ATOM 6242 N N . TYR B 1 103 ? -23.797 21.594 3.836 1 96.06 103 TYR B N 1
ATOM 6243 C CA . TYR B 1 103 ? -24.938 20.688 3.895 1 96.06 103 TYR B CA 1
ATOM 6244 C C . TYR B 1 103 ? -24.656 19.516 4.824 1 96.06 103 TYR B C 1
ATOM 6246 O O . TYR B 1 103 ? -25.531 19.094 5.586 1 96.06 103 TYR B O 1
ATOM 6254 N N . TYR B 1 104 ? -23.531 18.953 4.758 1 96.5 104 TYR B N 1
ATOM 6255 C CA . TYR B 1 104 ? -23.172 17.828 5.605 1 96.5 104 TYR B CA 1
ATOM 6256 C C . TYR B 1 104 ? -23.297 18.188 7.082 1 96.5 104 TYR B C 1
ATOM 6258 O O . TYR B 1 104 ? -23.984 17.516 7.84 1 96.5 104 TYR B O 1
ATOM 6266 N N . PHE B 1 105 ? -22.594 19.312 7.48 1 96.25 105 PHE B N 1
ATOM 6267 C CA . PHE B 1 105 ? -22.594 19.688 8.883 1 96.25 105 PHE B CA 1
ATOM 6268 C C . PHE B 1 105 ? -23.953 20.219 9.312 1 96.25 105 PHE B C 1
ATOM 6270 O O . PHE B 1 105 ? -24.344 20.078 10.469 1 96.25 105 PHE B O 1
ATOM 6277 N N . GLY B 1 106 ? -24.672 20.797 8.398 1 96.44 106 GLY B N 1
ATOM 6278 C CA . GLY B 1 106 ? -26.047 21.188 8.703 1 96.44 106 GLY B CA 1
ATOM 6279 C C . GLY B 1 106 ? -26.953 20 8.953 1 96.44 106 GLY B C 1
ATOM 6280 O O . GLY B 1 106 ? -27.734 20 9.914 1 96.44 106 GLY B O 1
ATOM 6281 N N . ARG B 1 107 ? -26.812 18.984 8.156 1 95.38 107 ARG B N 1
ATOM 6282 C CA . ARG B 1 107 ? -27.672 17.812 8.227 1 95.38 107 ARG B CA 1
ATOM 6283 C C . ARG B 1 107 ? -27.375 16.984 9.461 1 95.38 107 ARG B C 1
ATOM 6285 O O . ARG B 1 107 ? -28.297 16.469 10.117 1 95.38 107 ARG B O 1
ATOM 6292 N N . ILE B 1 108 ? -26.125 16.828 9.82 1 95.06 108 ILE B N 1
ATOM 6293 C CA . ILE B 1 108 ? -25.797 15.984 10.977 1 95.06 108 ILE B CA 1
ATOM 6294 C C . ILE B 1 108 ? -26.234 16.688 12.258 1 95.06 108 ILE B C 1
ATOM 6296 O O . ILE B 1 108 ? -26.359 16.047 13.305 1 95.06 108 ILE B O 1
ATOM 6300 N N . ASN B 1 109 ? -26.438 18.016 12.172 1 94.31 109 ASN B N 1
ATOM 6301 C CA . ASN B 1 109 ? -26.906 18.766 13.328 1 94.31 109 ASN B CA 1
ATOM 6302 C C . ASN B 1 109 ? -28.422 19 13.258 1 94.31 109 ASN B C 1
ATOM 6304 O O . ASN B 1 109 ? -28.953 19.844 13.992 1 94.31 109 ASN B O 1
ATOM 6308 N N . GLY B 1 110 ? -29.141 18.406 12.312 1 91.5 110 GLY B N 1
ATOM 6309 C CA . GLY B 1 110 ? -30.594 18.328 12.328 1 91.5 110 GLY B CA 1
ATOM 6310 C C . GLY B 1 110 ? -31.266 19.406 11.516 1 91.5 110 GLY B C 1
ATOM 6311 O O . GLY B 1 110 ? -32.469 19.594 11.602 1 91.5 110 GLY B O 1
ATOM 6312 N N . LEU B 1 111 ? -30.531 20.125 10.742 1 94.38 111 LEU B N 1
ATOM 6313 C CA . LEU B 1 111 ? -31.125 21.188 9.953 1 94.38 111 LEU B CA 1
ATOM 6314 C C . LEU B 1 111 ? -31.766 20.641 8.68 1 94.38 111 LEU B C 1
ATOM 6316 O O . LEU B 1 111 ? -31.297 19.625 8.141 1 94.38 111 LEU B O 1
ATOM 6320 N N . ASP B 1 112 ? -32.781 21.281 8.25 1 93.62 112 ASP B N 1
ATOM 6321 C CA . ASP B 1 112 ? -33.375 20.938 6.961 1 93.62 112 ASP B CA 1
ATOM 6322 C C . ASP B 1 112 ? -32.688 21.688 5.82 1 93.62 112 ASP B C 1
ATOM 6324 O O . ASP B 1 112 ? -31.953 22.656 6.059 1 93.62 112 ASP B O 1
ATOM 6328 N N . ASP B 1 113 ? -32.938 21.297 4.652 1 94.25 113 ASP B N 1
ATOM 6329 C CA . ASP B 1 113 ? -32.25 21.828 3.479 1 94.25 113 ASP B CA 1
ATOM 6330 C C . ASP B 1 113 ? -32.562 23.297 3.27 1 94.25 113 ASP B C 1
ATOM 6332 O O . ASP B 1 113 ? -31.703 24.078 2.865 1 94.25 113 ASP B O 1
ATOM 6336 N N . GLU B 1 114 ? -33.719 23.641 3.533 1 95.12 114 GLU B N 1
ATOM 6337 C CA . GLU B 1 114 ? -34.125 25.031 3.355 1 95.12 114 GLU B CA 1
ATOM 6338 C C . GLU B 1 114 ? -33.406 25.938 4.344 1 95.12 114 GLU B C 1
ATOM 6340 O O . GLU B 1 114 ? -32.969 27.031 3.986 1 95.12 114 GLU B O 1
ATOM 6345 N N . GLU B 1 115 ? -33.312 25.438 5.523 1 94.94 115 GLU B N 1
ATOM 6346 C CA . GLU B 1 115 ? -32.594 26.203 6.543 1 94.94 115 GLU B CA 1
ATOM 6347 C C . GLU B 1 115 ? -31.125 26.328 6.203 1 94.94 115 GLU B C 1
ATOM 6349 O O . GLU B 1 115 ? -30.516 27.391 6.406 1 94.94 115 GLU B O 1
ATOM 6354 N N . ILE B 1 116 ? -30.594 25.312 5.727 1 96.19 116 ILE B N 1
ATOM 6355 C CA . ILE B 1 116 ? -29.172 25.312 5.375 1 96.19 116 ILE B CA 1
ATOM 6356 C C . ILE B 1 116 ? -28.922 26.297 4.242 1 96.19 116 ILE B C 1
ATOM 6358 O O . ILE B 1 116 ? -27.922 27.031 4.266 1 96.19 116 ILE B O 1
ATOM 6362 N N . GLU B 1 117 ? -29.828 26.328 3.264 1 95.38 117 GLU B N 1
ATOM 6363 C CA . GLU B 1 117 ? -29.672 27.234 2.131 1 95.38 117 GLU B CA 1
ATOM 6364 C C . GLU B 1 117 ? -29.734 28.688 2.584 1 95.38 117 GLU B C 1
ATOM 6366 O O . GLU B 1 117 ? -28.953 29.516 2.115 1 95.38 117 GLU B O 1
ATOM 6371 N N . THR B 1 118 ? -30.594 28.938 3.463 1 94.94 118 THR B N 1
ATOM 6372 C CA . THR B 1 118 ? -30.734 30.297 3.982 1 94.94 118 THR B CA 1
ATOM 6373 C C . THR B 1 118 ? -29.5 30.703 4.77 1 94.94 118 THR B C 1
ATOM 6375 O O . THR B 1 118 ? -28.984 31.812 4.594 1 94.94 118 THR B O 1
ATOM 6378 N N . ARG B 1 119 ? -29.016 29.891 5.566 1 94.12 119 ARG B N 1
ATOM 6379 C CA . ARG B 1 119 ? -27.844 30.172 6.379 1 94.12 119 ARG B CA 1
ATOM 6380 C C . ARG B 1 119 ? -26.594 30.25 5.52 1 94.12 119 ARG B C 1
ATOM 6382 O O . ARG B 1 119 ? -25.672 31.031 5.805 1 94.12 119 ARG B O 1
ATOM 6389 N N . HIS B 1 120 ? -26.625 29.375 4.52 1 95.12 120 HIS B N 1
ATOM 6390 C CA . HIS B 1 120 ? -25.516 29.422 3.576 1 95.12 120 HIS B CA 1
ATOM 6391 C C . HIS B 1 120 ? -25.391 30.797 2.926 1 95.12 120 HIS B C 1
ATOM 6393 O O . HIS B 1 120 ? -24.297 31.344 2.822 1 95.12 120 HIS B O 1
ATOM 6399 N N . LYS B 1 121 ? -26.422 31.328 2.486 1 94 121 LYS B N 1
ATOM 6400 C CA . LYS B 1 121 ? -26.422 32.656 1.864 1 94 121 LYS B CA 1
ATOM 6401 C C . LYS B 1 121 ? -25.969 33.719 2.852 1 94 121 LYS B C 1
ATOM 6403 O O . LYS B 1 121 ? -25.188 34.594 2.498 1 94 121 LYS B O 1
ATOM 6408 N N . PHE B 1 122 ? -26.422 33.594 4.035 1 91.44 122 PHE B N 1
ATOM 6409 C CA . PHE B 1 122 ? -26.062 34.562 5.078 1 91.44 122 PHE B CA 1
ATOM 6410 C C . PHE B 1 122 ? -24.547 34.531 5.32 1 91.44 122 PHE B C 1
ATOM 6412 O O . PHE B 1 122 ? -23.906 35.594 5.32 1 91.44 122 PHE B O 1
ATOM 6419 N N . PHE B 1 123 ? -24.016 33.312 5.543 1 93 123 PHE B N 1
ATOM 6420 C CA . PHE B 1 123 ? -22.609 33.188 5.859 1 93 123 PHE B CA 1
ATOM 6421 C C . PHE B 1 123 ? -21.75 33.5 4.648 1 93 123 PHE B C 1
ATOM 6423 O O . PHE B 1 123 ? -20.609 33.969 4.789 1 93 123 PHE B O 1
ATOM 6430 N N . SER B 1 124 ? -22.25 33.219 3.441 1 93.56 124 SER B N 1
ATOM 6431 C CA . SER B 1 124 ? -21.516 33.594 2.234 1 93.56 124 SER B CA 1
ATOM 6432 C C . SER B 1 124 ? -21.25 35.094 2.162 1 93.56 124 SER B C 1
ATOM 6434 O O . SER B 1 124 ? -20.188 35.531 1.717 1 93.56 124 SER B O 1
ATOM 6436 N N . ASP B 1 125 ? -22.141 35.812 2.59 1 89.62 125 ASP B N 1
ATOM 6437 C CA . ASP B 1 125 ? -22.016 37.25 2.574 1 89.62 125 ASP B CA 1
ATOM 6438 C C . ASP B 1 125 ? -21.156 37.75 3.738 1 89.62 125 ASP B C 1
ATOM 6440 O O . ASP B 1 125 ? -20.297 38.594 3.561 1 89.62 125 ASP B O 1
ATOM 6444 N N . LEU B 1 126 ? -21.391 37.219 4.867 1 85.88 126 LEU B N 1
ATOM 6445 C CA . LEU B 1 126 ? -20.688 37.656 6.074 1 85.88 126 LEU B CA 1
ATOM 6446 C C . LEU B 1 126 ? -19.203 37.344 5.984 1 85.88 126 LEU B C 1
ATOM 6448 O O . LEU B 1 126 ? -18.375 38.156 6.336 1 85.88 126 LEU B O 1
ATOM 6452 N N . LEU B 1 127 ? -18.875 36.094 5.516 1 88.88 127 LEU B N 1
ATOM 6453 C CA . LEU B 1 127 ? -17.5 35.625 5.551 1 88.88 127 LEU B CA 1
ATOM 6454 C C . LEU B 1 127 ? -16.875 35.656 4.16 1 88.88 127 LEU B C 1
ATOM 6456 O O . LEU B 1 127 ? -15.719 35.281 3.982 1 88.88 127 LEU B O 1
ATOM 6460 N N . GLN B 1 128 ? -17.656 36.156 3.211 1 87 128 GLN B N 1
ATOM 6461 C CA . GLN B 1 128 ? -17.141 36.188 1.842 1 87 128 GLN B CA 1
ATOM 6462 C C . GLN B 1 128 ? -16.641 34.812 1.412 1 87 128 GLN B C 1
ATOM 6464 O O . GLN B 1 128 ? -15.492 34.688 0.958 1 87 128 GLN B O 1
ATOM 6469 N N . LEU B 1 129 ? -17.469 33.875 1.498 1 92.44 129 LEU B N 1
ATOM 6470 C CA . LEU B 1 129 ? -17.094 32.5 1.14 1 92.44 129 LEU B CA 1
ATOM 6471 C C . LEU B 1 129 ? -16.891 32.375 -0.365 1 92.44 129 LEU B C 1
ATOM 6473 O O . LEU B 1 129 ? -17.484 33.125 -1.145 1 92.44 129 LEU B O 1
ATOM 6477 N N . PRO B 1 130 ? -16.062 31.484 -0.793 1 90.94 130 PRO B N 1
ATOM 6478 C CA . PRO B 1 130 ? -15.93 31.203 -2.225 1 90.94 130 PRO B CA 1
ATOM 6479 C C . PRO B 1 130 ? -17.219 30.672 -2.842 1 90.94 130 PRO B C 1
ATOM 6481 O O . PRO B 1 130 ? -18.172 30.359 -2.121 1 90.94 130 PRO B O 1
ATOM 6484 N N . PRO B 1 131 ? -17.188 30.609 -4.164 1 92.69 131 PRO B N 1
ATOM 6485 C CA . PRO B 1 131 ? -18.391 30.094 -4.82 1 92.69 131 PRO B CA 1
ATOM 6486 C C . PRO B 1 131 ? -18.797 28.734 -4.285 1 92.69 131 PRO B C 1
ATOM 6488 O O . PRO B 1 131 ? -17.953 27.922 -3.922 1 92.69 131 PRO B O 1
ATOM 6491 N N . ALA B 1 132 ? -20 28.484 -4.355 1 94.44 132 ALA B N 1
ATOM 6492 C CA . ALA B 1 132 ? -20.625 27.312 -3.75 1 94.44 132 ALA B CA 1
ATOM 6493 C C . ALA B 1 132 ? -20.078 26.016 -4.371 1 94.44 132 ALA B C 1
ATOM 6495 O O . ALA B 1 132 ? -20 24.984 -3.705 1 94.44 132 ALA B O 1
ATOM 6496 N N . ASP B 1 133 ? -19.656 26.062 -5.562 1 93.75 133 ASP B N 1
ATOM 6497 C CA . ASP B 1 133 ? -19.266 24.859 -6.281 1 93.75 133 ASP B CA 1
ATOM 6498 C C . ASP B 1 133 ? -17.75 24.656 -6.211 1 93.75 133 ASP B C 1
ATOM 6500 O O . ASP B 1 133 ? -17.234 23.625 -6.66 1 93.75 133 ASP B O 1
ATOM 6504 N N . ARG B 1 134 ? -17.125 25.516 -5.539 1 93.62 134 ARG B N 1
ATOM 6505 C CA . ARG B 1 134 ? -15.672 25.391 -5.445 1 93.62 134 ARG B CA 1
ATOM 6506 C C . ARG B 1 134 ? -15.281 24.266 -4.48 1 93.62 134 ARG B C 1
ATOM 6508 O O . ARG B 1 134 ? -15.867 24.141 -3.404 1 93.62 134 ARG B O 1
ATOM 6515 N N . LEU B 1 135 ? -14.344 23.469 -4.902 1 93.94 135 LEU B N 1
ATOM 6516 C CA . LEU B 1 135 ? -13.898 22.359 -4.074 1 93.94 135 LEU B CA 1
ATOM 6517 C C . LEU B 1 135 ? -12.953 22.828 -2.977 1 93.94 135 LEU B C 1
ATOM 6519 O O . LEU B 1 135 ? -12.117 23.703 -3.213 1 93.94 135 LEU B O 1
ATOM 6523 N N . VAL B 1 136 ? -13.016 22.219 -1.816 1 92.88 136 VAL B N 1
ATOM 6524 C CA . VAL B 1 136 ? -12.227 22.578 -0.647 1 92.88 136 VAL B CA 1
ATOM 6525 C C . VAL B 1 136 ? -10.742 22.375 -0.937 1 92.88 136 VAL B C 1
ATOM 6527 O O . VAL B 1 136 ? -9.898 23.188 -0.538 1 92.88 136 VAL B O 1
ATOM 6530 N N . LYS B 1 137 ? -10.398 21.375 -1.612 1 88.56 137 LYS B N 1
ATOM 6531 C CA . LYS B 1 137 ? -9 21.062 -1.897 1 88.56 137 LYS B CA 1
ATOM 6532 C C . LYS B 1 137 ? -8.367 22.109 -2.793 1 88.56 137 LYS B C 1
ATOM 6534 O O . LYS B 1 137 ? -7.141 22.266 -2.816 1 88.56 137 LYS B O 1
ATOM 6539 N N . ASN B 1 138 ? -9.203 22.891 -3.508 1 87.12 138 ASN B N 1
ATOM 6540 C CA . ASN B 1 138 ? -8.711 23.906 -4.422 1 87.12 138 ASN B CA 1
ATOM 6541 C C . ASN B 1 138 ? -8.742 25.297 -3.781 1 87.12 138 ASN B C 1
ATOM 6543 O O . ASN B 1 138 ? -8.477 26.297 -4.445 1 87.12 138 ASN B O 1
ATOM 6547 N N . MET B 1 139 ? -9 25.344 -2.496 1 87.25 139 MET B N 1
ATOM 6548 C CA . MET B 1 139 ? -9.102 26.609 -1.776 1 87.25 139 MET B CA 1
ATOM 6549 C C . MET B 1 139 ? -7.809 26.906 -1.019 1 87.25 139 MET B C 1
ATOM 6551 O O . MET B 1 139 ? -7.035 26 -0.719 1 87.25 139 MET B O 1
ATOM 6555 N N . SER B 1 140 ? -7.625 28.188 -0.831 1 78.69 140 SER B N 1
ATOM 6556 C CA . SER B 1 140 ? -6.508 28.594 0.011 1 78.69 140 SER B CA 1
ATOM 6557 C C . SER B 1 140 ? -6.781 28.281 1.48 1 78.69 140 SER B C 1
ATOM 6559 O O . SER B 1 140 ? -7.918 28 1.858 1 78.69 140 SER B O 1
ATOM 6561 N N . GLY B 1 141 ? -5.793 28.266 2.291 1 81.44 141 GLY B N 1
ATOM 6562 C CA . GLY B 1 141 ? -5.953 28 3.713 1 81.44 141 GLY B CA 1
ATOM 6563 C C . GLY B 1 141 ? -6.938 28.953 4.383 1 81.44 141 GLY B C 1
ATOM 6564 O O . GLY B 1 141 ? -7.73 28.531 5.23 1 81.44 141 GLY B O 1
ATOM 6565 N N . GLY B 1 142 ? -6.895 30.203 3.99 1 80.88 142 GLY B N 1
ATOM 6566 C CA . GLY B 1 142 ? -7.816 31.188 4.543 1 80.88 142 GLY B CA 1
ATOM 6567 C C . GLY B 1 142 ? -9.266 30.922 4.16 1 80.88 142 GLY B C 1
ATOM 6568 O O . GLY B 1 142 ? -10.164 31.109 4.98 1 80.88 142 GLY B O 1
ATOM 6569 N N . GLN B 1 143 ? -9.414 30.562 2.906 1 85.25 143 GLN B N 1
ATOM 6570 C CA . GLN B 1 143 ? -10.758 30.25 2.441 1 85.25 143 GLN B CA 1
ATOM 6571 C C . GLN B 1 143 ? -11.312 29.016 3.164 1 85.25 143 GLN B C 1
ATOM 6573 O O . GLN B 1 143 ? -12.492 29 3.543 1 85.25 143 GLN B O 1
ATOM 6578 N N . GLN B 1 144 ? -10.469 28.062 3.326 1 91.44 144 GLN B N 1
ATOM 6579 C CA . GLN B 1 144 ? -10.891 26.859 4.027 1 91.44 144 GLN B CA 1
ATOM 6580 C C . GLN B 1 144 ? -11.289 27.156 5.469 1 91.44 144 GLN B C 1
ATOM 6582 O O . GLN B 1 144 ? -12.258 26.594 5.984 1 91.44 144 GLN B O 1
ATOM 6587 N N . ARG B 1 145 ? -10.578 28 6.027 1 89.62 145 ARG B N 1
ATOM 6588 C CA . ARG B 1 145 ? -10.859 28.375 7.406 1 89.62 145 ARG B CA 1
ATOM 6589 C C . ARG B 1 145 ? -12.211 29.078 7.523 1 89.62 145 ARG B C 1
ATOM 6591 O O . ARG B 1 145 ? -12.945 28.859 8.484 1 89.62 145 ARG B O 1
ATOM 6598 N N . ARG B 1 146 ? -12.492 29.922 6.594 1 90.94 146 ARG B N 1
ATOM 6599 C CA . ARG B 1 146 ? -13.773 30.625 6.59 1 90.94 146 ARG B CA 1
ATOM 6600 C C . ARG B 1 146 ? -14.93 29.641 6.457 1 90.94 146 ARG B C 1
ATOM 6602 O O . ARG B 1 146 ? -15.961 29.781 7.125 1 90.94 146 ARG B O 1
ATOM 6609 N N . VAL B 1 147 ? -14.688 28.656 5.594 1 94.19 147 VAL B N 1
ATOM 6610 C CA . VAL B 1 147 ? -15.719 27.641 5.414 1 94.19 147 VAL B CA 1
ATOM 6611 C C . VAL B 1 147 ? -15.859 26.812 6.691 1 94.19 147 VAL B C 1
ATOM 6613 O O . VAL B 1 147 ? -16.969 26.484 7.102 1 94.19 147 VAL B O 1
ATOM 6616 N N . SER B 1 148 ? -14.758 26.484 7.273 1 94.5 148 SER B N 1
ATOM 6617 C CA . SER B 1 148 ? -14.773 25.719 8.523 1 94.5 148 SER B CA 1
ATOM 6618 C C . SER B 1 148 ? -15.5 26.5 9.625 1 94.5 148 SER B C 1
ATOM 6620 O O . SER B 1 148 ? -16.219 25.906 10.438 1 94.5 148 SER B O 1
ATOM 6622 N N . PHE B 1 149 ? -15.336 27.781 9.633 1 93.5 149 PHE B N 1
ATOM 6623 C CA . PHE B 1 149 ? -16.016 28.656 10.586 1 93.5 149 PHE B CA 1
ATOM 6624 C C . PHE B 1 149 ? -17.516 28.625 10.375 1 93.5 149 PHE B C 1
ATOM 6626 O O . PHE B 1 149 ? -18.281 28.484 11.328 1 93.5 149 PHE B O 1
ATOM 6633 N N . ALA B 1 150 ? -17.875 28.766 9.148 1 94.69 150 ALA B N 1
ATOM 6634 C CA . ALA B 1 150 ? -19.297 28.734 8.812 1 94.69 150 ALA B CA 1
ATOM 6635 C C . ALA B 1 150 ? -19.922 27.406 9.211 1 94.69 150 ALA B C 1
ATOM 6637 O O . ALA B 1 150 ? -21.047 27.375 9.703 1 94.69 150 ALA B O 1
ATOM 6638 N N . ALA B 1 151 ? -19.203 26.359 9.031 1 95.56 151 ALA B N 1
ATOM 6639 C CA . ALA B 1 151 ? -19.688 25.031 9.344 1 95.56 151 ALA B CA 1
ATOM 6640 C C . ALA B 1 151 ? -19.906 24.859 10.844 1 95.56 151 ALA B C 1
ATOM 6642 O O . ALA B 1 151 ? -20.812 24.141 11.273 1 95.56 151 ALA B O 1
ATOM 6643 N N . ALA B 1 152 ? -19.125 25.5 11.641 1 95.25 152 ALA B N 1
ATOM 6644 C CA . ALA B 1 152 ? -19.234 25.406 13.094 1 95.25 152 ALA B CA 1
ATOM 6645 C C . ALA B 1 152 ? -20.469 26.156 13.602 1 95.25 152 ALA B C 1
ATOM 6647 O O . ALA B 1 152 ? -21.031 25.812 14.641 1 95.25 152 ALA B O 1
ATOM 6648 N N . LEU B 1 153 ? -20.953 27.109 12.844 1 94.5 153 LEU B N 1
ATOM 6649 C CA . LEU B 1 153 ? -22 28 13.312 1 94.5 153 LEU B CA 1
ATOM 6650 C C . LEU B 1 153 ? -23.312 27.719 12.602 1 94.5 153 LEU B C 1
ATOM 6652 O O . LEU B 1 153 ? -24.359 28.266 12.969 1 94.5 153 LEU B O 1
ATOM 6656 N N . ILE B 1 154 ? -23.266 26.875 11.703 1 94.38 154 ILE B N 1
ATOM 6657 C CA . ILE B 1 154 ? -24.375 26.719 10.773 1 94.38 154 ILE B CA 1
ATOM 6658 C C . ILE B 1 154 ? -25.641 26.328 11.531 1 94.38 154 ILE B C 1
ATOM 6660 O O . ILE B 1 154 ? -26.734 26.719 11.148 1 94.38 154 ILE B O 1
ATOM 6664 N N . HIS B 1 155 ? -25.609 25.562 12.625 1 93.31 155 HIS B N 1
ATOM 6665 C CA . HIS B 1 155 ? -26.781 25.062 13.32 1 93.31 155 HIS B CA 1
ATOM 6666 C C . HIS B 1 155 ? -27.109 25.891 14.547 1 93.31 155 HIS B C 1
ATOM 6668 O O . HIS B 1 155 ? -27.938 25.516 15.367 1 93.31 155 HIS B O 1
ATOM 6674 N N . LYS B 1 156 ? -26.5 27 14.789 1 91.69 156 LYS B N 1
ATOM 6675 C CA . LYS B 1 156 ? -26.734 27.922 15.898 1 91.69 156 LYS B CA 1
ATOM 6676 C C . LYS B 1 156 ? -26.641 27.203 17.234 1 91.69 156 LYS B C 1
ATOM 6678 O O . LYS B 1 156 ? -27.609 27.109 17.984 1 91.69 156 LYS B O 1
ATOM 6683 N N . PRO B 1 157 ? -25.5 26.844 17.656 1 94.56 157 PRO B N 1
ATOM 6684 C CA . PRO B 1 157 ? -25.297 26.109 18.906 1 94.56 157 PRO B CA 1
ATOM 6685 C C . PRO B 1 157 ? -25.406 27.016 20.141 1 94.56 157 PRO B C 1
ATOM 6687 O O . PRO B 1 157 ? -25.406 28.234 20.016 1 94.56 157 PRO B O 1
ATOM 6690 N N . GLU B 1 158 ? -25.516 26.375 21.281 1 93.94 158 GLU B N 1
ATOM 6691 C CA . GLU B 1 158 ? -25.531 27.109 22.547 1 93.94 158 GLU B CA 1
ATOM 6692 C C . GLU B 1 158 ? -24.125 27.5 22.969 1 93.94 158 GLU B C 1
ATOM 6694 O O . GLU B 1 158 ? -23.922 28.547 23.578 1 93.94 158 GLU B O 1
ATOM 6699 N N . LEU B 1 159 ? -23.281 26.641 22.641 1 95.81 159 LEU B N 1
ATOM 6700 C CA . LEU B 1 159 ? -21.875 26.859 22.938 1 95.81 159 LEU B CA 1
ATOM 6701 C C . LEU B 1 159 ? -21.016 26.719 21.688 1 95.81 159 LEU B C 1
ATOM 6703 O O . LEU B 1 159 ? -21.078 25.703 21 1 95.81 159 LEU B O 1
ATOM 6707 N N . LEU B 1 160 ? -20.391 27.734 21.344 1 96.62 160 LEU B N 1
ATOM 6708 C CA . LEU B 1 160 ? -19.5 27.75 20.188 1 96.62 160 LEU B CA 1
ATOM 6709 C C . LEU B 1 160 ? -18.031 27.703 20.641 1 96.62 160 LEU B C 1
ATOM 6711 O O . LEU B 1 160 ? -17.594 28.547 21.422 1 96.62 160 LEU B O 1
ATOM 6715 N N . ILE B 1 161 ? -17.344 26.688 20.266 1 96.69 161 ILE B N 1
ATOM 6716 C CA . ILE B 1 161 ? -15.93 26.516 20.578 1 96.69 161 ILE B CA 1
ATOM 6717 C C . ILE B 1 161 ? -15.094 26.688 19.312 1 96.69 161 ILE B C 1
ATOM 6719 O O . ILE B 1 161 ? -15.234 25.938 18.359 1 96.69 161 ILE B O 1
ATOM 6723 N N . LEU B 1 162 ? -14.273 27.656 19.312 1 95.56 162 LEU B N 1
ATOM 6724 C CA . LEU B 1 162 ? -13.43 27.984 18.172 1 95.56 162 LEU B CA 1
ATOM 6725 C C . LEU B 1 162 ? -11.953 27.859 18.531 1 95.56 162 LEU B C 1
ATOM 6727 O O . LEU B 1 162 ? -11.461 28.609 19.375 1 95.56 162 LEU B O 1
ATOM 6731 N N . ASP B 1 163 ? -11.312 26.891 17.953 1 92.88 163 ASP B N 1
ATOM 6732 C CA . ASP B 1 163 ? -9.891 26.688 18.203 1 92.88 163 ASP B CA 1
ATOM 6733 C C . ASP B 1 163 ? -9.047 27.422 17.156 1 92.88 163 ASP B C 1
ATOM 6735 O O . ASP B 1 163 ? -8.789 26.891 16.078 1 92.88 163 ASP B O 1
ATOM 6739 N N . GLU B 1 164 ? -8.602 28.562 17.438 1 88.69 164 GLU B N 1
ATOM 6740 C CA . GLU B 1 164 ? -7.758 29.438 16.625 1 88.69 164 GLU B CA 1
ATOM 6741 C C . GLU B 1 164 ? -8.43 29.766 15.289 1 88.69 164 GLU B C 1
ATOM 6743 O O . GLU B 1 164 ? -7.844 29.562 14.227 1 88.69 164 GLU B O 1
ATOM 6748 N N . PRO B 1 165 ? -9.57 30.422 15.352 1 89.62 165 PRO B N 1
ATOM 6749 C CA . PRO B 1 165 ? -10.367 30.656 14.141 1 89.62 165 PRO B CA 1
ATOM 6750 C C . PRO B 1 165 ? -9.805 31.766 13.258 1 89.62 165 PRO B C 1
ATOM 6752 O O . PRO B 1 165 ? -10.094 31.812 12.062 1 89.62 165 PRO B O 1
ATOM 6755 N N . THR B 1 166 ? -9.039 32.656 13.844 1 86.12 166 THR B N 1
ATOM 6756 C CA . THR B 1 166 ? -8.68 33.875 13.094 1 86.12 166 THR B CA 1
ATOM 6757 C C . THR B 1 166 ? -7.242 33.781 12.586 1 86.12 166 THR B C 1
ATOM 6759 O O . THR B 1 166 ? -6.73 34.75 12 1 86.12 166 THR B O 1
ATOM 6762 N N . VAL B 1 167 ? -6.656 32.688 12.797 1 80.06 167 VAL B N 1
ATOM 6763 C CA . VAL B 1 167 ? -5.266 32.531 12.375 1 80.06 167 VAL B CA 1
ATOM 6764 C C . VAL B 1 167 ? -5.164 32.688 10.859 1 80.06 167 VAL B C 1
ATOM 6766 O O . VAL B 1 167 ? -5.918 32.062 10.117 1 80.06 167 VAL B O 1
ATOM 6769 N N . GLY B 1 168 ? -4.371 33.625 10.453 1 78.44 168 GLY B N 1
ATOM 6770 C CA . GLY B 1 168 ? -4.066 33.75 9.039 1 78.44 168 GLY B CA 1
ATOM 6771 C C . GLY B 1 168 ? -5.129 34.5 8.266 1 78.44 168 GLY B C 1
ATOM 6772 O O . GLY B 1 168 ? -5.066 34.594 7.039 1 78.44 168 GLY B O 1
ATOM 6773 N N . LEU B 1 169 ? -6.105 35.062 8.938 1 83.38 169 LEU B N 1
ATOM 6774 C CA . LEU B 1 169 ? -7.172 35.781 8.25 1 83.38 169 LEU B CA 1
ATOM 6775 C C . LEU B 1 169 ? -6.82 37.281 8.086 1 83.38 169 LEU B C 1
ATOM 6777 O O . LEU B 1 169 ? -5.984 37.781 8.828 1 83.38 169 LEU B O 1
ATOM 6781 N N . ASP B 1 170 ? -7.504 37.875 7.113 1 82.5 170 ASP B N 1
ATOM 6782 C CA . ASP B 1 170 ? -7.383 39.281 6.859 1 82.5 170 ASP B CA 1
ATOM 6783 C C . ASP B 1 170 ? -7.961 40.125 8.008 1 82.5 170 ASP B C 1
ATOM 6785 O O . ASP B 1 170 ? -8.969 39.719 8.609 1 82.5 170 ASP B O 1
ATOM 6789 N N . PRO B 1 171 ? -7.281 41.25 8.312 1 82.62 171 PRO B N 1
ATOM 6790 C CA . PRO B 1 171 ? -7.723 42.094 9.445 1 82.62 171 PRO B CA 1
ATOM 6791 C C . PRO B 1 171 ? -9.188 42.5 9.336 1 82.62 171 PRO B C 1
ATOM 6793 O O . PRO B 1 171 ? -9.891 42.562 10.344 1 82.62 171 PRO B O 1
ATOM 6796 N N . ILE B 1 172 ? -9.57 42.75 8.086 1 84.25 172 ILE B N 1
ATOM 6797 C CA . ILE B 1 172 ? -10.961 43.156 7.906 1 84.25 172 ILE B CA 1
ATOM 6798 C C . ILE B 1 172 ? -11.891 42 8.258 1 84.25 172 ILE B C 1
ATOM 6800 O O . ILE B 1 172 ? -12.891 42.188 8.961 1 84.25 172 ILE B O 1
ATOM 6804 N N . LEU B 1 173 ? -11.523 40.906 7.781 1 85.38 173 LEU B N 1
ATOM 6805 C CA . LEU B 1 173 ? -12.328 39.719 8.047 1 85.38 173 LEU B CA 1
ATOM 6806 C C . LEU B 1 173 ? -12.312 39.375 9.531 1 85.38 173 LEU B C 1
ATOM 6808 O O . LEU B 1 173 ? -13.32 38.938 10.086 1 85.38 173 LEU B O 1
ATOM 6812 N N . ARG B 1 174 ? -11.195 39.5 10.164 1 87.5 174 ARG B N 1
ATOM 6813 C CA . ARG B 1 174 ? -11.086 39.25 11.602 1 87.5 174 ARG B CA 1
ATOM 6814 C C . ARG B 1 174 ? -12.023 40.156 12.391 1 87.5 174 ARG B C 1
ATOM 6816 O O . ARG B 1 174 ? -12.695 39.688 13.32 1 87.5 174 ARG B O 1
ATOM 6823 N N . GLU B 1 175 ? -12.031 41.375 11.992 1 86.25 175 GLU B N 1
ATOM 6824 C CA . GLU B 1 175 ? -12.906 42.344 12.656 1 86.25 175 GLU B CA 1
ATOM 6825 C C . GLU B 1 175 ? -14.375 41.969 12.453 1 86.25 175 GLU B C 1
ATOM 6827 O O . GLU B 1 175 ? -15.188 42.125 13.367 1 86.25 175 GLU B O 1
ATOM 6832 N N . ASN B 1 176 ? -14.641 41.594 11.25 1 86.44 176 ASN B N 1
ATOM 6833 C CA . ASN B 1 176 ? -16.016 41.188 10.953 1 86.44 176 ASN B CA 1
ATOM 6834 C C . ASN B 1 176 ? -16.438 39.969 11.773 1 86.44 176 ASN B C 1
ATOM 6836 O O . ASN B 1 176 ? -17.578 39.906 12.242 1 86.44 176 ASN B O 1
ATOM 6840 N N . ILE B 1 177 ? -15.586 39.062 11.953 1 88.75 177 ILE B N 1
ATOM 6841 C CA . ILE B 1 177 ? -15.883 37.875 12.703 1 88.75 177 ILE B CA 1
ATOM 6842 C C . ILE B 1 177 ? -16.109 38.219 14.172 1 88.75 177 ILE B C 1
ATOM 6844 O O . ILE B 1 177 ? -17.094 37.75 14.781 1 88.75 177 ILE B O 1
ATOM 6848 N N . TRP B 1 178 ? -15.289 39.062 14.703 1 90.69 178 TRP B N 1
ATOM 6849 C CA . TRP B 1 178 ? -15.43 39.469 16.109 1 90.69 178 TRP B CA 1
ATOM 6850 C C . TRP B 1 178 ? -16.719 40.25 16.328 1 90.69 178 TRP B C 1
ATOM 6852 O O . TRP B 1 178 ? -17.391 40.094 17.344 1 90.69 178 TRP B O 1
ATOM 6862 N N . ALA B 1 179 ? -16.984 41.094 15.32 1 89.81 179 ALA B N 1
ATOM 6863 C CA . ALA B 1 179 ? -18.234 41.844 15.398 1 89.81 179 ALA B CA 1
ATOM 6864 C C . ALA B 1 179 ? -19.453 40.906 15.398 1 89.81 179 ALA B C 1
ATOM 6866 O O . ALA B 1 179 ? -20.406 41.125 16.141 1 89.81 179 ALA B O 1
ATOM 6867 N N . TYR B 1 180 ? -19.328 40 14.617 1 89.69 180 TYR B N 1
ATOM 6868 C CA . TYR B 1 180 ? -20.422 39.031 14.523 1 89.69 180 TYR B CA 1
ATOM 6869 C C . TYR B 1 180 ? -20.531 38.219 15.805 1 89.69 180 TYR B C 1
ATOM 6871 O O . TYR B 1 180 ? -21.625 37.969 16.297 1 89.69 180 TYR B O 1
ATOM 6879 N N . LEU B 1 181 ? -19.422 37.75 16.344 1 92.88 181 LEU B N 1
ATOM 6880 C CA . LEU B 1 181 ? -19.422 37 17.578 1 92.88 181 LEU B CA 1
ATOM 6881 C C . LEU B 1 181 ? -20.047 37.812 18.719 1 92.88 181 LEU B C 1
ATOM 6883 O O . LEU B 1 181 ? -20.812 37.281 19.531 1 92.88 181 LEU B O 1
ATOM 6887 N N . SER B 1 182 ? -19.734 39.062 18.766 1 93.06 182 SER B N 1
ATOM 6888 C CA . SER B 1 182 ? -20.312 39.938 19.781 1 93.06 182 SER B CA 1
ATOM 6889 C C . SER B 1 182 ? -21.812 40.062 19.594 1 93.06 182 SER B C 1
ATOM 6891 O O . SER B 1 182 ? -22.562 40.094 20.578 1 93.06 182 SER B O 1
ATOM 6893 N N . GLN B 1 183 ? -22.172 40.156 18.359 1 91.81 183 GLN B N 1
ATOM 6894 C CA . GLN B 1 183 ? -23.594 40.281 18.047 1 91.81 183 GLN B CA 1
ATOM 6895 C C . GLN B 1 183 ? -24.375 39.062 18.484 1 91.81 183 GLN B C 1
ATOM 6897 O O . GLN B 1 183 ? -25.438 39.156 19.078 1 91.81 183 GLN B O 1
ATOM 6902 N N . ILE B 1 184 ? -23.891 37.938 18.219 1 91.12 184 ILE B N 1
ATOM 6903 C CA . ILE B 1 184 ? -24.641 36.688 18.484 1 91.12 184 ILE B CA 1
ATOM 6904 C C . ILE B 1 184 ? -24.656 36.438 19.984 1 91.12 184 ILE B C 1
ATOM 6906 O O . ILE B 1 184 ? -25.609 35.844 20.516 1 91.12 184 ILE B O 1
ATOM 6910 N N . THR B 1 185 ? -23.641 36.75 20.641 1 93.06 185 THR B N 1
ATOM 6911 C CA . THR B 1 185 ? -23.609 36.562 22.094 1 93.06 185 THR B CA 1
ATOM 6912 C C . THR B 1 185 ? -24.609 37.5 22.766 1 93.06 185 THR B C 1
ATOM 6914 O O . THR B 1 185 ? -25.297 37.125 23.703 1 93.06 185 THR B O 1
ATOM 6917 N N . GLU B 1 186 ? -24.75 38.688 22.281 1 91 186 GLU B N 1
ATOM 6918 C CA . GLU B 1 186 ? -25.641 39.688 22.875 1 91 186 GLU B CA 1
ATOM 6919 C C . GLU B 1 186 ? -27.094 39.438 22.484 1 91 186 GLU B C 1
ATOM 6921 O O . GLU B 1 186 ? -27.984 39.531 23.328 1 91 186 GLU B O 1
ATOM 6926 N N . LYS B 1 187 ? -27.234 39.094 21.25 1 90.25 187 LYS B N 1
ATOM 6927 C CA . LYS B 1 187 ? -28.594 39 20.734 1 90.25 187 LYS B CA 1
ATOM 6928 C C . LYS B 1 187 ? -29.156 37.594 20.906 1 90.25 187 LYS B C 1
ATOM 6930 O O . LYS B 1 187 ? -30.359 37.438 21.156 1 90.25 187 LYS B O 1
ATOM 6935 N N . GLU B 1 188 ? -28.344 36.625 20.719 1 89.81 188 GLU B N 1
ATOM 6936 C CA . GLU B 1 188 ? -28.844 35.25 20.703 1 89.81 188 GLU B CA 1
ATOM 6937 C C . GLU B 1 188 ? -28.391 34.5 21.938 1 89.81 188 GLU B C 1
ATOM 6939 O O . GLU B 1 188 ? -28.719 33.312 22.109 1 89.81 188 GLU B O 1
ATOM 6944 N N . ASN B 1 189 ? -27.641 35.031 22.844 1 91.06 189 ASN B N 1
ATOM 6945 C CA . ASN B 1 189 ? -27.172 34.438 24.094 1 91.06 189 ASN B CA 1
ATOM 6946 C C . ASN B 1 189 ? -26.312 33.219 23.859 1 91.06 189 ASN B C 1
ATOM 6948 O O . ASN B 1 189 ? -26.422 32.219 24.578 1 91.06 189 ASN B O 1
ATOM 6952 N N . ILE B 1 190 ? -25.656 33.188 22.75 1 94.44 190 ILE B N 1
ATOM 6953 C CA . ILE B 1 190 ? -24.719 32.125 22.438 1 94.44 190 ILE B CA 1
ATOM 6954 C C . ILE B 1 190 ? -23.406 32.344 23.219 1 94.44 190 ILE B C 1
ATOM 6956 O O . ILE B 1 190 ? -22.938 33.469 23.328 1 94.44 190 ILE B O 1
ATOM 6960 N N . THR B 1 191 ? -22.922 31.281 23.859 1 96.62 191 THR B N 1
ATOM 6961 C CA . THR B 1 191 ? -21.625 31.359 24.547 1 96.62 191 THR B CA 1
ATOM 6962 C C . THR B 1 191 ? -20.484 31 23.609 1 96.62 191 THR B C 1
ATOM 6964 O O . THR B 1 191 ? -20.562 30.016 22.875 1 96.62 191 THR B O 1
ATOM 6967 N N . VAL B 1 192 ? -19.5 31.812 23.594 1 96.56 192 VAL B N 1
ATOM 6968 C CA . VAL B 1 192 ? -18.391 31.594 22.672 1 96.56 192 VAL B CA 1
ATOM 6969 C C . VAL B 1 192 ? -17.094 31.375 23.469 1 96.56 192 VAL B C 1
ATOM 6971 O O . VAL B 1 192 ? -16.75 32.156 24.344 1 96.56 192 VAL B O 1
ATOM 6974 N N . LEU B 1 193 ? -16.484 30.234 23.281 1 96.62 193 LEU B N 1
ATOM 6975 C CA . LEU B 1 193 ? -15.148 29.922 23.781 1 96.62 193 LEU B CA 1
ATOM 6976 C C . LEU B 1 193 ? -14.125 29.938 22.656 1 96.62 193 LEU B C 1
ATOM 6978 O O . LEU B 1 193 ? -14.188 29.109 21.75 1 96.62 193 LEU B O 1
ATOM 6982 N N . ILE B 1 194 ? -13.211 30.844 22.672 1 95.44 194 ILE B N 1
ATOM 6983 C CA . ILE B 1 194 ? -12.258 31.016 21.578 1 95.44 194 ILE B CA 1
ATOM 6984 C C . ILE B 1 194 ? -10.836 30.875 22.109 1 95.44 194 ILE B C 1
ATOM 6986 O O . ILE B 1 194 ? -10.508 31.391 23.172 1 95.44 194 ILE B O 1
ATOM 6990 N N . THR B 1 195 ? -10.086 30.016 21.453 1 93.12 195 THR B N 1
ATOM 6991 C CA . THR B 1 195 ? -8.664 29.922 21.75 1 93.12 195 THR B CA 1
ATOM 6992 C C . THR B 1 195 ? -7.844 30.672 20.703 1 93.12 195 THR B C 1
ATOM 6994 O O . THR B 1 195 ? -8.188 30.672 19.516 1 93.12 195 THR B O 1
ATOM 6997 N N . THR B 1 196 ? -6.84 31.391 21.094 1 87 196 THR B N 1
ATOM 6998 C CA . THR B 1 196 ? -5.969 32.094 20.156 1 87 196 THR B CA 1
ATOM 6999 C C . THR B 1 196 ? -4.59 32.344 20.766 1 87 196 THR B C 1
ATOM 7001 O O . THR B 1 196 ? -4.441 32.312 22 1 87 196 THR B O 1
ATOM 7004 N N . HIS B 1 197 ? -3.686 32.438 20 1 78.94 197 HIS B N 1
ATOM 7005 C CA . HIS B 1 197 ? -2.354 32.812 20.438 1 78.94 197 HIS B CA 1
ATOM 7006 C C . HIS B 1 197 ? -2.135 34.312 20.219 1 78.94 197 HIS B C 1
ATOM 7008 O O . HIS B 1 197 ? -1.12 34.875 20.656 1 78.94 197 HIS B O 1
ATOM 7014 N N . TYR B 1 198 ? -3.09 34.938 19.672 1 79.19 198 TYR B N 1
ATOM 7015 C CA . TYR B 1 198 ? -3.039 36.375 19.484 1 79.19 198 TYR B CA 1
ATOM 7016 C C . TYR B 1 198 ? -3.754 37.125 20.625 1 79.19 198 TYR B C 1
ATOM 7018 O O . TYR B 1 198 ? -4.945 37.406 20.516 1 79.19 198 TYR B O 1
ATOM 7026 N N . ILE B 1 199 ? -3.037 37.562 21.516 1 80.5 199 ILE B N 1
ATOM 7027 C CA . ILE B 1 199 ? -3.559 38.062 22.781 1 80.5 199 ILE B CA 1
ATOM 7028 C C . ILE B 1 199 ? -4.406 39.312 22.562 1 80.5 199 ILE B C 1
ATOM 7030 O O . ILE B 1 199 ? -5.484 39.438 23.141 1 80.5 199 ILE B O 1
ATOM 7034 N N . GLU B 1 200 ? -3.998 40.062 21.625 1 79.56 200 GLU B N 1
ATOM 7035 C CA . GLU B 1 200 ? -4.637 41.375 21.453 1 79.56 200 GLU B CA 1
ATOM 7036 C C . GLU B 1 200 ? -6.012 41.25 20.812 1 79.56 200 GLU B C 1
ATOM 7038 O O . GLU B 1 200 ? -6.863 42.125 20.969 1 79.56 200 GLU B O 1
ATOM 7043 N N . GLU B 1 201 ? -6.23 40.188 20.188 1 83.25 201 GLU B N 1
ATOM 7044 C CA . GLU B 1 201 ? -7.512 40 19.516 1 83.25 201 GLU B CA 1
ATOM 7045 C C . GLU B 1 201 ? -8.633 39.781 20.531 1 83.25 201 GLU B C 1
ATOM 7047 O O . GLU B 1 201 ? -9.812 39.938 20.203 1 83.25 201 GLU B O 1
ATOM 7052 N N . THR B 1 202 ? -8.305 39.469 21.75 1 89 202 THR B N 1
ATOM 7053 C CA . THR B 1 202 ? -9.312 39.156 22.75 1 89 202 THR B CA 1
ATOM 7054 C C . THR B 1 202 ? -9.656 40.406 23.594 1 89 202 THR B C 1
ATOM 7056 O O . THR B 1 202 ? -10.219 40.281 24.672 1 89 202 THR B O 1
ATOM 7059 N N . LYS B 1 203 ? -9.359 41.531 23.078 1 86.5 203 LYS B N 1
ATOM 7060 C CA . LYS B 1 203 ? -9.641 42.75 23.797 1 86.5 203 LYS B CA 1
ATOM 7061 C C . LYS B 1 203 ? -11.148 42.938 24 1 86.5 203 LYS B C 1
ATOM 7063 O O . LYS B 1 203 ? -11.578 43.531 24.984 1 86.5 203 LYS B O 1
ATOM 7068 N N . ASP B 1 204 ? -11.898 42.438 23.016 1 87.25 204 ASP B N 1
ATOM 7069 C CA . ASP B 1 204 ? -13.344 42.625 23.047 1 87.25 204 ASP B CA 1
ATOM 7070 C C . ASP B 1 204 ? -14.039 41.438 23.75 1 87.25 204 ASP B C 1
ATOM 7072 O O . ASP B 1 204 ? -15.273 41.375 23.781 1 87.25 204 ASP B O 1
ATOM 7076 N N . ALA B 1 205 ? -13.273 40.531 24.297 1 94.19 205 ALA B N 1
ATOM 7077 C CA . ALA B 1 205 ? -13.867 39.406 25.016 1 94.19 205 ALA B CA 1
ATOM 7078 C C . ALA B 1 205 ? -14.375 39.844 26.391 1 94.19 205 ALA B C 1
ATOM 7080 O O . ALA B 1 205 ? -13.945 40.875 26.906 1 94.19 205 ALA B O 1
ATOM 7081 N N . ASN B 1 206 ? -15.336 39.125 26.938 1 94.38 206 ASN B N 1
ATOM 7082 C CA . ASN B 1 206 ? -15.859 39.438 28.266 1 94.38 206 ASN B CA 1
ATOM 7083 C C . ASN B 1 206 ? -14.898 39 29.359 1 94.38 206 ASN B C 1
ATOM 7085 O O . ASN B 1 206 ? -14.727 39.688 30.359 1 94.38 206 ASN B O 1
ATOM 7089 N N . LYS B 1 207 ? -14.359 37.875 29.188 1 95 207 LYS B N 1
ATOM 7090 C CA . LYS B 1 207 ? -13.391 37.281 30.109 1 95 207 LYS B CA 1
ATOM 7091 C C . LYS B 1 207 ? -12.273 36.562 29.359 1 95 207 LYS B C 1
ATOM 7093 O O . LYS B 1 207 ? -12.5 36 28.281 1 95 207 LYS B O 1
ATOM 7098 N N . ILE B 1 208 ? -11.086 36.719 29.906 1 95.31 208 ILE B N 1
ATOM 7099 C CA . ILE B 1 208 ? -9.961 36 29.266 1 95.31 208 ILE B CA 1
ATOM 7100 C C . ILE B 1 208 ? -9.227 35.156 30.312 1 95.31 208 ILE B C 1
ATOM 7102 O O . ILE B 1 208 ? -9.164 35.531 31.484 1 95.31 208 ILE B O 1
ATOM 7106 N N . GLY B 1 209 ? -8.828 33.969 29.938 1 93.62 209 GLY B N 1
ATOM 7107 C CA . GLY B 1 209 ? -7.973 33.094 30.734 1 93.62 209 GLY B CA 1
ATOM 7108 C C . GLY B 1 209 ? -6.598 32.906 30.109 1 93.62 209 GLY B C 1
ATOM 7109 O O . GLY B 1 209 ? -6.48 32.562 28.938 1 93.62 209 GLY B O 1
ATOM 7110 N N . LEU B 1 210 ? -5.625 33.219 30.922 1 92.25 210 LEU B N 1
ATOM 7111 C CA . LEU B 1 210 ? -4.25 33.031 30.453 1 92.25 210 LEU B CA 1
ATOM 7112 C C . LEU B 1 210 ? -3.65 31.75 31 1 92.25 210 LEU B C 1
ATOM 7114 O O . LEU B 1 210 ? -3.371 31.641 32.188 1 92.25 210 LEU B O 1
ATOM 7118 N N . MET B 1 211 ? -3.42 30.875 30.047 1 90.81 211 MET B N 1
ATOM 7119 C CA . MET B 1 211 ? -2.951 29.547 30.422 1 90.81 211 MET B CA 1
ATOM 7120 C C . MET B 1 211 ? -1.455 29.391 30.172 1 90.81 211 MET B C 1
ATOM 7122 O O . MET B 1 211 ? -0.962 29.797 29.109 1 90.81 211 MET B O 1
ATOM 7126 N N . ARG B 1 212 ? -0.749 28.906 31.109 1 86.88 212 ARG B N 1
ATOM 7127 C CA . ARG B 1 212 ? 0.681 28.641 30.984 1 86.88 212 ARG B CA 1
ATOM 7128 C C . ARG B 1 212 ? 1.093 27.469 31.859 1 86.88 212 ARG B C 1
ATOM 7130 O O . ARG B 1 212 ? 0.739 27.406 33.031 1 86.88 212 ARG B O 1
ATOM 7137 N N . CYS B 1 213 ? 1.781 26.484 31.359 1 81.06 213 CYS B N 1
ATOM 7138 C CA . CYS B 1 213 ? 2.314 25.312 32.062 1 81.06 213 CYS B CA 1
ATOM 7139 C C . CYS B 1 213 ? 1.203 24.547 32.75 1 81.06 213 CYS B C 1
ATOM 7141 O O . CYS B 1 213 ? 1.343 24.188 33.938 1 81.06 213 CYS B O 1
ATOM 7143 N N . GLY B 1 214 ? 0.052 24.469 32.188 1 82.12 214 GLY B N 1
ATOM 7144 C CA . GLY B 1 214 ? -1.036 23.641 32.688 1 82.12 214 GLY B CA 1
ATOM 7145 C C . GLY B 1 214 ? -1.867 24.312 33.75 1 82.12 214 GLY B C 1
ATOM 7146 O O . GLY B 1 214 ? -2.721 23.688 34.375 1 82.12 214 GLY B O 1
ATOM 7147 N N . LYS B 1 215 ? -1.568 25.594 33.969 1 86.5 215 LYS B N 1
ATOM 7148 C CA . LYS B 1 215 ? -2.316 26.359 34.969 1 86.5 215 LYS B CA 1
ATOM 7149 C C . LYS B 1 215 ? -2.85 27.656 34.375 1 86.5 215 LYS B C 1
ATOM 7151 O O . LYS B 1 215 ? -2.348 28.125 33.344 1 86.5 215 LYS B O 1
ATOM 7156 N N . LEU B 1 216 ? -3.873 28.172 35 1 90.5 216 LEU B N 1
ATOM 7157 C CA . LEU B 1 216 ? -4.391 29.484 34.594 1 90.5 216 LEU B CA 1
ATOM 7158 C C . LEU B 1 216 ? -3.758 30.578 35.438 1 90.5 216 LEU B C 1
ATOM 7160 O O . LEU B 1 216 ? -3.996 30.656 36.656 1 90.5 216 LEU B O 1
ATOM 7164 N N . LEU B 1 217 ? -3.041 31.391 34.844 1 88.31 217 LEU B N 1
ATOM 7165 C CA . LEU B 1 217 ? -2.338 32.469 35.562 1 88.31 217 LEU B CA 1
ATOM 7166 C C . LEU B 1 217 ? -3.311 33.562 36 1 88.31 217 LEU B C 1
ATOM 7168 O O . LEU B 1 217 ? -3.104 34.188 37.031 1 88.31 217 LEU B O 1
ATOM 7172 N N . ALA B 1 218 ? -4.219 33.812 35.156 1 90.62 218 ALA B N 1
ATOM 7173 C CA . ALA B 1 218 ? -5.227 34.844 35.438 1 90.62 218 ALA B CA 1
ATOM 7174 C C . ALA B 1 218 ? -6.512 34.562 34.688 1 90.62 218 ALA B C 1
ATOM 7176 O O . ALA B 1 218 ? -6.484 34 33.594 1 90.62 218 ALA B O 1
ATOM 7177 N N . GLU B 1 219 ? -7.535 34.906 35.281 1 92.5 219 GLU B N 1
ATOM 7178 C CA . GLU B 1 219 ? -8.867 34.875 34.656 1 92.5 219 GLU B CA 1
ATOM 7179 C C . GLU B 1 219 ? -9.664 36.125 35 1 92.5 219 GLU B C 1
ATOM 7181 O O . GLU B 1 219 ? -10.07 36.312 36.156 1 92.5 219 GLU B O 1
ATOM 7186 N N . SER B 1 220 ? -9.758 37 34.031 1 92.31 220 SER B N 1
ATOM 7187 C CA . SER B 1 220 ? -10.422 38.281 34.281 1 92.31 220 SER B CA 1
ATOM 7188 C C . SER B 1 220 ? -10.812 38.969 33 1 92.31 220 SER B C 1
ATOM 7190 O O . SER B 1 220 ? -10.453 38.531 31.906 1 92.31 220 SER B O 1
ATOM 7192 N N . ALA B 1 221 ? -11.609 39.969 33.094 1 94.19 221 ALA B N 1
ATOM 7193 C CA . ALA B 1 221 ? -11.914 40.812 31.953 1 94.19 221 ALA B CA 1
ATOM 7194 C C . ALA B 1 221 ? -10.664 41.531 31.453 1 94.19 221 ALA B C 1
ATOM 7196 O O . ALA B 1 221 ? -9.812 41.938 32.25 1 94.19 221 ALA B O 1
ATOM 7197 N N . PRO B 1 222 ? -10.539 41.656 30.172 1 93.75 222 PRO B N 1
ATOM 7198 C CA . PRO B 1 222 ? -9.344 42.281 29.594 1 93.75 222 PRO B CA 1
ATOM 7199 C C . PRO B 1 222 ? -9.062 43.688 30.188 1 93.75 222 PRO B C 1
ATOM 7201 O O . PRO B 1 222 ? -7.914 44 30.5 1 93.75 222 PRO B O 1
ATOM 7204 N N . GLN B 1 223 ? -10.039 44.5 30.422 1 91.5 223 GLN B N 1
ATOM 7205 C CA . GLN B 1 223 ? -9.867 45.875 30.938 1 91.5 223 GLN B CA 1
ATOM 7206 C C . GLN B 1 223 ? -9.344 45.875 32.375 1 91.5 223 GLN B C 1
ATOM 7208 O O . GLN B 1 223 ? -8.523 46.719 32.75 1 91.5 223 GLN B O 1
ATOM 7213 N N . LYS B 1 224 ? -9.844 44.906 33.125 1 92.5 224 LYS B N 1
ATOM 7214 C CA . LYS B 1 224 ? -9.398 44.812 34.5 1 92.5 224 LYS B CA 1
ATOM 7215 C C . LYS B 1 224 ? -7.926 44.406 34.594 1 92.5 224 LYS B C 1
ATOM 7217 O O . LYS B 1 224 ? -7.195 44.844 35.469 1 92.5 224 LYS B O 1
ATOM 7222 N N . LEU B 1 225 ? -7.59 43.594 33.719 1 91.06 225 LEU B N 1
ATOM 7223 C CA . LEU B 1 225 ? -6.199 43.156 33.656 1 91.06 225 LEU B CA 1
ATOM 7224 C C . LEU B 1 225 ? -5.285 44.312 33.281 1 91.06 225 LEU B C 1
ATOM 7226 O O . LEU B 1 225 ? -4.176 44.469 33.781 1 91.06 225 LEU B O 1
ATOM 7230 N N . LEU B 1 226 ? -5.691 45.094 32.281 1 91.75 226 LEU B N 1
ATOM 7231 C CA . LEU B 1 226 ? -4.918 46.25 31.844 1 91.75 226 LEU B CA 1
ATOM 7232 C C . LEU B 1 226 ? -4.77 47.25 32.969 1 91.75 226 LEU B C 1
ATOM 7234 O O . LEU B 1 226 ? -3.703 47.875 33.125 1 91.75 226 LEU B O 1
ATOM 7238 N N . GLU B 1 227 ? -5.758 47.469 33.781 1 92.38 227 GLU B N 1
ATOM 7239 C CA . GLU B 1 227 ? -5.73 48.406 34.875 1 92.38 227 GLU B CA 1
ATOM 7240 C C . GLU B 1 227 ? -4.84 47.906 36.031 1 92.38 227 GLU B C 1
ATOM 7242 O O . GLU B 1 227 ? -4.066 48.688 36.594 1 92.38 227 GLU B O 1
ATOM 7247 N N . ARG B 1 228 ? -5 46.688 36.219 1 90.88 228 ARG B N 1
ATOM 7248 C CA . ARG B 1 228 ? -4.246 46.094 37.312 1 90.88 228 ARG B CA 1
ATOM 7249 C C . ARG B 1 228 ? -2.744 46.188 37.062 1 90.88 228 ARG B C 1
ATOM 7251 O O . ARG B 1 228 ? -1.979 46.469 38 1 90.88 228 ARG B O 1
ATOM 7258 N N . PHE B 1 229 ? -2.342 46.031 35.906 1 91.19 229 PHE B N 1
ATOM 7259 C CA . PHE B 1 229 ? -0.917 46 35.594 1 91.19 229 PHE B CA 1
ATOM 7260 C C . PHE B 1 229 ? -0.477 47.312 34.938 1 91.19 229 PHE B C 1
ATOM 7262 O O . PHE B 1 229 ? 0.684 47.469 34.562 1 91.19 229 PHE B O 1
ATOM 7269 N N . GLN B 1 230 ? -1.345 48.25 34.75 1 89.81 230 GLN B N 1
ATOM 7270 C CA . GLN B 1 230 ? -1.062 49.562 34.156 1 89.81 230 GLN B CA 1
ATOM 7271 C C . GLN B 1 230 ? -0.363 49.438 32.812 1 89.81 230 GLN B C 1
ATOM 7273 O O . GLN B 1 230 ? 0.697 50.031 32.594 1 89.81 230 GLN B O 1
ATOM 7278 N N . CYS B 1 231 ? -0.981 48.562 32.062 1 87.69 231 CYS B N 1
ATOM 7279 C CA . CYS B 1 231 ? -0.457 48.375 30.719 1 87.69 231 CYS B CA 1
ATOM 7280 C C . CYS B 1 231 ? -1.441 48.875 29.672 1 87.69 231 CYS B C 1
ATOM 7282 O O . CYS B 1 231 ? -2.637 49 29.938 1 87.69 231 CYS B O 1
ATOM 7284 N N . SER B 1 232 ? -0.916 49.188 28.516 1 79 232 SER B N 1
ATOM 7285 C CA . SER B 1 232 ? -1.757 49.656 27.422 1 79 232 SER B CA 1
ATOM 7286 C C . SER B 1 232 ? -2.184 48.5 26.531 1 79 232 SER B C 1
ATOM 7288 O O . SER B 1 232 ? -3.15 48.594 25.766 1 79 232 SER B O 1
ATOM 7290 N N . TYR B 1 233 ? -1.407 47.375 26.703 1 83.19 233 TYR B N 1
ATOM 7291 C CA . TYR B 1 233 ? -1.679 46.219 25.859 1 83.19 233 TYR B CA 1
ATOM 7292 C C . TYR B 1 233 ? -1.739 44.938 26.672 1 83.19 233 TYR B C 1
ATOM 7294 O O . TYR B 1 233 ? -1.03 44.781 27.672 1 83.19 233 TYR B O 1
ATOM 7302 N N . LEU B 1 234 ? -2.604 44.094 26.203 1 86.75 234 LEU B N 1
ATOM 7303 C CA . LEU B 1 234 ? -2.803 42.844 26.922 1 86.75 234 LEU B CA 1
ATOM 7304 C C . LEU B 1 234 ? -1.544 41.969 26.859 1 86.75 234 LEU B C 1
ATOM 7306 O O . LEU B 1 234 ? -1.259 41.219 27.797 1 86.75 234 LEU B O 1
ATOM 7310 N N . GLU B 1 235 ? -0.812 42.094 25.812 1 84.44 235 GLU B N 1
ATOM 7311 C CA . GLU B 1 235 ? 0.414 41.312 25.656 1 84.44 235 GLU B CA 1
ATOM 7312 C C . GLU B 1 235 ? 1.42 41.625 26.75 1 84.44 235 GLU B C 1
ATOM 7314 O O . GLU B 1 235 ? 2.127 40.75 27.25 1 84.44 235 GLU B O 1
ATOM 7319 N N . GLU B 1 236 ? 1.51 42.812 27.078 1 85 236 GLU B N 1
ATOM 7320 C CA . GLU B 1 236 ? 2.42 43.25 28.125 1 85 236 GLU B CA 1
ATOM 7321 C C . GLU B 1 236 ? 1.983 42.719 29.484 1 85 236 GLU B C 1
ATOM 7323 O O . GLU B 1 236 ? 2.822 42.344 30.312 1 85 236 GLU B O 1
ATOM 7328 N N . ALA B 1 237 ? 0.674 42.75 29.672 1 88.12 237 ALA B N 1
ATOM 7329 C CA . ALA B 1 237 ? 0.145 42.219 30.922 1 88.12 237 ALA B CA 1
ATOM 7330 C C . ALA B 1 237 ? 0.453 40.719 31.047 1 88.12 237 ALA B C 1
ATOM 7332 O O . ALA B 1 237 ? 0.804 40.25 32.125 1 88.12 237 ALA B O 1
ATOM 7333 N N . PHE B 1 238 ? 0.263 40.062 29.984 1 88.5 238 PHE B N 1
ATOM 7334 C CA . PHE B 1 238 ? 0.545 38.656 29.969 1 88.5 238 PHE B CA 1
ATOM 7335 C C . PHE B 1 238 ? 2.023 38.375 30.234 1 88.5 238 PHE B C 1
ATOM 7337 O O . PHE B 1 238 ? 2.379 37.438 30.938 1 88.5 238 PHE B O 1
ATOM 7344 N N . LEU B 1 239 ? 2.865 39.125 29.625 1 87.44 239 LEU B N 1
ATOM 7345 C CA . LEU B 1 239 ? 4.305 39 29.844 1 87.44 239 LEU B CA 1
ATOM 7346 C C . LEU B 1 239 ? 4.66 39.156 31.312 1 87.44 239 LEU B C 1
ATOM 7348 O O . LEU B 1 239 ? 5.477 38.406 31.844 1 87.44 239 LEU B O 1
ATOM 7352 N N . LYS B 1 240 ? 4.09 40.156 31.891 1 89.5 240 LYS B N 1
ATOM 7353 C CA . LYS B 1 240 ? 4.336 40.406 33.312 1 89.5 240 LYS B CA 1
ATOM 7354 C C . LYS B 1 240 ? 3.871 39.219 34.156 1 89.5 240 LYS B C 1
ATOM 7356 O O . LYS B 1 240 ? 4.531 38.875 35.156 1 89.5 240 LYS B O 1
ATOM 7361 N N . LEU B 1 241 ? 2.764 38.719 33.781 1 89.88 241 LEU B N 1
ATOM 7362 C CA . LEU B 1 241 ? 2.232 37.594 34.5 1 89.88 241 LEU B CA 1
ATOM 7363 C C . LEU B 1 241 ? 3.16 36.375 34.375 1 89.88 241 LEU B C 1
ATOM 7365 O O . LEU B 1 241 ? 3.34 35.625 35.312 1 89.88 241 LEU B O 1
ATOM 7369 N N . CYS B 1 242 ? 3.684 36.188 33.219 1 87.94 242 CYS B N 1
ATOM 7370 C CA . CYS B 1 242 ? 4.613 35.094 32.969 1 87.94 242 CYS B CA 1
ATOM 7371 C C . CYS B 1 242 ? 5.879 35.25 33.812 1 87.94 242 CYS B C 1
ATOM 7373 O O . CYS B 1 242 ? 6.406 34.281 34.344 1 87.94 242 CYS B O 1
ATOM 7375 N N . GLU B 1 243 ? 6.348 36.469 33.875 1 87.88 243 GLU B N 1
ATOM 7376 C CA . GLU B 1 243 ? 7.547 36.75 34.656 1 87.88 243 GLU B CA 1
ATOM 7377 C C . GLU B 1 243 ? 7.309 36.5 36.156 1 87.88 243 GLU B C 1
ATOM 7379 O O . GLU B 1 243 ? 8.188 36 36.844 1 87.88 243 GLU B O 1
ATOM 7384 N N . ILE B 1 244 ? 6.164 36.875 36.562 1 87.12 244 ILE B N 1
ATOM 7385 C CA . ILE B 1 244 ? 5.805 36.656 37.969 1 87.12 244 ILE B CA 1
ATOM 7386 C C . ILE B 1 244 ? 5.777 35.156 38.281 1 87.12 244 ILE B C 1
ATOM 7388 O O . ILE B 1 244 ? 6.25 34.719 39.344 1 87.12 244 ILE B O 1
ATOM 7392 N N . GLN B 1 245 ? 5.195 34.5 37.438 1 84.62 245 GLN B N 1
ATOM 7393 C CA . GLN B 1 245 ? 5.137 33.031 37.625 1 84.62 245 GLN B CA 1
ATOM 7394 C C . GLN B 1 245 ? 6.535 32.438 37.688 1 84.62 245 GLN B C 1
ATOM 7396 O O . GLN B 1 245 ? 6.793 31.547 38.5 1 84.62 245 GLN B O 1
ATOM 7401 N N . ASN B 1 246 ? 7.387 32.875 36.75 1 83.31 246 ASN B N 1
ATOM 7402 C CA . ASN B 1 246 ? 8.75 32.344 36.75 1 83.31 246 ASN B CA 1
ATOM 7403 C C . ASN B 1 246 ? 9.492 32.688 38.031 1 83.31 246 ASN B C 1
ATOM 7405 O O . ASN B 1 246 ? 10.281 31.891 38.531 1 83.31 246 ASN B O 1
ATOM 7409 N N . ASN B 1 247 ? 9.289 33.844 38.5 1 79 247 ASN B N 1
ATOM 7410 C CA . ASN B 1 247 ? 9.93 34.281 39.719 1 79 247 ASN B CA 1
ATOM 7411 C C . ASN B 1 247 ? 9.391 33.5 40.938 1 79 247 ASN B C 1
ATOM 7413 O O . ASN B 1 247 ? 10.133 33.219 41.875 1 79 247 ASN B O 1
ATOM 7417 N N . THR B 1 248 ? 8.086 33.281 40.906 1 71.44 248 THR B N 1
ATOM 7418 C CA . THR B 1 248 ? 7.488 32.531 42 1 71.44 248 THR B CA 1
ATOM 7419 C C . THR B 1 248 ? 7.957 31.078 41.969 1 71.44 248 THR B C 1
ATOM 7421 O O . THR B 1 248 ? 8.148 30.469 43.031 1 71.44 248 THR B O 1
ATOM 7424 N N . LEU B 1 249 ? 8.023 30.453 40.812 1 62.09 249 LEU B N 1
ATOM 7425 C CA . LEU B 1 249 ? 8.516 29.078 40.688 1 62.09 249 LEU B CA 1
ATOM 7426 C C . LEU B 1 249 ? 9.961 28.984 41.156 1 62.09 249 LEU B C 1
ATOM 7428 O O . LEU B 1 249 ? 10.352 27.984 41.781 1 62.09 249 LEU B O 1
ATOM 7432 N N . ASN B 1 250 ? 10.875 29.938 40.75 1 51.94 250 ASN B N 1
ATOM 7433 C CA . ASN B 1 250 ? 12.242 29.953 41.25 1 51.94 250 ASN B CA 1
ATOM 7434 C C . ASN B 1 250 ? 12.281 30.203 42.781 1 51.94 250 ASN B C 1
ATOM 7436 O O . ASN B 1 250 ? 13.219 29.766 43.438 1 51.94 250 ASN B O 1
ATOM 7440 N N . ASN B 1 251 ? 11.344 30.984 43.344 1 44.78 251 ASN B N 1
ATOM 7441 C CA . ASN B 1 251 ? 11.273 31.141 44.781 1 44.78 251 ASN B CA 1
ATOM 7442 C C . ASN B 1 251 ? 10.359 30.094 45.406 1 44.78 251 ASN B C 1
ATOM 7444 O O . ASN B 1 251 ? 9.258 29.844 44.906 1 44.78 251 ASN B O 1
ATOM 7448 N N . GLU B 1 252 ? 10.867 29.031 46.094 1 39.22 252 GLU B N 1
ATOM 7449 C CA . GLU B 1 252 ? 10.227 27.859 46.656 1 39.22 252 GLU B CA 1
ATOM 7450 C C . GLU B 1 252 ? 8.773 28.141 47.031 1 39.22 252 GLU B C 1
ATOM 7452 O O . GLU B 1 252 ? 7.965 27.219 47.125 1 39.22 252 GLU B O 1
ATOM 7457 N N . VAL B 1 253 ? 8.414 29.047 48.125 1 31.03 253 VAL B N 1
ATOM 7458 C CA . VAL B 1 253 ? 7.449 28.984 49.219 1 31.03 253 VAL B CA 1
ATOM 7459 C C . VAL B 1 253 ? 6.062 29.344 48.719 1 31.03 253 VAL B C 1
ATOM 7461 O O . VAL B 1 253 ? 5.047 28.953 49.281 1 31.03 253 VAL B O 1
ATOM 7464 N N . THR B 1 254 ? 5.684 30.625 48.156 1 32.41 254 THR B N 1
ATOM 7465 C CA . THR B 1 254 ? 4.34 31.156 48.344 1 32.41 254 THR B CA 1
ATOM 7466 C C . THR B 1 254 ? 3.414 30.703 47.219 1 32.41 254 THR B C 1
ATOM 7468 O O . THR B 1 254 ? 3.74 30.859 46.031 1 32.41 254 THR B O 1
ATOM 7471 N N . ARG B 1 255 ? 2.555 29.781 47.406 1 36.62 255 ARG B N 1
ATOM 7472 C CA . ARG B 1 255 ? 1.37 29.328 46.688 1 36.62 255 ARG B CA 1
ATOM 7473 C C . ARG B 1 255 ? 0.687 30.5 45.969 1 36.62 255 ARG B C 1
ATOM 7475 O O . ARG B 1 255 ? 0.27 31.469 46.625 1 36.62 255 ARG B O 1
ATOM 7482 N N . PHE B 1 256 ? 1.015 30.812 44.875 1 35.28 256 PHE B N 1
ATOM 7483 C CA . PHE B 1 256 ? 0.232 31.766 44.094 1 35.28 256 PHE B CA 1
ATOM 7484 C C . PHE B 1 256 ? -1.258 31.469 44.219 1 35.28 256 PHE B C 1
ATOM 7486 O O . PHE B 1 256 ? -1.721 30.406 43.812 1 35.28 256 PHE B O 1
ATOM 7493 N N . LYS B 1 257 ? -1.917 31.812 45.188 1 37.16 257 LYS B N 1
ATOM 7494 C CA . LYS B 1 257 ? -3.377 31.844 45.156 1 37.16 257 LYS B CA 1
ATOM 7495 C C . LYS B 1 257 ? -3.902 32.719 44.062 1 37.16 257 LYS B C 1
ATOM 7497 O O . LYS B 1 257 ? -3.6 33.938 44 1 37.16 257 LYS B O 1
ATOM 7502 N N . ALA B 1 258 ? -4.105 32.188 42.906 1 40.59 258 ALA B N 1
ATOM 7503 C CA . ALA B 1 258 ? -4.879 32.938 41.906 1 40.59 258 ALA B CA 1
ATOM 7504 C C . ALA B 1 258 ? -5.875 33.875 42.562 1 40.59 258 ALA B C 1
ATOM 7506 O O . ALA B 1 258 ? -6.711 33.438 43.375 1 40.59 258 ALA B O 1
ATOM 7507 N N . GLU B 1 259 ? -5.52 35.031 43.094 1 33.22 259 GLU B N 1
ATOM 7508 C CA . GLU B 1 259 ? -6.457 35.969 43.656 1 33.22 259 GLU B CA 1
ATOM 7509 C C . GLU B 1 259 ? -7.762 36.031 42.875 1 33.22 259 GLU B C 1
ATOM 7511 O O . GLU B 1 259 ? -7.762 36.312 41.688 1 33.22 259 GLU B O 1
ATOM 7516 N N . ASP B 1 260 ? -8.68 35.125 43.156 1 35.78 260 ASP B N 1
ATOM 7517 C CA . ASP B 1 260 ? -10.07 35.312 42.75 1 35.78 260 ASP B CA 1
ATOM 7518 C C . ASP B 1 260 ? -10.531 36.75 43 1 35.78 260 ASP B C 1
ATOM 7520 O O . ASP B 1 260 ? -10.82 37.125 44.156 1 35.78 260 ASP B O 1
ATOM 7524 N N . THR B 1 261 ? -9.891 37.781 42.594 1 33.06 261 THR B N 1
ATOM 7525 C CA . THR B 1 261 ? -10.492 39.062 42.969 1 33.06 261 THR B CA 1
ATOM 7526 C C . THR B 1 261 ? -12.016 38.969 43 1 33.06 261 THR B C 1
ATOM 7528 O O . THR B 1 261 ? -12.672 39.625 43.812 1 33.06 261 THR B O 1
ATOM 7531 N N . SER B 1 262 ? -12.695 38.656 41.906 1 32.66 262 SER B N 1
ATOM 7532 C CA . SER B 1 262 ? -14.141 38.781 42.062 1 32.66 262 SER B CA 1
ATOM 7533 C C . SER B 1 262 ? -14.719 37.656 42.906 1 32.66 262 SER B C 1
ATOM 7535 O O . SER B 1 262 ? -15.938 37.531 43.062 1 32.66 262 SER B O 1
ATOM 7537 N N . SER B 1 263 ? -13.891 36.656 43.281 1 33.16 263 SER B N 1
ATOM 7538 C CA . SER B 1 263 ? -14.648 35.594 43.969 1 33.16 263 SER B CA 1
ATOM 7539 C C . SER B 1 263 ? -14.945 35.969 45.406 1 33.16 263 SER B C 1
ATOM 7541 O O . SER B 1 263 ? -14.297 35.469 46.312 1 33.16 263 SER B O 1
ATOM 7543 N N . ASP B 1 264 ? -14.969 37.156 45.938 1 31.78 264 ASP B N 1
ATOM 7544 C CA . ASP B 1 264 ? -15.336 37.125 47.344 1 31.78 264 ASP B CA 1
ATOM 7545 C C . ASP B 1 264 ? -16.422 36.094 47.625 1 31.78 264 ASP B C 1
ATOM 7547 O O . ASP B 1 264 ? -16.609 35.656 48.75 1 31.78 264 ASP B O 1
ATOM 7551 N N . VAL B 1 265 ? -17.641 36.156 47 1 31.11 265 VAL B N 1
ATOM 7552 C CA . VAL B 1 265 ? -18.891 35.75 47.625 1 31.11 265 VAL B CA 1
ATOM 7553 C C . VAL B 1 265 ? -18.984 34.219 47.625 1 31.11 265 VAL B C 1
ATOM 7555 O O . VAL B 1 265 ? -19.938 33.656 48.156 1 31.11 265 VAL B O 1
ATOM 7558 N N . PHE B 1 266 ? -18.516 33.375 46.656 1 30.75 266 PHE B N 1
ATOM 7559 C CA . PHE B 1 266 ? -19.156 32.094 46.719 1 30.75 266 PHE B CA 1
ATOM 7560 C C . PHE B 1 266 ? -18.531 31.234 47.812 1 30.75 266 PHE B C 1
ATOM 7562 O O . PHE B 1 266 ? -17.359 30.828 47.719 1 30.75 266 PHE B O 1
ATOM 7569 N N . SER B 1 267 ? -18.891 31.375 49.156 1 29.2 267 SER B N 1
ATOM 7570 C CA . SER B 1 267 ? -18.656 30.531 50.312 1 29.2 267 SER B CA 1
ATOM 7571 C C . SER B 1 267 ? -18.844 29.047 49.969 1 29.2 267 SER B C 1
ATOM 7573 O O . SER B 1 267 ? -19.531 28.719 49 1 29.2 267 SER B O 1
ATOM 7575 N N . GLU B 1 268 ? -18.172 28.062 50.656 1 33.22 268 GLU B N 1
ATOM 7576 C CA . GLU B 1 268 ? -18.172 26.609 50.75 1 33.22 268 GLU B CA 1
ATOM 7577 C C . GLU B 1 268 ? -19.594 26.062 50.688 1 33.22 268 GLU B C 1
ATOM 7579 O O . GLU B 1 268 ? -19.812 24.922 50.25 1 33.22 268 GLU B O 1
ATOM 7584 N N . ASN B 1 269 ? -20.625 26.688 51.375 1 32.19 269 ASN B N 1
ATOM 7585 C CA . ASN B 1 269 ? -21.984 26.188 51.594 1 32.19 269 ASN B CA 1
ATOM 7586 C C . ASN B 1 269 ? -22.734 26.031 50.281 1 32.19 269 ASN B C 1
ATOM 7588 O O . ASN B 1 269 ? -23.797 25.406 50.219 1 32.19 269 ASN B O 1
ATOM 7592 N N . GLU B 1 270 ? -22.469 26.828 49.281 1 31.16 270 GLU B N 1
ATOM 7593 C CA . GLU B 1 270 ? -23.266 26.734 48.062 1 31.16 270 GLU B CA 1
ATOM 7594 C C . GLU B 1 270 ? -22.781 25.578 47.188 1 31.16 270 GLU B C 1
ATOM 7596 O O . GLU B 1 270 ? -23.344 25.328 46.125 1 31.16 270 GLU B O 1
ATOM 7601 N N . TYR B 1 271 ? -21.688 24.938 47.438 1 32.44 271 TYR B N 1
ATOM 7602 C CA . TYR B 1 271 ? -21.234 23.719 46.781 1 32.44 271 TYR B CA 1
ATOM 7603 C C . TYR B 1 271 ? -22.25 22.609 46.969 1 32.44 271 TYR B C 1
ATOM 7605 O O . TYR B 1 271 ? -22.5 21.828 46.031 1 32.44 271 TYR B O 1
ATOM 7613 N N . GLU B 1 272 ? -22.797 22.344 48.219 1 33.34 272 GLU B N 1
ATOM 7614 C CA . GLU B 1 272 ? -23.75 21.281 48.5 1 33.34 272 GLU B CA 1
ATOM 7615 C C . GLU B 1 272 ? -25.031 21.469 47.719 1 33.34 272 GLU B C 1
ATOM 7617 O O . GLU B 1 272 ? -25.797 20.516 47.531 1 33.34 272 GLU B O 1
ATOM 7622 N N . ARG B 1 273 ? -25.5 22.688 47.5 1 33.56 273 ARG B N 1
ATOM 7623 C CA . ARG B 1 273 ? -26.734 22.922 46.75 1 33.56 273 ARG B CA 1
ATOM 7624 C C . ARG B 1 273 ? -26.531 22.625 45.281 1 33.56 273 ARG B C 1
ATOM 7626 O O . ARG B 1 273 ? -27.5 22.516 44.531 1 33.56 273 ARG B O 1
ATOM 7633 N N . THR B 1 274 ? -25.391 22.688 44.781 1 34.81 274 THR B N 1
ATOM 7634 C CA . THR B 1 274 ? -25.203 22.406 43.375 1 34.81 274 THR B CA 1
ATOM 7635 C C . THR B 1 274 ? -25.422 20.906 43.094 1 34.81 274 THR B C 1
ATOM 7637 O O . THR B 1 274 ? -25.531 20.5 41.938 1 34.81 274 THR B O 1
ATOM 7640 N N . LYS B 1 275 ? -25.281 20.031 44.062 1 36.44 275 LYS B N 1
ATOM 7641 C CA . LYS B 1 275 ? -25.625 18.625 43.875 1 36.44 275 LYS B CA 1
ATOM 7642 C C . LYS B 1 275 ? -27.125 18.453 43.625 1 36.44 275 LYS B C 1
ATOM 7644 O O . LYS B 1 275 ? -27.531 17.516 42.938 1 36.44 275 LYS B O 1
ATOM 7649 N N . VAL B 1 276 ? -28.047 19.016 44.5 1 32.91 276 VAL B N 1
ATOM 7650 C CA . VAL B 1 276 ? -29.469 18.734 44.406 1 32.91 276 VAL B CA 1
ATOM 7651 C C . VAL B 1 276 ? -30 19.125 43.031 1 32.91 276 VAL B C 1
ATOM 7653 O O . VAL B 1 276 ? -31.156 18.828 42.688 1 32.91 276 VAL B O 1
ATOM 7656 N N . ILE B 1 277 ? -29.531 20.172 42.469 1 33 277 ILE B N 1
ATOM 7657 C CA . ILE B 1 277 ? -30.125 20.703 41.25 1 33 277 ILE B CA 1
ATOM 7658 C C . ILE B 1 277 ? -29.984 19.656 40.125 1 33 277 ILE B C 1
ATOM 7660 O O . ILE B 1 277 ? -30.266 19.953 38.969 1 33 277 ILE B O 1
ATOM 7664 N N . SER B 1 278 ? -29.422 18.641 40.438 1 34.38 278 SER B N 1
ATOM 7665 C CA . SER B 1 278 ? -29.344 17.781 39.25 1 34.38 278 SER B CA 1
ATOM 7666 C C . SER B 1 278 ? -30.734 17.469 38.719 1 34.38 278 SER B C 1
ATOM 7668 O O . SER B 1 278 ? -31 16.359 38.25 1 34.38 278 SER B O 1
ATOM 7670 N N . GLU B 1 279 ? -31.734 17.953 39.469 1 33.69 279 GLU B N 1
ATOM 7671 C CA . GLU B 1 279 ? -32.875 17.547 38.688 1 33.69 279 GLU B CA 1
ATOM 7672 C C . GLU B 1 279 ? -32.781 18.062 37.25 1 33.69 279 GLU B C 1
ATOM 7674 O O . GLU B 1 279 ? -32.906 19.25 37 1 33.69 279 GLU B O 1
ATOM 7679 N N . TYR B 1 280 ? -31.859 17.562 36.438 1 36.78 280 TYR B N 1
ATOM 7680 C CA . TYR B 1 280 ? -31.594 17.703 35 1 36.78 280 TYR B CA 1
ATOM 7681 C C . TYR B 1 280 ? -32.875 17.969 34.25 1 36.78 280 TYR B C 1
ATOM 7683 O O . TYR B 1 280 ? -33.781 17.156 34.25 1 36.78 280 TYR B O 1
ATOM 7691 N N . LYS B 1 281 ? -33.438 19.141 34.438 1 34.94 281 LYS B N 1
ATOM 7692 C CA . LYS B 1 281 ? -34.5 19.281 33.438 1 34.94 281 LYS B CA 1
ATOM 7693 C C . LYS B 1 281 ? -34.062 18.672 32.094 1 34.94 281 LYS B C 1
ATOM 7695 O O . LYS B 1 281 ? -33 19 31.594 1 34.94 281 LYS B O 1
ATOM 7700 N N . GLU B 1 282 ? -34.469 17.562 31.828 1 39.09 282 GLU B N 1
ATOM 7701 C CA . GLU B 1 282 ? -34.406 16.891 30.516 1 39.09 282 GLU B CA 1
ATOM 7702 C C . GLU B 1 282 ? -34.5 17.906 29.375 1 39.09 282 GLU B C 1
ATOM 7704 O O . GLU B 1 282 ? -35.562 18.484 29.156 1 39.09 282 GLU B O 1
ATOM 7709 N N . VAL B 1 283 ? -33.75 19 29.312 1 38.72 283 VAL B N 1
ATOM 7710 C CA . VAL B 1 283 ? -33.781 19.828 28.109 1 38.72 283 VAL B CA 1
ATOM 7711 C C . VAL B 1 283 ? -34.25 18.984 26.922 1 38.72 283 VAL B C 1
ATOM 7713 O O . VAL B 1 283 ? -33.906 17.812 26.812 1 38.72 283 VAL B O 1
ATOM 7716 N N . SER B 1 284 ? -35.25 19.453 26.281 1 42.91 284 SER B N 1
ATOM 7717 C CA . SER B 1 284 ? -35.875 18.922 25.062 1 42.91 284 SER B CA 1
ATOM 7718 C C . SER B 1 284 ? -34.844 18.375 24.094 1 42.91 284 SER B C 1
ATOM 7720 O O . SER B 1 284 ? -33.938 19.109 23.672 1 42.91 284 SER B O 1
ATOM 7722 N N . LYS B 1 285 ? -34.406 17.219 24.297 1 47.25 285 LYS B N 1
ATOM 7723 C CA . LYS B 1 285 ? -33.594 16.328 23.484 1 47.25 285 LYS B CA 1
ATOM 7724 C C . LYS B 1 285 ? -33.906 16.453 22 1 47.25 285 LYS B C 1
ATOM 7726 O O . LYS B 1 285 ? -34.906 15.875 21.516 1 47.25 285 LYS B O 1
ATOM 7731 N N . HIS B 1 286 ? -33.844 17.562 21.406 1 52.91 286 HIS B N 1
ATOM 7732 C CA . HIS B 1 286 ? -34.031 17.438 19.969 1 52.91 286 HIS B CA 1
ATOM 7733 C C . HIS B 1 286 ? -33.094 16.344 19.391 1 52.91 286 HIS B C 1
ATOM 7735 O O . HIS B 1 286 ? -31.938 16.594 19.125 1 52.91 286 HIS B O 1
ATOM 7741 N N . GLN B 1 287 ? -33.375 15.188 19.859 1 65.44 287 GLN B N 1
ATOM 7742 C CA . GLN B 1 287 ? -32.656 14.031 19.328 1 65.44 287 GLN B CA 1
ATOM 7743 C C . GLN B 1 287 ? -32.781 13.945 17.812 1 65.44 287 GLN B C 1
ATOM 7745 O O . GLN B 1 287 ? -33.906 13.93 17.281 1 65.44 287 GLN B O 1
ATOM 7750 N N . ILE B 1 288 ? -31.797 14.328 17.156 1 81.19 288 ILE B N 1
ATOM 7751 C CA . ILE B 1 288 ? -31.766 14.195 15.711 1 81.19 288 ILE B CA 1
ATOM 7752 C C . ILE B 1 288 ? -31.891 12.727 15.32 1 81.19 288 ILE B C 1
ATOM 7754 O O . ILE B 1 288 ? -31.328 11.852 15.984 1 81.19 288 ILE B O 1
ATOM 7758 N N . SER B 1 289 ? -32.719 12.516 14.352 1 87.69 289 SER B N 1
ATOM 7759 C CA . SER B 1 289 ? -32.938 11.156 13.859 1 87.69 289 SER B CA 1
ATOM 7760 C C . SER B 1 289 ? -31.625 10.531 13.406 1 87.69 289 SER B C 1
ATOM 7762 O O . SER B 1 289 ? -30.859 11.148 12.664 1 87.69 289 SER B O 1
ATOM 7764 N N . ARG B 1 290 ? -31.438 9.367 13.938 1 89.88 290 ARG B N 1
ATOM 7765 C CA . ARG B 1 290 ? -30.234 8.617 13.562 1 89.88 290 ARG B CA 1
ATOM 7766 C C . ARG B 1 290 ? -30.203 8.352 12.062 1 89.88 290 ARG B C 1
ATOM 7768 O O . ARG B 1 290 ? -29.141 8.328 11.453 1 89.88 290 ARG B O 1
ATOM 7775 N N . LEU B 1 291 ? -31.281 8.258 11.484 1 92 291 LEU B N 1
ATOM 7776 C CA . LEU B 1 291 ? -31.375 7.992 10.055 1 92 291 LEU B CA 1
ATOM 7777 C C . LEU B 1 291 ? -30.938 9.211 9.25 1 92 291 LEU B C 1
ATOM 7779 O O . LEU B 1 291 ? -30.312 9.07 8.188 1 92 291 LEU B O 1
ATOM 7783 N N . LYS B 1 292 ? -31.281 10.352 9.758 1 92.56 292 LYS B N 1
ATOM 7784 C CA . LYS B 1 292 ? -30.891 11.578 9.07 1 92.56 292 LYS B CA 1
ATOM 7785 C C . LYS B 1 292 ? -29.375 11.75 9.094 1 92.56 292 LYS B C 1
ATOM 7787 O O . LYS B 1 292 ? -28.766 12.125 8.086 1 92.56 292 LYS B O 1
ATOM 7792 N N . ILE B 1 293 ? -28.828 11.438 10.164 1 95 293 ILE B N 1
ATOM 7793 C CA . ILE B 1 293 ? -27.391 11.516 10.305 1 95 293 ILE B CA 1
ATOM 7794 C C . ILE B 1 293 ? -26.719 10.5 9.383 1 95 293 ILE B C 1
ATOM 7796 O O . ILE B 1 293 ? -25.75 10.82 8.688 1 95 293 ILE B O 1
ATOM 7800 N N . PHE B 1 294 ? -27.266 9.305 9.367 1 95.81 294 PHE B N 1
ATOM 7801 C CA . PHE B 1 294 ? -26.703 8.234 8.547 1 95.81 294 PHE B CA 1
ATOM 7802 C C . PHE B 1 294 ? -26.781 8.594 7.066 1 95.81 294 PHE B C 1
ATOM 7804 O O . PHE B 1 294 ? -25.844 8.344 6.312 1 95.81 294 PHE B O 1
ATOM 7811 N N . LYS B 1 295 ? -27.875 9.18 6.691 1 95.88 295 LYS B N 1
ATOM 7812 C CA . LYS B 1 295 ? -28.016 9.602 5.301 1 95.88 295 LYS B CA 1
ATOM 7813 C C . LYS B 1 295 ? -27 10.672 4.941 1 95.88 295 LYS B C 1
ATOM 7815 O O . LYS B 1 295 ? -26.484 10.695 3.816 1 95.88 295 LYS B O 1
ATOM 7820 N N . ALA B 1 296 ? -26.719 11.57 5.863 1 96.19 296 ALA B N 1
ATOM 7821 C CA . ALA B 1 296 ? -25.703 12.602 5.637 1 96.19 296 ALA B CA 1
ATOM 7822 C C . ALA B 1 296 ? -24.328 11.984 5.477 1 96.19 296 ALA B C 1
ATOM 7824 O O . ALA B 1 296 ? -23.531 12.414 4.629 1 96.19 296 ALA B O 1
ATOM 7825 N N . LEU B 1 297 ? -24.094 10.984 6.281 1 97 297 LEU B N 1
ATOM 7826 C CA . LEU B 1 297 ? -22.812 10.289 6.203 1 97 297 LEU B CA 1
ATOM 7827 C C . LEU B 1 297 ? -22.672 9.562 4.871 1 97 297 LEU B C 1
ATOM 7829 O O . LEU B 1 297 ? -21.609 9.57 4.262 1 97 297 LEU B O 1
ATOM 7833 N N . LEU B 1 298 ? -23.734 8.938 4.434 1 96.88 298 LEU B N 1
ATOM 7834 C CA . LEU B 1 298 ? -23.734 8.234 3.154 1 96.88 298 LEU B CA 1
ATOM 7835 C C . LEU B 1 298 ? -23.469 9.195 2.004 1 96.88 298 LEU B C 1
ATOM 7837 O O . LEU B 1 298 ? -22.719 8.883 1.075 1 96.88 298 LEU B O 1
ATOM 7841 N N . THR B 1 299 ? -24.078 10.297 2.105 1 96.06 299 THR B N 1
ATOM 7842 C CA . THR B 1 299 ? -23.875 11.297 1.065 1 96.06 299 THR B CA 1
ATOM 7843 C C . THR B 1 299 ? -22.438 11.781 1.05 1 96.06 299 THR B C 1
ATOM 7845 O O . THR B 1 299 ? -21.844 11.945 -0.017 1 96.06 299 THR B O 1
ATOM 7848 N N . LYS B 1 300 ? -21.891 12.008 2.219 1 95.81 300 LYS B N 1
ATOM 7849 C CA . LYS B 1 300 ? -20.5 12.445 2.334 1 95.81 300 LYS B CA 1
ATOM 7850 C C . LYS B 1 300 ? -19.547 11.43 1.72 1 95.81 300 LYS B C 1
ATOM 7852 O O . LYS B 1 300 ? -18.75 11.766 0.848 1 95.81 300 LYS B O 1
ATOM 7857 N N . ASN B 1 301 ? -19.719 10.203 2.156 1 95.12 301 ASN B N 1
ATOM 7858 C CA . ASN B 1 301 ? -18.828 9.141 1.682 1 95.12 301 ASN B CA 1
ATOM 7859 C C . ASN B 1 301 ? -19.062 8.852 0.2 1 95.12 301 ASN B C 1
ATOM 7861 O O . ASN B 1 301 ? -18.109 8.5 -0.514 1 95.12 301 ASN B O 1
ATOM 7865 N N . GLY B 1 302 ? -20.297 8.977 -0.232 1 94.81 302 GLY B N 1
ATOM 7866 C CA . GLY B 1 302 ? -20.578 8.812 -1.649 1 94.81 302 GLY B CA 1
ATOM 7867 C C . GLY B 1 302 ? -19.906 9.859 -2.518 1 94.81 302 GLY B C 1
ATOM 7868 O O . GLY B 1 302 ? -19.328 9.531 -3.551 1 94.81 302 GLY B O 1
ATOM 7869 N N . ILE B 1 303 ? -19.922 11.109 -2.082 1 94.38 303 ILE B N 1
ATOM 7870 C CA . ILE B 1 303 ? -19.297 12.211 -2.816 1 94.38 303 ILE B CA 1
ATOM 7871 C C . ILE B 1 303 ? -17.781 12.016 -2.854 1 94.38 303 ILE B C 1
ATOM 7873 O O . ILE B 1 303 ? -17.156 12.18 -3.9 1 94.38 303 ILE B O 1
ATOM 7877 N N . GLN B 1 304 ? -17.25 11.672 -1.751 1 92.12 304 GLN B N 1
ATOM 7878 C CA . GLN B 1 304 ? -15.812 11.422 -1.679 1 92.12 304 GLN B CA 1
ATOM 7879 C C . GLN B 1 304 ? -15.398 10.289 -2.613 1 92.12 304 GLN B C 1
ATOM 7881 O O . GLN B 1 304 ? -14.375 10.383 -3.289 1 92.12 304 GLN B O 1
ATOM 7886 N N . TYR B 1 305 ? -16.203 9.266 -2.619 1 90.31 305 TYR B N 1
ATOM 7887 C CA . TYR B 1 305 ? -15.922 8.102 -3.441 1 90.31 305 TYR B CA 1
ATOM 7888 C C . TYR B 1 305 ? -15.961 8.453 -4.926 1 90.31 305 TYR B C 1
ATOM 7890 O O . TYR B 1 305 ? -15.055 8.086 -5.68 1 90.31 305 TYR B O 1
ATOM 7898 N N . PHE B 1 306 ? -16.922 9.219 -5.395 1 91.31 306 PHE B N 1
ATOM 7899 C CA . PHE B 1 306 ? -17.141 9.461 -6.816 1 91.31 306 PHE B CA 1
ATOM 7900 C C . PHE B 1 306 ? -16.266 10.617 -7.309 1 91.31 306 PHE B C 1
ATOM 7902 O O . PHE B 1 306 ? -16.047 10.758 -8.508 1 91.31 306 PHE B O 1
ATOM 7909 N N . ARG B 1 307 ? -15.719 11.438 -6.359 1 90.75 307 ARG B N 1
ATOM 7910 C CA . ARG B 1 307 ? -14.898 12.578 -6.773 1 90.75 307 ARG B CA 1
ATOM 7911 C C . ARG B 1 307 ? -13.414 12.242 -6.668 1 90.75 307 ARG B C 1
ATOM 7913 O O . ARG B 1 307 ? -12.562 13.047 -7.059 1 90.75 307 ARG B O 1
ATOM 7920 N N . TYR B 1 308 ? -13.148 11.109 -6.152 1 87.94 308 TYR B N 1
ATOM 7921 C CA . TYR B 1 308 ? -11.758 10.656 -6.152 1 87.94 308 TYR B CA 1
ATOM 7922 C C . TYR B 1 308 ? -11.445 9.875 -7.422 1 87.94 308 TYR B C 1
ATOM 7924 O O . TYR B 1 308 ? -11.367 8.641 -7.395 1 87.94 308 TYR B O 1
ATOM 7932 N N . TYR B 1 309 ? -11.047 10.469 -8.43 1 86.88 309 TYR B N 1
ATOM 7933 C CA . TYR B 1 309 ? -10.914 9.922 -9.773 1 86.88 309 TYR B CA 1
ATOM 7934 C C . TYR B 1 309 ? -9.773 8.914 -9.844 1 86.88 309 TYR B C 1
ATOM 7936 O O . TYR B 1 309 ? -9.891 7.887 -10.516 1 86.88 309 TYR B O 1
ATOM 7944 N N . GLY B 1 310 ? -8.664 9.242 -9.188 1 82.5 310 GLY B N 1
ATOM 7945 C CA . GLY B 1 310 ? -7.574 8.281 -9.172 1 82.5 310 GLY B CA 1
ATOM 7946 C C . GLY B 1 310 ? -7.973 6.934 -8.594 1 82.5 310 GLY B C 1
ATOM 7947 O O . GLY B 1 310 ? -7.582 5.891 -9.117 1 82.5 310 GLY B O 1
ATOM 7948 N N . GLY B 1 311 ? -8.789 6.941 -7.594 1 84.69 311 GLY B N 1
ATOM 7949 C CA . GLY B 1 311 ? -9.281 5.715 -6.988 1 84.69 311 GLY B CA 1
ATOM 7950 C C . GLY B 1 311 ? -10.25 4.957 -7.871 1 84.69 311 GLY B C 1
ATOM 7951 O O . GLY B 1 311 ? -10.227 3.727 -7.922 1 84.69 311 GLY B O 1
ATOM 7952 N N . LEU B 1 312 ? -11 5.688 -8.648 1 87.44 312 LEU B N 1
ATOM 7953 C CA . LEU B 1 312 ? -11.984 5.07 -9.531 1 87.44 312 LEU B CA 1
ATOM 7954 C C . LEU B 1 312 ? -11.297 4.383 -10.711 1 87.44 312 LEU B C 1
ATOM 7956 O O . LEU B 1 312 ? -11.695 3.285 -11.109 1 87.44 312 LEU B O 1
ATOM 7960 N N . VAL B 1 313 ? -10.305 4.969 -11.195 1 86.56 313 VAL B N 1
ATOM 7961 C CA . VAL B 1 313 ? -9.547 4.383 -12.289 1 86.56 313 VAL B CA 1
ATOM 7962 C C . VAL B 1 313 ? -8.891 3.082 -11.836 1 86.56 313 VAL B C 1
ATOM 7964 O O . VAL B 1 313 ? -8.914 2.082 -12.555 1 86.56 313 VAL B O 1
ATOM 7967 N N . PHE B 1 314 ? -8.375 3.07 -10.695 1 83.81 314 PHE B N 1
ATOM 7968 C CA . PHE B 1 314 ? -7.773 1.865 -10.133 1 83.81 314 PHE B CA 1
ATOM 7969 C C . PHE B 1 314 ? -8.82 0.771 -9.961 1 83.81 314 PHE B C 1
ATOM 7971 O O . PHE B 1 314 ? -8.578 -0.388 -10.305 1 83.81 314 PHE B O 1
ATOM 7978 N N . ALA B 1 315 ? -9.938 1.158 -9.484 1 84.69 315 ALA B N 1
ATOM 7979 C CA . ALA B 1 315 ? -10.984 0.191 -9.156 1 84.69 315 ALA B CA 1
ATOM 7980 C C . ALA B 1 315 ? -11.555 -0.452 -10.414 1 84.69 315 ALA B C 1
ATOM 7982 O O . ALA B 1 315 ? -11.969 -1.614 -10.398 1 84.69 315 ALA B O 1
ATOM 7983 N N . ILE B 1 316 ? -11.492 0.24 -11.516 1 86.38 316 ILE B N 1
ATOM 7984 C CA . ILE B 1 316 ? -12.141 -0.27 -12.719 1 86.38 316 ILE B CA 1
ATOM 7985 C C . ILE B 1 316 ? -11.102 -0.884 -13.648 1 86.38 316 ILE B C 1
ATOM 7987 O O . ILE B 1 316 ? -11.266 -2.008 -14.133 1 86.38 316 ILE B O 1
ATOM 7991 N N . ILE B 1 317 ? -10.031 -0.259 -13.812 1 88.31 317 ILE B N 1
ATOM 7992 C CA . ILE B 1 317 ? -9.07 -0.634 -14.844 1 88.31 317 ILE B CA 1
ATOM 7993 C C . ILE B 1 317 ? -8.195 -1.778 -14.344 1 88.31 317 ILE B C 1
ATOM 7995 O O . ILE B 1 317 ? -7.859 -2.693 -15.102 1 88.31 317 ILE B O 1
ATOM 7999 N N . PHE B 1 318 ? -7.91 -1.812 -13.18 1 86.44 318 PHE B N 1
ATOM 8000 C CA . PHE B 1 318 ? -6.93 -2.762 -12.656 1 86.44 318 PHE B CA 1
ATOM 8001 C C . PHE B 1 318 ? -7.477 -4.184 -12.711 1 86.44 318 PHE B C 1
ATOM 8003 O O . PHE B 1 318 ? -6.797 -5.094 -13.195 1 86.44 318 PHE B O 1
ATOM 8010 N N . PRO B 1 319 ? -8.664 -4.438 -12.25 1 88.19 319 PRO B N 1
ATOM 8011 C CA . PRO B 1 319 ? -9.18 -5.801 -12.367 1 88.19 319 PRO B CA 1
ATOM 8012 C C . PRO B 1 319 ? -9.305 -6.262 -13.82 1 88.19 319 PRO B C 1
ATOM 8014 O O . PRO B 1 319 ? -9.094 -7.441 -14.117 1 88.19 319 PRO B O 1
ATOM 8017 N N . ILE B 1 320 ? -9.594 -5.344 -14.68 1 92.5 320 ILE B N 1
ATOM 8018 C CA . ILE B 1 320 ? -9.711 -5.688 -16.094 1 92.5 320 ILE B CA 1
ATOM 8019 C C . ILE B 1 320 ? -8.352 -6.125 -16.625 1 92.5 320 ILE B C 1
ATOM 8021 O O . ILE B 1 320 ? -8.234 -7.172 -17.266 1 92.5 320 ILE B O 1
ATOM 8025 N N . ILE B 1 321 ? -7.348 -5.43 -16.297 1 93.12 321 ILE B N 1
ATOM 8026 C CA . ILE B 1 321 ? -6 -5.75 -16.75 1 93.12 321 ILE B CA 1
ATOM 8027 C C . ILE B 1 321 ? -5.543 -7.066 -16.125 1 93.12 321 ILE B C 1
ATOM 8029 O O . ILE B 1 321 ? -4.969 -7.918 -16.812 1 93.12 321 ILE B O 1
ATOM 8033 N N . GLN B 1 322 ? -5.824 -7.227 -14.938 1 92.62 322 GLN B N 1
ATOM 8034 C CA . GLN B 1 322 ? -5.387 -8.422 -14.227 1 92.62 322 GLN B CA 1
ATOM 8035 C C . GLN B 1 322 ? -6.062 -9.672 -14.781 1 92.62 322 GLN B C 1
ATOM 8037 O O . GLN B 1 322 ? -5.414 -10.703 -14.969 1 92.62 322 GLN B O 1
ATOM 8042 N N . ILE B 1 323 ? -7.32 -9.609 -15.07 1 93.94 323 ILE B N 1
ATOM 8043 C CA . ILE B 1 323 ? -8.055 -10.758 -15.578 1 93.94 323 ILE B CA 1
ATOM 8044 C C . ILE B 1 323 ? -7.625 -11.047 -17.016 1 93.94 323 ILE B C 1
ATOM 8046 O O . ILE B 1 323 ? -7.449 -12.211 -17.391 1 93.94 323 ILE B O 1
ATOM 8050 N N . PHE B 1 324 ? -7.332 -10.031 -17.766 1 93.94 324 PHE B N 1
ATOM 8051 C CA . PHE B 1 324 ? -6.883 -10.219 -19.141 1 93.94 324 PHE B CA 1
ATOM 8052 C C . PHE B 1 324 ? -5.512 -10.883 -19.172 1 93.94 324 PHE B C 1
ATOM 8054 O O . PHE B 1 324 ? -5.277 -11.789 -19.969 1 93.94 324 PHE B O 1
ATOM 8061 N N . VAL B 1 325 ? -4.66 -10.469 -18.359 1 93.81 325 VAL B N 1
ATOM 8062 C CA . VAL B 1 325 ? -3.328 -11.055 -18.281 1 93.81 325 VAL B CA 1
ATOM 8063 C C . VAL B 1 325 ? -3.432 -12.508 -17.828 1 93.81 325 VAL B C 1
ATOM 8065 O O . VAL B 1 325 ? -2.732 -13.383 -18.344 1 93.81 325 VAL B O 1
ATOM 8068 N N . PHE B 1 326 ? -4.309 -12.758 -16.969 1 93 326 PHE B N 1
ATOM 8069 C CA . PHE B 1 326 ? -4.52 -14.109 -16.453 1 93 326 PHE B CA 1
ATOM 8070 C C . PHE B 1 326 ? -4.988 -15.039 -17.578 1 93 326 PHE B C 1
ATOM 8072 O O . PHE B 1 326 ? -4.438 -16.125 -17.75 1 93 326 PHE B O 1
ATOM 8079 N N . ILE B 1 327 ? -5.914 -14.57 -18.281 1 91.69 327 ILE B N 1
ATOM 8080 C CA . ILE B 1 327 ? -6.52 -15.383 -19.328 1 91.69 327 ILE B CA 1
ATOM 8081 C C . ILE B 1 327 ? -5.508 -15.625 -20.453 1 91.69 327 ILE B C 1
ATOM 8083 O O . ILE B 1 327 ? -5.434 -16.734 -21 1 91.69 327 ILE B O 1
ATOM 8087 N N . MET B 1 328 ? -4.668 -14.727 -20.656 1 92.38 328 MET B N 1
ATOM 8088 C CA . MET B 1 328 ? -3.758 -14.828 -21.797 1 92.38 328 MET B CA 1
ATOM 8089 C C . MET B 1 328 ? -2.467 -15.539 -21.406 1 92.38 328 MET B C 1
ATOM 8091 O O . MET B 1 328 ? -1.833 -16.188 -22.234 1 92.38 328 MET B O 1
ATOM 8095 N N . ALA B 1 329 ? -2.121 -15.469 -20.188 1 93.5 329 ALA B N 1
ATOM 8096 C CA . ALA B 1 329 ? -0.786 -15.906 -19.797 1 93.5 329 ALA B CA 1
ATOM 8097 C C . ALA B 1 329 ? -0.814 -17.344 -19.266 1 93.5 329 ALA B C 1
ATOM 8099 O O . ALA B 1 329 ? 0.208 -18.031 -19.266 1 93.5 329 ALA B O 1
ATOM 8100 N N . ILE B 1 330 ? -1.97 -17.828 -18.859 1 91.19 330 ILE B N 1
ATOM 8101 C CA . ILE B 1 330 ? -1.988 -19.109 -18.172 1 91.19 330 ILE B CA 1
ATOM 8102 C C . ILE B 1 330 ? -2.83 -20.109 -18.953 1 91.19 330 ILE B C 1
ATOM 8104 O O . ILE B 1 330 ? -3.926 -19.781 -19.422 1 91.19 330 ILE B O 1
ATOM 8108 N N . GLY B 1 331 ? -2.256 -21.328 -19.125 1 85.81 331 GLY B N 1
ATOM 8109 C CA . GLY B 1 331 ? -3.105 -22.438 -19.531 1 85.81 331 GLY B CA 1
ATOM 8110 C C . GLY B 1 331 ? -2.828 -22.906 -20.953 1 85.81 331 GLY B C 1
ATOM 8111 O O . GLY B 1 331 ? -2.914 -24.094 -21.25 1 85.81 331 GLY B O 1
ATOM 8112 N N . ASP B 1 332 ? -2.359 -22.062 -21.797 1 88.69 332 ASP B N 1
ATOM 8113 C CA . ASP B 1 332 ? -2.16 -22.469 -23.188 1 88.69 332 ASP B CA 1
ATOM 8114 C C . ASP B 1 332 ? -0.891 -23.312 -23.328 1 88.69 332 ASP B C 1
ATOM 8116 O O . ASP B 1 332 ? 0.051 -23.156 -22.547 1 88.69 332 ASP B O 1
ATOM 8120 N N . ASP B 1 333 ? -0.931 -24.203 -24.281 1 90.94 333 ASP B N 1
ATOM 8121 C CA . ASP B 1 333 ? 0.216 -25.062 -24.531 1 90.94 333 ASP B CA 1
ATOM 8122 C C . ASP B 1 333 ? 1.437 -24.25 -24.953 1 90.94 333 ASP B C 1
ATOM 8124 O O . ASP B 1 333 ? 1.314 -23.281 -25.703 1 90.94 333 ASP B O 1
ATOM 8128 N N . PRO B 1 334 ? 2.557 -24.641 -24.375 1 92.38 334 PRO B N 1
ATOM 8129 C CA . PRO B 1 334 ? 3.781 -23.953 -24.812 1 92.38 334 PRO B CA 1
ATOM 8130 C C . PRO B 1 334 ? 4.031 -24.078 -26.312 1 92.38 334 PRO B C 1
ATOM 8132 O O . PRO B 1 334 ? 3.756 -25.141 -26.906 1 92.38 334 PRO B O 1
ATOM 8135 N N . LYS B 1 335 ? 4.504 -23.062 -26.906 1 91.94 335 LYS B N 1
ATOM 8136 C CA . LYS B 1 335 ? 4.73 -23.016 -28.344 1 91.94 335 LYS B CA 1
ATOM 8137 C C . LYS B 1 335 ? 6.207 -22.797 -28.656 1 91.94 335 LYS B C 1
ATOM 8139 O O . LYS B 1 335 ? 6.988 -22.422 -27.781 1 91.94 335 LYS B O 1
ATOM 8144 N N . ASP B 1 336 ? 6.598 -23.188 -29.891 1 89.88 336 ASP B N 1
ATOM 8145 C CA . ASP B 1 336 ? 7.918 -22.922 -30.453 1 89.88 336 ASP B CA 1
ATOM 8146 C C . ASP B 1 336 ? 8.992 -23.719 -29.719 1 89.88 336 ASP B C 1
ATOM 8148 O O . ASP B 1 336 ? 10.07 -23.203 -29.422 1 89.88 336 ASP B O 1
ATOM 8152 N N . LEU B 1 337 ? 8.641 -24.938 -29.344 1 93.62 337 LEU B N 1
ATOM 8153 C CA . LEU B 1 337 ? 9.609 -25.859 -28.75 1 93.62 337 LEU B CA 1
ATOM 8154 C C . LEU B 1 337 ? 10.359 -26.625 -29.844 1 93.62 337 LEU B C 1
ATOM 8156 O O . LEU B 1 337 ? 9.836 -26.828 -30.938 1 93.62 337 LEU B O 1
ATOM 8160 N N . LYS B 1 338 ? 11.562 -26.969 -29.578 1 94.88 338 LYS B N 1
ATOM 8161 C CA . LYS B 1 338 ? 12.375 -27.719 -30.531 1 94.88 338 LYS B CA 1
ATOM 8162 C C . LYS B 1 338 ? 12.852 -29.031 -29.906 1 94.88 338 LYS B C 1
ATOM 8164 O O . LYS B 1 338 ? 13.195 -29.078 -28.734 1 94.88 338 LYS B O 1
ATOM 8169 N N . ILE B 1 339 ? 12.789 -30.078 -30.672 1 95.06 339 ILE B N 1
ATOM 8170 C CA . ILE B 1 339 ? 13.242 -31.391 -30.219 1 95.06 339 ILE B CA 1
ATOM 8171 C C . ILE B 1 339 ? 14.219 -31.969 -31.234 1 95.06 339 ILE B C 1
ATOM 8173 O O . ILE B 1 339 ? 14.055 -31.766 -32.438 1 95.06 339 ILE B O 1
ATOM 8177 N N . GLY B 1 340 ? 15.297 -32.562 -30.766 1 94.88 340 GLY B N 1
ATOM 8178 C CA . GLY B 1 340 ? 16.266 -33.219 -31.625 1 94.88 340 GLY B CA 1
ATOM 8179 C C . GLY B 1 340 ? 15.898 -34.656 -31.938 1 94.88 340 GLY B C 1
ATOM 8180 O O . GLY B 1 340 ? 15.414 -35.375 -31.062 1 94.88 340 GLY B O 1
ATOM 8181 N N . ILE B 1 341 ? 16.094 -35.094 -33.219 1 95.12 341 ILE B N 1
ATOM 8182 C CA . ILE B 1 341 ? 15.773 -36.438 -33.656 1 95.12 341 ILE B CA 1
ATOM 8183 C C . ILE B 1 341 ? 17.031 -37.156 -34.156 1 95.12 341 ILE B C 1
ATOM 8185 O O . ILE B 1 341 ? 17.75 -36.625 -35 1 95.12 341 ILE B O 1
ATOM 8189 N N . VAL B 1 342 ? 17.359 -38.188 -33.531 1 95.31 342 VAL B N 1
ATOM 8190 C CA . VAL B 1 342 ? 18.391 -39.094 -34.031 1 95.31 342 VAL B CA 1
ATOM 8191 C C . VAL B 1 342 ? 17.766 -40.406 -34.469 1 95.31 342 VAL B C 1
ATOM 8193 O O . VAL B 1 342 ? 17.406 -41.25 -33.625 1 95.31 342 VAL B O 1
ATOM 8196 N N . ASN B 1 343 ? 17.625 -40.594 -35.688 1 94.06 343 ASN B N 1
ATOM 8197 C CA . ASN B 1 343 ? 17 -41.781 -36.25 1 94.06 343 ASN B CA 1
ATOM 8198 C C . ASN B 1 343 ? 18.016 -42.688 -36.938 1 94.06 343 ASN B C 1
ATOM 8200 O O . ASN B 1 343 ? 18.312 -42.5 -38.125 1 94.06 343 ASN B O 1
ATOM 8204 N N . ASP B 1 344 ? 18.5 -43.75 -36.312 1 92.44 344 ASP B N 1
ATOM 8205 C CA . ASP B 1 344 ? 19.484 -44.656 -36.875 1 92.44 344 ASP B CA 1
ATOM 8206 C C . ASP B 1 344 ? 18.828 -45.656 -37.844 1 92.44 344 ASP B C 1
ATOM 8208 O O . ASP B 1 344 ? 19.531 -46.344 -38.562 1 92.44 344 ASP B O 1
ATOM 8212 N N . GLU B 1 345 ? 17.531 -45.688 -37.781 1 89.5 345 GLU B N 1
ATOM 8213 C CA . GLU B 1 345 ? 16.812 -46.594 -38.688 1 89.5 345 GLU B CA 1
ATOM 8214 C C . GLU B 1 345 ? 16.797 -46.062 -40.094 1 89.5 345 GLU B C 1
ATOM 8216 O O . GLU B 1 345 ? 17.141 -46.75 -41.031 1 89.5 345 GLU B O 1
ATOM 8221 N N . ALA B 1 346 ? 16.328 -44.781 -40.219 1 81.25 346 ALA B N 1
ATOM 8222 C CA . ALA B 1 346 ? 16.094 -44.281 -41.562 1 81.25 346 ALA B CA 1
ATOM 8223 C C . ALA B 1 346 ? 16.875 -42.969 -41.781 1 81.25 346 ALA B C 1
ATOM 8225 O O . ALA B 1 346 ? 16.906 -42.469 -42.906 1 81.25 346 ALA B O 1
ATOM 8226 N N . GLY B 1 347 ? 17.625 -42.562 -40.812 1 78.06 347 GLY B N 1
ATOM 8227 C CA . GLY B 1 347 ? 18.297 -41.281 -40.969 1 78.06 347 GLY B CA 1
ATOM 8228 C C . GLY B 1 347 ? 17.344 -40.125 -41 1 78.06 347 GLY B C 1
ATOM 8229 O O . GLY B 1 347 ? 16.672 -39.844 -40 1 78.06 347 GLY B O 1
ATOM 8230 N N . THR B 1 348 ? 17.312 -39.344 -42.219 1 75.69 348 THR B N 1
ATOM 8231 C CA . THR B 1 348 ? 16.359 -38.219 -42.344 1 75.69 348 THR B CA 1
ATOM 8232 C C . THR B 1 348 ? 15.102 -38.688 -43.094 1 75.69 348 THR B C 1
ATOM 8234 O O . THR B 1 348 ? 15.18 -39.438 -44.062 1 75.69 348 THR B O 1
ATOM 8237 N N . CYS B 1 349 ? 14.023 -38.562 -42.312 1 74.75 349 CYS B N 1
ATOM 8238 C CA . CYS B 1 349 ? 12.758 -39 -42.906 1 74.75 349 CYS B CA 1
ATOM 8239 C C . CYS B 1 349 ? 12.367 -38.125 -44.094 1 74.75 349 CYS B C 1
ATOM 8241 O O . CYS B 1 349 ? 12.273 -36.906 -43.938 1 74.75 349 CYS B O 1
ATOM 8243 N N . GLY B 1 350 ? 13.359 -38 -45.312 1 59.28 350 GLY B N 1
ATOM 8244 C CA . GLY B 1 350 ? 13.164 -37.219 -46.5 1 59.28 350 GLY B CA 1
ATOM 8245 C C . GLY B 1 350 ? 11.703 -37.094 -46.906 1 59.28 350 GLY B C 1
ATOM 8246 O O . GLY B 1 350 ? 10.836 -37.75 -46.344 1 59.28 350 GLY B O 1
ATOM 8247 N N . SER B 1 351 ? 11.391 -35.969 -47.75 1 51.06 351 SER B N 1
ATOM 8248 C CA . SER B 1 351 ? 10.117 -35.688 -48.406 1 51.06 351 SER B CA 1
ATOM 8249 C C . SER B 1 351 ? 9.453 -36.969 -48.906 1 51.06 351 SER B C 1
ATOM 8251 O O . SER B 1 351 ? 8.242 -37 -49.125 1 51.06 351 SER B O 1
ATOM 8253 N N . ASN B 1 352 ? 10.234 -37.812 -49.5 1 39.53 352 ASN B N 1
ATOM 8254 C CA . ASN B 1 352 ? 9.734 -38.969 -50.281 1 39.53 352 ASN B CA 1
ATOM 8255 C C . ASN B 1 352 ? 9.039 -39.969 -49.375 1 39.53 352 ASN B C 1
ATOM 8257 O O . ASN B 1 352 ? 8.578 -41.031 -49.875 1 39.53 352 ASN B O 1
ATOM 8261 N N . PHE B 1 353 ? 9.328 -39.969 -48.375 1 43.34 353 PHE B N 1
ATOM 8262 C CA . PHE B 1 353 ? 8.641 -40.969 -47.531 1 43.34 353 PHE B CA 1
ATOM 8263 C C . PHE B 1 353 ? 7.176 -40.562 -47.344 1 43.34 353 PHE B C 1
ATOM 8265 O O . PHE B 1 353 ? 6.438 -41.25 -46.656 1 43.34 353 PHE B O 1
ATOM 8272 N N . GLY B 1 354 ? 6.832 -39.438 -47.688 1 40.72 354 GLY B N 1
ATOM 8273 C CA . GLY B 1 354 ? 5.434 -39.312 -48.062 1 40.72 354 GLY B CA 1
ATOM 8274 C C . GLY B 1 354 ? 4.957 -40.469 -48.938 1 40.72 354 GLY B C 1
ATOM 8275 O O . GLY B 1 354 ? 3.768 -40.812 -48.938 1 40.72 354 GLY B O 1
ATOM 8276 N N . ASN B 1 355 ? 5.777 -40.812 -49.969 1 37.69 355 ASN B N 1
ATOM 8277 C CA . ASN B 1 355 ? 5.402 -41.844 -50.938 1 37.69 355 ASN B CA 1
ATOM 8278 C C . ASN B 1 355 ? 5.422 -43.25 -50.312 1 37.69 355 ASN B C 1
ATOM 8280 O O . ASN B 1 355 ? 4.977 -44.219 -50.938 1 37.69 355 ASN B O 1
ATOM 8284 N N . VAL B 1 356 ? 6.363 -43.531 -49.656 1 41.41 356 VAL B N 1
ATOM 8285 C CA . VAL B 1 356 ? 6.234 -44.875 -49.062 1 41.41 356 VAL B CA 1
ATOM 8286 C C . VAL B 1 356 ? 4.949 -44.938 -48.25 1 41.41 356 VAL B C 1
ATOM 8288 O O . VAL B 1 356 ? 4.438 -46.031 -47.969 1 41.41 356 VAL B O 1
ATOM 8291 N N . TRP B 1 357 ? 4.617 -43.812 -47.438 1 42.62 357 TRP B N 1
ATOM 8292 C CA . TRP B 1 357 ? 3.277 -43.844 -46.844 1 42.62 357 TRP B CA 1
ATOM 8293 C C . TRP B 1 357 ? 2.213 -43.75 -47.938 1 42.62 357 TRP B C 1
ATOM 8295 O O . TRP B 1 357 ? 1.637 -42.688 -48.156 1 42.62 357 TRP B O 1
ATOM 8305 N N . ASN B 1 358 ? 2.547 -43.906 -49.094 1 38.56 358 ASN B N 1
ATOM 8306 C CA . ASN B 1 358 ? 1.33 -44.062 -49.875 1 38.56 358 ASN B CA 1
ATOM 8307 C C . ASN B 1 358 ? 0.199 -44.656 -49.031 1 38.56 358 ASN B C 1
ATOM 8309 O O . ASN B 1 358 ? 0.44 -45.469 -48.125 1 38.56 358 ASN B O 1
ATOM 8313 N N . ASP B 1 359 ? -0.849 -43.969 -48.906 1 41.12 359 ASP B N 1
ATOM 8314 C CA . ASP B 1 359 ? -2.154 -44.281 -48.344 1 41.12 359 ASP B CA 1
ATOM 8315 C C . ASP B 1 359 ? -2.379 -45.781 -48.219 1 41.12 359 ASP B C 1
ATOM 8317 O O . ASP B 1 359 ? -3.461 -46.219 -47.844 1 41.12 359 ASP B O 1
ATOM 8321 N N . GLU B 1 360 ? -1.713 -46.5 -49.031 1 41.34 360 GLU B N 1
ATOM 8322 C CA . GLU B 1 360 ? -2.205 -47.875 -48.938 1 41.34 360 GLU B CA 1
ATOM 8323 C C . GLU B 1 360 ? -1.832 -48.531 -47.594 1 41.34 360 GLU B C 1
ATOM 8325 O O . GLU B 1 360 ? -0.651 -48.625 -47.25 1 41.34 360 GLU B O 1
ATOM 8330 N N . ILE B 1 361 ? -2.564 -48.344 -46.5 1 49.41 361 ILE B N 1
ATOM 8331 C CA . ILE B 1 361 ? -2.869 -48.969 -45.219 1 49.41 361 ILE B CA 1
ATOM 8332 C C . ILE B 1 361 ? -2.258 -50.375 -45.156 1 49.41 361 ILE B C 1
ATOM 8334 O O . ILE B 1 361 ? -2.887 -51.344 -45.562 1 49.41 361 ILE B O 1
ATOM 8338 N N . THR B 1 362 ? -1.006 -50.625 -45.656 1 57.66 362 THR B N 1
ATOM 8339 C CA . THR B 1 362 ? -0.627 -52.031 -45.562 1 57.66 362 THR B CA 1
ATOM 8340 C C . THR B 1 362 ? 0.148 -52.312 -44.281 1 57.66 362 THR B C 1
ATOM 8342 O O . THR B 1 362 ? 0.792 -51.406 -43.719 1 57.66 362 THR B O 1
ATOM 8345 N N . CYS B 1 363 ? -0.093 -53.281 -43.531 1 70.56 363 CYS B N 1
ATOM 8346 C CA . CYS B 1 363 ? 0.581 -53.875 -42.375 1 70.56 363 CYS B CA 1
ATOM 8347 C C . CYS B 1 363 ? 2.053 -54.125 -42.688 1 70.56 363 CYS B C 1
ATOM 8349 O O . CYS B 1 363 ? 2.426 -55.219 -43.094 1 70.56 363 CYS B O 1
ATOM 8351 N N . HIS B 1 364 ? 2.852 -52.969 -43.156 1 72.56 364 HIS B N 1
ATOM 8352 C CA . HIS B 1 364 ? 4.281 -53.125 -43.375 1 72.56 364 HIS B CA 1
ATOM 8353 C C . HIS B 1 364 ? 5.09 -52.562 -42.219 1 72.56 364 HIS B C 1
ATOM 8355 O O . HIS B 1 364 ? 4.891 -51.406 -41.812 1 72.56 364 HIS B O 1
ATOM 8361 N N . PHE B 1 365 ? 5.855 -53.469 -41.531 1 77.12 365 PHE B N 1
ATOM 8362 C CA . PHE B 1 365 ? 6.695 -53.094 -40.406 1 77.12 365 PHE B CA 1
ATOM 8363 C C . PHE B 1 365 ? 8.031 -52.562 -40.875 1 77.12 365 PHE B C 1
ATOM 8365 O O . PHE B 1 365 ? 9.086 -53.094 -40.531 1 77.12 365 PHE B O 1
ATOM 8372 N N . GLY B 1 366 ? 8.102 -51.594 -41.812 1 78.56 366 GLY B N 1
ATOM 8373 C CA . GLY B 1 366 ? 9.305 -50.938 -42.281 1 78.56 366 GLY B CA 1
ATOM 8374 C C . GLY B 1 366 ? 9.266 -49.438 -42.062 1 78.56 366 GLY B C 1
ATOM 8375 O O . GLY B 1 366 ? 8.242 -48.781 -42.312 1 78.56 366 GLY B O 1
ATOM 8376 N N . ASN B 1 367 ? 10.289 -48.875 -41.531 1 83.19 367 ASN B N 1
ATOM 8377 C CA . ASN B 1 367 ? 10.5 -47.438 -41.312 1 83.19 367 ASN B CA 1
ATOM 8378 C C . ASN B 1 367 ? 9.398 -46.844 -40.438 1 83.19 367 ASN B C 1
ATOM 8380 O O . ASN B 1 367 ? 8.82 -45.812 -40.812 1 83.19 367 ASN B O 1
ATOM 8384 N N . LEU B 1 368 ? 9.039 -47.5 -39.438 1 87.31 368 LEU B N 1
ATOM 8385 C CA . LEU B 1 368 ? 8.023 -47.031 -38.5 1 87.31 368 LEU B CA 1
ATOM 8386 C C . LEU B 1 368 ? 8.477 -45.781 -37.781 1 87.31 368 LEU B C 1
ATOM 8388 O O . LEU B 1 368 ? 7.652 -44.969 -37.344 1 87.31 368 LEU B O 1
ATOM 8392 N N . SER B 1 369 ? 9.805 -45.594 -37.719 1 89.31 369 SER B N 1
ATOM 8393 C CA . SER B 1 369 ? 10.336 -44.344 -37.125 1 89.31 369 SER B CA 1
ATOM 8394 C C . SER B 1 369 ? 9.891 -43.125 -37.906 1 89.31 369 SER B C 1
ATOM 8396 O O . SER B 1 369 ? 9.523 -42.125 -37.312 1 89.31 369 SER B O 1
ATOM 8398 N N . CYS B 1 370 ? 9.852 -43.219 -39.125 1 87.31 370 CYS B N 1
ATOM 8399 C CA . CYS B 1 370 ? 9.422 -42.125 -39.969 1 87.31 370 CYS B CA 1
ATOM 8400 C C . CYS B 1 370 ? 7.914 -41.906 -39.906 1 87.31 370 CYS B C 1
ATOM 8402 O O . CYS B 1 370 ? 7.426 -40.781 -40.031 1 87.31 370 CYS B O 1
ATOM 8404 N N . ARG B 1 371 ? 7.168 -42.938 -39.656 1 83.94 371 ARG B N 1
ATOM 8405 C CA . ARG B 1 371 ? 5.73 -42.812 -39.438 1 83.94 371 ARG B CA 1
ATOM 8406 C C . ARG B 1 371 ? 5.414 -42 -38.188 1 83.94 371 ARG B C 1
ATOM 8408 O O . ARG B 1 371 ? 4.469 -41.219 -38.156 1 83.94 371 ARG B O 1
ATOM 8415 N N . PHE B 1 372 ? 6.172 -42.344 -37.219 1 86.81 372 PHE B N 1
ATOM 8416 C CA . PHE B 1 372 ? 6.012 -41.625 -35.969 1 86.81 372 PHE B CA 1
ATOM 8417 C C . PHE B 1 372 ? 6.316 -40.125 -36.156 1 86.81 372 PHE B C 1
ATOM 8419 O O . PHE B 1 372 ? 5.668 -39.281 -35.562 1 86.81 372 PHE B O 1
ATOM 8426 N N . LEU B 1 373 ? 7.27 -39.875 -36.938 1 88.25 373 LEU B N 1
ATOM 8427 C CA . LEU B 1 373 ? 7.754 -38.5 -37.094 1 88.25 373 LEU B CA 1
ATOM 8428 C C . LEU B 1 373 ? 6.965 -37.781 -38.188 1 88.25 373 LEU B C 1
ATOM 8430 O O . LEU B 1 373 ? 7.016 -36.562 -38.281 1 88.25 373 LEU B O 1
ATOM 8434 N N . HIS B 1 374 ? 6.188 -38.562 -38.875 1 80 374 HIS B N 1
ATOM 8435 C CA . HIS B 1 374 ? 5.395 -37.969 -39.938 1 80 374 HIS B CA 1
ATOM 8436 C C . HIS B 1 374 ? 4.219 -37.156 -39.375 1 80 374 HIS B C 1
ATOM 8438 O O . HIS B 1 374 ? 3.514 -37.656 -38.5 1 80 374 HIS B O 1
ATOM 8444 N N . ASN B 1 375 ? 3.938 -36.031 -39.875 1 71.62 375 ASN B N 1
ATOM 8445 C CA . ASN B 1 375 ? 2.879 -35.125 -39.469 1 71.62 375 ASN B CA 1
ATOM 8446 C C . ASN B 1 375 ? 2.98 -34.781 -37.969 1 71.62 375 ASN B C 1
ATOM 8448 O O . ASN B 1 375 ? 1.969 -34.75 -37.281 1 71.62 375 ASN B O 1
ATOM 8452 N N . PHE B 1 376 ? 4.148 -34.938 -37.531 1 74.44 376 PHE B N 1
ATOM 8453 C CA . PHE B 1 376 ? 4.445 -34.469 -36.188 1 74.44 376 PHE B CA 1
ATOM 8454 C C . PHE B 1 376 ? 3.959 -33.031 -36 1 74.44 376 PHE B C 1
ATOM 8456 O O . PHE B 1 376 ? 4.395 -32.125 -36.719 1 74.44 376 PHE B O 1
ATOM 8463 N N . ASP B 1 377 ? 2.893 -32.844 -35.375 1 72.5 377 ASP B N 1
ATOM 8464 C CA . ASP B 1 377 ? 2.252 -31.562 -35.125 1 72.5 377 ASP B CA 1
ATOM 8465 C C . ASP B 1 377 ? 3.252 -30.547 -34.594 1 72.5 377 ASP B C 1
ATOM 8467 O O . ASP B 1 377 ? 3.844 -30.766 -33.531 1 72.5 377 ASP B O 1
ATOM 8471 N N . ASN B 1 378 ? 3.471 -29.562 -35.312 1 78.56 378 ASN B N 1
ATOM 8472 C CA . ASN B 1 378 ? 4.359 -28.484 -34.906 1 78.56 378 ASN B CA 1
ATOM 8473 C C . ASN B 1 378 ? 3.9 -27.844 -33.594 1 78.56 378 ASN B C 1
ATOM 8475 O O . ASN B 1 378 ? 4.66 -27.094 -32.969 1 78.56 378 ASN B O 1
ATOM 8479 N N . SER B 1 379 ? 2.752 -28.219 -33.25 1 79.81 379 SER B N 1
ATOM 8480 C CA . SER B 1 379 ? 2.256 -27.688 -31.984 1 79.81 379 SER B CA 1
ATOM 8481 C C . SER B 1 379 ? 2.938 -28.359 -30.797 1 79.81 379 SER B C 1
ATOM 8483 O O . SER B 1 379 ? 2.969 -27.797 -29.703 1 79.81 379 SER B O 1
ATOM 8485 N N . ILE B 1 380 ? 3.496 -29.547 -31.062 1 86.62 380 ILE B N 1
ATOM 8486 C CA . ILE B 1 380 ? 4.238 -30.219 -30 1 86.62 380 ILE B CA 1
ATOM 8487 C C . ILE B 1 380 ? 5.668 -29.688 -29.953 1 86.62 380 ILE B C 1
ATOM 8489 O O . ILE B 1 380 ? 6.102 -29.141 -28.938 1 86.62 380 ILE B O 1
ATOM 8493 N N . ALA B 1 381 ? 6.402 -29.844 -31.031 1 91.19 381 ALA B N 1
ATOM 8494 C CA . ALA B 1 381 ? 7.766 -29.344 -31.141 1 91.19 381 ALA B CA 1
ATOM 8495 C C . ALA B 1 381 ? 8.258 -29.391 -32.594 1 91.19 381 ALA B C 1
ATOM 8497 O O . ALA B 1 381 ? 7.785 -30.203 -33.375 1 91.19 381 ALA B O 1
ATOM 8498 N N . THR B 1 382 ? 9.07 -28.469 -32.906 1 92.25 382 THR B N 1
ATOM 8499 C CA . THR B 1 382 ? 9.727 -28.531 -34.188 1 92.25 382 THR B CA 1
ATOM 8500 C C . THR B 1 382 ? 10.891 -29.516 -34.188 1 92.25 382 THR B C 1
ATOM 8502 O O . THR B 1 382 ? 11.641 -29.562 -33.188 1 92.25 382 THR B O 1
ATOM 8505 N N . GLN B 1 383 ? 10.992 -30.281 -35.219 1 91.88 383 GLN B N 1
ATOM 8506 C CA . GLN B 1 383 ? 11.977 -31.359 -35.281 1 91.88 383 GLN B CA 1
ATOM 8507 C C . GLN B 1 383 ? 13.273 -30.875 -35.906 1 91.88 383 GLN B C 1
ATOM 8509 O O . GLN B 1 383 ? 13.258 -30.156 -36.906 1 91.88 383 GLN B O 1
ATOM 8514 N N . GLU B 1 384 ? 14.352 -31.172 -35.344 1 92.62 384 GLU B N 1
ATOM 8515 C CA . GLU B 1 384 ? 15.688 -30.969 -35.906 1 92.62 384 GLU B CA 1
ATOM 8516 C C . GLU B 1 384 ? 16.484 -32.281 -35.938 1 92.62 384 GLU B C 1
ATOM 8518 O O . GLU B 1 384 ? 16.641 -32.938 -34.906 1 92.62 384 GLU B O 1
ATOM 8523 N N . TYR B 1 385 ? 17.031 -32.688 -37.062 1 93.5 385 TYR B N 1
ATOM 8524 C CA . TYR B 1 385 ? 17.672 -34 -37.219 1 93.5 385 TYR B CA 1
ATOM 8525 C C . TYR B 1 385 ? 19.172 -33.906 -36.969 1 93.5 385 TYR B C 1
ATOM 8527 O O . TYR B 1 385 ? 19.812 -32.938 -37.344 1 93.5 385 TYR B O 1
ATOM 8535 N N . TYR B 1 386 ? 19.641 -34.906 -36.312 1 94.56 386 TYR B N 1
ATOM 8536 C CA . TYR B 1 386 ? 21.078 -35.031 -36.031 1 94.56 386 TYR B CA 1
ATOM 8537 C C . TYR B 1 386 ? 21.562 -36.438 -36.344 1 94.56 386 TYR B C 1
ATOM 8539 O O . TYR B 1 386 ? 20.766 -37.375 -36.406 1 94.56 386 TYR B O 1
ATOM 8547 N N . ASN B 1 387 ? 22.859 -36.625 -36.5 1 92.25 387 ASN B N 1
ATOM 8548 C CA . ASN B 1 387 ? 23.422 -37.906 -36.875 1 92.25 387 ASN B CA 1
ATOM 8549 C C . ASN B 1 387 ? 23.781 -38.75 -35.656 1 92.25 387 ASN B C 1
ATOM 8551 O O . ASN B 1 387 ? 23.75 -39.969 -35.688 1 92.25 387 ASN B O 1
ATOM 8555 N N . LYS B 1 388 ? 24.188 -38.031 -34.594 1 94.62 388 LYS B N 1
ATOM 8556 C CA . LYS B 1 388 ? 24.625 -38.719 -33.375 1 94.62 388 LYS B CA 1
ATOM 8557 C C . LYS B 1 388 ? 23.891 -38.219 -32.156 1 94.62 388 LYS B C 1
ATOM 8559 O O . LYS B 1 388 ? 23.562 -37.031 -32.062 1 94.62 388 LYS B O 1
ATOM 8564 N N . VAL B 1 389 ? 23.641 -39.156 -31.234 1 94.5 389 VAL B N 1
ATOM 8565 C CA . VAL B 1 389 ? 22.969 -38.844 -29.984 1 94.5 389 VAL B CA 1
ATOM 8566 C C . VAL B 1 389 ? 23.812 -37.844 -29.188 1 94.5 389 VAL B C 1
ATOM 8568 O O . VAL B 1 389 ? 23.266 -36.938 -28.531 1 94.5 389 VAL B O 1
ATOM 8571 N N . SER B 1 390 ? 25.094 -37.938 -29.203 1 95 390 SER B N 1
ATOM 8572 C CA . SER B 1 390 ? 25.984 -37.062 -28.453 1 95 390 SER B CA 1
ATOM 8573 C C . SER B 1 390 ? 25.875 -35.625 -28.922 1 95 390 SER B C 1
ATOM 8575 O O . SER B 1 390 ? 25.891 -34.688 -28.125 1 95 390 SER B O 1
ATOM 8577 N N . GLU B 1 391 ? 25.781 -35.469 -30.234 1 95 391 GLU B N 1
ATOM 8578 C CA . GLU B 1 391 ? 25.625 -34.156 -30.797 1 95 391 GLU B CA 1
ATOM 8579 C C . GLU B 1 391 ? 24.312 -33.5 -30.375 1 95 391 GLU B C 1
ATOM 8581 O O . GLU B 1 391 ? 24.266 -32.344 -29.984 1 95 391 GLU B O 1
ATOM 8586 N N . ALA B 1 392 ? 23.25 -34.281 -30.516 1 94.44 392 ALA B N 1
ATOM 8587 C CA . ALA B 1 392 ? 21.938 -33.781 -30.109 1 94.44 392 ALA B CA 1
ATOM 8588 C C . ALA B 1 392 ? 21.891 -33.469 -28.609 1 94.44 392 ALA B C 1
ATOM 8590 O O . ALA B 1 392 ? 21.281 -32.5 -28.188 1 94.44 392 ALA B O 1
ATOM 8591 N N . SER B 1 393 ? 22.5 -34.344 -27.859 1 94.88 393 SER B N 1
ATOM 8592 C CA . SER B 1 393 ? 22.531 -34.156 -26.406 1 94.88 393 SER B CA 1
ATOM 8593 C C . SER B 1 393 ? 23.266 -32.875 -26.031 1 94.88 393 SER B C 1
ATOM 8595 O O . SER B 1 393 ? 22.906 -32.188 -25.078 1 94.88 393 SER B O 1
ATOM 8597 N N . HIS B 1 394 ? 24.328 -32.531 -26.719 1 93.75 394 HIS B N 1
ATOM 8598 C CA . HIS B 1 394 ? 25.078 -31.312 -26.484 1 93.75 394 HIS B CA 1
ATOM 8599 C C . HIS B 1 394 ? 24.234 -30.078 -26.781 1 93.75 394 HIS B C 1
ATOM 8601 O O . HIS B 1 394 ? 24.312 -29.078 -26.078 1 93.75 394 HIS B O 1
ATOM 8607 N N . VAL B 1 395 ? 23.422 -30.156 -27.781 1 93.62 395 VAL B N 1
ATOM 8608 C CA . VAL B 1 395 ? 22.562 -29.031 -28.156 1 93.62 395 VAL B CA 1
ATOM 8609 C C . VAL B 1 395 ? 21.469 -28.844 -27.109 1 93.62 395 VAL B C 1
ATOM 8611 O O . VAL B 1 395 ? 21.047 -27.719 -26.844 1 93.62 395 VAL B O 1
ATOM 8614 N N . VAL B 1 396 ? 21 -29.922 -26.531 1 93 396 VAL B N 1
ATOM 8615 C CA . VAL B 1 396 ? 20.047 -29.828 -25.422 1 93 396 VAL B CA 1
ATOM 8616 C C . VAL B 1 396 ? 20.703 -29.172 -24.219 1 93 396 VAL B C 1
ATOM 8618 O O . VAL B 1 396 ? 20.094 -28.344 -23.547 1 93 396 VAL B O 1
ATOM 8621 N N . GLN B 1 397 ? 21.922 -29.547 -24 1 90.44 397 GLN B N 1
ATOM 8622 C CA . GLN B 1 397 ? 22.672 -29 -22.859 1 90.44 397 GLN B CA 1
ATOM 8623 C C . GLN B 1 397 ? 22.891 -27.5 -23.016 1 90.44 397 GLN B C 1
ATOM 8625 O O . GLN B 1 397 ? 22.938 -26.766 -22.031 1 90.44 397 GLN B O 1
ATOM 8630 N N . ASN B 1 398 ? 23 -27.094 -24.234 1 87.5 398 ASN B N 1
ATOM 8631 C CA . ASN B 1 398 ? 23.203 -25.656 -24.5 1 87.5 398 ASN B CA 1
ATOM 8632 C C . ASN B 1 398 ? 21.875 -24.906 -24.469 1 87.5 398 ASN B C 1
ATOM 8634 O O . ASN B 1 398 ? 21.859 -23.672 -24.641 1 87.5 398 ASN B O 1
ATOM 8638 N N . GLY B 1 399 ? 20.812 -25.594 -24.297 1 86.31 399 GLY B N 1
ATOM 8639 C CA . GLY B 1 399 ? 19.531 -24.922 -24.094 1 86.31 399 GLY B CA 1
ATOM 8640 C C . GLY B 1 399 ? 18.812 -24.641 -25.391 1 86.31 399 GLY B C 1
ATOM 8641 O O . GLY B 1 399 ? 17.766 -23.984 -25.391 1 86.31 399 GLY B O 1
ATOM 8642 N N . LYS B 1 400 ? 19.234 -25.109 -26.484 1 89.69 400 LYS B N 1
ATOM 8643 C CA . LYS B 1 400 ? 18.609 -24.828 -27.781 1 89.69 400 LYS B CA 1
ATOM 8644 C C . LYS B 1 400 ? 17.5 -25.844 -28.094 1 89.69 400 LYS B C 1
ATOM 8646 O O . LYS B 1 400 ? 16.609 -25.562 -28.891 1 89.69 400 LYS B O 1
ATOM 8651 N N . LEU B 1 401 ? 17.656 -27.094 -27.578 1 94.19 401 LEU B N 1
ATOM 8652 C CA . LEU B 1 401 ? 16.641 -28.125 -27.703 1 94.19 401 LEU B CA 1
ATOM 8653 C C . LEU B 1 401 ? 16.016 -28.453 -26.359 1 94.19 401 LEU B C 1
ATOM 8655 O O . LEU B 1 401 ? 16.672 -28.344 -25.328 1 94.19 401 LEU B O 1
ATOM 8659 N N . SER B 1 402 ? 14.789 -28.797 -26.391 1 93.94 402 SER B N 1
ATOM 8660 C CA . SER B 1 402 ? 14.078 -29.156 -25.172 1 93.94 402 SER B CA 1
ATOM 8661 C C . SER B 1 402 ? 14.219 -30.641 -24.875 1 93.94 402 SER B C 1
ATOM 8663 O O . SER B 1 402 ? 13.898 -31.094 -23.781 1 93.94 402 SER B O 1
ATOM 8665 N N . GLY B 1 403 ? 14.648 -31.375 -25.828 1 94.88 403 GLY B N 1
ATOM 8666 C CA . GLY B 1 403 ? 14.828 -32.812 -25.688 1 94.88 403 GLY B CA 1
ATOM 8667 C C . GLY B 1 403 ? 15.297 -33.5 -26.969 1 94.88 403 GLY B C 1
ATOM 8668 O O . GLY B 1 403 ? 15.609 -32.812 -27.953 1 94.88 403 GLY B O 1
ATOM 8669 N N . LEU B 1 404 ? 15.5 -34.812 -26.859 1 95.88 404 LEU B N 1
ATOM 8670 C CA . LEU B 1 404 ? 15.938 -35.562 -28.031 1 95.88 404 LEU B CA 1
ATOM 8671 C C . LEU B 1 404 ? 15.258 -36.906 -28.078 1 95.88 404 LEU B C 1
ATOM 8673 O O . LEU B 1 404 ? 14.977 -37.531 -27.047 1 95.88 404 LEU B O 1
ATOM 8677 N N . LEU B 1 405 ? 14.914 -37.312 -29.25 1 95.25 405 LEU B N 1
ATOM 8678 C CA . LEU B 1 405 ? 14.352 -38.625 -29.547 1 95.25 405 LEU B CA 1
ATOM 8679 C C . LEU B 1 405 ? 15.352 -39.5 -30.297 1 95.25 405 LEU B C 1
ATOM 8681 O O . LEU B 1 405 ? 16.031 -39.031 -31.203 1 95.25 405 LEU B O 1
ATOM 8685 N N . TYR B 1 406 ? 15.5 -40.75 -29.859 1 95.69 406 TYR B N 1
ATOM 8686 C CA . TYR B 1 406 ? 16.422 -41.656 -30.516 1 95.69 406 TYR B CA 1
ATOM 8687 C C . TYR B 1 406 ? 15.711 -42.938 -30.953 1 95.69 406 TYR B C 1
ATOM 8689 O O . TYR B 1 406 ? 14.969 -43.531 -30.172 1 95.69 406 TYR B O 1
ATOM 8697 N N . PHE B 1 407 ? 15.859 -43.312 -32.188 1 94.44 407 PHE B N 1
ATOM 8698 C CA . PHE B 1 407 ? 15.359 -44.562 -32.781 1 94.44 407 PHE B CA 1
ATOM 8699 C C . PHE B 1 407 ? 16.5 -45.5 -33.125 1 94.44 407 PHE B C 1
ATOM 8701 O O . PHE B 1 407 ? 17.422 -45.125 -33.875 1 94.44 407 PHE B O 1
ATOM 8708 N N . SER B 1 408 ? 16.422 -46.688 -32.625 1 94.06 408 SER B N 1
ATOM 8709 C CA . SER B 1 408 ? 17.469 -47.656 -32.906 1 94.06 408 SER B CA 1
ATOM 8710 C C . SER B 1 408 ? 17.438 -48.094 -34.375 1 94.06 408 SER B C 1
ATOM 8712 O O . SER B 1 408 ? 16.453 -47.844 -35.062 1 94.06 408 SER B O 1
ATOM 8714 N N . GLN B 1 409 ? 18.453 -48.781 -34.875 1 92 409 GLN B N 1
ATOM 8715 C CA . GLN B 1 409 ? 18.609 -49.188 -36.25 1 92 409 GLN B CA 1
ATOM 8716 C C . GLN B 1 409 ? 17.547 -50.188 -36.656 1 92 409 GLN B C 1
ATOM 8718 O O . GLN B 1 409 ? 17.047 -50.156 -37.781 1 92 409 GLN B O 1
ATOM 8723 N N . ASN B 1 410 ? 17.234 -51.062 -35.781 1 93.25 410 ASN B N 1
ATOM 8724 C CA . ASN B 1 410 ? 16.234 -52.094 -36.062 1 93.25 410 ASN B CA 1
ATOM 8725 C C . ASN B 1 410 ? 14.93 -51.844 -35.312 1 93.25 410 ASN B C 1
ATOM 8727 O O . ASN B 1 410 ? 14.297 -52.781 -34.844 1 93.25 410 ASN B O 1
ATOM 8731 N N . PHE B 1 411 ? 14.562 -50.594 -35.188 1 93.31 411 PHE B N 1
ATOM 8732 C CA . PHE B 1 411 ? 13.398 -50.219 -34.406 1 93.31 411 PHE B CA 1
ATOM 8733 C C . PHE B 1 411 ? 12.133 -50.875 -34.938 1 93.31 411 PHE B C 1
ATOM 8735 O O . PHE B 1 411 ? 11.391 -51.5 -34.188 1 93.31 411 PHE B O 1
ATOM 8742 N N . SER B 1 412 ? 11.844 -50.844 -36.25 1 90.69 412 SER B N 1
ATOM 8743 C CA . SER B 1 412 ? 10.625 -51.406 -36.844 1 90.69 412 SER B CA 1
ATOM 8744 C C . SER B 1 412 ? 10.555 -52.906 -36.656 1 90.69 412 SER B C 1
ATOM 8746 O O . SER B 1 412 ? 9.5 -53.438 -36.281 1 90.69 412 SER B O 1
ATOM 8748 N N . GLU B 1 413 ? 11.664 -53.562 -36.969 1 91.62 413 GLU B N 1
ATOM 8749 C CA . GLU B 1 413 ? 11.711 -55.031 -36.812 1 91.62 413 GLU B CA 1
ATOM 8750 C C . GLU B 1 413 ? 11.523 -55.438 -35.344 1 91.62 413 GLU B C 1
ATOM 8752 O O . GLU B 1 413 ? 10.828 -56.406 -35.062 1 91.62 413 GLU B O 1
ATOM 8757 N N . ALA B 1 414 ? 12.203 -54.719 -34.562 1 93 414 ALA B N 1
ATOM 8758 C CA . ALA B 1 414 ? 12.102 -55 -33.125 1 93 414 ALA B CA 1
ATOM 8759 C C . ALA B 1 414 ? 10.68 -54.781 -32.625 1 93 414 ALA B C 1
ATOM 8761 O O . ALA B 1 414 ? 10.188 -55.562 -31.781 1 93 414 ALA B O 1
ATOM 8762 N N . LEU B 1 415 ? 10.016 -53.781 -33.062 1 90.5 415 LEU B N 1
ATOM 8763 C CA . LEU B 1 415 ? 8.641 -53.5 -32.656 1 90.5 415 LEU B CA 1
ATOM 8764 C C . LEU B 1 415 ? 7.691 -54.594 -33.156 1 90.5 415 LEU B C 1
ATOM 8766 O O . LEU B 1 415 ? 6.742 -54.938 -32.469 1 90.5 415 LEU B O 1
ATOM 8770 N N . GLN B 1 416 ? 7.938 -55.062 -34.312 1 87.94 416 GLN B N 1
ATOM 8771 C CA . GLN B 1 416 ? 7.145 -56.156 -34.875 1 87.94 416 GLN B CA 1
ATOM 8772 C C . GLN B 1 416 ? 7.297 -57.406 -34 1 87.94 416 GLN B C 1
ATOM 8774 O O . GLN B 1 416 ? 6.312 -58.062 -33.688 1 87.94 416 GLN B O 1
ATOM 8779 N N . LYS B 1 417 ? 8.531 -57.656 -33.688 1 89.69 417 LYS B N 1
ATOM 8780 C CA . LYS B 1 417 ? 8.797 -58.844 -32.844 1 89.69 417 LYS B CA 1
ATOM 8781 C C . LYS B 1 417 ? 8.125 -58.719 -31.484 1 89.69 417 LYS B C 1
ATOM 8783 O O . LYS B 1 417 ? 7.609 -59.688 -30.938 1 89.69 417 LYS B O 1
ATOM 8788 N N . ARG B 1 418 ? 8.172 -57.531 -30.984 1 88.25 418 ARG B N 1
ATOM 8789 C CA . ARG B 1 418 ? 7.516 -57.25 -29.703 1 88.25 418 ARG B CA 1
ATOM 8790 C C . ARG B 1 418 ? 6.016 -57.531 -29.797 1 88.25 418 ARG B C 1
ATOM 8792 O O . ARG B 1 418 ? 5.418 -58.062 -28.875 1 88.25 418 ARG B O 1
ATOM 8799 N N . MET B 1 419 ? 5.406 -57.188 -30.844 1 83.56 419 MET B N 1
ATOM 8800 C CA . MET B 1 419 ? 3.961 -57.312 -31.016 1 83.56 419 MET B CA 1
ATOM 8801 C C . MET B 1 419 ? 3.572 -58.75 -31.25 1 83.56 419 MET B C 1
ATOM 8803 O O . MET B 1 419 ? 2.564 -59.219 -30.719 1 83.56 419 MET B O 1
ATOM 8807 N N . GLU B 1 420 ? 4.387 -59.438 -31.953 1 82.62 420 GLU B N 1
ATOM 8808 C CA . GLU B 1 420 ? 4.008 -60.781 -32.406 1 82.62 420 GLU B CA 1
ATOM 8809 C C . GLU B 1 420 ? 4.434 -61.844 -31.391 1 82.62 420 GLU B C 1
ATOM 8811 O O . GLU B 1 420 ? 3.711 -62.812 -31.156 1 82.62 420 GLU B O 1
ATOM 8816 N N . GLU B 1 421 ? 5.637 -61.656 -30.828 1 84.5 421 GLU B N 1
ATOM 8817 C CA . GLU B 1 421 ? 6.16 -62.656 -29.938 1 84.5 421 GLU B CA 1
ATOM 8818 C C . GLU B 1 421 ? 5.727 -62.406 -28.5 1 84.5 421 GLU B C 1
ATOM 8820 O O . GLU B 1 421 ? 5.727 -63.344 -27.672 1 84.5 421 GLU B O 1
ATOM 8825 N N . GLY B 1 422 ? 5.324 -61.156 -28.266 1 79.44 422 GLY B N 1
ATOM 8826 C CA . GLY B 1 422 ? 4.824 -60.812 -26.938 1 79.44 422 GLY B CA 1
ATOM 8827 C C . GLY B 1 422 ? 5.816 -61.125 -25.828 1 79.44 422 GLY B C 1
ATOM 8828 O O . GLY B 1 422 ? 6.965 -60.688 -25.875 1 79.44 422 GLY B O 1
ATOM 8829 N N . VAL B 1 423 ? 5.543 -62.125 -24.938 1 81.19 423 VAL B N 1
ATOM 8830 C CA . VAL B 1 423 ? 6.324 -62.438 -23.734 1 81.19 423 VAL B CA 1
ATOM 8831 C C . VAL B 1 423 ? 7.594 -63.188 -24.125 1 81.19 423 VAL B C 1
ATOM 8833 O O . VAL B 1 423 ? 8.562 -63.219 -23.375 1 81.19 423 VAL B O 1
ATOM 8836 N N . PHE B 1 424 ? 7.691 -63.594 -25.344 1 82.88 424 PHE B N 1
ATOM 8837 C CA . PHE B 1 424 ? 8.836 -64.375 -25.734 1 82.88 424 PHE B CA 1
ATOM 8838 C C . PHE B 1 424 ? 9.891 -63.562 -26.438 1 82.88 424 PHE B C 1
ATOM 8840 O O . PHE B 1 424 ? 10.93 -64.062 -26.859 1 82.88 424 PHE B O 1
ATOM 8847 N N . THR B 1 425 ? 9.656 -62.312 -26.516 1 88.25 425 THR B N 1
ATOM 8848 C CA . THR B 1 425 ? 10.602 -61.406 -27.172 1 88.25 425 THR B CA 1
ATOM 8849 C C . THR B 1 425 ? 11.883 -61.281 -26.344 1 88.25 425 THR B C 1
ATOM 8851 O O . THR B 1 425 ? 11.836 -61.219 -25.109 1 88.25 425 THR B O 1
ATOM 8854 N N . LYS B 1 426 ? 13.078 -61.219 -26.984 1 90.94 426 LYS B N 1
ATOM 8855 C CA . LYS B 1 426 ? 14.383 -61.062 -26.328 1 90.94 426 LYS B CA 1
ATOM 8856 C C . LYS B 1 426 ? 14.57 -59.656 -25.812 1 90.94 426 LYS B C 1
ATOM 8858 O O . LYS B 1 426 ? 14.008 -58.688 -26.344 1 90.94 426 LYS B O 1
ATOM 8863 N N . ASP B 1 427 ? 15.32 -59.562 -24.812 1 90.69 427 ASP B N 1
ATOM 8864 C CA . ASP B 1 427 ? 15.57 -58.281 -24.156 1 90.69 427 ASP B CA 1
ATOM 8865 C C . ASP B 1 427 ? 16.172 -57.281 -25.125 1 90.69 427 ASP B C 1
ATOM 8867 O O . ASP B 1 427 ? 15.859 -56.094 -25.062 1 90.69 427 ASP B O 1
ATOM 8871 N N . SER B 1 428 ? 17.016 -57.656 -25.953 1 91.31 428 SER B N 1
ATOM 8872 C CA . SER B 1 428 ? 17.672 -56.75 -26.906 1 91.31 428 SER B CA 1
ATOM 8873 C C . SER B 1 428 ? 16.641 -56.156 -27.875 1 91.31 428 SER B C 1
ATOM 8875 O O . SER B 1 428 ? 16.719 -54.969 -28.188 1 91.31 428 SER B O 1
ATOM 8877 N N . ASP B 1 429 ? 15.703 -57 -28.281 1 92.06 429 ASP B N 1
ATOM 8878 C CA . ASP B 1 429 ? 14.664 -56.5 -29.188 1 92.06 429 ASP B CA 1
ATOM 8879 C C . ASP B 1 429 ? 13.688 -55.594 -28.453 1 92.06 429 ASP B C 1
ATOM 8881 O O . ASP B 1 429 ? 13.164 -54.656 -29.062 1 92.06 429 ASP B O 1
ATOM 8885 N N . LEU B 1 430 ? 13.469 -55.875 -27.234 1 90.88 430 LEU B N 1
ATOM 8886 C CA . LEU B 1 430 ? 12.594 -55.031 -26.453 1 90.88 430 LEU B CA 1
ATOM 8887 C C . LEU B 1 430 ? 13.195 -53.625 -26.297 1 90.88 430 LEU B C 1
ATOM 8889 O O . LEU B 1 430 ? 12.484 -52.625 -26.391 1 90.88 430 LEU B O 1
ATOM 8893 N N . LEU B 1 431 ? 14.453 -53.625 -26.016 1 90.25 431 LEU B N 1
ATOM 8894 C CA . LEU B 1 431 ? 15.133 -52.312 -25.875 1 90.25 431 LEU B CA 1
ATOM 8895 C C . LEU B 1 431 ? 15.156 -51.562 -27.188 1 90.25 431 LEU B C 1
ATOM 8897 O O . LEU B 1 431 ? 14.984 -50.344 -27.219 1 90.25 431 LEU B O 1
ATOM 8901 N N . ALA B 1 432 ? 15.32 -52.281 -28.266 1 92.19 432 ALA B N 1
ATOM 8902 C CA . ALA B 1 432 ? 15.406 -51.656 -29.594 1 92.19 432 ALA B CA 1
ATOM 8903 C C . ALA B 1 432 ? 14.039 -51.188 -30.078 1 92.19 432 ALA B C 1
ATOM 8905 O O . ALA B 1 432 ? 13.938 -50.344 -30.953 1 92.19 432 ALA B O 1
ATOM 8906 N N . SER B 1 433 ? 12.992 -51.75 -29.547 1 91.5 433 SER B N 1
ATOM 8907 C CA . SER B 1 433 ? 11.633 -51.406 -29.969 1 91.5 433 SER B CA 1
ATOM 8908 C C . SER B 1 433 ? 11.133 -50.156 -29.266 1 91.5 433 SER B C 1
ATOM 8910 O O . SER B 1 433 ? 10.047 -49.656 -29.594 1 91.5 433 SER B O 1
ATOM 8912 N N . GLN B 1 434 ? 11.914 -49.656 -28.359 1 92 434 GLN B N 1
ATOM 8913 C CA . GLN B 1 434 ? 11.484 -48.5 -27.578 1 92 434 GLN B CA 1
ATOM 8914 C C . GLN B 1 434 ? 12.078 -47.219 -28.141 1 92 434 GLN B C 1
ATOM 8916 O O . GLN B 1 434 ? 13.242 -47.188 -28.547 1 92 434 GLN B O 1
ATOM 8921 N N . ILE B 1 435 ? 11.203 -46.188 -28.266 1 93.5 435 ILE B N 1
ATOM 8922 C CA . ILE B 1 435 ? 11.688 -44.844 -28.562 1 93.5 435 ILE B CA 1
ATOM 8923 C C . ILE B 1 435 ? 12.328 -44.25 -27.328 1 93.5 435 ILE B C 1
ATOM 8925 O O . ILE B 1 435 ? 11.688 -44.094 -26.281 1 93.5 435 ILE B O 1
ATOM 8929 N N . GLN B 1 436 ? 13.547 -43.969 -27.391 1 93.94 436 GLN B N 1
ATOM 8930 C CA . GLN B 1 436 ? 14.242 -43.344 -26.25 1 93.94 436 GLN B CA 1
ATOM 8931 C C . GLN B 1 436 ? 14.094 -41.812 -26.281 1 93.94 436 GLN B C 1
ATOM 8933 O O . GLN B 1 436 ? 14.398 -41.188 -27.281 1 93.94 436 GLN B O 1
ATOM 8938 N N . VAL B 1 437 ? 13.578 -41.281 -25.219 1 94.12 437 VAL B N 1
ATOM 8939 C CA . VAL B 1 437 ? 13.336 -39.844 -25.109 1 94.12 437 VAL B CA 1
ATOM 8940 C C . VAL B 1 437 ? 14.133 -39.281 -23.953 1 94.12 437 VAL B C 1
ATOM 8942 O O . VAL B 1 437 ? 14.039 -39.75 -22.812 1 94.12 437 VAL B O 1
ATOM 8945 N N . SER B 1 438 ? 14.992 -38.344 -24.156 1 94.06 438 SER B N 1
ATOM 8946 C CA . SER B 1 438 ? 15.711 -37.594 -23.141 1 94.06 438 SER B CA 1
ATOM 8947 C C . SER B 1 438 ? 15.297 -36.125 -23.156 1 94.06 438 SER B C 1
ATOM 8949 O O . SER B 1 438 ? 15.555 -35.406 -24.125 1 94.06 438 SER B O 1
ATOM 8951 N N . LEU B 1 439 ? 14.742 -35.75 -22.078 1 93.56 439 LEU B N 1
ATOM 8952 C CA . LEU B 1 439 ? 14.188 -34.406 -22.016 1 93.56 439 LEU B CA 1
ATOM 8953 C C . LEU B 1 439 ? 14.984 -33.531 -21.047 1 93.56 439 LEU B C 1
ATOM 8955 O O . LEU B 1 439 ? 15.75 -34.031 -20.234 1 93.56 439 LEU B O 1
ATOM 8959 N N . ASP B 1 440 ? 14.906 -32.25 -21.25 1 91.38 440 ASP B N 1
ATOM 8960 C CA . ASP B 1 440 ? 15.367 -31.266 -20.266 1 91.38 440 ASP B CA 1
ATOM 8961 C C . ASP B 1 440 ? 14.289 -31 -19.219 1 91.38 440 ASP B C 1
ATOM 8963 O O . ASP B 1 440 ? 13.32 -30.281 -19.484 1 91.38 440 ASP B O 1
ATOM 8967 N N . MET B 1 441 ? 14.477 -31.438 -18.016 1 89.44 441 MET B N 1
ATOM 8968 C CA . MET B 1 441 ? 13.453 -31.328 -16.969 1 89.44 441 MET B CA 1
ATOM 8969 C C . MET B 1 441 ? 13.773 -30.172 -16.016 1 89.44 441 MET B C 1
ATOM 8971 O O . MET B 1 441 ? 13.242 -30.109 -14.914 1 89.44 441 MET B O 1
ATOM 8975 N N . SER B 1 442 ? 14.719 -29.328 -16.531 1 86.31 442 SER B N 1
ATOM 8976 C CA . SER B 1 442 ? 14.969 -28.141 -15.734 1 86.31 442 SER B CA 1
ATOM 8977 C C . SER B 1 442 ? 13.727 -27.266 -15.648 1 86.31 442 SER B C 1
ATOM 8979 O O . SER B 1 442 ? 13.539 -26.531 -14.672 1 86.31 442 SER B O 1
ATOM 8981 N N . ASP B 1 443 ? 13 -27.219 -16.703 1 86.94 443 ASP B N 1
ATOM 8982 C CA . ASP B 1 443 ? 11.648 -26.672 -16.703 1 86.94 443 ASP B CA 1
ATOM 8983 C C . ASP B 1 443 ? 10.602 -27.781 -16.625 1 86.94 443 ASP B C 1
ATOM 8985 O O . ASP B 1 443 ? 10.227 -28.359 -17.656 1 86.94 443 ASP B O 1
ATOM 8989 N N . ARG B 1 444 ? 10.125 -27.891 -15.508 1 85.75 444 ARG B N 1
ATOM 8990 C CA . ARG B 1 444 ? 9.25 -29.031 -15.227 1 85.75 444 ARG B CA 1
ATOM 8991 C C . ARG B 1 444 ? 7.988 -28.984 -16.078 1 85.75 444 ARG B C 1
ATOM 8993 O O . ARG B 1 444 ? 7.535 -30 -16.594 1 85.75 444 ARG B O 1
ATOM 9000 N N . GLN B 1 445 ? 7.438 -27.859 -16.266 1 85.94 445 GLN B N 1
ATOM 9001 C CA . GLN B 1 445 ? 6.176 -27.75 -16.984 1 85.94 445 GLN B CA 1
ATOM 9002 C C . GLN B 1 445 ? 6.367 -28.047 -18.469 1 85.94 445 GLN B C 1
ATOM 9004 O O . GLN B 1 445 ? 5.547 -28.734 -19.078 1 85.94 445 GLN B O 1
ATOM 9009 N N . ILE B 1 446 ? 7.43 -27.656 -19.047 1 89.19 446 ILE B N 1
ATOM 9010 C CA . ILE B 1 446 ? 7.719 -27.922 -20.438 1 89.19 446 ILE B CA 1
ATOM 9011 C C . ILE B 1 446 ? 8.062 -29.406 -20.609 1 89.19 446 ILE B C 1
ATOM 9013 O O . ILE B 1 446 ? 7.629 -30.047 -21.578 1 89.19 446 ILE B O 1
ATOM 9017 N N . GLY B 1 447 ? 8.852 -29.844 -19.641 1 88.5 447 GLY B N 1
ATOM 9018 C CA . GLY B 1 447 ? 9.188 -31.25 -19.688 1 88.5 447 GLY B CA 1
ATOM 9019 C C . GLY B 1 447 ? 7.969 -32.156 -19.609 1 88.5 447 GLY B C 1
ATOM 9020 O O . GLY B 1 447 ? 7.836 -33.094 -20.406 1 88.5 447 GLY B O 1
ATOM 9021 N N . LEU B 1 448 ? 7.086 -31.859 -18.75 1 85.81 448 LEU B N 1
ATOM 9022 C CA . LEU B 1 448 ? 5.875 -32.656 -18.578 1 85.81 448 LEU B CA 1
ATOM 9023 C C . LEU B 1 448 ? 4.969 -32.531 -19.797 1 85.81 448 LEU B C 1
ATOM 9025 O O . LEU B 1 448 ? 4.32 -33.5 -20.203 1 85.81 448 LEU B O 1
ATOM 9029 N N . PHE B 1 449 ? 4.914 -31.375 -20.328 1 88.5 449 PHE B N 1
ATOM 9030 C CA . PHE B 1 449 ? 4.141 -31.141 -21.531 1 88.5 449 PHE B CA 1
ATOM 9031 C C . PHE B 1 449 ? 4.637 -32.031 -22.688 1 88.5 449 PHE B C 1
ATOM 9033 O O . PHE B 1 449 ? 3.844 -32.688 -23.344 1 88.5 449 PHE B O 1
ATOM 9040 N N . LEU B 1 450 ? 5.922 -32.031 -22.875 1 91.31 450 LEU B N 1
ATOM 9041 C CA . LEU B 1 450 ? 6.508 -32.812 -23.953 1 91.31 450 LEU B CA 1
ATOM 9042 C C . LEU B 1 450 ? 6.328 -34.312 -23.688 1 91.31 450 LEU B C 1
ATOM 9044 O O . LEU B 1 450 ? 6.043 -35.062 -24.609 1 91.31 450 LEU B O 1
ATOM 9048 N N . GLN B 1 451 ? 6.504 -34.656 -22.453 1 89 451 GLN B N 1
ATOM 9049 C CA . GLN B 1 451 ? 6.309 -36.062 -22.094 1 89 451 GLN B CA 1
ATOM 9050 C C . GLN B 1 451 ? 4.891 -36.531 -22.406 1 89 451 GLN B C 1
ATOM 9052 O O . GLN B 1 451 ? 4.699 -37.562 -23.016 1 89 451 GLN B O 1
ATOM 9057 N N . MET B 1 452 ? 3.977 -35.75 -22.078 1 86.38 452 MET B N 1
ATOM 9058 C CA . MET B 1 452 ? 2.574 -36.125 -22.281 1 86.38 452 MET B CA 1
ATOM 9059 C C . MET B 1 452 ? 2.221 -36.125 -23.766 1 86.38 452 MET B C 1
ATOM 9061 O O . MET B 1 452 ? 1.572 -37.031 -24.25 1 86.38 452 MET B O 1
ATOM 9065 N N . LYS B 1 453 ? 2.617 -35.094 -24.484 1 89.94 453 LYS B N 1
ATOM 9066 C CA . LYS B 1 453 ? 2.262 -34.969 -25.906 1 89.94 453 LYS B CA 1
ATOM 9067 C C . LYS B 1 453 ? 2.959 -36.062 -26.734 1 89.94 453 LYS B C 1
ATOM 9069 O O . LYS B 1 453 ? 2.381 -36.562 -27.688 1 89.94 453 LYS B O 1
ATOM 9074 N N . LEU B 1 454 ? 4.215 -36.375 -26.375 1 91.25 454 LEU B N 1
ATOM 9075 C CA . LEU B 1 454 ? 4.945 -37.406 -27.094 1 91.25 454 LEU B CA 1
ATOM 9076 C C . LEU B 1 454 ? 4.344 -38.781 -26.812 1 91.25 454 LEU B C 1
ATOM 9078 O O . LEU B 1 454 ? 4.246 -39.625 -27.719 1 91.25 454 LEU B O 1
ATOM 9082 N N . PHE B 1 455 ? 4.004 -38.938 -25.578 1 88.44 455 PHE B N 1
ATOM 9083 C CA . PHE B 1 455 ? 3.359 -40.219 -25.219 1 88.44 455 PHE B CA 1
ATOM 9084 C C . PHE B 1 455 ? 2.035 -40.375 -25.953 1 88.44 455 PHE B C 1
ATOM 9086 O O . PHE B 1 455 ? 1.741 -41.438 -26.484 1 88.44 455 PHE B O 1
ATOM 9093 N N . LYS B 1 456 ? 1.202 -39.375 -25.953 1 86.88 456 LYS B N 1
ATOM 9094 C CA . LYS B 1 456 ? -0.078 -39.406 -26.656 1 86.88 456 LYS B CA 1
ATOM 9095 C C . LYS B 1 456 ? 0.118 -39.625 -28.156 1 86.88 456 LYS B C 1
ATOM 9097 O O . LYS B 1 456 ? -0.647 -40.375 -28.766 1 86.88 456 LYS B O 1
ATOM 9102 N N . ARG B 1 457 ? 1.071 -39 -28.734 1 88.81 457 ARG B N 1
ATOM 9103 C CA . ARG B 1 457 ? 1.376 -39.188 -30.156 1 88.81 457 ARG B CA 1
ATOM 9104 C C . ARG B 1 457 ? 1.785 -40.656 -30.438 1 88.81 457 ARG B C 1
ATOM 9106 O O . ARG B 1 457 ? 1.377 -41.219 -31.438 1 88.81 457 ARG B O 1
ATOM 9113 N N . PHE B 1 458 ? 2.59 -41.156 -29.609 1 89.25 458 PHE B N 1
ATOM 9114 C CA . PHE B 1 458 ? 3.018 -42.531 -29.766 1 89.25 458 PHE B CA 1
ATOM 9115 C C . PHE B 1 458 ? 1.821 -43.469 -29.75 1 89.25 458 PHE B C 1
ATOM 9117 O O . PHE B 1 458 ? 1.721 -44.375 -30.578 1 89.25 458 PHE B O 1
ATOM 9124 N N . LEU B 1 459 ? 0.968 -43.281 -28.766 1 87.56 459 LEU B N 1
ATOM 9125 C CA . LEU B 1 459 ? -0.208 -44.125 -28.656 1 87.56 459 LEU B CA 1
ATOM 9126 C C . LEU B 1 459 ? -1.079 -44.031 -29.906 1 87.56 459 LEU B C 1
ATOM 9128 O O . LEU B 1 459 ? -1.653 -45.031 -30.344 1 87.56 459 LEU B O 1
ATOM 9132 N N . GLU B 1 460 ? -1.209 -42.906 -30.422 1 88 460 GLU B N 1
ATOM 9133 C CA . GLU B 1 460 ? -2.002 -42.688 -31.625 1 88 460 GLU B CA 1
ATOM 9134 C C . GLU B 1 460 ? -1.417 -43.438 -32.812 1 88 460 GLU B C 1
ATOM 9136 O O . GLU B 1 460 ? -2.148 -44.125 -33.562 1 88 460 GLU B O 1
ATOM 9141 N N . ILE B 1 461 ? -0.156 -43.375 -33 1 87.06 461 ILE B N 1
ATOM 9142 C CA . ILE B 1 461 ? 0.513 -44.031 -34.094 1 87.06 461 ILE B CA 1
ATOM 9143 C C . ILE B 1 461 ? 0.472 -45.531 -33.906 1 87.06 461 ILE B C 1
ATOM 9145 O O . ILE B 1 461 ? 0.285 -46.312 -34.844 1 87.06 461 ILE B O 1
ATOM 9149 N N . TYR B 1 462 ? 0.722 -45.906 -32.656 1 87.75 462 TYR B N 1
ATOM 9150 C CA . TYR B 1 462 ? 0.67 -47.344 -32.344 1 87.75 462 TYR B CA 1
ATOM 9151 C C . TYR B 1 462 ? -0.707 -47.906 -32.656 1 87.75 462 TYR B C 1
ATOM 9153 O O . TYR B 1 462 ? -0.818 -49 -33.188 1 87.75 462 TYR B O 1
ATOM 9161 N N . LYS B 1 463 ? -1.74 -47.219 -32.281 1 89 463 LYS B N 1
ATOM 9162 C CA . LYS B 1 463 ? -3.105 -47.625 -32.594 1 89 463 LYS B CA 1
ATOM 9163 C C . LYS B 1 463 ? -3.328 -47.719 -34.125 1 89 463 LYS B C 1
ATOM 9165 O O . LYS B 1 463 ? -3.998 -48.625 -34.594 1 89 463 LYS B O 1
ATOM 9170 N N . ASP B 1 464 ? -2.803 -46.812 -34.844 1 86.81 464 ASP B N 1
ATOM 9171 C CA . ASP B 1 464 ? -2.928 -46.812 -36.281 1 86.81 464 ASP B CA 1
ATOM 9172 C C . ASP B 1 464 ? -2.225 -48.031 -36.906 1 86.81 464 ASP B C 1
ATOM 9174 O O . ASP B 1 464 ? -2.727 -48.625 -37.875 1 86.81 464 ASP B O 1
ATOM 9178 N N . ILE B 1 465 ? -1.069 -48.344 -36.375 1 85.94 465 ILE B N 1
ATOM 9179 C CA . ILE B 1 465 ? -0.321 -49.5 -36.875 1 85.94 465 ILE B CA 1
ATOM 9180 C C . ILE B 1 465 ? -1.12 -50.781 -36.625 1 85.94 465 ILE B C 1
ATOM 9182 O O . ILE B 1 465 ? -1.203 -51.656 -37.5 1 85.94 465 ILE B O 1
ATOM 9186 N N . MET B 1 466 ? -1.67 -50.875 -35.438 1 86.81 466 MET B N 1
ATOM 9187 C CA . MET B 1 466 ? -2.471 -52.031 -35.094 1 86.81 466 MET B CA 1
ATOM 9188 C C . MET B 1 466 ? -3.684 -52.156 -36 1 86.81 466 MET B C 1
ATOM 9190 O O . MET B 1 466 ? -4.02 -53.25 -36.469 1 86.81 466 MET B O 1
ATOM 9194 N N . LYS B 1 467 ? -4.312 -51.094 -36.312 1 87.5 467 LYS B N 1
ATOM 9195 C CA . LYS B 1 467 ? -5.469 -51.094 -37.188 1 87.5 467 LYS B CA 1
ATOM 9196 C C . LYS B 1 467 ? -5.078 -51.531 -38.625 1 87.5 467 LYS B C 1
ATOM 9198 O O . LYS B 1 467 ? -5.789 -52.312 -39.25 1 87.5 467 LYS B O 1
ATOM 9203 N N . ASP B 1 468 ? -3.99 -51.031 -39.031 1 84.75 468 ASP B N 1
ATOM 9204 C CA . ASP B 1 468 ? -3.516 -51.344 -40.375 1 84.75 468 ASP B CA 1
ATOM 9205 C C . ASP B 1 468 ? -3.18 -52.844 -40.5 1 84.75 468 ASP B C 1
ATOM 9207 O O . ASP B 1 468 ? -3.352 -53.438 -41.562 1 84.75 468 ASP B O 1
ATOM 9211 N N . CYS B 1 469 ? -2.719 -53.438 -39.469 1 85.12 469 CYS B N 1
ATOM 9212 C CA . CYS B 1 469 ? -2.354 -54.844 -39.469 1 85.12 469 CYS B CA 1
ATOM 9213 C C . CYS B 1 469 ? -3.535 -55.719 -39.062 1 85.12 469 CYS B C 1
ATOM 9215 O O . CYS B 1 469 ? -3.377 -56.906 -38.844 1 85.12 469 CYS B O 1
ATOM 9217 N N . LYS B 1 470 ? -4.73 -55.156 -38.844 1 85.31 470 LYS B N 1
ATOM 9218 C CA . LYS B 1 470 ? -5.984 -55.812 -38.531 1 85.31 470 LYS B CA 1
ATOM 9219 C C . LYS B 1 470 ? -5.93 -56.469 -37.156 1 85.31 470 LYS B C 1
ATOM 9221 O O . LYS B 1 470 ? -6.418 -57.594 -36.969 1 85.31 470 LYS B O 1
ATOM 9226 N N . TYR B 1 471 ? -5.094 -55.844 -36.375 1 86.38 471 TYR B N 1
ATOM 9227 C CA . TYR B 1 471 ? -5.109 -56.219 -34.969 1 86.38 471 TYR B CA 1
ATOM 9228 C C . TYR B 1 471 ? -6.039 -55.281 -34.188 1 86.38 471 TYR B C 1
ATOM 9230 O O . TYR B 1 471 ? -6.473 -54.25 -34.688 1 86.38 471 TYR B O 1
ATOM 9238 N N . SER B 1 472 ? -6.371 -55.688 -33 1 87.44 472 SER B N 1
ATOM 9239 C CA . SER B 1 472 ? -7.23 -54.875 -32.156 1 87.44 472 SER B CA 1
ATOM 9240 C C . SER B 1 472 ? -6.488 -53.625 -31.688 1 87.44 472 SER B C 1
ATOM 9242 O O . SER B 1 472 ? -5.402 -53.719 -31.109 1 87.44 472 SER B O 1
ATOM 9244 N N . SER B 1 473 ? -7.02 -52.469 -31.938 1 86.06 473 SER B N 1
ATOM 9245 C CA . SER B 1 473 ? -6.414 -51.219 -31.547 1 86.06 473 SER B CA 1
ATOM 9246 C C . SER B 1 473 ? -6.383 -51.062 -30.031 1 86.06 473 SER B C 1
ATOM 9248 O O . SER B 1 473 ? -5.617 -50.25 -29.5 1 86.06 473 SER B O 1
ATOM 9250 N N . LYS B 1 474 ? -7.137 -51.812 -29.328 1 84.19 474 LYS B N 1
ATOM 9251 C CA . LYS B 1 474 ? -7.219 -51.719 -27.875 1 84.19 474 LYS B CA 1
ATOM 9252 C C . LYS B 1 474 ? -5.969 -52.312 -27.219 1 84.19 474 LYS B C 1
ATOM 9254 O O . LYS B 1 474 ? -5.695 -52.031 -26.047 1 84.19 474 LYS B O 1
ATOM 9259 N N . LEU B 1 475 ? -5.262 -53 -28 1 82 475 LEU B N 1
ATOM 9260 C CA . LEU B 1 475 ? -4.035 -53.594 -27.484 1 82 475 LEU B CA 1
ATOM 9261 C C . LEU B 1 475 ? -2.963 -52.531 -27.266 1 82 475 LEU B C 1
ATOM 9263 O O . LEU B 1 475 ? -2.033 -52.75 -26.484 1 82 475 LEU B O 1
ATOM 9267 N N . ALA B 1 476 ? -3.119 -51.438 -27.953 1 78.31 476 ALA B N 1
ATOM 9268 C CA . ALA B 1 476 ? -2.137 -50.375 -27.844 1 78.31 476 ALA B CA 1
ATOM 9269 C C . ALA B 1 476 ? -2.238 -49.656 -26.5 1 78.31 476 ALA B C 1
ATOM 9271 O O . ALA B 1 476 ? -1.271 -49.062 -26.031 1 78.31 476 ALA B O 1
ATOM 9272 N N . ASN B 1 477 ? -3.314 -49.812 -25.891 1 80.19 477 ASN B N 1
ATOM 9273 C CA . ASN B 1 477 ? -3.514 -49.125 -24.594 1 80.19 477 ASN B CA 1
ATOM 9274 C C . ASN B 1 477 ? -2.943 -49.969 -23.453 1 80.19 477 ASN B C 1
ATOM 9276 O O . ASN B 1 477 ? -3.023 -51.188 -23.469 1 80.19 477 ASN B O 1
ATOM 9280 N N . PRO B 1 478 ? -2.32 -49.219 -22.531 1 80.69 478 PRO B N 1
ATOM 9281 C CA . PRO B 1 478 ? -1.902 -49.938 -21.328 1 80.69 478 PRO B CA 1
ATOM 9282 C C . PRO B 1 478 ? -3.074 -50.594 -20.594 1 80.69 478 PRO B C 1
ATOM 9284 O O . PRO B 1 478 ? -4.223 -50.156 -20.766 1 80.69 478 PRO B O 1
ATOM 9287 N N . PRO B 1 479 ? -2.801 -51.625 -19.875 1 84.19 479 PRO B N 1
ATOM 9288 C CA . PRO B 1 479 ? -3.873 -52.312 -19.172 1 84.19 479 PRO B CA 1
ATOM 9289 C C . PRO B 1 479 ? -4.488 -51.5 -18.047 1 84.19 479 PRO B C 1
ATOM 9291 O O . PRO B 1 479 ? -4.809 -52.031 -16.984 1 84.19 479 PRO B O 1
ATOM 9294 N N . ILE B 1 480 ? -4.367 -50.25 -18.094 1 86.81 480 ILE B N 1
ATOM 9295 C CA . ILE B 1 480 ? -5.066 -49.281 -17.234 1 86.81 480 ILE B CA 1
ATOM 9296 C C . ILE B 1 480 ? -5.719 -48.219 -18.094 1 86.81 480 ILE B C 1
ATOM 9298 O O . ILE B 1 480 ? -5.059 -47.594 -18.922 1 86.81 480 ILE B O 1
ATOM 9302 N N . ARG B 1 481 ? -6.949 -48.219 -18 1 85.44 481 ARG B N 1
ATOM 9303 C CA . ARG B 1 481 ? -7.707 -47.25 -18.812 1 85.44 481 ARG B CA 1
ATOM 9304 C C . ARG B 1 481 ? -8.367 -46.188 -17.953 1 85.44 481 ARG B C 1
ATOM 9306 O O . ARG B 1 481 ? -9.18 -46.531 -17.078 1 85.44 481 ARG B O 1
ATOM 9313 N N . PHE B 1 482 ? -8.016 -45.062 -18.25 1 84.88 482 PHE B N 1
ATOM 9314 C CA . PHE B 1 482 ? -8.664 -43.938 -17.578 1 84.88 482 PHE B CA 1
ATOM 9315 C C . PHE B 1 482 ? -9.922 -43.5 -18.328 1 84.88 482 PHE B C 1
ATOM 9317 O O . PHE B 1 482 ? -9.844 -43 -19.438 1 84.88 482 PHE B O 1
ATOM 9324 N N . GLU B 1 483 ? -11 -43.75 -17.719 1 85.5 483 GLU B N 1
ATOM 9325 C CA . GLU B 1 483 ? -12.305 -43.469 -18.312 1 85.5 483 GLU B CA 1
ATOM 9326 C C . GLU B 1 483 ? -12.625 -41.969 -18.234 1 85.5 483 GLU B C 1
ATOM 9328 O O . GLU B 1 483 ? -11.859 -41.188 -17.672 1 85.5 483 GLU B O 1
ATOM 9333 N N . GLU B 1 484 ? -13.648 -41.688 -18.938 1 85.44 484 GLU B N 1
ATOM 9334 C CA . GLU B 1 484 ? -14.148 -40.344 -18.797 1 85.44 484 GLU B CA 1
ATOM 9335 C C . GLU B 1 484 ? -14.398 -40 -17.328 1 85.44 484 GLU B C 1
ATOM 9337 O O . GLU B 1 484 ? -15.039 -40.75 -16.609 1 85.44 484 GLU B O 1
ATOM 9342 N N . PRO B 1 485 ? -13.859 -38.906 -16.938 1 88.31 485 PRO B N 1
ATOM 9343 C CA . PRO B 1 485 ? -13.984 -38.531 -15.523 1 88.31 485 PRO B CA 1
ATOM 9344 C C . PRO B 1 485 ? -15.43 -38.281 -15.102 1 88.31 485 PRO B C 1
ATOM 9346 O O . PRO B 1 485 ? -16.281 -38 -15.938 1 88.31 485 PRO B O 1
ATOM 9349 N N . ILE B 1 486 ? -15.656 -38.562 -13.875 1 86.94 486 ILE B N 1
ATOM 9350 C CA . ILE B 1 486 ? -16.984 -38.344 -13.32 1 86.94 486 ILE B CA 1
ATOM 9351 C C . ILE B 1 486 ? -17.312 -36.844 -13.352 1 86.94 486 ILE B C 1
ATOM 9353 O O . ILE B 1 486 ? -18.438 -36.469 -13.711 1 86.94 486 ILE B O 1
ATOM 9357 N N . TYR B 1 487 ? -16.391 -36.094 -12.938 1 86.06 487 TYR B N 1
ATOM 9358 C CA . TYR B 1 487 ? -16.469 -34.656 -13.047 1 86.06 487 TYR B CA 1
ATOM 9359 C C . TYR B 1 487 ? -15.273 -34.094 -13.797 1 86.06 487 TYR B C 1
ATOM 9361 O O . TYR B 1 487 ? -14.164 -34.625 -13.688 1 86.06 487 TYR B O 1
ATOM 9369 N N . GLY B 1 488 ? -15.57 -33.094 -14.594 1 78.56 488 GLY B N 1
ATOM 9370 C CA . GLY B 1 488 ? -14.492 -32.438 -15.32 1 78.56 488 GLY B CA 1
ATOM 9371 C C . GLY B 1 488 ? -14.188 -33.062 -16.656 1 78.56 488 GLY B C 1
ATOM 9372 O O . GLY B 1 488 ? -14.992 -33.844 -17.188 1 78.56 488 GLY B O 1
ATOM 9373 N N . THR B 1 489 ? -13.141 -32.531 -17.203 1 77.12 489 THR B N 1
ATOM 9374 C CA . THR B 1 489 ? -12.688 -33.094 -18.469 1 77.12 489 THR B CA 1
ATOM 9375 C C . THR B 1 489 ? -11.219 -33.5 -18.391 1 77.12 489 THR B C 1
ATOM 9377 O O . THR B 1 489 ? -10.492 -33.062 -17.5 1 77.12 489 THR B O 1
ATOM 9380 N N . THR B 1 490 ? -10.906 -34.406 -19.141 1 71.19 490 THR B N 1
ATOM 9381 C CA . THR B 1 490 ? -9.531 -34.875 -19.156 1 71.19 490 THR B CA 1
ATOM 9382 C C . THR B 1 490 ? -8.578 -33.781 -19.625 1 71.19 490 THR B C 1
ATOM 9384 O O . THR B 1 490 ? -7.391 -33.812 -19.297 1 71.19 490 THR B O 1
ATOM 9387 N N . ASP B 1 491 ? -9.133 -32.875 -20.297 1 68.88 491 ASP B N 1
ATOM 9388 C CA . ASP B 1 491 ? -8.258 -31.828 -20.844 1 68.88 491 ASP B CA 1
ATOM 9389 C C . ASP B 1 491 ? -8.531 -30.484 -20.172 1 68.88 491 ASP B C 1
ATOM 9391 O O . ASP B 1 491 ? -8.461 -29.438 -20.828 1 68.88 491 ASP B O 1
ATOM 9395 N N . LEU B 1 492 ? -8.844 -30.641 -18.953 1 71.69 492 LEU B N 1
ATOM 9396 C CA . LEU B 1 492 ? -9.07 -29.375 -18.281 1 71.69 492 LEU B CA 1
ATOM 9397 C C . LEU B 1 492 ? -7.809 -28.516 -18.312 1 71.69 492 LEU B C 1
ATOM 9399 O O . LEU B 1 492 ? -6.746 -28.938 -17.875 1 71.69 492 LEU B O 1
ATOM 9403 N N . ASN B 1 493 ? -8.062 -27.359 -18.828 1 82.69 493 ASN B N 1
ATOM 9404 C CA . ASN B 1 493 ? -6.973 -26.391 -18.922 1 82.69 493 ASN B CA 1
ATOM 9405 C C . ASN B 1 493 ? -6.582 -25.859 -17.531 1 82.69 493 ASN B C 1
ATOM 9407 O O . ASN B 1 493 ? -7.426 -25.75 -16.641 1 82.69 493 ASN B O 1
ATOM 9411 N N . TYR B 1 494 ? -5.344 -25.625 -17.344 1 86.25 494 TYR B N 1
ATOM 9412 C CA . TYR B 1 494 ? -4.832 -25.156 -16.062 1 86.25 494 TYR B CA 1
ATOM 9413 C C . TYR B 1 494 ? -5.488 -23.828 -15.664 1 86.25 494 TYR B C 1
ATOM 9415 O O . TYR B 1 494 ? -5.781 -23.609 -14.492 1 86.25 494 TYR B O 1
ATOM 9423 N N . ALA B 1 495 ? -5.719 -23 -16.656 1 88.62 495 ALA B N 1
ATOM 9424 C CA . ALA B 1 495 ? -6.367 -21.719 -16.375 1 88.62 495 ALA B CA 1
ATOM 9425 C C . ALA B 1 495 ? -7.77 -21.938 -15.812 1 88.62 495 ALA B C 1
ATOM 9427 O O . ALA B 1 495 ? -8.188 -21.234 -14.891 1 88.62 495 ALA B O 1
ATOM 9428 N N . ASP B 1 496 ? -8.43 -22.844 -16.344 1 88.81 496 ASP B N 1
ATOM 9429 C CA . ASP B 1 496 ? -9.773 -23.156 -15.867 1 88.81 496 ASP B CA 1
ATOM 9430 C C . ASP B 1 496 ? -9.734 -23.719 -14.445 1 88.81 496 ASP B C 1
ATOM 9432 O O . ASP B 1 496 ? -10.625 -23.438 -13.641 1 88.81 496 ASP B O 1
ATOM 9436 N N . TYR B 1 497 ? -8.727 -24.453 -14.18 1 88.19 497 TYR B N 1
ATOM 9437 C CA . TYR B 1 497 ? -8.57 -25.031 -12.852 1 88.19 497 TYR B CA 1
ATOM 9438 C C . TYR B 1 497 ? -8.344 -23.938 -11.812 1 88.19 497 TYR B C 1
ATOM 9440 O O . TYR B 1 497 ? -8.914 -23.984 -10.719 1 88.19 497 TYR B O 1
ATOM 9448 N N . VAL B 1 498 ? -7.562 -22.938 -12.141 1 92.31 498 VAL B N 1
ATOM 9449 C CA . VAL B 1 498 ? -7.145 -21.922 -11.188 1 92.31 498 VAL B CA 1
ATOM 9450 C C . VAL B 1 498 ? -8.195 -20.812 -11.125 1 92.31 498 VAL B C 1
ATOM 9452 O O . VAL B 1 498 ? -8.242 -20.047 -10.156 1 92.31 498 VAL B O 1
ATOM 9455 N N . ALA B 1 499 ? -9.07 -20.672 -12.086 1 94 499 ALA B N 1
ATOM 9456 C CA . ALA B 1 499 ? -9.969 -19.531 -12.305 1 94 499 ALA B CA 1
ATOM 9457 C C . ALA B 1 499 ? -10.82 -19.266 -11.07 1 94 499 ALA B C 1
ATOM 9459 O O . ALA B 1 499 ? -10.906 -18.125 -10.602 1 94 499 ALA B O 1
ATOM 9460 N N . PRO B 1 500 ? -11.422 -20.297 -10.453 1 94.75 500 PRO B N 1
ATOM 9461 C CA . PRO B 1 500 ? -12.281 -20.016 -9.305 1 94.75 500 PRO B CA 1
ATOM 9462 C C . PRO B 1 500 ? -11.516 -19.375 -8.141 1 94.75 500 PRO B C 1
ATOM 9464 O O . PRO B 1 500 ? -11.984 -18.406 -7.551 1 94.75 500 PRO B O 1
ATOM 9467 N N . THR B 1 501 ? -10.383 -19.922 -7.797 1 95.12 501 THR B N 1
ATOM 9468 C CA . THR B 1 501 ? -9.586 -19.375 -6.703 1 95.12 501 THR B CA 1
ATOM 9469 C C . THR B 1 501 ? -9.055 -17.984 -7.062 1 95.12 501 THR B C 1
ATOM 9471 O O . THR B 1 501 ? -8.984 -17.094 -6.207 1 95.12 501 THR B O 1
ATOM 9474 N N . TYR B 1 502 ? -8.664 -17.828 -8.328 1 94.56 502 TYR B N 1
ATOM 9475 C CA . TYR B 1 502 ? -8.156 -16.531 -8.773 1 94.56 502 TYR B CA 1
ATOM 9476 C C . TYR B 1 502 ? -9.227 -15.461 -8.664 1 94.56 502 TYR B C 1
ATOM 9478 O O . TYR B 1 502 ? -8.945 -14.336 -8.234 1 94.56 502 TYR B O 1
ATOM 9486 N N . MET B 1 503 ? -10.438 -15.773 -9.055 1 96.44 503 MET B N 1
ATOM 9487 C CA . MET B 1 503 ? -11.547 -14.828 -8.961 1 96.44 503 MET B CA 1
ATOM 9488 C C . MET B 1 503 ? -11.734 -14.344 -7.527 1 96.44 503 MET B C 1
ATOM 9490 O O . MET B 1 503 ? -11.836 -13.141 -7.285 1 96.44 503 MET B O 1
ATOM 9494 N N . LEU B 1 504 ? -11.711 -15.281 -6.641 1 97.38 504 LEU B N 1
ATOM 9495 C CA . LEU B 1 504 ? -12 -14.953 -5.25 1 97.38 504 LEU B CA 1
ATOM 9496 C C . LEU B 1 504 ? -10.828 -14.211 -4.609 1 97.38 504 LEU B C 1
ATOM 9498 O O . LEU B 1 504 ? -11.031 -13.266 -3.846 1 97.38 504 LEU B O 1
ATOM 9502 N N . THR B 1 505 ? -9.594 -14.609 -4.902 1 95.06 505 THR B N 1
ATOM 9503 C CA . THR B 1 505 ? -8.438 -13.914 -4.34 1 95.06 505 THR B CA 1
ATOM 9504 C C . THR B 1 505 ? -8.312 -12.508 -4.926 1 95.06 505 THR B C 1
ATOM 9506 O O . THR B 1 505 ? -7.91 -11.57 -4.23 1 95.06 505 THR B O 1
ATOM 9509 N N . LEU B 1 506 ? -8.664 -12.391 -6.172 1 94.94 506 LEU B N 1
ATOM 9510 C CA . LEU B 1 506 ? -8.602 -11.086 -6.832 1 94.94 506 LEU B CA 1
ATOM 9511 C C . LEU B 1 506 ? -9.539 -10.094 -6.156 1 94.94 506 LEU B C 1
ATOM 9513 O O . LEU B 1 506 ? -9.125 -8.984 -5.809 1 94.94 506 LEU B O 1
ATOM 9517 N N . ILE B 1 507 ? -10.766 -10.461 -5.984 1 96.5 507 ILE B N 1
ATOM 9518 C CA . ILE B 1 507 ? -11.727 -9.539 -5.406 1 96.5 507 ILE B CA 1
ATOM 9519 C C . ILE B 1 507 ? -11.383 -9.281 -3.939 1 96.5 507 ILE B C 1
ATOM 9521 O O . ILE B 1 507 ? -11.578 -8.172 -3.434 1 96.5 507 ILE B O 1
ATOM 9525 N N . PHE B 1 508 ? -10.93 -10.297 -3.197 1 96.5 508 PHE B N 1
ATOM 9526 C CA . PHE B 1 508 ? -10.523 -10.141 -1.805 1 96.5 508 PHE B CA 1
ATOM 9527 C C . PHE B 1 508 ? -9.43 -9.086 -1.675 1 96.5 508 PHE B C 1
ATOM 9529 O O . PHE B 1 508 ? -9.523 -8.188 -0.832 1 96.5 508 PHE B O 1
ATOM 9536 N N . PHE B 1 509 ? -8.445 -9.164 -2.557 1 94 509 PHE B N 1
ATOM 9537 C CA . PHE B 1 509 ? -7.297 -8.273 -2.447 1 94 509 PHE B CA 1
ATOM 9538 C C . PHE B 1 509 ? -7.641 -6.879 -2.951 1 94 509 PHE B C 1
ATOM 9540 O O . PHE B 1 509 ? -7.133 -5.883 -2.432 1 94 509 PHE B O 1
ATOM 9547 N N . LEU B 1 510 ? -8.438 -6.816 -3.969 1 93.31 510 LEU B N 1
ATOM 9548 C CA . LEU B 1 510 ? -8.883 -5.516 -4.449 1 93.31 510 LEU B CA 1
ATOM 9549 C C . LEU B 1 510 ? -9.633 -4.762 -3.354 1 93.31 510 LEU B C 1
ATOM 9551 O O . LEU B 1 510 ? -9.367 -3.586 -3.109 1 93.31 510 LEU B O 1
ATOM 9555 N N . ALA B 1 511 ? -10.516 -5.473 -2.717 1 94.94 511 ALA B N 1
ATOM 9556 C CA . ALA B 1 511 ? -11.312 -4.875 -1.646 1 94.94 511 ALA B CA 1
ATOM 9557 C C . ALA B 1 511 ? -10.43 -4.488 -0.462 1 94.94 511 ALA B C 1
ATOM 9559 O O . ALA B 1 511 ? -10.609 -3.424 0.135 1 94.94 511 ALA B O 1
ATOM 9560 N N . THR B 1 512 ? -9.492 -5.312 -0.11 1 95.12 512 THR B N 1
ATOM 9561 C CA . THR B 1 512 ? -8.594 -5.043 1.007 1 95.12 512 THR B CA 1
ATOM 9562 C C . THR B 1 512 ? -7.762 -3.789 0.743 1 95.12 512 THR B C 1
ATOM 9564 O O . THR B 1 512 ? -7.605 -2.945 1.627 1 95.12 512 THR B O 1
ATOM 9567 N N . THR B 1 513 ? -7.23 -3.658 -0.454 1 92.19 513 THR B N 1
ATOM 9568 C CA . THR B 1 513 ? -6.367 -2.535 -0.804 1 92.19 513 THR B CA 1
ATOM 9569 C C . THR B 1 513 ? -7.121 -1.215 -0.68 1 92.19 513 THR B C 1
ATOM 9571 O O . THR B 1 513 ? -6.59 -0.237 -0.15 1 92.19 513 THR B O 1
ATOM 9574 N N . VAL B 1 514 ? -8.32 -1.158 -1.059 1 91.19 514 VAL B N 1
ATOM 9575 C CA . VAL B 1 514 ? -9.102 0.072 -1.052 1 91.19 514 VAL B CA 1
ATOM 9576 C C . VAL B 1 514 ? -9.523 0.41 0.377 1 91.19 514 VAL B C 1
ATOM 9578 O O . VAL B 1 514 ? -9.398 1.557 0.812 1 91.19 514 VAL B O 1
ATOM 9581 N N . SER B 1 515 ? -9.984 -0.553 1.117 1 93.94 515 SER B N 1
ATOM 9582 C CA . SER B 1 515 ? -10.539 -0.301 2.441 1 93.94 515 SER B CA 1
ATOM 9583 C C . SER B 1 515 ? -9.445 -0.007 3.457 1 93.94 515 SER B C 1
ATOM 9585 O O . SER B 1 515 ? -9.688 0.638 4.48 1 93.94 515 SER B O 1
ATOM 9587 N N . THR B 1 516 ? -8.234 -0.388 3.227 1 94.19 516 THR B N 1
ATOM 9588 C CA . THR B 1 516 ? -7.117 -0.196 4.148 1 94.19 516 THR B CA 1
ATOM 9589 C C . THR B 1 516 ? -6.844 1.29 4.367 1 94.19 516 THR B C 1
ATOM 9591 O O . THR B 1 516 ? -6.43 1.698 5.453 1 94.19 516 THR B O 1
ATOM 9594 N N . THR B 1 517 ? -7.172 2.143 3.441 1 91.88 517 THR B N 1
ATOM 9595 C CA . THR B 1 517 ? -6.777 3.545 3.52 1 91.88 517 THR B CA 1
ATOM 9596 C C . THR B 1 517 ? -7.953 4.41 3.965 1 91.88 517 THR B C 1
ATOM 9598 O O . THR B 1 517 ? -7.766 5.562 4.367 1 91.88 517 THR B O 1
ATOM 9601 N N . LEU B 1 518 ? -9.109 3.955 4.023 1 92.31 518 LEU B N 1
ATOM 9602 C CA . LEU B 1 518 ? -10.305 4.789 4.113 1 92.31 518 LEU B CA 1
ATOM 9603 C C . LEU B 1 518 ? -10.43 5.418 5.496 1 92.31 518 LEU B C 1
ATOM 9605 O O . LEU B 1 518 ? -10.555 6.637 5.621 1 92.31 518 LEU B O 1
ATOM 9609 N N . ILE B 1 519 ? -10.352 4.609 6.52 1 92.94 519 ILE B N 1
ATOM 9610 C CA . ILE B 1 519 ? -10.555 5.129 7.867 1 92.94 519 ILE B CA 1
ATOM 9611 C C . ILE B 1 519 ? -9.367 6 8.273 1 92.94 519 ILE B C 1
ATOM 9613 O O . ILE B 1 519 ? -9.539 7.027 8.93 1 92.94 519 ILE B O 1
ATOM 9617 N N . ILE B 1 520 ? -8.203 5.68 7.859 1 92.94 520 ILE B N 1
ATOM 9618 C CA . ILE B 1 520 ? -7 6.457 8.156 1 92.94 520 ILE B CA 1
ATOM 9619 C C . ILE B 1 520 ? -7.105 7.836 7.516 1 92.94 520 ILE B C 1
ATOM 9621 O O . ILE B 1 520 ? -6.785 8.844 8.148 1 92.94 520 ILE B O 1
ATOM 9625 N N . THR B 1 521 ? -7.578 7.848 6.332 1 90.94 521 THR B N 1
ATOM 9626 C CA . THR B 1 521 ? -7.734 9.109 5.621 1 90.94 521 THR B CA 1
ATOM 9627 C C . THR B 1 521 ? -8.75 10.008 6.328 1 90.94 521 THR B C 1
ATOM 9629 O O . THR B 1 521 ? -8.523 11.211 6.484 1 90.94 521 THR B O 1
ATOM 9632 N N . ASP B 1 522 ? -9.789 9.461 6.754 1 90.5 522 ASP B N 1
ATOM 9633 C CA . ASP B 1 522 ? -10.812 10.219 7.457 1 90.5 522 ASP B CA 1
ATOM 9634 C C . ASP B 1 522 ? -10.281 10.773 8.773 1 90.5 522 ASP B C 1
ATOM 9636 O O . ASP B 1 522 ? -10.633 11.883 9.172 1 90.5 522 ASP B O 1
ATOM 9640 N N . ARG B 1 523 ? -9.523 10.062 9.359 1 88.81 523 ARG B N 1
ATOM 9641 C CA . ARG B 1 523 ? -8.953 10.5 10.633 1 88.81 523 ARG B CA 1
ATOM 9642 C C . ARG B 1 523 ? -7.898 11.578 10.422 1 88.81 523 ARG B C 1
ATOM 9644 O O . ARG B 1 523 ? -7.844 12.555 11.172 1 88.81 523 ARG B O 1
ATOM 9651 N N . MET B 1 524 ? -7.18 11.383 9.438 1 86.62 524 MET B N 1
ATOM 9652 C CA . MET B 1 524 ? -6.098 12.328 9.164 1 86.62 524 MET B CA 1
ATOM 9653 C C . MET B 1 524 ? -6.648 13.672 8.719 1 86.62 524 MET B C 1
ATOM 9655 O O . MET B 1 524 ? -6.066 14.719 9.016 1 86.62 524 MET B O 1
ATOM 9659 N N . GLN B 1 525 ? -7.789 13.656 8.102 1 84.25 525 GLN B N 1
ATOM 9660 C CA . GLN B 1 525 ? -8.406 14.898 7.648 1 84.25 525 GLN B CA 1
ATOM 9661 C C . GLN B 1 525 ? -9.148 15.594 8.789 1 84.25 525 GLN B C 1
ATOM 9663 O O . GLN B 1 525 ? -9.539 16.75 8.664 1 84.25 525 GLN B O 1
ATOM 9668 N N . GLY B 1 526 ? -9.398 14.992 9.852 1 87.62 526 GLY B N 1
ATOM 9669 C CA . GLY B 1 526 ? -9.984 15.594 11.031 1 87.62 526 GLY B CA 1
ATOM 9670 C C . GLY B 1 526 ? -11.508 15.57 11.016 1 87.62 526 GLY B C 1
ATOM 9671 O O . GLY B 1 526 ? -12.148 15.977 11.992 1 87.62 526 GLY B O 1
ATOM 9672 N N . VAL B 1 527 ? -12.078 15.172 9.922 1 89.94 527 VAL B N 1
ATOM 9673 C CA . VAL B 1 527 ? -13.531 15.172 9.789 1 89.94 527 VAL B CA 1
ATOM 9674 C C . VAL B 1 527 ? -14.133 14.133 10.734 1 89.94 527 VAL B C 1
ATOM 9676 O O . VAL B 1 527 ? -15.227 14.336 11.266 1 89.94 527 VAL B O 1
ATOM 9679 N N . TRP B 1 528 ? -13.359 13.109 10.945 1 90.31 528 TRP B N 1
ATOM 9680 C CA . TRP B 1 528 ? -13.781 12.055 11.859 1 90.31 528 TRP B CA 1
ATOM 9681 C C . TRP B 1 528 ? -14.047 12.609 13.258 1 90.31 528 TRP B C 1
ATOM 9683 O O . TRP B 1 528 ? -15.141 12.453 13.797 1 90.31 528 TRP B O 1
ATOM 9693 N N . ASP B 1 529 ? -13.164 13.328 13.789 1 89.44 529 ASP B N 1
ATOM 9694 C CA . ASP B 1 529 ? -13.273 13.875 15.141 1 89.44 529 ASP B CA 1
ATOM 9695 C C . ASP B 1 529 ? -14.328 14.977 15.203 1 89.44 529 ASP B C 1
ATOM 9697 O O . ASP B 1 529 ? -15.078 15.07 16.188 1 89.44 529 ASP B O 1
ATOM 9701 N N . ARG B 1 530 ? -14.289 15.766 14.195 1 93.12 530 ARG B N 1
ATOM 9702 C CA . ARG B 1 530 ? -15.258 16.859 14.156 1 93.12 530 ARG B CA 1
ATOM 9703 C C . ARG B 1 530 ? -16.688 16.328 14.133 1 93.12 530 ARG B C 1
ATOM 9705 O O . ARG B 1 530 ? -17.578 16.891 14.766 1 93.12 530 ARG B O 1
ATOM 9712 N N . SER B 1 531 ? -16.891 15.25 13.414 1 94.19 531 SER B N 1
ATOM 9713 C CA . SER B 1 531 ? -18.219 14.641 13.359 1 94.19 531 SER B CA 1
ATOM 9714 C C . SER B 1 531 ? -18.594 14.016 14.695 1 94.19 531 SER B C 1
ATOM 9716 O O . SER B 1 531 ? -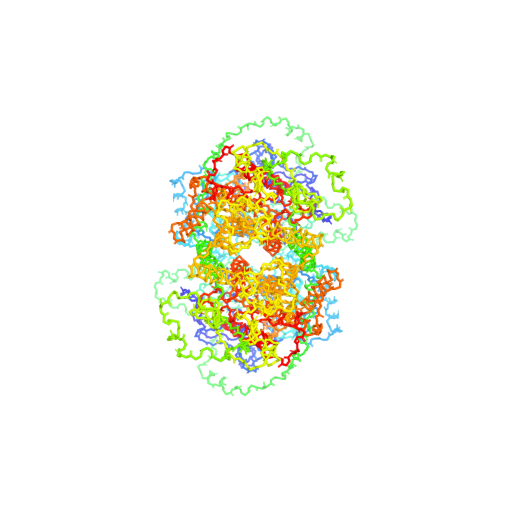19.766 14.07 15.102 1 94.19 531 SER B O 1
ATOM 9718 N N . ILE B 1 532 ? -17.703 13.461 15.367 1 91.75 532 ILE B N 1
ATOM 9719 C CA . ILE B 1 532 ? -17.953 12.844 16.656 1 91.75 532 ILE B CA 1
ATOM 9720 C C . ILE B 1 532 ? -18.359 13.906 17.672 1 91.75 532 ILE B C 1
ATOM 9722 O O . ILE B 1 532 ? -19.25 13.688 18.5 1 91.75 532 ILE B O 1
ATOM 9726 N N . VAL B 1 533 ? -17.703 15.031 17.578 1 92.44 533 VAL B N 1
ATOM 9727 C CA . VAL B 1 533 ? -18 16.141 18.484 1 92.44 533 VAL B CA 1
ATOM 9728 C C . VAL B 1 533 ? -19.438 16.594 18.297 1 92.44 533 VAL B C 1
ATOM 9730 O O . VAL B 1 533 ? -20.094 17.062 19.234 1 92.44 533 VAL B O 1
ATOM 9733 N N . GLN B 1 534 ? -19.906 16.391 17.141 1 92.69 534 GLN B N 1
ATOM 9734 C CA . GLN B 1 534 ? -21.281 16.812 16.828 1 92.69 534 GLN B CA 1
ATOM 9735 C C . GLN B 1 534 ? -22.281 15.719 17.172 1 92.69 534 GLN B C 1
ATOM 9737 O O . GLN B 1 534 ? -23.469 15.828 16.844 1 92.69 534 GLN B O 1
ATOM 9742 N N . GLY B 1 535 ? -21.828 14.641 17.719 1 90.44 535 GLY B N 1
ATOM 9743 C CA . GLY B 1 535 ? -22.734 13.625 18.234 1 90.44 535 GLY B CA 1
ATOM 9744 C C . GLY B 1 535 ? -22.859 12.422 17.328 1 90.44 535 GLY B C 1
ATOM 9745 O O . GLY B 1 535 ? -23.672 11.539 17.578 1 90.44 535 GLY B O 1
ATOM 9746 N N . VAL B 1 536 ? -22.109 12.367 16.297 1 93.19 536 VAL B N 1
ATOM 9747 C CA . VAL B 1 536 ? -22.141 11.219 15.398 1 93.19 536 VAL B CA 1
ATOM 9748 C C . VAL B 1 536 ? -21.438 10.031 16.047 1 93.19 536 VAL B C 1
ATOM 9750 O O . VAL B 1 536 ? -20.344 10.18 16.594 1 93.19 536 VAL B O 1
ATOM 9753 N N . LYS B 1 537 ? -22.047 8.93 16.016 1 91.38 537 LYS B N 1
ATOM 9754 C CA . LYS B 1 537 ? -21.453 7.734 16.594 1 91.38 537 LYS B CA 1
ATOM 9755 C C . LYS B 1 537 ? -20.406 7.145 15.664 1 91.38 537 LYS B C 1
ATOM 9757 O O . LYS B 1 537 ? -20.578 7.148 14.438 1 91.38 537 LYS B O 1
ATOM 9762 N N . THR B 1 538 ? -19.391 6.648 16.266 1 91.25 538 THR B N 1
ATOM 9763 C CA . THR B 1 538 ? -18.281 6.074 15.492 1 91.25 538 THR B CA 1
ATOM 9764 C C . THR B 1 538 ? -18.766 4.871 14.688 1 91.25 538 THR B C 1
ATOM 9766 O O . THR B 1 538 ? -18.297 4.633 13.57 1 91.25 538 THR B O 1
ATOM 9769 N N . GLU B 1 539 ? -19.703 4.09 15.219 1 92 539 GLU B N 1
ATOM 9770 C CA . GLU B 1 539 ? -20.25 2.928 14.516 1 92 539 GLU B CA 1
ATOM 9771 C C . GLU B 1 539 ? -20.969 3.338 13.234 1 92 539 GLU B C 1
ATOM 9773 O O . GLU B 1 539 ? -20.891 2.631 12.227 1 92 539 GLU B O 1
ATOM 9778 N N . ASP B 1 540 ? -21.625 4.477 13.312 1 93.69 540 ASP B N 1
ATOM 9779 C CA . ASP B 1 540 ? -22.344 4.957 12.141 1 93.69 540 ASP B CA 1
ATOM 9780 C C . ASP B 1 540 ? -21.391 5.406 11.047 1 93.69 540 ASP B C 1
ATOM 9782 O O . ASP B 1 540 ? -21.672 5.246 9.852 1 93.69 540 ASP B O 1
ATOM 9786 N N . ILE B 1 541 ? -20.328 5.969 11.477 1 94.06 541 ILE B N 1
ATOM 9787 C CA . ILE B 1 541 ? -19.312 6.367 10.508 1 94.06 541 ILE B CA 1
ATOM 9788 C C . ILE B 1 541 ? -18.766 5.129 9.805 1 94.06 541 ILE B C 1
ATOM 9790 O O . ILE B 1 541 ? -18.672 5.094 8.57 1 94.06 541 ILE B O 1
ATOM 9794 N N . LEU B 1 542 ? -18.453 4.148 10.586 1 93.94 542 LEU B N 1
ATOM 9795 C CA . LEU B 1 542 ? -17.922 2.904 10.047 1 93.94 542 LEU B CA 1
ATOM 9796 C C . LEU B 1 542 ? -18.938 2.236 9.117 1 93.94 542 LEU B C 1
ATOM 9798 O O . LEU B 1 542 ? -18.578 1.813 8.016 1 93.94 542 LEU B O 1
ATOM 9802 N N . LEU B 1 543 ? -20.172 2.148 9.539 1 94.81 543 LEU B N 1
ATOM 9803 C CA . LEU B 1 543 ? -21.219 1.498 8.766 1 94.81 543 LEU B CA 1
ATOM 9804 C C . LEU B 1 543 ? -21.453 2.232 7.445 1 94.81 543 LEU B C 1
ATOM 9806 O O . LEU B 1 543 ? -21.766 1.609 6.43 1 94.81 543 LEU B O 1
ATOM 9810 N N . SER B 1 544 ? -21.344 3.539 7.496 1 96 544 SER B N 1
ATOM 9811 C CA . SER B 1 544 ? -21.531 4.305 6.27 1 96 544 SER B CA 1
ATOM 9812 C C . SER B 1 544 ? -20.438 4 5.258 1 96 544 SER B C 1
ATOM 9814 O O . SER B 1 544 ? -20.688 3.914 4.055 1 96 544 SER B O 1
ATOM 9816 N N . HIS B 1 545 ? -19.219 3.834 5.738 1 95.44 545 HIS B N 1
ATOM 9817 C CA . HIS B 1 545 ? -18.125 3.439 4.859 1 95.44 545 HIS B CA 1
ATOM 9818 C C . HIS B 1 545 ? -18.359 2.041 4.293 1 95.44 545 HIS B C 1
ATOM 9820 O O . HIS B 1 545 ? -18.125 1.804 3.104 1 95.44 545 HIS B O 1
ATOM 9826 N N . ILE B 1 546 ? -18.766 1.156 5.148 1 95.75 546 ILE B N 1
ATOM 9827 C CA . ILE B 1 546 ? -19 -0.222 4.734 1 95.75 546 ILE B CA 1
ATOM 9828 C C . ILE B 1 546 ? -20.094 -0.26 3.664 1 95.75 546 ILE B C 1
ATOM 9830 O O . ILE B 1 546 ? -19.969 -0.969 2.664 1 95.75 546 ILE B O 1
ATOM 9834 N N . PHE B 1 547 ? -21.078 0.547 3.83 1 95.81 547 PHE B N 1
ATOM 9835 C CA . PHE B 1 547 ? -22.203 0.563 2.893 1 95.81 547 PHE B CA 1
ATOM 9836 C C . PHE B 1 547 ? -21.75 1.065 1.525 1 95.81 547 PHE B C 1
ATOM 9838 O O . PHE B 1 547 ? -22.062 0.447 0.502 1 95.81 547 PHE B O 1
ATOM 9845 N N . ILE B 1 548 ? -21.078 2.123 1.478 1 95.19 548 ILE B N 1
ATOM 9846 C CA . ILE B 1 548 ? -20.641 2.688 0.204 1 95.19 548 ILE B CA 1
ATOM 9847 C C . ILE B 1 548 ? -19.672 1.729 -0.483 1 95.19 548 ILE B C 1
ATOM 9849 O O . ILE B 1 548 ? -19.75 1.524 -1.696 1 95.19 548 ILE B O 1
ATOM 9853 N N . GLN B 1 549 ? -18.812 1.171 0.268 1 94.31 549 GLN B N 1
ATOM 9854 C CA . GLN B 1 549 ? -17.844 0.253 -0.311 1 94.31 549 GLN B CA 1
ATOM 9855 C C . GLN B 1 549 ? -18.5 -1.044 -0.763 1 94.31 549 GLN B C 1
ATOM 9857 O O . GLN B 1 549 ? -17.984 -1.74 -1.639 1 94.31 549 GLN B O 1
ATOM 9862 N N . SER B 1 550 ? -19.609 -1.401 -0.134 1 94.88 550 SER B N 1
ATOM 9863 C CA . SER B 1 550 ? -20.359 -2.572 -0.58 1 94.88 550 SER B CA 1
ATOM 9864 C C . SER B 1 550 ? -20.844 -2.402 -2.014 1 94.88 550 SER B C 1
ATOM 9866 O O . SER B 1 550 ? -20.922 -3.373 -2.771 1 94.88 550 SER B O 1
ATOM 9868 N N . ILE B 1 551 ? -21.109 -1.198 -2.357 1 93.19 551 ILE B N 1
ATOM 9869 C CA . ILE B 1 551 ? -21.516 -0.918 -3.729 1 93.19 551 ILE B CA 1
ATOM 9870 C C . ILE B 1 551 ? -20.344 -1.15 -4.676 1 93.19 551 ILE B C 1
ATOM 9872 O O . ILE B 1 551 ? -20.516 -1.717 -5.758 1 93.19 551 ILE B O 1
ATOM 9876 N N . SER B 1 552 ? -19.234 -0.73 -4.258 1 91.56 552 SER B N 1
ATOM 9877 C CA . SER B 1 552 ? -18.031 -0.954 -5.055 1 91.56 552 SER B CA 1
ATOM 9878 C C . SER B 1 552 ? -17.75 -2.443 -5.238 1 91.56 552 SER B C 1
ATOM 9880 O O . SER B 1 552 ? -17.406 -2.887 -6.332 1 91.56 552 SER B O 1
ATOM 9882 N N . ILE B 1 553 ? -17.922 -3.227 -4.207 1 95.56 553 ILE B N 1
ATOM 9883 C CA . ILE B 1 553 ? -17.703 -4.664 -4.273 1 95.56 553 ILE B CA 1
ATOM 9884 C C . ILE B 1 553 ? -18.719 -5.309 -5.203 1 95.56 553 ILE B C 1
ATOM 9886 O O . ILE B 1 553 ? -18.406 -6.262 -5.922 1 95.56 553 ILE B O 1
ATOM 9890 N N . ALA B 1 554 ? -19.906 -4.801 -5.148 1 95.94 554 ALA B N 1
ATOM 9891 C CA . ALA B 1 554 ? -20.938 -5.305 -6.055 1 95.94 554 ALA B CA 1
ATOM 9892 C C . ALA B 1 554 ? -20.562 -5.066 -7.512 1 95.94 554 ALA B C 1
ATOM 9894 O O . ALA B 1 554 ? -20.703 -5.957 -8.352 1 95.94 554 ALA B O 1
ATOM 9895 N N . ILE B 1 555 ? -20.047 -3.953 -7.75 1 92.94 555 ILE B N 1
ATOM 9896 C CA . ILE B 1 555 ? -19.625 -3.615 -9.102 1 92.94 555 ILE B CA 1
ATOM 9897 C C . ILE B 1 555 ? -18.453 -4.52 -9.516 1 92.94 555 ILE B C 1
ATOM 9899 O O . ILE B 1 555 ? -18.453 -5.059 -10.625 1 92.94 555 ILE B O 1
ATOM 9903 N N . HIS B 1 556 ? -17.531 -4.73 -8.664 1 95.12 556 HIS B N 1
ATOM 9904 C CA . HIS B 1 556 ? -16.391 -5.602 -8.945 1 95.12 556 HIS B CA 1
ATOM 9905 C C . HIS B 1 556 ? -16.859 -7.039 -9.18 1 95.12 556 HIS B C 1
ATOM 9907 O O . HIS B 1 556 ? -16.312 -7.73 -10.055 1 95.12 556 HIS B O 1
ATOM 9913 N N . THR B 1 557 ? -17.812 -7.441 -8.391 1 97.19 557 THR B N 1
ATOM 9914 C CA . THR B 1 557 ? -18.344 -8.789 -8.539 1 97.19 557 THR B CA 1
ATOM 9915 C C . THR B 1 557 ? -18.953 -8.977 -9.93 1 97.19 557 THR B C 1
ATOM 9917 O O . THR B 1 557 ? -18.656 -9.961 -10.609 1 97.19 557 THR B O 1
ATOM 9920 N N . VAL B 1 558 ? -19.703 -8.031 -10.336 1 95.44 558 VAL B N 1
ATOM 9921 C CA . VAL B 1 558 ? -20.328 -8.086 -11.656 1 95.44 558 VAL B CA 1
ATOM 9922 C C . VAL B 1 558 ? -19.266 -8.078 -12.742 1 95.44 558 VAL B C 1
ATOM 9924 O O . VAL B 1 558 ? -19.344 -8.844 -13.703 1 95.44 558 VAL B O 1
ATOM 9927 N N . MET B 1 559 ? -18.328 -7.285 -12.562 1 95.19 559 MET B N 1
ATOM 9928 C CA . MET B 1 559 ? -17.266 -7.172 -13.547 1 95.19 559 MET B CA 1
ATOM 9929 C C . MET B 1 559 ? -16.484 -8.477 -13.656 1 95.19 559 MET B C 1
ATOM 9931 O O . MET B 1 559 ? -16.219 -8.961 -14.766 1 95.19 559 MET B O 1
ATOM 9935 N N . ILE B 1 560 ? -16.109 -9.086 -12.594 1 96.31 560 ILE B N 1
ATOM 9936 C CA . ILE B 1 560 ? -15.336 -10.32 -12.57 1 96.31 560 ILE B CA 1
ATOM 9937 C C . ILE B 1 560 ? -16.156 -11.453 -13.195 1 96.31 560 ILE B C 1
ATOM 9939 O O . ILE B 1 560 ? -15.648 -12.203 -14.031 1 96.31 560 ILE B O 1
ATOM 9943 N N . VAL B 1 561 ? -17.438 -11.539 -12.844 1 96.75 561 VAL B N 1
ATOM 9944 C CA . VAL B 1 561 ? -18.297 -12.594 -13.367 1 96.75 561 VAL B CA 1
ATOM 9945 C C . VAL B 1 561 ? -18.5 -12.398 -14.867 1 96.75 561 VAL B C 1
ATOM 9947 O O . VAL B 1 561 ? -18.469 -13.359 -15.641 1 96.75 561 VAL B O 1
ATOM 9950 N N . LEU B 1 562 ? -18.625 -11.195 -15.336 1 95.81 562 LEU B N 1
ATOM 9951 C CA . LEU B 1 562 ? -18.812 -10.906 -16.75 1 95.81 562 LEU B CA 1
ATOM 9952 C C . LEU B 1 562 ? -17.562 -11.242 -17.562 1 95.81 562 LEU B C 1
ATOM 9954 O O . LEU B 1 562 ? -17.656 -11.75 -18.672 1 95.81 562 LEU B O 1
ATOM 9958 N N . LEU B 1 563 ? -16.469 -11.031 -17.031 1 95.56 563 LEU B N 1
ATOM 9959 C CA . LEU B 1 563 ? -15.219 -11.258 -17.75 1 95.56 563 LEU B CA 1
ATOM 9960 C C . LEU B 1 563 ? -14.883 -12.742 -17.812 1 95.56 563 LEU B C 1
ATOM 9962 O O . LEU B 1 563 ? -14.422 -13.234 -18.844 1 95.56 563 LEU B O 1
ATOM 9966 N N . PHE B 1 564 ? -15.18 -13.516 -16.781 1 96.12 564 PHE B N 1
ATOM 9967 C CA . PHE B 1 564 ? -14.766 -14.914 -16.734 1 96.12 564 PHE B CA 1
ATOM 9968 C C . PHE B 1 564 ? -15.773 -15.805 -17.453 1 96.12 564 PHE B C 1
ATOM 9970 O O . PHE B 1 564 ? -15.391 -16.781 -18.109 1 96.12 564 PHE B O 1
ATOM 9977 N N . PHE B 1 565 ? -17 -15.5 -17.375 1 95.81 565 PHE B N 1
ATOM 9978 C CA . PHE B 1 565 ? -17.984 -16.453 -17.891 1 95.81 565 PHE B CA 1
ATOM 9979 C C . PHE B 1 565 ? -18.422 -16.047 -19.297 1 95.81 565 PHE B C 1
ATOM 9981 O O . PHE B 1 565 ? -18.062 -16.703 -20.281 1 95.81 565 PHE B O 1
ATOM 9988 N N . PRO B 1 566 ? -19.031 -14.875 -19.547 1 93.81 566 PRO B N 1
ATOM 9989 C CA . PRO B 1 566 ? -19.453 -14.555 -20.906 1 93.81 566 PRO B CA 1
ATOM 9990 C C . PRO B 1 566 ? -18.297 -14.188 -21.812 1 93.81 566 PRO B C 1
ATOM 9992 O O . PRO B 1 566 ? -18.297 -14.531 -23 1 93.81 566 PRO B O 1
ATOM 9995 N N . ILE B 1 567 ? -17.312 -13.57 -21.359 1 91.56 567 ILE B N 1
ATOM 9996 C CA . ILE B 1 567 ? -16.25 -13.062 -22.219 1 91.56 567 ILE B CA 1
ATOM 9997 C C . ILE B 1 567 ? -15.195 -14.141 -22.422 1 91.56 567 ILE B C 1
ATOM 9999 O O . ILE B 1 567 ? -14.875 -14.5 -23.562 1 91.56 567 ILE B O 1
ATOM 10003 N N . TRP B 1 568 ? -14.656 -14.672 -21.375 1 89.69 568 TRP B N 1
ATOM 10004 C CA . TRP B 1 568 ? -13.672 -15.742 -21.484 1 89.69 568 TRP B CA 1
ATOM 10005 C C . TRP B 1 568 ? -14.336 -17.047 -21.922 1 89.69 568 TRP B C 1
ATOM 10007 O O . TRP B 1 568 ? -13.703 -17.891 -22.562 1 89.69 568 TRP B O 1
ATOM 10017 N N . GLY B 1 569 ? -15.516 -17.234 -21.5 1 90.81 569 GLY B N 1
ATOM 10018 C CA . GLY B 1 569 ? -16.25 -18.422 -21.922 1 90.81 569 GLY B CA 1
ATOM 10019 C C . GLY B 1 569 ? -16.109 -19.578 -20.969 1 90.81 569 GLY B C 1
ATOM 10020 O O . GLY B 1 569 ? -16.125 -20.734 -21.375 1 90.81 569 GLY B O 1
ATOM 10021 N N . LEU B 1 570 ? -15.812 -19.297 -19.75 1 91.62 570 LEU B N 1
ATOM 10022 C CA . LEU B 1 570 ? -15.789 -20.359 -18.75 1 91.62 570 LEU B CA 1
ATOM 10023 C C . LEU B 1 570 ? -17.188 -20.922 -18.516 1 91.62 570 LEU B C 1
ATOM 10025 O O . LEU B 1 570 ? -18.141 -20.172 -18.344 1 91.62 570 LEU B O 1
ATOM 10029 N N . GLU B 1 571 ? -17.344 -22.172 -18.656 1 91.62 571 GLU B N 1
ATOM 10030 C CA . GLU B 1 571 ? -18.641 -22.797 -18.5 1 91.62 571 GLU B CA 1
ATOM 10031 C C . GLU B 1 571 ? -18.969 -23.031 -17.016 1 91.62 571 GLU B C 1
ATOM 10033 O O . GLU B 1 571 ? -18.156 -23.609 -16.281 1 91.62 571 GLU B O 1
ATOM 10038 N N . CYS B 1 572 ? -20 -22.547 -16.609 1 94.19 572 CYS B N 1
ATOM 10039 C CA . CYS B 1 572 ? -20.484 -22.781 -15.258 1 94.19 572 CYS B CA 1
ATOM 10040 C C . CYS B 1 572 ? -21.578 -23.828 -15.234 1 94.19 572 CYS B C 1
ATOM 10042 O O . CYS B 1 572 ? -22.688 -23.578 -15.711 1 94.19 572 CYS B O 1
ATOM 10044 N N . LYS B 1 573 ? -21.312 -24.969 -14.68 1 94 573 LYS B N 1
ATOM 10045 C CA . LYS B 1 573 ? -22.281 -26.062 -14.656 1 94 573 LYS B CA 1
ATOM 10046 C C . LYS B 1 573 ? -23.344 -25.828 -13.594 1 94 573 LYS B C 1
ATOM 10048 O O . LYS B 1 573 ? -24.484 -26.312 -13.727 1 94 573 LYS B O 1
ATOM 10053 N N . GLY B 1 574 ? -23.031 -25.109 -12.594 1 95 574 GLY B N 1
ATOM 10054 C CA . GLY B 1 574 ? -23.984 -24.812 -11.531 1 95 574 GLY B CA 1
ATOM 10055 C C . GLY B 1 574 ? -24.703 -23.484 -11.727 1 95 574 GLY B C 1
ATOM 10056 O O . GLY B 1 574 ? -24.828 -23 -12.859 1 95 574 GLY B O 1
ATOM 10057 N N . SER B 1 575 ? -25.203 -22.969 -10.625 1 96.06 575 SER B N 1
ATOM 10058 C CA . SER B 1 575 ? -25.953 -21.719 -10.656 1 96.06 575 SER B CA 1
ATOM 10059 C C . SER B 1 575 ? -25.016 -20.516 -10.648 1 96.06 575 SER B C 1
ATOM 10061 O O . SER B 1 575 ? -24.234 -20.344 -9.719 1 96.06 575 SER B O 1
ATOM 10063 N N . ILE B 1 576 ? -25.25 -19.641 -11.641 1 96.25 576 ILE B N 1
ATOM 10064 C CA . ILE B 1 576 ? -24.453 -18.422 -11.727 1 96.25 576 ILE B CA 1
ATOM 10065 C C . ILE B 1 576 ? -24.781 -17.516 -10.547 1 96.25 576 ILE B C 1
ATOM 10067 O O . ILE B 1 576 ? -23.922 -16.766 -10.078 1 96.25 576 ILE B O 1
ATOM 10071 N N . PHE B 1 577 ? -25.953 -17.594 -10.086 1 96.44 577 PHE B N 1
ATOM 10072 C CA . PHE B 1 577 ? -26.359 -16.797 -8.945 1 96.44 577 PHE B CA 1
ATOM 10073 C C . PHE B 1 577 ? -25.547 -17.156 -7.703 1 96.44 577 PHE B C 1
ATOM 10075 O O . PHE B 1 577 ? -25.141 -16.281 -6.949 1 96.44 577 PHE B O 1
ATOM 10082 N N . THR B 1 578 ? -25.328 -18.453 -7.523 1 97 578 THR B N 1
ATOM 10083 C CA . THR B 1 578 ? -24.531 -18.906 -6.391 1 97 578 THR B CA 1
ATOM 10084 C C . THR B 1 578 ? -23.094 -18.391 -6.492 1 97 578 THR B C 1
ATOM 10086 O O . THR B 1 578 ? -22.5 -18.016 -5.484 1 97 578 THR B O 1
ATOM 10089 N N . VAL B 1 579 ? -22.578 -18.359 -7.719 1 97.75 579 VAL B N 1
ATOM 10090 C CA . VAL B 1 579 ? -21.234 -17.859 -7.953 1 97.75 579 VAL B CA 1
ATOM 10091 C C . VAL B 1 579 ? -21.172 -16.375 -7.617 1 97.75 579 VAL B C 1
ATOM 10093 O O . VAL B 1 579 ? -20.234 -15.914 -6.957 1 97.75 579 VAL B O 1
ATOM 10096 N N . ILE B 1 580 ? -22.188 -15.617 -7.984 1 98 580 ILE B N 1
ATOM 10097 C CA . ILE B 1 580 ? -22.234 -14.172 -7.766 1 98 580 ILE B CA 1
ATOM 10098 C C . ILE B 1 580 ? -22.281 -13.883 -6.266 1 98 580 ILE B C 1
ATOM 10100 O O . ILE B 1 580 ? -21.531 -13.047 -5.762 1 98 580 ILE B O 1
ATOM 10104 N N . VAL B 1 581 ? -23.062 -14.594 -5.566 1 97.81 581 VAL B N 1
ATOM 10105 C CA . VAL B 1 581 ? -23.266 -14.336 -4.145 1 97.81 581 VAL B CA 1
ATOM 10106 C C . VAL B 1 581 ? -22 -14.68 -3.375 1 97.81 581 VAL B C 1
ATOM 10108 O O . VAL B 1 581 ? -21.578 -13.93 -2.492 1 97.81 581 VAL B O 1
ATOM 10111 N N . LEU B 1 582 ? -21.422 -15.797 -3.709 1 98.19 582 LEU B N 1
ATOM 10112 C CA . LEU B 1 582 ? -20.203 -16.203 -2.998 1 98.19 582 LEU B CA 1
ATOM 10113 C C . LEU B 1 582 ? -19.062 -15.234 -3.291 1 98.19 582 LEU B C 1
ATOM 10115 O O . LEU B 1 582 ? -18.297 -14.891 -2.393 1 98.19 582 LEU B O 1
ATOM 10119 N N . THR B 1 583 ? -18.938 -14.852 -4.574 1 98.38 583 THR B N 1
ATOM 10120 C CA . THR B 1 583 ? -17.906 -13.891 -4.938 1 98.38 583 THR B CA 1
ATOM 10121 C C . THR B 1 583 ? -18.109 -12.57 -4.191 1 98.38 583 THR B C 1
ATOM 10123 O O . THR B 1 583 ? -17.141 -11.977 -3.701 1 98.38 583 THR B O 1
ATOM 10126 N N . PHE B 1 584 ? -19.297 -12.148 -4.082 1 98.31 584 PHE B N 1
ATOM 10127 C CA . PHE B 1 584 ? -19.625 -10.93 -3.352 1 98.31 584 PHE B CA 1
ATOM 10128 C C . PHE B 1 584 ? -19.266 -11.07 -1.877 1 98.31 584 PHE B C 1
ATOM 10130 O O . PHE B 1 584 ? -18.703 -10.148 -1.281 1 98.31 584 PHE B O 1
ATOM 10137 N N . LEU B 1 585 ? -19.609 -12.203 -1.31 1 98.38 585 LEU B N 1
ATOM 10138 C CA . LEU B 1 585 ? -19.344 -12.43 0.106 1 98.38 585 LEU B CA 1
ATOM 10139 C C . LEU B 1 585 ? -17.844 -12.422 0.379 1 98.38 585 LEU B C 1
ATOM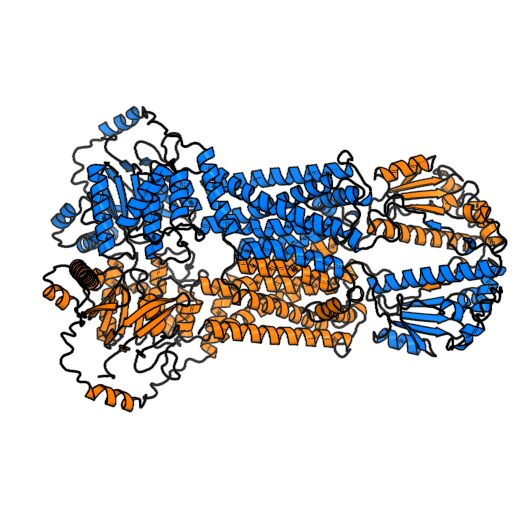 10141 O O . LEU B 1 585 ? -17.391 -11.875 1.387 1 98.38 585 LEU B O 1
ATOM 10145 N N . VAL B 1 586 ? -17.078 -13.039 -0.488 1 98.38 586 VAL B N 1
ATOM 10146 C CA . VAL B 1 586 ? -15.625 -13.07 -0.292 1 98.38 586 VAL B CA 1
ATOM 10147 C C . VAL B 1 586 ? -15.047 -11.672 -0.483 1 98.38 586 VAL B C 1
ATOM 10149 O O . VAL B 1 586 ? -14.102 -11.281 0.213 1 98.38 586 VAL B O 1
ATOM 10152 N N . GLY B 1 587 ? -15.594 -10.969 -1.476 1 97.94 587 GLY B N 1
ATOM 10153 C CA . GLY B 1 587 ? -15.219 -9.57 -1.593 1 97.94 587 GLY B CA 1
ATOM 10154 C C . GLY B 1 587 ? -15.484 -8.773 -0.329 1 97.94 587 GLY B C 1
ATOM 10155 O O . GLY B 1 587 ? -14.672 -7.93 0.064 1 97.94 587 GLY B O 1
ATOM 10156 N N . PHE B 1 588 ? -16.562 -9.055 0.295 1 98.06 588 PHE B N 1
ATOM 10157 C CA . PHE B 1 588 ? -16.922 -8.383 1.541 1 98.06 588 PHE B CA 1
ATOM 10158 C C . PHE B 1 588 ? -15.953 -8.773 2.656 1 98.06 588 PHE B C 1
ATOM 10160 O O . PHE B 1 588 ? -15.641 -7.961 3.527 1 98.06 588 PHE B O 1
ATOM 10167 N N . CYS B 1 589 ? -15.531 -10.031 2.652 1 97.88 589 CYS B N 1
ATOM 10168 C CA . CYS B 1 589 ? -14.508 -10.445 3.6 1 97.88 589 CYS B CA 1
ATOM 10169 C C . CYS B 1 589 ? -13.234 -9.625 3.42 1 97.88 589 CYS B C 1
ATOM 10171 O O . CYS B 1 589 ? -12.617 -9.203 4.402 1 97.88 589 CYS B O 1
ATOM 10173 N N . GLY B 1 590 ? -12.875 -9.469 2.156 1 97.31 590 GLY B N 1
ATOM 10174 C CA . GLY B 1 590 ? -11.719 -8.633 1.878 1 97.31 590 GLY B CA 1
ATOM 10175 C C . GLY B 1 590 ? -11.891 -7.207 2.363 1 97.31 590 GLY B C 1
ATOM 10176 O O . GLY B 1 590 ? -10.945 -6.613 2.896 1 97.31 590 GLY B O 1
ATOM 10177 N N . LEU B 1 591 ? -13.047 -6.672 2.168 1 97.19 591 LEU B N 1
ATOM 10178 C CA . LEU B 1 591 ? -13.375 -5.328 2.627 1 97.19 591 LEU B CA 1
ATOM 10179 C C . LEU B 1 591 ? -13.195 -5.211 4.137 1 97.19 591 LEU B C 1
ATOM 10181 O O . LEU B 1 591 ? -12.57 -4.27 4.625 1 97.19 591 LEU B O 1
ATOM 10185 N N . MET B 1 592 ? -13.711 -6.164 4.824 1 97.31 592 MET B N 1
ATOM 10186 C CA . MET B 1 592 ? -13.641 -6.145 6.281 1 97.31 592 MET B CA 1
ATOM 10187 C C . MET B 1 592 ? -12.203 -6.332 6.758 1 97.31 592 MET B C 1
ATOM 10189 O O . MET B 1 592 ? -11.789 -5.738 7.758 1 97.31 592 MET B O 1
ATOM 10193 N N . HIS B 1 593 ? -11.5 -7.156 6.074 1 96.44 593 HIS B N 1
ATOM 10194 C CA . HIS B 1 593 ? -10.086 -7.324 6.387 1 96.44 593 HIS B CA 1
ATOM 10195 C C . HIS B 1 593 ? -9.336 -6.008 6.25 1 96.44 593 HIS B C 1
ATOM 10197 O O . HIS B 1 593 ? -8.5 -5.676 7.098 1 96.44 593 HIS B O 1
ATOM 10203 N N . GLY B 1 594 ? -9.586 -5.285 5.234 1 96.25 594 GLY B N 1
ATOM 10204 C CA . GLY B 1 594 ? -8.984 -3.975 5.051 1 96.25 594 GLY B CA 1
ATOM 10205 C C . GLY B 1 594 ? -9.359 -2.992 6.145 1 96.25 594 GLY B C 1
ATOM 10206 O O . GLY B 1 594 ? -8.516 -2.211 6.598 1 96.25 594 GLY B O 1
ATOM 10207 N N . PHE B 1 595 ? -10.57 -3.025 6.594 1 96.62 595 PHE B N 1
ATOM 10208 C CA . PHE B 1 595 ? -11.016 -2.121 7.648 1 96.62 595 PHE B CA 1
ATOM 10209 C C . PHE B 1 595 ? -10.32 -2.443 8.969 1 96.62 595 PHE B C 1
ATOM 10211 O O . PHE B 1 595 ? -10.023 -1.544 9.758 1 96.62 595 PHE B O 1
ATOM 10218 N N . ILE B 1 596 ? -10.102 -3.725 9.211 1 96.31 596 ILE B N 1
ATOM 10219 C CA . ILE B 1 596 ? -9.359 -4.098 10.414 1 96.31 596 ILE B CA 1
ATOM 10220 C C . ILE B 1 596 ? -7.973 -3.461 10.383 1 96.31 596 ILE B C 1
ATOM 10222 O O . ILE B 1 596 ? -7.523 -2.887 11.375 1 96.31 596 ILE B O 1
ATOM 10226 N N . ILE B 1 597 ? -7.324 -3.535 9.242 1 95.56 597 ILE B N 1
ATOM 10227 C CA . ILE B 1 597 ? -5.996 -2.957 9.094 1 95.56 597 ILE B CA 1
ATOM 10228 C C . ILE B 1 597 ? -6.07 -1.439 9.25 1 95.56 597 ILE B C 1
ATOM 10230 O O . ILE B 1 597 ? -5.242 -0.84 9.945 1 95.56 597 ILE B O 1
ATOM 10234 N N . SER B 1 598 ? -7.047 -0.841 8.68 1 94.88 598 SER B N 1
ATOM 10235 C CA . SER B 1 598 ? -7.219 0.608 8.695 1 94.88 598 SER B CA 1
ATOM 10236 C C . SER B 1 598 ? -7.41 1.132 10.109 1 94.88 598 SER B C 1
ATOM 10238 O O . SER B 1 598 ? -6.945 2.227 10.445 1 94.88 598 SER B O 1
ATOM 10240 N N . VAL B 1 599 ? -8.078 0.353 10.945 1 93.19 599 VAL B N 1
ATOM 10241 C CA . VAL B 1 599 ? -8.367 0.81 12.297 1 93.19 599 VAL B CA 1
ATOM 10242 C C . VAL B 1 599 ? -7.191 0.501 13.219 1 93.19 599 VAL B C 1
ATOM 10244 O O . VAL B 1 599 ? -6.926 1.243 14.164 1 93.19 599 VAL B O 1
ATOM 10247 N N . MET B 1 600 ? -6.422 -0.484 12.914 1 92.44 600 MET B N 1
ATOM 10248 C CA . MET B 1 600 ? -5.332 -0.916 13.781 1 92.44 600 MET B CA 1
ATOM 10249 C C . MET B 1 600 ? -4.074 -0.094 13.531 1 92.44 600 MET B C 1
ATOM 10251 O O . MET B 1 600 ? -3.258 0.097 14.438 1 92.44 600 MET B O 1
ATOM 10255 N N . CYS B 1 601 ? -3.912 0.385 12.328 1 91.19 601 CYS B N 1
ATOM 10256 C CA . CYS B 1 601 ? -2.695 1.109 11.977 1 91.19 601 CYS B CA 1
ATOM 10257 C C . CYS B 1 601 ? -2.895 2.613 12.125 1 91.19 601 CYS B C 1
ATOM 10259 O O . CYS B 1 601 ? -4.004 3.117 11.953 1 91.19 601 CYS B O 1
ATOM 10261 N N . LYS B 1 602 ? -1.798 3.305 12.391 1 86.44 602 LYS B N 1
ATOM 10262 C CA . LYS B 1 602 ? -1.87 4.742 12.648 1 86.44 602 LYS B CA 1
ATOM 10263 C C . LYS B 1 602 ? -1.6 5.535 11.375 1 86.44 602 LYS B C 1
ATOM 10265 O O . LYS B 1 602 ? -2.082 6.66 11.219 1 86.44 602 LYS B O 1
ATOM 10270 N N . ASP B 1 603 ? -0.766 4.934 10.484 1 90.5 603 ASP B N 1
ATOM 10271 C CA . ASP B 1 603 ? -0.431 5.68 9.273 1 90.5 603 ASP B CA 1
ATOM 10272 C C . ASP B 1 603 ? -0.543 4.793 8.039 1 90.5 603 ASP B C 1
ATOM 10274 O O . ASP B 1 603 ? -0.735 3.58 8.148 1 90.5 603 ASP B O 1
ATOM 10278 N N . HIS B 1 604 ? -0.545 5.484 6.891 1 92.5 604 HIS B N 1
ATOM 10279 C CA . HIS B 1 604 ? -0.722 4.805 5.613 1 92.5 604 HIS B CA 1
ATOM 10280 C C . HIS B 1 604 ? 0.435 3.85 5.336 1 92.5 604 HIS B C 1
ATOM 10282 O O . HIS B 1 604 ? 0.246 2.805 4.707 1 92.5 604 HIS B O 1
ATOM 10288 N N . ILE B 1 605 ? 1.646 4.125 5.855 1 91.75 605 ILE B N 1
ATOM 10289 C CA . ILE B 1 605 ? 2.834 3.332 5.559 1 91.75 605 ILE B CA 1
ATOM 10290 C C . ILE B 1 605 ? 2.715 1.96 6.219 1 91.75 605 ILE B C 1
ATOM 10292 O O . ILE B 1 605 ? 2.836 0.93 5.555 1 91.75 605 ILE B O 1
ATOM 10296 N N . MET B 1 606 ? 2.375 2.004 7.484 1 92.12 606 MET B N 1
ATOM 10297 C CA . MET B 1 606 ? 2.23 0.746 8.211 1 92.12 606 MET B CA 1
ATOM 10298 C C . MET B 1 606 ? 1.045 -0.055 7.68 1 92.12 606 MET B C 1
ATOM 10300 O O . MET B 1 606 ? 1.105 -1.283 7.602 1 92.12 606 MET B O 1
ATOM 10304 N N . ALA B 1 607 ? -0.02 0.634 7.34 1 94.19 607 ALA B N 1
ATOM 10305 C CA . ALA B 1 607 ? -1.191 -0.041 6.785 1 94.19 607 ALA B CA 1
ATOM 10306 C C . ALA B 1 607 ? -0.856 -0.73 5.465 1 94.19 607 ALA B C 1
ATOM 10308 O O . ALA B 1 607 ? -1.302 -1.852 5.215 1 94.19 607 ALA B O 1
ATOM 10309 N N . ASN B 1 608 ? -0.077 -0.102 4.648 1 91.88 608 ASN B N 1
ATOM 10310 C CA . ASN B 1 608 ? 0.331 -0.676 3.369 1 91.88 608 ASN B CA 1
ATOM 10311 C C . ASN B 1 608 ? 1.234 -1.89 3.562 1 91.88 608 ASN B C 1
ATOM 10313 O O . ASN B 1 608 ? 1.133 -2.869 2.822 1 91.88 608 ASN B O 1
ATOM 10317 N N . TYR B 1 609 ? 2.137 -1.799 4.535 1 91.5 609 TYR B N 1
ATOM 10318 C CA . TYR B 1 609 ? 2.998 -2.938 4.828 1 91.5 609 TYR B CA 1
ATOM 10319 C C . TYR B 1 609 ? 2.178 -4.145 5.262 1 91.5 609 TYR B C 1
ATOM 10321 O O . TYR B 1 609 ? 2.418 -5.266 4.801 1 91.5 609 TYR B O 1
ATOM 10329 N N . CYS B 1 610 ? 1.17 -3.885 6.062 1 91.81 610 CYS B N 1
ATOM 10330 C CA . CYS B 1 610 ? 0.332 -4.973 6.555 1 91.81 610 CYS B CA 1
ATOM 10331 C C . CYS B 1 610 ? -0.524 -5.551 5.434 1 91.81 610 CYS B C 1
ATOM 10333 O O . CYS B 1 610 ? -0.675 -6.77 5.332 1 91.81 610 CYS B O 1
ATOM 10335 N N . SER B 1 611 ? -1.099 -4.672 4.648 1 92.75 611 SER B N 1
ATOM 10336 C CA . SER B 1 611 ? -1.926 -5.121 3.533 1 92.75 611 SER B CA 1
ATOM 10337 C C . SER B 1 611 ? -1.103 -5.902 2.516 1 92.75 611 SER B C 1
ATOM 10339 O O . SER B 1 611 ? -1.479 -7.012 2.123 1 92.75 611 SER B O 1
ATOM 10341 N N . ALA B 1 612 ? 0.068 -5.375 2.104 1 89.19 612 ALA B N 1
ATOM 10342 C CA . ALA B 1 612 ? 0.935 -6.035 1.131 1 89.19 612 ALA B CA 1
ATOM 10343 C C . ALA B 1 612 ? 1.508 -7.332 1.698 1 89.19 612 ALA B C 1
ATOM 10345 O O . ALA B 1 612 ? 1.665 -8.32 0.974 1 89.19 612 ALA B O 1
ATOM 10346 N N . GLY B 1 613 ? 1.812 -7.312 2.963 1 87.44 613 GLY B N 1
ATOM 10347 C CA . GLY B 1 613 ? 2.393 -8.484 3.607 1 87.44 613 GLY B CA 1
ATOM 10348 C C . GLY B 1 613 ? 1.437 -9.656 3.682 1 87.44 613 GLY B C 1
ATOM 10349 O O . GLY B 1 613 ? 1.866 -10.812 3.709 1 87.44 613 GLY B O 1
ATOM 10350 N N . SER B 1 614 ? 0.177 -9.438 3.611 1 88.81 614 SER B N 1
ATOM 10351 C CA . SER B 1 614 ? -0.796 -10.516 3.738 1 88.81 614 SER B CA 1
ATOM 10352 C C . SER B 1 614 ? -1.097 -11.156 2.387 1 88.81 614 SER B C 1
ATOM 10354 O O . SER B 1 614 ? -1.672 -12.242 2.322 1 88.81 614 SER B O 1
ATOM 10356 N N . PHE B 1 615 ? -0.656 -10.641 1.339 1 88.12 615 PHE B N 1
ATOM 10357 C CA . PHE B 1 615 ? -1.032 -11.062 -0.005 1 88.12 615 PHE B CA 1
ATOM 10358 C C . PHE B 1 615 ? -0.47 -12.445 -0.315 1 88.12 615 PHE B C 1
ATOM 10360 O O . PHE B 1 615 ? -1.225 -13.375 -0.603 1 88.12 615 PHE B O 1
ATOM 10367 N N . TYR B 1 616 ? 0.817 -12.641 -0.099 1 87.44 616 TYR B N 1
ATOM 10368 C CA . TYR B 1 616 ? 1.477 -13.867 -0.533 1 87.44 616 TYR B CA 1
ATOM 10369 C C . TYR B 1 616 ? 1.019 -15.055 0.301 1 87.44 616 TYR B C 1
ATOM 10371 O O . TYR B 1 616 ? 0.603 -16.078 -0.245 1 87.44 616 TYR B O 1
ATOM 10379 N N . PRO B 1 617 ? 1.009 -14.875 1.539 1 88.88 617 PRO B N 1
ATOM 10380 C CA . PRO B 1 617 ? 0.575 -16.031 2.328 1 88.88 617 PRO B CA 1
ATOM 10381 C C . PRO B 1 617 ? -0.865 -16.438 2.031 1 88.88 617 PRO B C 1
ATOM 10383 O O . PRO B 1 617 ? -1.163 -17.625 1.932 1 88.88 617 PRO B O 1
ATOM 10386 N N . LEU B 1 618 ? -1.704 -15.5 1.823 1 91.56 618 LEU B N 1
ATOM 10387 C CA . LEU B 1 618 ? -3.102 -15.812 1.544 1 91.56 618 LEU B CA 1
ATOM 10388 C C . LEU B 1 618 ? -3.254 -16.438 0.162 1 91.56 618 LEU B C 1
ATOM 10390 O O . LEU B 1 618 ? -4.055 -17.359 -0.021 1 91.56 618 LEU B O 1
ATOM 10394 N N . LEU B 1 619 ? -2.451 -15.984 -0.734 1 91.69 619 LEU B N 1
ATOM 10395 C CA . LEU B 1 619 ? -2.506 -16.531 -2.09 1 91.69 619 LEU B CA 1
ATOM 10396 C C . LEU B 1 619 ? -2 -17.969 -2.123 1 91.69 619 LEU B C 1
ATOM 10398 O O . LEU B 1 619 ? -2.65 -18.844 -2.697 1 91.69 619 LEU B O 1
ATOM 10402 N N . ILE B 1 620 ? -0.899 -18.188 -1.443 1 92.12 620 ILE B N 1
ATOM 10403 C CA . ILE B 1 620 ? -0.256 -19.5 -1.479 1 92.12 620 ILE B CA 1
ATOM 10404 C C . ILE B 1 620 ? -1.095 -20.5 -0.695 1 92.12 620 ILE B C 1
ATOM 10406 O O . ILE B 1 620 ? -1.257 -21.641 -1.121 1 92.12 620 ILE B O 1
ATOM 10410 N N . MET B 1 621 ? -1.723 -20.078 0.333 1 94.56 621 MET B N 1
ATOM 10411 C CA . MET B 1 621 ? -2.447 -20.984 1.21 1 94.56 621 MET B CA 1
ATOM 10412 C C . MET B 1 621 ? -3.865 -21.219 0.701 1 94.56 621 MET B C 1
ATOM 10414 O O . MET B 1 621 ? -4.574 -22.094 1.198 1 94.56 621 MET B O 1
ATOM 10418 N N . SER B 1 622 ? -4.301 -20.516 -0.308 1 93 622 SER B N 1
ATOM 10419 C CA . SER B 1 622 ? -5.66 -20.656 -0.828 1 93 622 SER B CA 1
ATOM 10420 C C . SER B 1 622 ? -5.812 -21.922 -1.667 1 93 622 SER B C 1
ATOM 10422 O O . SER B 1 622 ? -6.93 -22.328 -1.981 1 93 622 SER B O 1
ATOM 10424 N N . GLY B 1 623 ? -4.73 -22.594 -1.985 1 87.75 623 GLY B N 1
ATOM 10425 C CA . GLY B 1 623 ? -4.797 -23.781 -2.816 1 87.75 623 GLY B CA 1
ATOM 10426 C C . GLY B 1 623 ? -4.832 -23.469 -4.301 1 87.75 623 GLY B C 1
ATOM 10427 O O . GLY B 1 623 ? -5.145 -24.344 -5.113 1 87.75 623 GLY B O 1
ATOM 10428 N N . CYS B 1 624 ? -4.504 -22.172 -4.633 1 85.25 624 CYS B N 1
ATOM 10429 C CA . CYS B 1 624 ? -4.508 -21.75 -6.023 1 85.25 624 CYS B CA 1
ATOM 10430 C C . CYS B 1 624 ? -3.379 -22.406 -6.805 1 85.25 624 CYS B C 1
ATOM 10432 O O . CYS B 1 624 ? -3.59 -22.906 -7.914 1 85.25 624 CYS B O 1
ATOM 10434 N N . ILE B 1 625 ? -2.252 -22.531 -6.191 1 85.44 625 ILE B N 1
ATOM 10435 C CA . ILE B 1 625 ? -1.053 -22.984 -6.879 1 85.44 625 ILE B CA 1
ATOM 10436 C C . ILE B 1 625 ? -0.885 -24.5 -6.676 1 85.44 625 ILE B C 1
ATOM 10438 O O . ILE B 1 625 ? -0.515 -25.219 -7.605 1 85.44 625 ILE B O 1
ATOM 10442 N N . TRP B 1 626 ? -1.233 -24.906 -5.512 1 90 626 TRP B N 1
ATOM 10443 C CA . TRP B 1 626 ? -1.104 -26.312 -5.117 1 90 626 TRP B CA 1
ATOM 10444 C C . TRP B 1 626 ? -2.238 -26.719 -4.184 1 90 626 TRP B C 1
ATOM 10446 O O . TRP B 1 626 ? -2.703 -25.906 -3.371 1 90 626 TRP B O 1
ATOM 10456 N N . PRO B 1 627 ? -2.658 -27.953 -4.355 1 91.62 627 PRO B N 1
ATOM 10457 C CA . PRO B 1 627 ? -3.785 -28.375 -3.521 1 91.62 627 PRO B CA 1
ATOM 10458 C C . PRO B 1 627 ? -3.484 -28.281 -2.027 1 91.62 627 PRO B C 1
ATOM 10460 O O . PRO B 1 627 ? -2.355 -28.531 -1.604 1 91.62 627 PRO B O 1
ATOM 10463 N N . VAL B 1 628 ? -4.5 -28.047 -1.294 1 93.44 628 VAL B N 1
ATOM 10464 C CA . VAL B 1 628 ? -4.383 -27.844 0.145 1 93.44 628 VAL B CA 1
ATOM 10465 C C . VAL B 1 628 ? -4.004 -29.156 0.827 1 93.44 628 VAL B C 1
ATOM 10467 O O . VAL B 1 628 ? -3.359 -29.156 1.877 1 93.44 628 VAL B O 1
ATOM 10470 N N . GLU B 1 629 ? -4.363 -30.266 0.224 1 92.69 629 GLU B N 1
ATOM 10471 C CA . GLU B 1 629 ? -4.098 -31.594 0.781 1 92.69 629 GLU B CA 1
ATOM 10472 C C . GLU B 1 629 ? -2.604 -31.891 0.796 1 92.69 629 GLU B C 1
ATOM 10474 O O . GLU B 1 629 ? -2.164 -32.844 1.462 1 92.69 629 GLU B O 1
ATOM 10479 N N . GLY B 1 630 ? -1.843 -31.094 0.044 1 92.25 630 GLY B N 1
ATOM 10480 C CA . GLY B 1 630 ? -0.399 -31.25 0.043 1 92.25 630 GLY B CA 1
ATOM 10481 C C . GLY B 1 630 ? 0.28 -30.609 1.235 1 92.25 630 GLY B C 1
ATOM 10482 O O . GLY B 1 630 ? 1.443 -30.891 1.523 1 92.25 630 GLY B O 1
ATOM 10483 N N . MET B 1 631 ? -0.462 -29.859 1.983 1 93.88 631 MET B N 1
ATOM 10484 C CA . MET B 1 631 ? 0.084 -29.172 3.145 1 93.88 631 MET B CA 1
ATOM 10485 C C . MET B 1 631 ? 0.108 -30.078 4.367 1 93.88 631 MET B C 1
ATOM 10487 O O . MET B 1 631 ? -0.695 -31.016 4.469 1 93.88 631 MET B O 1
ATOM 10491 N N . PRO B 1 632 ? 1.118 -29.766 5.27 1 94.19 632 PRO B N 1
ATOM 10492 C CA . PRO B 1 632 ? 1.059 -30.5 6.543 1 94.19 632 PRO B CA 1
ATOM 10493 C C . PRO B 1 632 ? -0.227 -30.219 7.316 1 94.19 632 PRO B C 1
ATOM 10495 O O . PRO B 1 632 ? -0.853 -29.172 7.129 1 94.19 632 PRO B O 1
ATOM 10498 N N . LYS B 1 633 ? -0.615 -31.078 8.164 1 93.31 633 LYS B N 1
ATOM 10499 C CA . LYS B 1 633 ? -1.91 -31.047 8.836 1 93.31 633 LYS B CA 1
ATOM 10500 C C . LYS B 1 633 ? -2.115 -29.719 9.562 1 93.31 633 LYS B C 1
ATOM 10502 O O . LYS B 1 633 ? -3.176 -29.094 9.445 1 93.31 633 LYS B O 1
ATOM 10507 N N . GLY B 1 634 ? -1.162 -29.234 10.266 1 94.06 634 GLY B N 1
ATOM 10508 C CA . GLY B 1 634 ? -1.295 -27.969 10.977 1 94.06 634 GLY B CA 1
ATOM 10509 C C . GLY B 1 634 ? -1.552 -26.797 10.055 1 94.06 634 GLY B C 1
ATOM 10510 O O . GLY B 1 634 ? -2.467 -26 10.289 1 94.06 634 GLY B O 1
ATOM 10511 N N . LEU B 1 635 ? -0.803 -26.688 9.039 1 95.31 635 LEU B N 1
ATOM 10512 C CA . LEU B 1 635 ? -0.943 -25.594 8.086 1 95.31 635 LEU B CA 1
ATOM 10513 C C . LEU B 1 635 ? -2.236 -25.719 7.289 1 95.31 635 LEU B C 1
ATOM 10515 O O . LEU B 1 635 ? -2.854 -24.719 6.922 1 95.31 635 LEU B O 1
ATOM 10519 N N . ARG B 1 636 ? -2.594 -26.969 7.031 1 95.06 636 ARG B N 1
ATOM 10520 C CA . ARG B 1 636 ? -3.828 -27.234 6.297 1 95.06 636 ARG B CA 1
ATOM 10521 C C . ARG B 1 636 ? -5.039 -26.703 7.055 1 95.06 636 ARG B C 1
ATOM 10523 O O . ARG B 1 636 ? -5.906 -26.047 6.469 1 95.06 636 ARG B O 1
ATOM 10530 N N . TRP B 1 637 ? -5.039 -26.938 8.328 1 95.25 637 TRP B N 1
ATOM 10531 C CA . TRP B 1 637 ? -6.148 -26.469 9.148 1 95.25 637 TRP B CA 1
ATOM 10532 C C . TRP B 1 637 ? -6.156 -24.938 9.219 1 95.25 637 TRP B C 1
ATOM 10534 O O . TRP B 1 637 ? -7.223 -24.312 9.219 1 95.25 637 TRP B O 1
ATOM 10544 N N . PHE B 1 638 ? -5.012 -24.406 9.305 1 95.38 638 PHE B N 1
ATOM 10545 C CA . PHE B 1 638 ? -4.91 -22.953 9.281 1 95.38 638 PHE B CA 1
ATOM 10546 C C . PHE B 1 638 ? -5.406 -22.406 7.949 1 95.38 638 PHE B C 1
ATOM 10548 O O . PHE B 1 638 ? -6.09 -21.375 7.918 1 95.38 638 PHE B O 1
ATOM 10555 N N . SER B 1 639 ? -5.051 -23.062 6.895 1 95.88 639 SER B N 1
ATOM 10556 C CA . SER B 1 639 ? -5.477 -22.641 5.562 1 95.88 639 SER B CA 1
ATOM 10557 C C . SER B 1 639 ? -6.996 -22.703 5.426 1 95.88 639 SER B C 1
ATOM 10559 O O . SER B 1 639 ? -7.605 -21.812 4.836 1 95.88 639 SER B O 1
ATOM 10561 N N . TYR B 1 640 ? -7.617 -23.734 6.02 1 95.69 640 TYR B N 1
ATOM 10562 C CA . TYR B 1 640 ? -9.07 -23.891 5.953 1 95.69 640 TYR B CA 1
ATOM 10563 C C . TYR B 1 640 ? -9.766 -22.75 6.695 1 95.69 640 TYR B C 1
ATOM 10565 O O . TYR B 1 640 ? -10.898 -22.391 6.363 1 95.69 640 TYR B O 1
ATOM 10573 N N . ALA B 1 641 ? -9.07 -22.188 7.578 1 95.38 641 ALA B N 1
ATOM 10574 C CA . ALA B 1 641 ? -9.656 -21.141 8.398 1 95.38 641 ALA B CA 1
ATOM 10575 C C . ALA B 1 641 ? -9.562 -19.781 7.695 1 95.38 641 ALA B C 1
ATOM 10577 O O . ALA B 1 641 ? -10.242 -18.828 8.078 1 95.38 641 ALA B O 1
ATOM 10578 N N . LEU B 1 642 ? -8.836 -19.734 6.695 1 95.69 642 LEU B N 1
ATOM 10579 C CA . LEU B 1 642 ? -8.664 -18.469 5.984 1 95.69 642 LEU B CA 1
ATOM 10580 C C . LEU B 1 642 ? -9.875 -18.172 5.109 1 95.69 642 LEU B C 1
ATOM 10582 O O . LEU B 1 642 ? -10.586 -19.094 4.684 1 95.69 642 LEU B O 1
ATOM 10586 N N . PRO B 1 643 ? -10.109 -16.984 4.801 1 95.38 643 PRO B N 1
ATOM 10587 C CA . PRO B 1 643 ? -11.352 -16.578 4.152 1 95.38 643 PRO B CA 1
ATOM 10588 C C . PRO B 1 643 ? -11.406 -16.969 2.676 1 95.38 643 PRO B C 1
ATOM 10590 O O . PRO B 1 643 ? -12.477 -16.906 2.059 1 95.38 643 PRO B O 1
ATOM 10593 N N . THR B 1 644 ? -10.359 -17.375 2.059 1 95.69 644 THR B N 1
ATOM 10594 C CA . THR B 1 644 ? -10.391 -17.594 0.616 1 95.69 644 THR B CA 1
ATOM 10595 C C . THR B 1 644 ? -10.25 -19.078 0.289 1 95.69 644 THR B C 1
ATOM 10597 O O . THR B 1 644 ? -10.547 -19.5 -0.829 1 95.69 644 THR B O 1
ATOM 10600 N N . THR B 1 645 ? -9.891 -19.953 1.22 1 96.56 645 THR B N 1
ATOM 10601 C CA . THR B 1 645 ? -9.562 -21.344 0.918 1 96.56 645 THR B CA 1
ATOM 10602 C C . THR B 1 645 ? -10.836 -22.156 0.722 1 96.56 645 THR B C 1
ATOM 10604 O O . THR B 1 645 ? -11.102 -22.656 -0.376 1 96.56 645 THR B O 1
ATOM 10607 N N . LEU B 1 646 ? -11.672 -22.234 1.726 1 96.94 646 LEU B N 1
ATOM 10608 C CA . LEU B 1 646 ? -12.875 -23.047 1.638 1 96.94 646 LEU B CA 1
ATOM 10609 C C . LEU B 1 646 ? -13.844 -22.484 0.604 1 96.94 646 LEU B C 1
ATOM 10611 O O . LEU B 1 646 ? -14.469 -23.234 -0.151 1 96.94 646 LEU B O 1
ATOM 10615 N N . PRO B 1 647 ? -13.969 -21.188 0.513 1 97.75 647 PRO B N 1
ATOM 10616 C CA . PRO B 1 647 ? -14.812 -20.641 -0.553 1 97.75 647 PRO B CA 1
ATOM 10617 C C . PRO B 1 647 ? -14.312 -21.016 -1.948 1 97.75 647 PRO B C 1
ATOM 10619 O O . PRO B 1 647 ? -15.117 -21.203 -2.867 1 97.75 647 PRO B O 1
ATOM 10622 N N . SER B 1 648 ? -13.047 -21.094 -2.111 1 96.5 648 SER B N 1
ATOM 10623 C CA . SER B 1 648 ? -12.492 -21.516 -3.398 1 96.5 648 SER B CA 1
ATOM 10624 C C . SER B 1 648 ? -12.891 -22.953 -3.73 1 96.5 648 SER B C 1
ATOM 10626 O O . SER B 1 648 ? -13.234 -23.25 -4.871 1 96.5 648 SER B O 1
ATOM 10628 N N . ILE B 1 649 ? -12.828 -23.797 -2.75 1 94.19 649 ILE B N 1
ATOM 10629 C CA . ILE B 1 649 ? -13.25 -25.188 -2.936 1 94.19 649 ILE B CA 1
ATOM 10630 C C . ILE B 1 649 ? -14.742 -25.234 -3.262 1 94.19 649 ILE B C 1
ATOM 10632 O O . ILE B 1 649 ? -15.164 -25.969 -4.148 1 94.19 649 ILE B O 1
ATOM 10636 N N . SER B 1 650 ? -15.5 -24.406 -2.598 1 96.62 650 SER B N 1
ATOM 10637 C CA . SER B 1 650 ? -16.938 -24.328 -2.842 1 96.62 650 SER B CA 1
ATOM 10638 C C . SER B 1 650 ? -17.234 -23.844 -4.262 1 96.62 650 SER B C 1
ATOM 10640 O O . SER B 1 650 ? -18.094 -24.406 -4.941 1 96.62 650 SER B O 1
ATOM 10642 N N . LEU B 1 651 ? -16.531 -22.875 -4.625 1 96.75 651 LEU B N 1
ATOM 10643 C CA . LEU B 1 651 ? -16.75 -22.312 -5.949 1 96.75 651 LEU B CA 1
ATOM 10644 C C . LEU B 1 651 ? -16.391 -23.328 -7.035 1 96.75 651 LEU B C 1
ATOM 10646 O O . LEU B 1 651 ? -17.062 -23.406 -8.07 1 96.75 651 LEU B O 1
ATOM 10650 N N . ARG B 1 652 ? -15.352 -24.047 -6.871 1 93.62 652 ARG B N 1
ATOM 10651 C CA . ARG B 1 652 ? -14.969 -25.109 -7.797 1 93.62 652 ARG B CA 1
ATOM 10652 C C . ARG B 1 652 ? -16.078 -26.156 -7.922 1 93.62 652 ARG B C 1
ATOM 10654 O O . ARG B 1 652 ? -16.359 -26.641 -9.016 1 93.62 652 ARG B O 1
ATOM 10661 N N . GLY B 1 653 ? -16.641 -26.469 -6.789 1 93.5 653 GLY B N 1
ATOM 10662 C CA . GLY B 1 653 ? -17.75 -27.406 -6.805 1 93.5 653 GLY B CA 1
ATOM 10663 C C . GLY B 1 653 ? -18.953 -26.906 -7.59 1 93.5 653 GLY B C 1
ATOM 10664 O O . GLY B 1 653 ? -19.578 -27.672 -8.32 1 93.5 653 GLY B O 1
ATOM 10665 N N . VAL B 1 654 ? -19.234 -25.672 -7.516 1 96.25 654 VAL B N 1
ATOM 10666 C CA . VAL B 1 654 ? -20.375 -25.094 -8.211 1 96.25 654 VAL B CA 1
ATOM 10667 C C . VAL B 1 654 ? -20.078 -25 -9.703 1 96.25 654 VAL B C 1
ATOM 10669 O O . VAL B 1 654 ? -20.906 -25.391 -10.531 1 96.25 654 VAL B O 1
ATOM 10672 N N . ILE B 1 655 ? -18.922 -24.578 -10.062 1 94.81 655 ILE B N 1
ATOM 10673 C CA . ILE B 1 655 ? -18.594 -24.266 -11.445 1 94.81 655 ILE B CA 1
ATOM 10674 C C . ILE B 1 655 ? -18.375 -25.578 -12.219 1 94.81 655 ILE B C 1
ATOM 10676 O O . ILE B 1 655 ? -18.906 -25.734 -13.328 1 94.81 655 ILE B O 1
ATOM 10680 N N . TYR B 1 656 ? -17.688 -26.578 -11.641 1 91.62 656 TYR B N 1
ATOM 10681 C CA . TYR B 1 656 ? -17.25 -27.734 -12.422 1 91.62 656 TYR B CA 1
ATOM 10682 C C . TYR B 1 656 ? -18.125 -28.953 -12.125 1 91.62 656 TYR B C 1
ATOM 10684 O O . TYR B 1 656 ? -18.281 -29.828 -12.977 1 91.62 656 TYR B O 1
ATOM 10692 N N . LYS B 1 657 ? -18.703 -29.016 -10.977 1 91.69 657 LYS B N 1
ATOM 10693 C CA . LYS B 1 657 ? -19.5 -30.188 -10.625 1 91.69 657 LYS B CA 1
ATOM 10694 C C . LYS B 1 657 ? -21 -29.859 -10.68 1 91.69 657 LYS B C 1
ATOM 10696 O O . LYS B 1 657 ? -21.828 -30.766 -10.695 1 91.69 657 LYS B O 1
ATOM 10701 N N . GLY B 1 658 ? -21.344 -28.594 -10.695 1 93.44 658 GLY B N 1
ATOM 10702 C CA . GLY B 1 658 ? -22.734 -28.203 -10.75 1 93.44 658 GLY B CA 1
ATOM 10703 C C . GLY B 1 658 ? -23.469 -28.406 -9.43 1 93.44 658 GLY B C 1
ATOM 10704 O O . GLY B 1 658 ? -24.672 -28.625 -9.414 1 93.44 658 GLY B O 1
ATOM 10705 N N . TYR B 1 659 ? -22.672 -28.344 -8.352 1 93.5 659 TYR B N 1
ATOM 10706 C CA . TYR B 1 659 ? -23.25 -28.531 -7.027 1 93.5 659 TYR B CA 1
ATOM 10707 C C . TYR B 1 659 ? -24.203 -27.391 -6.676 1 93.5 659 TYR B C 1
ATOM 10709 O O . TYR B 1 659 ? -23.969 -26.25 -7.059 1 93.5 659 TYR B O 1
ATOM 10717 N N . SER B 1 660 ? -25.234 -27.766 -5.988 1 93.25 660 SER B N 1
ATOM 10718 C CA . SER B 1 660 ? -26.141 -26.766 -5.449 1 93.25 660 SER B CA 1
ATOM 10719 C C . SER B 1 660 ? -25.656 -26.25 -4.098 1 93.25 660 SER B C 1
ATOM 10721 O O . SER B 1 660 ? -24.734 -26.812 -3.504 1 93.25 660 SER B O 1
ATOM 10723 N N . ILE B 1 661 ? -26.234 -25.188 -3.609 1 93.81 661 ILE B N 1
ATOM 10724 C CA . ILE B 1 661 ? -25.844 -24.531 -2.371 1 93.81 661 ILE B CA 1
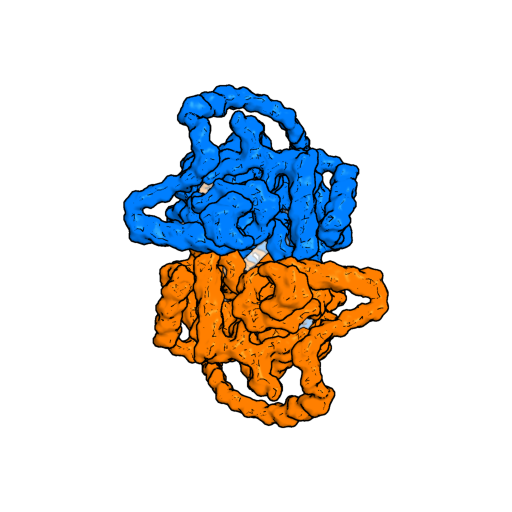ATOM 10725 C C . ILE B 1 661 ? -26.109 -25.453 -1.184 1 93.81 661 ILE B C 1
ATOM 10727 O O . ILE B 1 661 ? -25.484 -25.312 -0.129 1 93.81 661 ILE B O 1
ATOM 10731 N N . SER B 1 662 ? -26.938 -26.469 -1.344 1 92.44 662 SER B N 1
ATOM 10732 C CA . SER B 1 662 ? -27.328 -27.359 -0.26 1 92.44 662 SER B CA 1
ATOM 10733 C C . SER B 1 662 ? -26.281 -28.438 -0.015 1 92.44 662 SER B C 1
ATOM 10735 O O . SER B 1 662 ? -26.281 -29.094 1.031 1 92.44 662 SER B O 1
ATOM 10737 N N . GLU B 1 663 ? -25.375 -28.547 -0.984 1 92.38 663 GLU B N 1
ATOM 10738 C CA . GLU B 1 663 ? -24.312 -29.531 -0.808 1 92.38 663 GLU B CA 1
ATOM 10739 C C . GLU B 1 663 ? -23.312 -29.062 0.242 1 92.38 663 GLU B C 1
ATOM 10741 O O . GLU B 1 663 ? -22.984 -27.875 0.317 1 92.38 663 GLU B O 1
ATOM 10746 N N . SER B 1 664 ? -22.844 -29.953 1.021 1 90.62 664 SER B N 1
ATOM 10747 C CA . SER B 1 664 ? -21.969 -29.656 2.148 1 90.62 664 SER B CA 1
ATOM 10748 C C . SER B 1 664 ? -20.672 -29 1.683 1 90.62 664 SER B C 1
ATOM 10750 O O . SER B 1 664 ? -20.141 -28.109 2.35 1 90.62 664 SER B O 1
ATOM 10752 N N . GLN B 1 665 ? -20.188 -29.359 0.579 1 90.88 665 GLN B N 1
ATOM 10753 C CA . GLN B 1 665 ? -18.938 -28.797 0.072 1 90.88 665 GLN B CA 1
ATOM 10754 C C . GLN B 1 665 ? -19.109 -27.344 -0.341 1 90.88 665 GLN B C 1
ATOM 10756 O O . GLN B 1 665 ? -18.156 -26.578 -0.393 1 90.88 665 GLN B O 1
ATOM 10761 N N . VAL B 1 666 ? -20.312 -26.969 -0.62 1 94.94 666 VAL B N 1
ATOM 10762 C CA . VAL B 1 666 ? -20.562 -25.609 -1.114 1 94.94 666 VAL B CA 1
ATOM 10763 C C . VAL B 1 666 ? -21 -24.719 0.039 1 94.94 666 VAL B C 1
ATOM 10765 O O . VAL B 1 666 ? -20.422 -23.641 0.243 1 94.94 666 VAL B O 1
ATOM 10768 N N . TYR B 1 667 ? -21.922 -25.156 0.875 1 95.81 667 TYR B N 1
ATOM 10769 C CA . TYR B 1 667 ? -22.453 -24.234 1.881 1 95.81 667 TYR B CA 1
ATOM 10770 C C . TYR B 1 667 ? -21.406 -23.938 2.951 1 95.81 667 TYR B C 1
ATOM 10772 O O . TYR B 1 667 ? -21.5 -22.938 3.666 1 95.81 667 TYR B O 1
ATOM 10780 N N . ILE B 1 668 ? -20.375 -24.734 3.184 1 95.69 668 ILE B N 1
ATOM 10781 C CA . ILE B 1 668 ? -19.312 -24.484 4.16 1 95.69 668 ILE B CA 1
ATOM 10782 C C . ILE B 1 668 ? -18.562 -23.219 3.777 1 95.69 668 ILE B C 1
ATOM 10784 O O . ILE B 1 668 ? -18.109 -22.469 4.645 1 95.69 668 ILE B O 1
ATOM 10788 N N . GLY B 1 669 ? -18.344 -23.078 2.488 1 97 669 GLY B N 1
ATOM 10789 C CA . GLY B 1 669 ? -17.703 -21.859 2.035 1 97 669 GLY B CA 1
ATOM 10790 C C . GLY B 1 669 ? -18.484 -20.609 2.361 1 97 669 GLY B C 1
ATOM 10791 O O . GLY B 1 669 ? -17.922 -19.578 2.742 1 97 669 GLY B O 1
ATOM 10792 N N . PHE B 1 670 ? -19.797 -20.688 2.264 1 97.81 670 PHE B N 1
ATOM 10793 C CA . PHE B 1 670 ? -20.672 -19.578 2.602 1 97.81 670 PHE B CA 1
ATOM 10794 C C . PHE B 1 670 ? -20.641 -19.312 4.102 1 97.81 670 PHE B C 1
ATOM 10796 O O . PHE B 1 670 ? -20.547 -18.156 4.527 1 97.81 670 PHE B O 1
ATOM 10803 N N . LEU B 1 671 ? -20.641 -20.391 4.832 1 97.69 671 LEU B N 1
ATOM 10804 C CA . LEU B 1 671 ? -20.656 -20.25 6.285 1 97.69 671 LEU B CA 1
ATOM 10805 C C . LEU B 1 671 ? -19.359 -19.641 6.793 1 97.69 671 LEU B C 1
ATOM 10807 O O . LEU B 1 671 ? -19.391 -18.797 7.688 1 97.69 671 LEU B O 1
ATOM 10811 N N . LEU B 1 672 ? -18.328 -20.062 6.238 1 97.62 672 LEU B N 1
ATOM 10812 C CA . LEU B 1 672 ? -17.047 -19.516 6.656 1 97.62 672 LEU B CA 1
ATOM 10813 C C . LEU B 1 672 ? -16.938 -18.031 6.285 1 97.62 672 LEU B C 1
ATOM 10815 O O . LEU B 1 672 ? -16.422 -17.234 7.062 1 97.62 672 LEU B O 1
ATOM 10819 N N . SER B 1 673 ? -17.375 -17.703 5.094 1 97.88 673 SER B N 1
ATOM 10820 C CA . SER B 1 673 ? -17.328 -16.297 4.668 1 97.88 673 SER B CA 1
ATOM 10821 C C . SER B 1 673 ? -18.188 -15.422 5.578 1 97.88 673 SER B C 1
ATOM 10823 O O . SER B 1 673 ? -17.734 -14.352 6 1 97.88 673 SER B O 1
ATOM 10825 N N . ILE B 1 674 ? -19.328 -15.883 5.914 1 97.75 674 ILE B N 1
ATOM 10826 C CA . ILE B 1 674 ? -20.219 -15.125 6.793 1 97.75 674 ILE B CA 1
ATOM 10827 C C . ILE B 1 674 ? -19.609 -15.031 8.188 1 97.75 674 ILE B C 1
ATOM 10829 O O . ILE B 1 674 ? -19.656 -13.984 8.828 1 97.75 674 ILE B O 1
ATOM 10833 N N . GLY B 1 675 ? -19.031 -16.156 8.586 1 97.44 675 GLY B N 1
ATOM 10834 C CA . GLY B 1 675 ? -18.344 -16.141 9.867 1 97.44 675 GLY B CA 1
ATOM 10835 C C . GLY B 1 675 ? -17.203 -15.133 9.93 1 97.44 675 GLY B C 1
ATOM 10836 O O . GLY B 1 675 ? -17.047 -14.414 10.914 1 97.44 675 GLY B O 1
ATOM 10837 N N . TRP B 1 676 ? -16.438 -15.039 8.898 1 97.25 676 TRP B N 1
ATOM 10838 C CA . TRP B 1 676 ? -15.336 -14.102 8.828 1 97.25 676 TRP B CA 1
ATOM 10839 C C . TRP B 1 676 ? -15.836 -12.656 8.805 1 97.25 676 TRP B C 1
ATOM 10841 O O . TRP B 1 676 ? -15.234 -11.773 9.422 1 97.25 676 TRP B O 1
ATOM 10851 N N . ILE B 1 677 ? -16.906 -12.406 8.07 1 97.62 677 ILE B N 1
ATOM 10852 C CA . ILE B 1 677 ? -17.5 -11.07 7.984 1 97.62 677 ILE B CA 1
ATOM 10853 C C . ILE B 1 677 ? -17.969 -10.625 9.367 1 97.62 677 ILE B C 1
ATOM 10855 O O . ILE B 1 677 ? -17.656 -9.516 9.805 1 97.62 677 ILE B O 1
ATOM 10859 N N . LEU B 1 678 ? -18.609 -11.484 10.109 1 96.81 678 LEU B N 1
ATOM 10860 C CA . LEU B 1 678 ? -19.156 -11.148 11.422 1 96.81 678 LEU B CA 1
ATOM 10861 C C . LEU B 1 678 ? -18.031 -10.945 12.438 1 96.81 678 LEU B C 1
ATOM 10863 O O . LEU B 1 678 ? -18.062 -9.992 13.219 1 96.81 678 LEU B O 1
ATOM 10867 N N . CYS B 1 679 ? -17.062 -11.797 12.352 1 96.56 679 CYS B N 1
ATOM 10868 C CA . CYS B 1 679 ? -15.938 -11.688 13.273 1 96.56 679 CYS B CA 1
ATOM 10869 C C . CYS B 1 679 ? -15.156 -10.398 13.023 1 96.56 679 CYS B C 1
ATOM 10871 O O . CYS B 1 679 ? -14.828 -9.68 13.969 1 96.56 679 CYS B O 1
ATOM 10873 N N . SER B 1 680 ? -14.906 -10.188 11.773 1 96.19 680 SER B N 1
ATOM 10874 C CA . SER B 1 680 ? -14.164 -8.977 11.43 1 96.19 680 SER B CA 1
ATOM 10875 C C . SER B 1 680 ? -14.961 -7.723 11.758 1 96.19 680 SER B C 1
ATOM 10877 O O . SER B 1 680 ? -14.398 -6.711 12.188 1 96.19 680 SER B O 1
ATOM 10879 N N . PHE B 1 681 ? -16.203 -7.781 11.523 1 95.38 681 PHE B N 1
ATOM 10880 C CA . PHE B 1 681 ? -17.062 -6.66 11.852 1 95.38 681 PHE B CA 1
ATOM 10881 C C . PHE B 1 681 ? -17.047 -6.371 13.352 1 95.38 681 PHE B C 1
ATOM 10883 O O . PHE B 1 681 ? -16.906 -5.219 13.766 1 95.38 681 PHE B O 1
ATOM 10890 N N . MET B 1 682 ? -17.141 -7.387 14.156 1 95.12 682 MET B N 1
ATOM 10891 C CA . MET B 1 682 ? -17.125 -7.238 15.609 1 95.12 682 MET B CA 1
ATOM 10892 C C . MET B 1 682 ? -15.781 -6.691 16.078 1 95.12 682 MET B C 1
ATOM 10894 O O . MET B 1 682 ? -15.734 -5.809 16.938 1 95.12 682 MET B O 1
ATOM 10898 N N . MET B 1 683 ? -14.758 -7.125 15.453 1 94.56 683 MET B N 1
ATOM 10899 C CA . MET B 1 683 ? -13.43 -6.66 15.828 1 94.56 683 MET B CA 1
ATOM 10900 C C . MET B 1 683 ? -13.242 -5.191 15.477 1 94.56 683 MET B C 1
ATOM 10902 O O . MET B 1 683 ? -12.656 -4.43 16.25 1 94.56 683 MET B O 1
ATOM 10906 N N . THR B 1 684 ? -13.719 -4.855 14.344 1 94.06 684 THR B N 1
ATOM 10907 C CA . THR B 1 684 ? -13.586 -3.477 13.891 1 94.06 684 THR B CA 1
ATOM 10908 C C . THR B 1 684 ? -14.398 -2.537 14.773 1 94.06 684 THR B C 1
ATOM 10910 O O . THR B 1 684 ? -13.914 -1.477 15.172 1 94.06 684 THR B O 1
ATOM 10913 N N . ILE B 1 685 ? -15.57 -2.941 15.172 1 91.81 685 ILE B N 1
ATOM 10914 C CA . ILE B 1 685 ? -16.438 -2.123 16.016 1 91.81 685 ILE B CA 1
ATOM 10915 C C . ILE B 1 685 ? -15.828 -1.989 17.406 1 91.81 685 ILE B C 1
ATOM 10917 O O . ILE B 1 685 ? -15.805 -0.899 17.984 1 91.81 685 ILE B O 1
ATOM 10921 N N . LEU B 1 686 ? -15.289 -3.01 17.906 1 91.31 686 LEU B N 1
ATOM 10922 C CA . LEU B 1 686 ? -14.695 -2.986 19.234 1 91.31 686 LEU B CA 1
ATOM 10923 C C . LEU B 1 686 ? -13.461 -2.09 19.266 1 91.31 686 LEU B C 1
ATOM 10925 O O . LEU B 1 686 ? -13.242 -1.361 20.234 1 91.31 686 LEU B O 1
ATOM 10929 N N . ARG B 1 687 ? -12.727 -2.111 18.219 1 90.06 687 ARG B N 1
ATOM 10930 C CA . ARG B 1 687 ? -11.516 -1.299 18.172 1 90.06 687 ARG B CA 1
ATOM 10931 C C . ARG B 1 687 ? -11.859 0.181 18.031 1 90.06 687 ARG B C 1
ATOM 10933 O O . ARG B 1 687 ? -11.188 1.037 18.609 1 90.06 687 ARG B O 1
ATOM 10940 N N . VAL B 1 688 ? -12.82 0.467 17.25 1 86.81 688 VAL B N 1
ATOM 10941 C CA . VAL B 1 688 ? -13.227 1.852 17.047 1 86.81 688 VAL B CA 1
ATOM 10942 C C . VAL B 1 688 ? -13.828 2.416 18.328 1 86.81 688 VAL B C 1
ATOM 10944 O O . VAL B 1 688 ? -13.602 3.578 18.672 1 86.81 688 VAL B O 1
ATOM 10947 N N . ARG B 1 689 ? -14.492 1.589 19.078 1 81.44 689 ARG B N 1
ATOM 10948 C CA . ARG B 1 689 ? -15.078 2.02 20.344 1 81.44 689 ARG B CA 1
ATOM 10949 C C . ARG B 1 689 ? -14 2.229 21.406 1 81.44 689 ARG B C 1
ATOM 10951 O O . ARG B 1 689 ? -14.094 3.15 22.219 1 81.44 689 ARG B O 1
ATOM 10958 N N . SER B 1 690 ? -12.992 1.44 21.297 1 77.88 690 SER B N 1
ATOM 10959 C CA . SER B 1 690 ? -11.922 1.544 22.281 1 77.88 690 SER B CA 1
ATOM 10960 C C . SER B 1 690 ? -11.062 2.781 22.047 1 77.88 690 SER B C 1
ATOM 10962 O O . SER B 1 690 ? -10.578 3.41 22.984 1 77.88 690 SER B O 1
ATOM 10964 N N . LYS B 1 691 ? -10.852 3.213 20.859 1 64.75 691 LYS B N 1
ATOM 10965 C CA . LYS B 1 691 ? -10.016 4.367 20.547 1 64.75 691 LYS B CA 1
ATOM 10966 C C . LYS B 1 691 ? -10.773 5.672 20.781 1 64.75 691 LYS B C 1
ATOM 10968 O O . LYS B 1 691 ? -10.164 6.723 20.984 1 64.75 691 LYS B O 1
ATOM 10973 N N . SER B 1 692 ? -12.07 5.676 20.672 1 55.31 692 SER B N 1
ATOM 10974 C CA . SER B 1 692 ? -12.852 6.875 20.984 1 55.31 692 SER B CA 1
ATOM 10975 C C . SER B 1 692 ? -12.852 7.16 22.484 1 55.31 692 SER B C 1
ATOM 10977 O O . SER B 1 692 ? -13.062 8.305 22.891 1 55.31 692 SER B O 1
ATOM 10979 N N . LEU B 1 693 ? -12.367 6.168 23.312 1 43.69 693 LEU B N 1
ATOM 10980 C CA . LEU B 1 693 ? -12.258 6.406 24.75 1 43.69 693 LEU B CA 1
ATOM 10981 C C . LEU B 1 693 ? -10.82 6.742 25.141 1 43.69 693 LEU B C 1
ATOM 10983 O O . LEU B 1 693 ? -9.875 6.152 24.609 1 43.69 693 LEU B O 1
#

Secondary structure (DSSP, 8-state):
-GGGEEEEEEEEEEE-TT--EEEEEEEEEEETTSEEEEEE-TTSSHHHHHHHHTTSS--SEEEEEETTB-TTSTTS-TTTTTEEEE-SS----TT-BHHHHHHHHHHHTT--HHHHHHHHHHHHHHHTPPPTT-BGGGS-HHHHHHHHHHHHHTT--SEEEEESTTTT--HHHHHHHHHHHHHHHHHH--EEEEEES-GGGGGG-SEEEEEETTEEEEEE-HHHHHHHHT-SSHHHHHHHHHHHHHHHHHSSS-------SSTTS--GGGTTHHHHT------------HHHHHHHHHHHHHHHHHH-HHHHHHHHHHHHHHHHHHHHHSSSPP-S-EEEEEETTTSS--TTHHHHS-S------S-HHHHHHTT--TTT-EEEEES-HHHHHHHHHTTS-SEEEEE-TTHHHHHHHHHHHGGG--HHHHHHTSEEEEEBTTSHHHHHHHHHHHHHHHHHHHHHHHHHTT--GGGGS-SEEEPPPSBS-TT--HHHHHHHHHHHHHHHHHHHHHHHHHHHHHHHHTHHHHHHHTT--HHHHHHHHHHHHHHHHHHHHHHHHHIIIIIT----SS-HHHHHHHHHHHHHHHHHHHHHHHHH-SSHHHHHHHHHHHHHHHHHHTTSSS-GGGS-HHHHHHHHHSTTHHHHHHHHIIIII---TTSHHHHHHHHHHHHHHHHHHHHHHHHHHHHH-/-GGGEEEEEEEEEEE-TT--EEEEEEEEEEETTSEEEEEE-TTSSHHHHHHHHTTSS--SEEEEEETTB-TTSTTS-TTTTTEEEE-SS----TT-BHHHHHHHHHHHTT--HHHHHHHHHHHHHHHTPPPTT-BGGGS-HHHHHHHHHHHHHTT--SEEEEESTTTT--HHHHHHHHHHHHHHHHHH--EEEEEES-GGGGGG-SEEEEEETTEEEEEE-HHHHHHHHT-SSHHHHHHHHHHHHHHHHHSSS-------SSTTS--GGGSTHHHHT------------HHHHHHHHHHHHHHHHHH-HHHHHHHHHHHHHHHHHHHHHSSSPP-S-EEEEEETTTSS--TTHHHHT-S------S-HHHHHHTT--TTT-EEEE-S-HHHHHHHHHTTS-SEEEEE-TTHHHHHHHHHHHGGG--HHHHHHTSEEEEEBTTSHHHHHHHHHHHHHHHHHHHHHHHHHTT--GGGGS-SEEEPPPSBS-TT--HHHHHHHHHHHHHHHHHHHHHHHHHHHHHHHHTHHHHHHHTT--HHHHHHHHHHHHHHHHHHHHHHHHHIIIIIT----SS-HHHHHHHHHHHHHHHHHHHHHHHHH-SSHHHHHHHHHHHHHHHHHHTTSSS-GGGS-HHHHHHHHHSTTHHHHHHHHIIIII---TTSHHHHHHHHHHHHHHHHHHHHHHHHHHHHH-

Organism: Atta cephalotes (NCBI:txid12957)

Solvent-accessible surface area (backbone atoms only — not comparable to full-atom values): 70856 Å² total; per-residue (Å²): 110,73,87,49,36,34,33,41,33,40,47,28,25,33,66,49,94,88,63,49,72,41,30,70,55,27,64,47,78,35,53,52,35,30,37,34,30,44,30,41,32,46,75,34,37,65,69,60,50,50,33,33,61,41,30,58,41,78,70,74,41,63,47,56,35,40,68,79,18,41,44,60,40,91,83,38,49,28,36,12,53,50,44,14,65,28,61,70,57,62,37,58,61,47,67,25,24,51,47,53,47,41,47,38,48,24,30,53,48,58,47,51,70,67,58,42,53,54,48,47,56,52,43,34,64,74,62,61,51,72,61,52,79,43,40,44,65,79,45,46,69,37,56,40,38,49,51,34,48,46,43,24,49,63,67,64,30,53,33,34,40,33,33,44,73,59,69,39,46,43,64,66,57,46,50,50,49,52,52,47,53,53,46,39,17,71,73,66,49,24,18,35,42,36,34,40,70,56,59,66,76,42,62,82,32,59,30,33,35,38,37,55,86,20,31,59,72,45,74,44,33,44,68,58,49,24,60,72,62,73,39,96,41,59,58,58,41,50,43,50,52,52,50,48,49,52,52,42,66,73,41,87,77,75,75,77,66,67,72,56,72,85,57,72,74,83,57,79,75,60,58,66,55,61,61,69,58,59,67,64,71,76,64,84,69,79,69,58,58,67,64,50,32,47,51,33,45,37,51,51,53,47,47,44,57,73,63,35,56,74,59,49,50,50,68,55,50,45,58,53,52,44,53,50,47,48,64,49,36,33,48,49,70,52,47,87,38,34,31,28,36,25,32,61,52,69,53,70,76,52,82,62,54,57,60,73,54,41,83,69,70,59,67,63,69,61,64,47,68,44,56,64,58,48,84,54,52,60,67,69,33,40,80,43,81,42,92,41,66,68,60,45,50,51,40,30,72,70,63,72,25,52,24,38,39,37,39,38,60,54,24,28,55,19,37,47,41,41,46,70,46,30,61,72,43,53,69,68,36,54,60,30,30,23,38,39,32,35,34,37,29,59,47,50,70,60,30,50,49,51,52,50,54,51,51,54,50,48,46,53,48,46,24,49,51,26,47,40,56,72,31,58,44,70,70,58,50,63,61,57,39,77,48,79,36,79,26,48,47,92,76,62,42,56,38,68,59,32,41,47,36,48,55,43,50,49,40,17,50,55,30,20,64,58,31,28,49,50,58,41,49,38,51,72,41,32,40,49,60,56,42,35,41,33,45,46,52,68,66,55,55,50,50,32,51,51,53,56,49,48,52,53,39,50,51,49,38,52,51,54,52,46,48,45,30,75,66,69,55,52,76,59,62,27,56,66,65,60,52,52,52,51,44,36,42,32,19,47,34,15,30,37,53,9,39,40,41,13,69,73,33,88,47,71,68,60,27,46,51,54,57,60,60,49,47,60,51,52,49,54,44,31,32,52,84,31,55,52,47,18,24,52,69,71,58,32,54,54,26,55,68,39,71,55,18,39,36,24,55,12,44,42,38,23,31,51,65,35,42,54,68,85,38,69,68,28,39,52,17,52,51,48,28,52,50,48,40,51,53,37,48,52,50,38,51,51,51,55,56,53,66,59,96,111,76,87,49,35,35,33,40,34,42,47,28,25,33,66,49,94,90,63,49,72,40,28,71,55,27,65,48,77,36,51,51,35,31,38,34,29,43,32,42,32,45,74,33,38,66,68,60,49,50,33,34,60,42,30,58,43,78,69,75,40,63,48,55,36,39,70,79,19,42,45,59,41,90,84,38,49,29,36,12,51,49,43,16,65,26,61,71,58,62,38,57,62,48,68,26,24,48,47,53,47,41,47,38,49,22,31,51,49,56,47,52,70,68,57,43,52,55,49,47,56,53,44,34,64,74,63,61,51,73,62,52,80,43,40,45,66,79,45,46,69,37,56,40,39,47,51,32,49,47,42,25,47,63,67,66,30,53,35,35,39,32,33,42,72,60,68,38,45,42,63,65,57,44,51,50,50,51,51,48,53,53,46,40,16,71,73,67,48,23,18,35,41,36,32,40,68,56,59,63,76,43,62,84,31,58,31,33,34,38,37,54,87,17,32,60,71,44,74,44,32,45,67,58,48,26,60,74,62,71,38,96,41,57,57,57,40,50,42,51,50,52,51,50,49,52,52,43,67,74,42,86,77,75,75,78,65,67,74,56,71,85,57,73,72,82,58,80,74,60,60,66,57,62,64,69,58,58,67,63,71,75,64,83,70,80,68,60,56,67,65,52,33,47,52,33,44,36,51,51,52,46,46,44,55,73,64,34,57,73,59,49,49,51,68,55,50,44,58,52,52,44,52,51,48,47,65,50,35,34,49,49,71,53,48,88,39,33,31,28,38,23,31,61,52,67,55,69,76,54,82,62,54,57,60,73,54,41,82,71,71,58,67,65,70,63,64,46,66,46,57,63,59,48,85,54,52,60,68,70,34,40,81,42,81,43,92,42,66,67,59,43,50,53,40,32,71,70,63,72,25,50,25,36,40,39,38,38,60,54,22,30,56,18,38,47,42,41,46,70,46,30,60,69,42,53,69,69,37,53,60,29,29,24,38,40,33,34,33,36,30,58,47,49,68,62,32,50,49,50,52,50,53,53,50,52,50,49,48,53,48,46,24,50,51,26,47,39,54,73,31,60,44,70,69,60,50,63,61,57,40,75,49,78,37,79,26,49,48,92,76,63,43,56,38,68,59,32,42,47,36,49,54,42,51,49,40,18,50,55,30,20,64,58,31,28,48,50,57,41,50,38,50,73,38,32,39,49,59,56,41,36,40,33,46,47,53,69,65,55,55,52,49,32,52,52,53,56,49,49,50,53,40,50,51,50,38,50,49,53,50,46,47,45,31,75,65,68,56,51,74,60,62,26,57,65,65,60,53,50,52,50,43,36,42,33,18,47,34,15,30,35,53,9,39,41,42,13,70,73,35,89,47,72,67,61,26,47,50,53,56,60,60,48,47,57,51,52,50,53,46,32,30,51,84,30,55,51,46,18,26,54,69,71,59,33,55,54,26,54,67,38,71,54,18,39,34,23,55,12,43,42,38,21,33,52,64,34,43,54,68,83,38,70,68,30,37,51,17,54,50,48,28,51,49,49,38,54,52,38,49,52,50,39,52,52,51,56,55,53,67,58,96

Nearest PDB structures (foldseek):
  4yer-assembly1_B  TM=9.141E-01  e=8.854E-16  Thermotoga maritima MSB8
  4yer-assembly1_A  TM=9.123E-01  e=2.906E-15  Thermotoga maritima MSB8
  1vpl-assembly1_A-2  TM=8.950E-01  e=1.242E-14  Thermotoga maritima MSB8
  4rvc-assembly1_A  TM=9.063E-01  e=5.012E-13  Geobacillus kaustophilus GBlys
  4hlu-assembly2_B  TM=8.225E-01  e=3.183E-12  Thermotoga maritima MSB8

InterPro domains:
  IPR003439 ABC transporter-like, ATP-binding domain [PF00005] (24-166)
  IPR003439 ABC transporter-like, ATP-binding domain [PS50893] (7-238)
  IPR003593 AAA+ ATPase domain [SM00382] (32-222)
  IPR013525 ABC-2 type transporter, transmembrane domain [PF12698] (312-678)
  IPR017871 ABC transporter-like, conserved site [PS00211] (139-153)
  IPR027417 P-loop containing nucleoside triphosphate hydrolase [G3DSA:3.40.50.300] (1-248)
  IPR027417 P-loop containing nucleoside triphosphate hydrolase [SSF52540] (8-232)

Sequence (1386 aa):
MVQQEAVIVRNAIKRYEKGQLVFDGLNMTVSKGSIYGLLGASGCGKTTLLSCIVGVRYLDSGEIWVLGGNPGSKGSGIPGPRVGYMPQEISLVGEFSVNSALYYFGRINGLDDEEIETRHKFFSDLLQLPPADRLVKNMSGGQQRRVSFAAALIHKPELLILDEPTVGLDPILRENIWAYLSQITEKENITVLITTHYIEETKDANKIGLMRCGKLLAESAPQKLLERFQCSYLEEAFLKLCEIQNNTLNNEVTRFKAEDTSSDVFSENEYERTKVISEYKEVSKHQISRLKIFKALLTKNGIQYFRYYGGLVFAIIFPIIQIFVFIMAIGDDPKDLKIGIVNDEAGTCGSNFGNVWNDEITCHFGNLSCRFLHNFDNSIATQEYYNKVSEASHVVQNGKLSGLLYFSQNFSEALQKRMEEGVFTKDSDLLASQIQVSLDMSDRQIGLFLQMKLFKRFLEIYKDIMKDCKYSSKLANPPIRFEEPIYGTTDLNYADYVAPTYMLTLIFFLATTVSTTLIITDRMQGVWDRSIVQGVKTEDILLSHIFIQSISIAIHTVMIVLLFFPIWGLECKGSIFTVIVLTFLVGFCGLMHGFIISVMCKDHIMANYCSAGSFYPLLIMSGCIWPVEGMPKGLRWFSYALPTTLPSISLRGVIYKGYSISESQVYIGFLLSIGWILCSFMMTILRVRSKSLMVQQEAVIVRNAIKRYEKGQLVFDGLNMTVSKGSIYGLLGASGCGKTTLLSCIVGVRYLDSGEIWVLGGNPGSKGSGIPGPRVGYMPQEISLVGEFSVNSALYYFGRINGLDDEEIETRHKFFSDLLQLPPADRLVKNMSGGQQRRVSFAAALIHKPELLILDEPTVGLDPILRENIWAYLSQITEKENITVLITTHYIEETKDANKIGLMRCGKLLAESAPQKLLERFQCSYLEEAFLKLCEIQNNTLNNEVTRFKAEDTSSDVFSENEYERTKVISEYKEVSKHQISRLKIFKALLTKNGIQYFRYYGGLVFAIIFPIIQIFVFIMAIGDDPKDLKIGIVNDEAGTCGSNFGNVWNDEITCHFGNLSCRFLHNFDNSIATQEYYNKVSEASHVVQNGKLSGLLYFSQNFSEALQKRMEEGVFTKDSDLLASQIQVSLDMSDRQIGLFLQMKLFKRFLEIYKDIMKDCKYSSKLANPPIRFEEPIYGTTDLNYADYVAPTYMLTLIFFLATTVSTTLIITDRMQGVWDRSIVQGVKTEDILLSHIFIQSISIAIHTVMIVLLFFPIWGLECKGSIFTVIVLTFLVGFCGLMHGFIISVMCKDHIMANYCSAGSFYPLLIMSGCIWPVEGMPKGLRWFSYALPTTLPSISLRGVIYKGYSISESQVYIGFLLSIGWILCSFMMTILRVRSKSL

Radius of gyration: 41.25 Å; Cα contacts (8 Å, |Δi|>4): 2435; chains: 2; bounding box: 70×129×102 Å

pLDDT: mean 86.26, std 15.17, range [29.2, 98.38]

Foldseek 3Di:
DLQFWQKWWFQFWAADPVGDTLAGGATDTHTWLFEEEEAEDPSSCPVVVVCLQLQLDHTPDTAMDGNLHHAPDPLSCRLALQEQEQDPFLLFDQLAFLQLRLVLLCLLRFHDPVLSVVLSVVLCVLQVAPDRGDGLNPDDPQNSLSSSVSSSPSNPHQEYEEEASCPPHDPVSLVSVVVVSNVCSVPVRRYYYYYHNDQQSCLVGQWYFYGDNNYTLAIGHQVVLCVVVVHPGSVVSNVVSVVVVVVVVVVPDDDPPRPPVVPPPPDPVVVVVSVVVVPVPSPPCPPRDPVSSLVSLLVVLLSSCVSPVVLVCCLPVVVVVVLVCLLPVFFDQDAAAAEEEAELAPAPLDPCVVVVPPVLLALDLHPLVSVLVPPPDNRLHHYDYDHDPVVRVVCVVVVNHFKYKYAARCQSVLLVCCVPVPPNRDPVSVVNVDIDIGGDCPPVVSRVSNVVVSVVSVLVSQLSSCVSHVHHSCVSDDPDDDDADPWDGPSDTLSLVLLLLCLLLVLLLSLLVVLLCVLLVSVVSVNLVSSVSNPNDLLSSVVSNLVSVLVSSLVSLVVSLCCVPVNSPQAFLADSVLSSVLSSLSSSLSNLNSLLLNLVDNDPVSSVCVSVVVSVVLSVLLCSVHHLVPDDPVSSVVSLLDLSNLCSQLSCCRRTVHDDCPDPSNVSSVVSSVVSSVVSSVSSVVSSVVSSD/DLQFWQKWWFQFWAADPVGDTLAGGATDTHTWLFEEEEAEDPSSCPVVVVCLQLQLDHTPDTAMDGNLHHAPDPLSCRLALQEQEQDPFLLFDQLAFLQLRLVLLCLLRFHDPVLSVVLSVVLCVLQVAPDRGDGLNPDDPQNSLSSSVSSSPSSPHQEYEEEASCPPHDPVNLVSVVVVSNVCSVPVRRYYYYYHNDQQSCLVGQWYFYGDNNYTLAIGHQVVLCVVVVHPGSVVSNVVSVVVVVVVVVVPDDDPPRPPVVPPPDDPVVVVVSVVPVPVPSPPCPPRDLVSSLVSLLVVLLSSCVSPVVLVCCLPVVVVVVLVCLLPVFFDQDAAAAEEEAELAPQDLDPCVVVVPPVPLALDLHPLVSVLVPPPPNRLHHYDYDHDPVVRVVCVVVVNHFKYKYAARCQSVLLVCCVPVPPNRDPVSVVNVDIDIGGDCPPVVSRVSNVVVSVVSVLVSQLSSCVSHVHHSCVSDDPDDDDADPWDGPSDTLSLVLLLLCLLLVLLLSLLVVLLCVLLVSVVSVNLVSSVSNPNDLLSSVVSNLVSVLVSSLVSLVVSLCCVPVNSPQAFLADSVLSSVLSSLSSSLSNLNSLLLNLVDNDPVSSVCVSVVVSVVLSVLLCSVHHLVPDDPVSSVVSLLDLSNLCSQLSCCRRTVHDDCPDPSNVSSVVSSVVSSVVSSVSSVVSSVVSSD